Protein AF-A0A7Y5PWN8-F1 (afdb_monomer)

Solvent-accessible surface area (backbone atoms only — not comparable to full-atom values): 59403 Å² total; per-residue (Å²): 132,91,86,90,86,85,88,84,90,82,83,82,88,88,88,80,98,75,91,81,95,77,84,89,84,81,83,87,85,75,90,82,86,80,90,69,78,67,83,88,73,84,55,68,85,59,77,52,67,62,92,89,53,78,60,68,95,56,39,49,77,49,75,62,81,90,82,93,72,79,84,72,52,64,88,54,44,82,74,46,59,88,74,65,88,82,88,86,86,84,80,92,80,89,75,73,100,79,68,70,78,43,37,41,34,44,33,41,72,86,72,50,74,51,29,30,23,53,79,47,75,46,79,50,98,92,32,51,28,36,29,20,65,30,47,81,45,44,81,32,60,54,26,33,47,48,87,56,82,79,78,59,78,62,94,83,68,46,41,53,48,66,31,38,26,23,63,14,75,66,46,37,52,72,77,69,46,75,94,67,78,89,60,53,62,22,34,42,55,41,54,54,71,80,93,84,70,89,91,63,85,83,77,87,82,82,87,82,84,81,75,91,72,83,30,27,33,61,28,33,68,32,62,47,73,48,55,42,78,53,40,39,62,87,49,34,22,13,33,23,48,20,42,26,37,22,22,59,27,85,32,64,34,65,18,34,35,65,89,78,67,93,69,62,48,42,28,33,36,34,38,41,35,34,32,38,39,33,70,56,97,86,37,72,46,74,45,44,57,26,42,34,31,21,24,54,58,49,55,30,67,36,37,87,66,25,89,87,60,61,94,74,66,74,59,72,73,87,68,63,78,58,90,76,22,38,34,31,28,39,38,12,21,34,69,46,48,19,70,59,51,43,28,64,87,47,35,40,57,69,88,57,46,39,54,59,55,26,41,42,64,63,77,65,82,65,78,52,38,70,91,49,77,35,31,40,21,31,36,32,45,37,73,77,62,31,58,88,78,38,63,84,49,47,33,37,37,33,39,34,51,36,43,55,69,54,36,88,84,48,72,76,35,17,23,14,28,31,38,36,42,76,58,61,79,50,77,63,17,62,41,56,38,51,76,58,67,52,44,59,62,33,46,65,73,63,50,48,37,77,76,35,85,72,40,49,75,50,72,49,76,42,81,99,35,32,39,36,37,42,38,38,34,75,36,79,72,55,96,66,35,27,39,41,42,36,34,45,32,24,59,20,16,62,46,27,38,24,32,44,39,38,49,19,2,76,88,13,47,81,40,80,75,49,76,50,67,56,78,72,59,42,63,57,84,49,45,78,55,81,58,53,72,48,79,43,74,39,51,30,40,32,36,31,37,61,50,42,93,80,32,80,40,33,50,46,45,44,50,75,38,44,39,33,46,33,31,34,22,60,18,55,78,29,62,27,62,36,40,34,33,44,28,50,90,59,79,75,56,57,50,72,49,70,74,39,76,26,31,44,23,75,82,54,59,55,73,59,72,69,81,57,34,47,77,79,18,64,20,59,75,29,67,86,38,69,39,30,80,69,49,33,66,86,45,79,67,51,52,77,58,71,67,84,55,24,48,77,66,26,60,22,64,75,29,61,86,38,66,44,32,80,86,55,34,66,86,41,72,65,53,47,71,56,69,67,82,57,31,43,78,80,32,63,21,61,71,23,55,88,39,68,50,32,83,84,54,34,63,82,42,75,86,42,52,76,58,72,56,78,64,36,48,79,80,42,38,41,52,74,54,64,54,84,74,69,50,53,78,63,74,54,66,48,13,61,77,66,43,46,37,63,72,41,73,50,81,75,68,50,49,74,53,74,47,72,48,14,57,74,71,42,43,41,62,76,39,62,50,74,82,70,49,55,79,60,74,65,69,52,15,52,78,59,27,63,25,61,78,35,65,85,39,67,49,32,80,88,56,35,64,91,43,80,74,49,54,74,58,70,66,83,54,34,48,84,78,31,64,24,61,77,27,64,87,38,71,45,35,78,86,58,33,68,85,42,82,73,48,51,79,62,72,51,84,53,33,49,87,77,40,40,38,62,78,49,67,53,79,78,68,49,47,90,88,72,84,69,57,15,52,64,48,34,51,73,72,60,77,56,59,54,86,91,67,79,88,55,49,64,92,71,74,82,76,74,76,75,44,73,42,76,60,40,8,56,37,81,74,67,25,55,20,42,49,53,71,44,73,67,54,35,66,75,49,70,53,65,21,33,42,32,36,32,34,29,51,12,68,29,50,33,32,44,36,33,16,66,79,42,72,37,84,42,72,64,45,95,93,46,68,14,35,40,37,54,25,80,75,64,49,72,53,80,71,47,62,18,47,62,45,72,78,37,50,63,3,39,47,74,46,49,50,31,48,47,39,76,77,41,56,48,60,98,76,48,68,84,53,65,71,42,50,40,23,37,36,38,40,34,59,34,59,96,52,101,80,45,60,40,22,22,14,22,34,35,37,44,28,31,91

Sequence (1041 aa):
MNRRIVWSAAALGVFSPAVLAGAQVQEVKTERTLDTRGYTLSGELLLFPRVEQALPAGWTLGVVGTSADTSLLANLQGLADLYRDAKGLAGFVSQAMSTGPGQFVLTSPTGEQWGFADLSVALYDGKWTVLANSGELAGRPVFEIAQKDSAFFERGDDFSLTGELVLSSQLAAEVGLASQERLPVGALTLLGSAMFDPAHPVTLAAPAPSAAVIGPDVIVSTIGSTFSEYGAVGTIGGYAVTTVSCNVGDQDAIWIDCSSGANCNQHPVIGTQLYRFKSVNGATRFEQVGMSWLKHGFCAADAPSCTTINPNGISNPTYISNSSCDWLGKFATDTYSASLNGSQSNCGPRSEIQSWTGYFPYPYVLAGDSSTVIGKRLQVDRNDLDPALNSGAQYWGEVVYICTDEPEANRYNNYSVRETTVGSLSGGQYNLSFASSTIPLISAVQRWAQIDSGVTISHVDVPGDGRIYLARKVTNLGGGQFHYEYALFNMNSDRGAQQISIPLGNGSGATNVEFHDVPYHSGEPYVGTDWTSTVNPGANISWASQTYAQNVNANALRWSTTYNYRFRSTGAPAPGNITVTLFKPGTPTTITFTGVDVPGGSNCPDSDGDGVNDCLDGCPNDPNKIAPGQCGCGVLDTDSDGDGVANCVDGCPNDPLKTAPGLCGCGVSDVDSDGDGVANCLDGCPNDPLKTQPGVCGCGVADADFDGDGDLDCVDNCPTLYNPAQADADGDGIGNVCDNCPQDPNPNQLDQDQDYIGDACDNCPLSFNPPQADSDGDGVGDDCDGCPNDPNKAAPGVCGCGVADTDGDGDGTPDCNDGCPNDPLKTAPGACGCGVADTDTDGDGVADCTDNCDNLANPSQADCDQDGVGDVCELAAGTQWDVDNDLIPDQCQACPSILSYCTAGTTTSGCNATMSASGNPSLSAPSGFVLTASNVEGQKQGLLFYGVLGPKNTVWAPGSSSVLCVKSPTQRLPASNTGGTSGACDGTIAVDFQSYLATHPAALGQPFVAGTVVNVQAWFRDPPAPGTTSLSNGLQFTTCP

pLDDT: mean 76.92, std 20.77, range [21.69, 98.38]

Structure (mmCIF, N/CA/C/O backbone):
data_AF-A0A7Y5PWN8-F1
#
_entry.id   AF-A0A7Y5PWN8-F1
#
loop_
_atom_site.group_PDB
_atom_site.id
_atom_site.type_symbol
_atom_site.label_atom_id
_atom_site.label_alt_id
_atom_site.label_comp_id
_atom_site.label_asym_id
_atom_site.label_entity_id
_atom_site.label_seq_id
_atom_site.pdbx_PDB_ins_code
_atom_site.Cartn_x
_atom_site.Cartn_y
_atom_site.Cartn_z
_atom_site.occupancy
_atom_site.B_iso_or_equiv
_atom_site.auth_seq_id
_atom_site.auth_comp_id
_atom_site.auth_asym_id
_atom_site.auth_atom_id
_atom_site.pdbx_PDB_model_num
ATOM 1 N N . MET A 1 1 ? 22.187 34.137 -17.437 1.00 26.61 1 MET A N 1
ATOM 2 C CA . MET A 1 1 ? 23.071 34.823 -18.417 1.00 26.61 1 MET A CA 1
ATOM 3 C C . MET A 1 1 ? 23.993 33.779 -19.046 1.00 26.61 1 MET A C 1
ATOM 5 O O . MET A 1 1 ? 24.134 32.718 -18.459 1.00 26.61 1 MET A O 1
ATOM 9 N N . ASN A 1 2 ? 24.578 34.060 -20.216 1.00 29.38 2 ASN A N 1
ATOM 10 C CA . ASN A 1 2 ? 25.438 33.158 -21.016 1.00 29.38 2 ASN A CA 1
ATOM 11 C C . ASN A 1 2 ? 26.584 32.521 -20.178 1.00 29.38 2 ASN A C 1
ATOM 13 O O . ASN A 1 2 ? 27.027 33.143 -19.214 1.00 29.38 2 ASN A O 1
ATOM 17 N N . ARG A 1 3 ? 27.147 31.343 -20.514 1.00 25.06 3 ARG A N 1
ATOM 18 C CA . ARG A 1 3 ? 27.882 31.005 -21.765 1.00 25.06 3 ARG A CA 1
ATOM 19 C C . ARG A 1 3 ? 27.938 29.491 -22.088 1.00 25.06 3 ARG A C 1
ATOM 21 O O . ARG A 1 3 ? 27.733 28.668 -21.210 1.00 25.06 3 ARG A O 1
ATOM 28 N N . ARG A 1 4 ? 28.306 29.164 -23.342 1.00 25.97 4 ARG A N 1
ATOM 29 C CA . ARG A 1 4 ? 28.691 27.824 -23.856 1.00 25.97 4 ARG A CA 1
ATOM 30 C C . ARG A 1 4 ? 30.193 27.518 -23.649 1.00 25.97 4 ARG A C 1
ATOM 32 O O . ARG A 1 4 ? 30.983 28.425 -23.903 1.00 25.97 4 ARG A O 1
ATOM 39 N N . ILE A 1 5 ? 30.547 26.251 -23.371 1.00 22.42 5 ILE A N 1
ATOM 40 C CA . ILE A 1 5 ? 31.763 25.485 -23.791 1.00 22.42 5 ILE A CA 1
ATOM 41 C C . ILE A 1 5 ? 31.316 23.990 -23.874 1.00 22.42 5 ILE A C 1
ATOM 43 O O . ILE A 1 5 ? 30.552 23.615 -22.993 1.00 22.42 5 ILE A O 1
ATOM 47 N N . VAL A 1 6 ? 31.582 23.080 -24.838 1.00 23.27 6 VAL A N 1
ATOM 48 C CA . VAL A 1 6 ? 32.359 22.985 -26.113 1.00 23.27 6 VAL A CA 1
ATOM 49 C C . VAL A 1 6 ? 33.654 22.124 -26.052 1.00 23.27 6 VAL A C 1
ATOM 51 O O . VAL A 1 6 ? 34.715 22.684 -25.811 1.00 23.27 6 VAL A O 1
ATOM 54 N N . TRP A 1 7 ? 33.534 20.824 -26.424 1.00 23.02 7 TRP A N 1
ATOM 55 C CA . TRP A 1 7 ? 34.580 19.856 -26.891 1.00 23.02 7 TRP A CA 1
ATOM 56 C C . TRP A 1 7 ? 35.665 19.430 -25.858 1.00 23.02 7 TRP A C 1
ATOM 58 O O . TRP A 1 7 ? 35.918 20.166 -24.913 1.00 23.02 7 TRP A O 1
ATOM 68 N N . SER A 1 8 ? 36.351 18.271 -25.928 1.00 23.69 8 SER A N 1
ATOM 69 C CA . SER A 1 8 ? 36.223 17.003 -26.703 1.00 23.69 8 SER A CA 1
ATOM 70 C C . SER A 1 8 ? 37.092 15.896 -26.052 1.00 23.69 8 SER A C 1
ATOM 72 O O . SER A 1 8 ? 38.017 16.224 -25.312 1.00 23.69 8 SER A O 1
ATOM 74 N N . ALA A 1 9 ? 36.857 14.609 -26.348 1.00 26.06 9 ALA A N 1
ATOM 75 C CA . ALA A 1 9 ? 37.680 13.486 -25.860 1.00 26.06 9 ALA A CA 1
ATOM 76 C C . ALA A 1 9 ? 38.852 13.132 -26.806 1.00 26.06 9 ALA A C 1
ATOM 78 O O . ALA A 1 9 ? 38.723 13.292 -28.019 1.00 26.06 9 ALA A O 1
ATOM 79 N N . ALA A 1 10 ? 39.970 12.631 -26.260 1.00 27.08 10 ALA A N 1
ATOM 80 C CA . ALA A 1 10 ? 41.098 12.062 -27.013 1.00 27.08 10 ALA A CA 1
ATOM 81 C C . ALA A 1 10 ? 42.011 11.175 -26.129 1.00 27.08 10 ALA A C 1
ATOM 83 O O . ALA A 1 10 ? 42.157 11.455 -24.942 1.00 27.08 10 ALA A O 1
ATOM 84 N N . ALA A 1 11 ? 42.683 10.203 -26.768 1.00 25.94 11 ALA A N 1
ATOM 85 C CA . ALA A 1 11 ? 43.789 9.347 -26.289 1.00 25.94 11 ALA A CA 1
ATOM 86 C C . ALA A 1 11 ? 43.503 8.201 -25.273 1.00 25.94 11 ALA A C 1
ATOM 88 O O . ALA A 1 11 ? 43.376 8.439 -24.079 1.00 25.94 11 ALA A O 1
ATOM 89 N N . LEU A 1 12 ? 43.520 6.959 -25.803 1.00 25.17 12 LEU A N 1
ATOM 90 C CA . LEU A 1 12 ? 44.329 5.773 -25.399 1.00 25.17 12 LEU A CA 1
ATOM 91 C C . LEU A 1 12 ? 44.430 5.431 -23.888 1.00 25.17 12 LEU A C 1
ATOM 93 O O . LEU A 1 12 ? 44.897 6.242 -23.102 1.00 25.17 12 LEU A O 1
ATOM 97 N N . GLY A 1 13 ? 44.031 4.234 -23.428 1.00 26.17 13 GLY A N 1
ATOM 98 C CA . GLY A 1 13 ? 44.826 2.978 -23.486 1.00 26.17 13 GLY A CA 1
ATOM 99 C C . GLY A 1 13 ? 45.587 2.763 -22.152 1.00 26.17 13 GLY A C 1
ATOM 100 O O . GLY A 1 13 ? 46.013 3.742 -21.555 1.00 26.17 13 GLY A O 1
ATOM 101 N N . VAL A 1 14 ? 45.807 1.577 -21.561 1.00 27.17 14 VAL A N 1
ATOM 102 C CA . VAL A 1 14 ? 45.781 0.152 -21.981 1.00 27.17 14 VAL A CA 1
ATOM 103 C C . VAL A 1 14 ? 45.465 -0.733 -20.733 1.00 27.17 14 VAL A C 1
ATOM 105 O O . VAL A 1 14 ? 45.540 -0.223 -19.617 1.00 27.17 14 VAL A O 1
ATOM 108 N N . PHE A 1 15 ? 45.216 -2.044 -20.920 1.00 24.38 15 PHE A N 1
ATOM 109 C CA . PHE A 1 15 ? 45.241 -3.184 -19.956 1.00 24.38 15 PHE A CA 1
ATOM 110 C C . PHE A 1 15 ? 43.913 -3.872 -19.563 1.00 24.38 15 PHE A C 1
ATOM 112 O O . PHE A 1 15 ? 42.818 -3.373 -19.796 1.00 24.38 15 PHE A O 1
ATOM 119 N N . SER A 1 16 ? 44.064 -5.116 -19.083 1.00 26.81 16 SER A N 1
ATOM 120 C CA . SER A 1 16 ? 43.121 -6.244 -19.142 1.00 26.81 16 SER A CA 1
ATOM 121 C C . SER A 1 16 ? 42.317 -6.499 -17.845 1.00 26.81 16 SER A C 1
ATOM 123 O O . SER A 1 16 ? 42.694 -6.015 -16.775 1.00 26.81 16 SER A O 1
ATOM 125 N N . PRO A 1 17 ? 41.199 -7.259 -17.903 1.00 31.36 17 PRO A N 1
ATOM 126 C CA . PRO A 1 17 ? 40.243 -7.334 -16.795 1.00 31.36 17 PRO A CA 1
ATOM 127 C C . PRO A 1 17 ? 40.613 -8.354 -15.701 1.00 31.36 17 PRO A C 1
ATOM 129 O O . PRO A 1 17 ? 40.455 -9.558 -15.891 1.00 31.36 17 PRO A O 1
ATOM 132 N N . ALA A 1 18 ? 40.998 -7.875 -14.509 1.00 28.52 18 ALA A N 1
ATOM 133 C CA . ALA A 1 18 ? 40.950 -8.663 -13.268 1.00 28.52 18 ALA A CA 1
ATOM 134 C C . ALA A 1 18 ? 40.912 -7.801 -11.980 1.00 28.52 18 ALA A C 1
ATOM 136 O O . ALA A 1 18 ? 41.913 -7.217 -11.585 1.00 28.52 18 ALA A O 1
ATOM 137 N N . VAL A 1 19 ? 39.764 -7.824 -11.288 1.00 29.52 19 VAL A N 1
ATOM 138 C CA . VAL A 1 19 ? 39.576 -7.641 -9.825 1.00 29.52 19 VAL A CA 1
ATOM 139 C C . VAL A 1 19 ? 40.212 -6.414 -9.131 1.00 29.52 19 VAL A C 1
ATOM 141 O O . VAL A 1 19 ? 41.355 -6.465 -8.688 1.00 29.52 19 VAL A O 1
ATOM 144 N N . LEU A 1 20 ? 39.382 -5.392 -8.865 1.00 23.34 20 LEU A N 1
ATOM 145 C CA . LEU A 1 20 ? 39.266 -4.616 -7.601 1.00 23.34 20 LEU A CA 1
ATOM 146 C C . LEU A 1 20 ? 38.168 -3.545 -7.816 1.00 23.34 20 LEU A C 1
ATOM 148 O O . LEU A 1 20 ? 38.395 -2.549 -8.487 1.00 23.34 20 LEU A O 1
ATOM 152 N N . ALA A 1 21 ? 36.904 -3.741 -7.434 1.00 33.31 21 ALA A N 1
ATOM 153 C CA . ALA A 1 21 ? 36.396 -3.775 -6.057 1.00 33.31 21 ALA A CA 1
ATOM 154 C C . ALA A 1 21 ? 36.754 -2.518 -5.223 1.00 33.31 21 ALA A C 1
ATOM 156 O O . ALA A 1 21 ? 37.457 -2.613 -4.218 1.00 33.31 21 ALA A O 1
ATOM 157 N N . GLY A 1 22 ? 36.247 -1.338 -5.615 1.00 27.86 22 GLY A N 1
ATOM 158 C CA . GLY A 1 22 ? 36.342 -0.124 -4.790 1.00 27.86 22 GLY A CA 1
ATOM 159 C C . GLY A 1 22 ? 35.825 1.182 -5.419 1.00 27.86 22 GLY A C 1
ATOM 160 O O . GLY A 1 22 ? 36.529 1.801 -6.201 1.00 27.86 22 GLY A O 1
ATOM 161 N N . ALA A 1 23 ? 34.656 1.644 -4.955 1.00 24.09 23 ALA A N 1
ATOM 162 C CA . ALA A 1 23 ? 34.148 3.029 -5.007 1.00 24.09 23 ALA A CA 1
ATOM 163 C C . ALA A 1 23 ? 33.838 3.723 -6.368 1.00 24.09 23 ALA A C 1
ATOM 165 O O . ALA A 1 23 ? 34.687 4.356 -6.980 1.00 24.09 23 ALA A O 1
ATOM 166 N N . GLN A 1 24 ? 32.529 3.797 -6.660 1.00 29.55 24 GLN A N 1
ATOM 167 C CA . GLN A 1 24 ? 31.765 5.041 -6.920 1.00 29.55 24 GLN A CA 1
ATOM 168 C C . GLN A 1 24 ? 32.162 5.971 -8.096 1.00 29.55 24 GLN A C 1
ATOM 170 O O . GLN A 1 24 ? 33.093 6.767 -8.002 1.00 29.55 24 GLN A O 1
ATOM 175 N N . VAL A 1 25 ? 31.269 6.053 -9.092 1.00 23.30 25 VAL A N 1
ATOM 176 C CA . VAL A 1 25 ? 31.011 7.270 -9.895 1.00 23.30 25 VAL A CA 1
ATOM 177 C C . VAL A 1 25 ? 29.564 7.717 -9.631 1.00 23.30 25 VAL A C 1
ATOM 179 O O . VAL A 1 25 ? 28.720 6.894 -9.280 1.00 23.30 25 VAL A O 1
ATOM 182 N N . GLN A 1 26 ? 29.291 9.023 -9.700 1.00 24.47 26 GLN A N 1
ATOM 183 C CA . GLN A 1 26 ? 28.048 9.619 -9.196 1.00 24.47 26 GLN A CA 1
ATOM 184 C C . GLN A 1 26 ? 26.928 9.739 -10.241 1.00 24.47 26 GLN A C 1
ATOM 186 O O . GLN A 1 26 ? 27.152 10.186 -11.362 1.00 24.47 26 GLN A O 1
ATOM 191 N N . GLU A 1 27 ? 25.718 9.416 -9.777 1.00 26.80 27 GLU A N 1
ATOM 192 C CA . GLU A 1 27 ? 24.394 9.901 -10.199 1.00 26.80 27 GLU A CA 1
ATOM 193 C C . GLU A 1 27 ? 24.392 11.150 -11.111 1.00 26.80 27 GLU A C 1
ATOM 195 O O . GLU A 1 27 ? 24.832 12.236 -10.718 1.00 26.80 27 GLU A O 1
ATOM 200 N N . VAL A 1 28 ? 23.794 11.027 -12.304 1.00 22.86 28 VAL A N 1
ATOM 201 C CA . VAL A 1 28 ? 23.488 12.175 -13.173 1.00 22.86 28 VAL A CA 1
ATOM 202 C C . VAL A 1 28 ? 22.288 12.931 -12.603 1.00 22.86 28 VAL A C 1
ATOM 204 O O . VAL A 1 28 ? 21.134 12.578 -12.836 1.00 22.86 28 VAL A O 1
ATOM 207 N N . LYS A 1 29 ? 22.555 14.008 -11.863 1.00 25.75 29 LYS A N 1
ATOM 208 C CA . LYS A 1 29 ? 21.505 14.897 -11.357 1.00 25.75 29 LYS A CA 1
ATOM 209 C C . LYS A 1 29 ? 20.843 15.721 -12.459 1.00 25.75 29 LYS A C 1
ATOM 211 O O . LYS A 1 29 ? 21.486 16.568 -13.079 1.00 25.75 29 LYS A O 1
ATOM 216 N N . THR A 1 30 ? 19.524 15.598 -12.564 1.00 25.20 30 THR A N 1
ATOM 217 C CA . THR A 1 30 ? 18.629 16.595 -13.168 1.00 25.20 30 THR A CA 1
ATOM 218 C C . THR A 1 30 ? 17.713 17.181 -12.084 1.00 25.20 30 THR A C 1
ATOM 220 O O . THR A 1 30 ? 17.093 16.461 -11.302 1.00 25.20 30 THR A O 1
ATOM 223 N N . GLU A 1 31 ? 17.656 18.513 -11.962 1.00 24.44 31 GLU A N 1
ATOM 224 C CA . GLU A 1 31 ? 16.959 19.170 -10.844 1.00 24.44 31 GLU A CA 1
ATOM 225 C C . GLU A 1 31 ? 15.489 19.517 -11.155 1.00 24.44 31 GLU A C 1
ATOM 227 O O . GLU A 1 31 ? 15.186 20.571 -11.700 1.00 24.44 31 GLU A O 1
ATOM 232 N N . ARG A 1 32 ? 14.599 18.616 -10.712 1.00 29.08 32 ARG A N 1
ATOM 233 C CA . ARG A 1 32 ? 13.258 18.837 -10.117 1.00 29.08 32 ARG A CA 1
ATOM 234 C C . ARG A 1 32 ? 12.305 19.924 -10.658 1.00 29.08 32 ARG A C 1
ATOM 236 O O . ARG A 1 32 ? 12.506 21.107 -10.407 1.00 29.08 32 ARG A O 1
ATOM 243 N N . THR A 1 33 ? 11.089 19.461 -10.973 1.00 21.69 33 THR A N 1
ATOM 244 C CA . THR A 1 33 ? 9.804 19.959 -10.407 1.00 21.69 33 THR A CA 1
ATOM 245 C C . THR A 1 33 ? 8.701 18.903 -10.648 1.00 21.69 33 THR A C 1
ATOM 247 O O . THR A 1 33 ? 8.672 18.396 -11.759 1.00 21.69 33 THR A O 1
ATOM 250 N N . LEU A 1 34 ? 7.740 18.558 -9.767 1.00 24.53 34 LEU A N 1
ATOM 251 C CA . LEU A 1 34 ? 7.626 18.519 -8.287 1.00 24.53 34 LEU A CA 1
ATOM 252 C C . LEU A 1 34 ? 6.284 17.813 -7.921 1.00 24.53 34 LEU A C 1
ATOM 254 O O . LEU A 1 34 ? 5.279 18.202 -8.501 1.00 24.53 34 LEU A O 1
ATOM 258 N N . ASP A 1 35 ? 6.255 16.897 -6.930 1.00 24.39 35 ASP A N 1
ATOM 259 C CA . ASP A 1 35 ? 5.057 16.153 -6.423 1.00 24.39 35 ASP A CA 1
ATOM 260 C C . ASP A 1 35 ? 4.439 15.152 -7.447 1.00 24.39 35 ASP A C 1
ATOM 262 O O . ASP A 1 35 ? 4.464 15.408 -8.642 1.00 24.39 35 ASP A O 1
ATOM 266 N N . THR A 1 36 ? 3.912 13.965 -7.105 1.00 22.91 36 THR A N 1
ATOM 267 C CA . THR A 1 36 ? 3.444 13.400 -5.817 1.00 22.91 36 THR A CA 1
ATOM 268 C C . THR A 1 36 ? 4.005 11.989 -5.523 1.00 22.91 36 THR A C 1
ATOM 270 O O . THR A 1 36 ? 4.851 11.467 -6.247 1.00 22.91 36 THR A O 1
ATOM 273 N N . ARG A 1 37 ? 3.590 11.360 -4.408 1.00 29.45 37 ARG A N 1
ATOM 274 C CA . ARG A 1 37 ? 4.073 10.031 -3.971 1.00 29.45 37 ARG A CA 1
ATOM 275 C C . ARG A 1 37 ? 3.308 8.874 -4.627 1.00 29.45 37 ARG A C 1
ATOM 277 O O . ARG A 1 37 ? 2.393 8.316 -4.025 1.00 29.45 37 ARG A O 1
ATOM 284 N N . GLY A 1 38 ? 3.753 8.491 -5.819 1.00 27.05 38 GLY A N 1
ATOM 285 C CA . GLY A 1 38 ? 3.673 7.117 -6.329 1.00 27.05 38 GLY A CA 1
ATOM 286 C C . GLY A 1 38 ? 5.062 6.460 -6.336 1.00 27.05 38 GLY A C 1
ATOM 287 O O . GLY A 1 38 ? 6.068 7.141 -6.125 1.00 27.05 38 GLY A O 1
ATOM 288 N N . TYR A 1 39 ? 5.137 5.153 -6.594 1.00 29.83 39 TYR A N 1
ATOM 289 C CA . TYR A 1 39 ? 6.406 4.507 -6.948 1.00 29.83 39 TYR A CA 1
ATOM 290 C C . TYR A 1 39 ? 6.722 4.846 -8.410 1.00 29.83 39 TYR A C 1
ATOM 292 O O . TYR A 1 39 ? 6.124 4.272 -9.317 1.00 29.83 39 TYR A O 1
ATOM 300 N N . THR A 1 40 ? 7.622 5.803 -8.655 1.00 30.48 40 THR A N 1
ATOM 301 C CA . THR A 1 40 ? 8.054 6.133 -10.021 1.00 30.48 40 THR A CA 1
ATOM 302 C C . THR A 1 40 ? 8.927 5.008 -10.567 1.00 30.48 40 THR A C 1
ATOM 304 O O . THR A 1 40 ? 10.112 4.927 -10.252 1.00 30.48 40 THR A O 1
ATOM 307 N N . LEU A 1 41 ? 8.329 4.152 -11.388 1.00 32.50 41 LEU A N 1
ATOM 308 C CA . LEU A 1 41 ? 9.015 3.088 -12.107 1.00 32.50 41 LEU A CA 1
ATOM 309 C C . LEU A 1 41 ? 9.343 3.540 -13.526 1.00 32.50 41 LEU A C 1
ATOM 311 O O . LEU A 1 41 ? 8.455 3.883 -14.303 1.00 32.50 41 LEU A O 1
ATOM 315 N N . SER A 1 42 ? 10.634 3.552 -13.847 1.00 33.75 42 SER A N 1
ATOM 316 C CA . SER A 1 42 ? 11.137 3.793 -15.195 1.00 33.75 42 SER A CA 1
ATOM 317 C C . SER A 1 42 ? 11.064 2.498 -16.004 1.00 33.75 42 SER A C 1
ATOM 319 O O . SER A 1 42 ? 12.014 1.718 -16.001 1.00 33.75 42 SER A O 1
ATOM 321 N N . GLY A 1 43 ? 9.935 2.282 -16.675 1.00 36.34 43 GLY A N 1
ATOM 322 C CA . GLY A 1 43 ? 9.712 1.180 -17.610 1.00 36.34 43 GLY A CA 1
ATOM 323 C C . GLY A 1 43 ? 9.001 1.670 -18.871 1.00 36.34 43 GLY A C 1
ATOM 324 O O . GLY A 1 43 ? 8.346 2.715 -18.856 1.00 36.34 43 GLY A O 1
ATOM 325 N N . GLU A 1 44 ? 9.152 0.933 -19.968 1.00 38.12 44 GLU A N 1
ATOM 326 C CA . GLU A 1 44 ? 8.463 1.211 -21.230 1.00 38.12 44 GLU A CA 1
ATOM 327 C C . GLU A 1 44 ? 7.044 0.616 -21.216 1.00 38.12 44 GLU A C 1
ATOM 329 O O . GLU A 1 44 ? 6.798 -0.404 -20.576 1.00 38.12 44 GLU A O 1
ATOM 334 N N . LEU A 1 45 ? 6.094 1.274 -21.890 1.00 38.25 45 LEU A N 1
ATOM 335 C CA . LEU A 1 45 ? 4.694 0.850 -21.957 1.00 38.25 45 LEU A CA 1
ATOM 336 C C . LEU A 1 45 ? 4.335 0.507 -23.407 1.00 38.25 45 LEU A C 1
ATOM 338 O O . LEU A 1 45 ? 3.998 1.387 -24.199 1.00 38.25 45 LEU A O 1
ATOM 342 N N . LEU A 1 46 ? 4.414 -0.778 -23.742 1.00 41.72 46 LEU A N 1
ATOM 343 C CA . LEU A 1 46 ? 4.016 -1.307 -25.047 1.00 41.72 46 LEU A CA 1
ATOM 344 C C . LEU A 1 46 ? 2.520 -1.660 -25.043 1.00 41.72 46 LEU A C 1
ATOM 346 O O . LEU A 1 46 ? 1.989 -2.091 -24.021 1.00 41.72 46 LEU A O 1
ATOM 350 N N . LEU A 1 47 ? 1.842 -1.461 -26.179 1.00 40.38 47 LEU A N 1
ATOM 351 C CA . LEU A 1 47 ? 0.406 -1.704 -26.355 1.00 40.38 47 LEU A CA 1
ATOM 352 C C . LEU A 1 47 ? 0.159 -2.500 -27.645 1.00 40.38 47 LEU A C 1
ATOM 354 O O . LEU A 1 47 ? 0.294 -1.963 -28.744 1.00 40.38 47 LEU A O 1
ATOM 358 N N . PHE A 1 48 ? -0.232 -3.768 -27.504 1.00 41.03 48 PHE A N 1
ATOM 359 C CA . PHE A 1 48 ? -0.458 -4.697 -28.620 1.00 41.03 48 PHE A CA 1
ATOM 360 C C . PHE A 1 48 ? -1.952 -5.042 -28.773 1.00 41.03 48 PHE A C 1
ATOM 362 O O . PHE A 1 48 ? -2.448 -5.847 -27.985 1.00 41.03 48 PHE A O 1
ATOM 369 N N . PRO A 1 49 ? -2.702 -4.481 -29.740 1.00 41.69 49 PRO A N 1
ATOM 370 C CA . PRO A 1 49 ? -4.099 -4.864 -29.958 1.00 41.69 49 PRO A CA 1
ATOM 371 C C . PRO A 1 49 ? -4.200 -6.266 -30.589 1.00 41.69 49 PRO A C 1
ATOM 373 O O . PRO A 1 49 ? -3.638 -6.503 -31.658 1.00 41.69 49 PRO A O 1
ATOM 376 N N . ARG A 1 50 ? -4.949 -7.194 -29.968 1.00 34.56 50 ARG A N 1
ATOM 377 C CA . ARG A 1 50 ? -5.281 -8.493 -30.591 1.00 34.56 50 ARG A CA 1
ATOM 378 C C . ARG A 1 50 ? -6.192 -8.285 -31.809 1.00 34.56 50 ARG A C 1
ATOM 380 O O . ARG A 1 50 ? -7.103 -7.461 -31.772 1.00 34.56 50 ARG A O 1
ATOM 387 N N . VAL A 1 51 ? -5.981 -9.075 -32.864 1.00 40.72 51 VAL A N 1
ATOM 388 C CA . VAL A 1 51 ? -6.694 -8.938 -34.150 1.00 40.72 51 VAL A CA 1
ATOM 389 C C . VAL A 1 51 ? -8.185 -9.307 -34.048 1.00 40.72 51 VAL A C 1
ATOM 391 O O . VAL A 1 51 ? -9.012 -8.665 -34.693 1.00 40.72 51 VAL A O 1
ATOM 394 N N . GLU A 1 52 ? -8.553 -10.266 -33.188 1.00 41.88 52 GLU A N 1
ATOM 395 C CA . GLU A 1 52 ? -9.946 -10.700 -32.977 1.00 41.88 52 GLU A CA 1
ATOM 396 C C . GLU A 1 52 ? -10.474 -10.455 -31.549 1.00 41.88 52 GLU A C 1
ATOM 398 O O . GLU A 1 52 ? -10.832 -11.381 -30.820 1.00 41.88 52 GLU A O 1
ATOM 403 N N . GLN A 1 53 ? -10.615 -9.184 -31.158 1.00 40.97 53 GLN A N 1
ATOM 404 C CA . GLN A 1 53 ? -11.766 -8.778 -30.337 1.00 40.97 53 GLN A CA 1
ATOM 405 C C . GLN A 1 53 ? -12.060 -7.282 -30.472 1.00 40.97 53 GLN A C 1
ATOM 407 O O . GLN A 1 53 ? -11.272 -6.419 -30.098 1.00 40.97 53 GLN A O 1
ATOM 412 N N . ALA A 1 54 ? -13.218 -6.967 -31.050 1.00 51.91 54 ALA A N 1
ATOM 413 C CA . ALA A 1 54 ? -13.603 -5.594 -31.333 1.00 51.91 54 ALA A CA 1
ATOM 414 C C . ALA A 1 54 ? -14.237 -4.914 -30.112 1.00 51.91 54 ALA A C 1
ATOM 416 O O . ALA A 1 54 ? -15.093 -5.488 -29.434 1.00 51.91 54 ALA A O 1
ATOM 417 N N . LEU A 1 55 ? -13.930 -3.626 -29.932 1.00 51.59 55 LEU A N 1
ATOM 418 C CA . LEU A 1 55 ? -14.845 -2.714 -29.245 1.00 51.59 55 LEU A CA 1
ATOM 419 C C . LEU A 1 55 ? -16.241 -2.823 -29.906 1.00 51.59 55 LEU A C 1
ATOM 421 O O . LEU A 1 55 ? -16.309 -2.976 -31.132 1.00 51.59 55 LEU A O 1
ATOM 425 N N . PRO A 1 56 ? -17.358 -2.739 -29.155 1.00 56.31 56 PRO A N 1
ATOM 426 C CA . PRO A 1 56 ? -18.696 -2.932 -29.712 1.00 56.31 56 PRO A CA 1
ATOM 427 C C . PRO A 1 56 ? -18.959 -2.113 -30.987 1.00 56.31 56 PRO A C 1
ATOM 429 O O . PRO A 1 56 ? -18.519 -0.973 -31.117 1.00 56.31 56 PRO A O 1
ATOM 432 N N . ALA A 1 57 ? -19.657 -2.719 -31.951 1.00 57.31 57 ALA A N 1
ATOM 433 C CA . ALA A 1 57 ? -19.611 -2.318 -33.360 1.00 57.31 57 ALA A CA 1
ATOM 434 C C . ALA A 1 57 ? -19.758 -0.799 -33.614 1.00 57.31 57 ALA A C 1
ATOM 436 O O . ALA A 1 57 ? -20.827 -0.215 -33.423 1.00 57.31 57 ALA A O 1
ATOM 437 N N . GLY A 1 58 ? -18.676 -0.186 -34.110 1.00 58.78 58 GLY A N 1
ATOM 438 C CA . GLY A 1 58 ? -18.581 1.240 -34.446 1.00 58.78 58 GLY A CA 1
ATOM 439 C C . GLY A 1 58 ? -17.690 2.066 -33.511 1.00 58.78 58 GLY A C 1
ATOM 440 O O . GLY A 1 58 ? -17.404 3.214 -33.837 1.00 58.78 58 GLY A O 1
ATOM 441 N N . TRP A 1 59 ? -17.241 1.506 -32.385 1.00 65.12 59 TRP A N 1
ATOM 442 C CA . TRP A 1 59 ? -16.199 2.092 -31.537 1.00 65.12 59 TRP A CA 1
ATOM 443 C C . TRP A 1 59 ? -14.795 1.780 -32.086 1.00 65.12 59 TRP A C 1
ATOM 445 O O . TRP A 1 59 ? -14.559 0.677 -32.579 1.00 65.12 59 TRP A O 1
ATOM 455 N N . THR A 1 60 ? -13.851 2.721 -31.988 1.00 62.50 60 THR A N 1
ATOM 456 C CA . THR A 1 60 ? -12.443 2.530 -32.398 1.00 62.50 60 THR A CA 1
ATOM 457 C C . THR A 1 60 ? -11.464 3.221 -31.444 1.00 62.50 60 THR A C 1
ATOM 459 O O . THR A 1 60 ? -11.800 4.218 -30.812 1.00 62.50 60 THR A O 1
ATOM 462 N N . LEU A 1 61 ? -10.236 2.709 -31.352 1.00 59.22 61 LEU A N 1
ATOM 463 C CA . LEU A 1 61 ? -9.112 3.333 -30.645 1.00 59.22 61 LEU A CA 1
ATOM 464 C C . LEU A 1 61 ? -8.032 3.706 -31.674 1.00 59.22 61 LEU A C 1
ATOM 466 O O . LEU A 1 61 ? -7.803 2.949 -32.617 1.00 59.22 61 LEU A O 1
ATOM 470 N N . GLY A 1 62 ? -7.386 4.866 -31.532 1.00 58.53 62 GLY A N 1
ATOM 471 C CA . GLY A 1 62 ? -6.350 5.314 -32.470 1.00 58.53 62 GLY A CA 1
ATOM 472 C C . GLY A 1 62 ? -5.551 6.524 -31.985 1.00 58.53 62 GLY A C 1
ATOM 473 O O . GLY A 1 62 ? -5.721 6.971 -30.852 1.00 58.53 62 GLY A O 1
ATOM 474 N N . VAL A 1 63 ? -4.673 7.051 -32.849 1.00 52.66 63 VAL A N 1
ATOM 475 C CA . VAL A 1 63 ? -3.752 8.159 -32.530 1.00 52.66 63 VAL A CA 1
ATOM 476 C C . VAL A 1 63 ? -3.821 9.287 -33.563 1.00 52.66 63 VAL A C 1
ATOM 478 O O . VAL A 1 63 ? -4.002 9.039 -34.757 1.00 52.66 63 VAL A O 1
ATOM 481 N N . VAL A 1 64 ? -3.674 10.539 -33.110 1.00 45.34 64 VAL A N 1
ATOM 482 C CA . VAL A 1 64 ? -3.895 11.746 -33.929 1.00 45.34 64 VAL A CA 1
ATOM 483 C C . VAL A 1 64 ? -2.695 12.709 -33.903 1.00 45.34 64 VAL A C 1
ATOM 485 O O . VAL A 1 64 ? -2.419 13.336 -32.888 1.00 45.34 64 VAL A O 1
ATOM 488 N N . GLY A 1 65 ? -2.055 12.932 -35.063 1.00 44.09 65 GLY A N 1
ATOM 489 C CA . GLY A 1 65 ? -1.327 14.189 -35.343 1.00 44.09 65 GLY A CA 1
ATOM 490 C C . GLY A 1 65 ? 0.201 14.142 -35.535 1.00 44.09 65 GLY A C 1
ATOM 491 O O . GLY A 1 65 ? 0.958 14.535 -34.660 1.00 44.09 65 GLY A O 1
ATOM 492 N N . THR A 1 66 ? 0.637 13.783 -36.747 1.00 38.38 66 THR A N 1
ATOM 493 C CA . THR A 1 66 ? 1.835 14.285 -37.476 1.00 38.38 66 THR A CA 1
ATOM 494 C C . THR A 1 66 ? 2.935 15.082 -36.727 1.00 38.38 66 THR A C 1
ATOM 496 O O . THR A 1 66 ? 2.735 16.257 -36.417 1.00 38.38 66 THR A O 1
ATOM 499 N N . SER A 1 67 ? 4.185 14.594 -36.709 1.00 30.30 67 SER A N 1
ATOM 500 C CA . SER A 1 67 ? 5.270 15.109 -37.589 1.00 30.30 67 SER A CA 1
ATOM 501 C C . SER A 1 67 ? 6.662 14.531 -37.270 1.00 30.30 67 SER A C 1
ATOM 503 O O . SER A 1 67 ? 6.953 14.141 -36.150 1.00 30.30 67 SER A O 1
ATOM 505 N N . ALA A 1 68 ? 7.502 14.469 -38.303 1.00 32.94 68 ALA A N 1
ATOM 506 C CA . ALA A 1 68 ? 8.796 13.794 -38.360 1.00 32.94 68 ALA A CA 1
ATOM 507 C C . ALA A 1 68 ? 9.886 14.251 -37.363 1.00 32.94 68 ALA A C 1
ATOM 509 O O . ALA A 1 68 ? 10.299 15.409 -37.387 1.00 32.94 68 ALA A O 1
ATOM 510 N N . ASP A 1 69 ? 10.485 13.275 -36.674 1.00 29.91 69 ASP A N 1
ATOM 511 C CA . ASP A 1 69 ? 11.942 13.173 -36.494 1.00 29.91 69 ASP A CA 1
ATOM 512 C C . ASP A 1 69 ? 12.336 11.682 -36.458 1.00 29.91 69 ASP A C 1
ATOM 514 O O . ASP A 1 69 ? 11.968 10.950 -35.542 1.00 29.91 69 ASP A O 1
ATOM 518 N N . THR A 1 70 ? 13.025 11.199 -37.494 1.00 30.39 70 THR A N 1
ATOM 519 C CA . THR A 1 70 ? 13.360 9.770 -37.655 1.00 30.39 70 THR A CA 1
ATOM 520 C C . THR A 1 70 ? 14.662 9.366 -36.961 1.00 30.39 70 THR A C 1
ATOM 522 O O . THR A 1 70 ? 15.037 8.200 -37.012 1.00 30.39 70 THR A O 1
ATOM 525 N N . SER A 1 71 ? 15.366 10.304 -36.317 1.00 28.94 71 SER A N 1
ATOM 526 C CA . SER A 1 71 ? 16.695 10.055 -35.737 1.00 28.94 71 SER A CA 1
ATOM 527 C C . SER A 1 71 ? 16.678 9.401 -34.349 1.00 28.94 71 SER A C 1
ATOM 529 O O . SER A 1 71 ? 17.694 8.852 -33.928 1.00 28.94 71 SER A O 1
ATOM 531 N N . LEU A 1 72 ? 15.537 9.423 -33.649 1.00 28.70 72 LEU A N 1
ATOM 532 C CA . LEU A 1 72 ? 15.397 8.863 -32.296 1.00 28.70 72 LEU A CA 1
ATOM 533 C C . LEU A 1 72 ? 14.784 7.448 -32.266 1.00 28.70 72 LEU A C 1
ATOM 535 O O . LEU A 1 72 ? 14.864 6.777 -31.244 1.00 28.70 72 LEU A O 1
ATOM 539 N N . LEU A 1 73 ? 14.186 6.992 -33.373 1.00 29.44 73 LEU A N 1
ATOM 540 C CA . LEU A 1 73 ? 13.501 5.693 -33.466 1.00 29.44 73 LEU A CA 1
ATOM 541 C C . LEU A 1 73 ? 14.474 4.503 -33.535 1.00 29.44 73 LEU A C 1
ATOM 543 O O . LEU A 1 73 ? 14.269 3.505 -32.851 1.00 29.44 73 LEU A O 1
ATOM 547 N N . ALA A 1 74 ? 15.563 4.624 -34.304 1.00 26.47 74 ALA A N 1
ATOM 548 C CA . ALA A 1 74 ? 16.473 3.508 -34.589 1.00 26.47 74 ALA A CA 1
ATOM 549 C C . ALA A 1 74 ? 17.082 2.857 -33.328 1.00 26.47 74 ALA A C 1
ATOM 551 O O . ALA A 1 74 ? 17.137 1.636 -33.231 1.00 26.47 74 ALA A O 1
ATOM 552 N N . ASN A 1 75 ? 17.463 3.653 -32.323 1.00 28.03 75 ASN A N 1
ATOM 553 C CA . ASN A 1 75 ? 18.119 3.153 -31.104 1.00 28.03 75 ASN A CA 1
ATOM 554 C C . ASN A 1 75 ? 17.170 2.486 -30.084 1.00 28.03 75 ASN A C 1
ATOM 556 O O . ASN A 1 75 ? 17.636 2.036 -29.040 1.00 28.03 75 ASN A O 1
ATOM 560 N N . LEU A 1 76 ? 15.864 2.423 -30.365 1.00 28.19 76 LEU A N 1
ATOM 561 C CA . LEU A 1 76 ? 14.899 1.586 -29.635 1.00 28.19 76 LEU A CA 1
ATOM 562 C C . LEU A 1 76 ? 14.330 0.458 -30.512 1.00 28.19 76 LEU A C 1
ATOM 564 O O . LEU A 1 76 ? 13.676 -0.446 -29.999 1.00 28.19 76 LEU A O 1
ATOM 568 N N . GLN A 1 77 ? 14.611 0.471 -31.820 1.00 30.23 77 GLN A N 1
ATOM 569 C CA . GLN A 1 77 ? 14.143 -0.539 -32.764 1.00 30.23 77 GLN A CA 1
ATOM 570 C C . GLN A 1 77 ? 14.671 -1.930 -32.366 1.00 30.23 77 GLN A C 1
ATOM 572 O O . GLN A 1 77 ? 13.866 -2.800 -32.036 1.00 30.23 77 GLN A O 1
ATOM 577 N N . GLY A 1 78 ? 15.999 -2.075 -32.252 1.00 25.92 78 GLY A N 1
ATOM 578 C CA . GLY A 1 78 ? 16.695 -3.349 -32.008 1.00 25.92 78 GLY A CA 1
ATOM 579 C C . GLY A 1 78 ? 16.613 -3.937 -30.590 1.00 25.92 78 GLY A C 1
ATOM 580 O O . GLY A 1 78 ? 17.191 -4.988 -30.345 1.00 25.92 78 GLY A O 1
ATOM 581 N N . LEU A 1 79 ? 15.898 -3.301 -29.653 1.00 27.88 79 LEU A N 1
ATOM 582 C CA . LEU A 1 79 ? 15.459 -3.954 -28.403 1.00 27.88 79 LEU A CA 1
ATOM 583 C C . LEU A 1 79 ? 14.004 -4.444 -28.479 1.00 27.88 79 LEU A C 1
ATOM 585 O O . LEU A 1 79 ? 13.573 -5.218 -27.629 1.00 27.88 79 LEU A O 1
ATOM 589 N N . ALA A 1 80 ? 13.259 -4.024 -29.503 1.00 29.48 80 ALA A N 1
ATOM 590 C CA . ALA A 1 80 ? 11.866 -4.388 -29.727 1.00 29.48 80 ALA A CA 1
ATOM 591 C C . ALA A 1 80 ? 11.673 -5.429 -30.850 1.00 29.48 80 ALA A C 1
ATOM 593 O O . ALA A 1 80 ? 10.561 -5.924 -31.016 1.00 29.48 80 ALA A O 1
ATOM 594 N N . ASP A 1 81 ? 12.722 -5.793 -31.599 1.00 29.80 81 ASP A N 1
ATOM 595 C CA . ASP A 1 81 ? 12.679 -6.923 -32.546 1.00 29.80 81 ASP A CA 1
ATOM 596 C C . ASP A 1 81 ? 12.673 -8.290 -31.838 1.00 29.80 81 ASP A C 1
ATOM 598 O O . ASP A 1 81 ? 12.130 -9.248 -32.372 1.00 29.80 81 ASP A O 1
ATOM 602 N N . LEU A 1 82 ? 13.097 -8.360 -30.568 1.00 29.67 82 LEU A N 1
ATOM 603 C CA . LEU A 1 82 ? 12.924 -9.550 -29.718 1.00 29.67 82 LEU A CA 1
ATOM 604 C C . LEU A 1 82 ? 11.457 -9.821 -29.299 1.00 29.67 82 LEU A C 1
ATOM 606 O O . LEU A 1 82 ? 11.203 -10.719 -28.500 1.00 29.67 82 LEU A O 1
ATOM 610 N N . TYR A 1 83 ? 10.509 -8.999 -29.766 1.00 26.58 83 TYR A N 1
ATOM 611 C CA . TYR A 1 83 ? 9.081 -9.040 -29.418 1.00 26.58 83 TYR A CA 1
ATOM 612 C C . TYR A 1 83 ? 8.166 -8.690 -30.613 1.00 26.58 83 TYR A C 1
ATOM 614 O O . TYR A 1 83 ? 7.014 -8.285 -30.430 1.00 26.58 83 TYR A O 1
ATOM 622 N N . ARG A 1 84 ? 8.674 -8.820 -31.848 1.00 27.44 84 ARG A N 1
ATOM 623 C CA . ARG A 1 84 ? 7.927 -8.572 -33.090 1.00 27.44 84 ARG A CA 1
ATOM 624 C C . ARG A 1 84 ? 7.835 -9.831 -33.947 1.00 27.44 84 ARG A C 1
ATOM 626 O O . ARG A 1 84 ? 8.599 -9.980 -34.890 1.00 27.44 84 ARG A O 1
ATOM 633 N N . ASP A 1 85 ? 6.809 -10.641 -33.707 1.00 29.69 85 ASP A N 1
ATOM 634 C CA . ASP A 1 85 ? 6.252 -11.448 -34.794 1.00 29.69 85 ASP A CA 1
ATOM 635 C C . ASP A 1 85 ? 4.720 -11.517 -34.710 1.00 29.69 85 ASP A C 1
ATOM 637 O O . ASP A 1 85 ? 4.143 -12.218 -33.883 1.00 29.69 85 ASP A O 1
ATOM 641 N N . ALA A 1 86 ? 4.076 -10.644 -35.494 1.00 26.66 86 ALA A N 1
ATOM 642 C CA . ALA A 1 86 ? 2.637 -10.602 -35.759 1.00 26.66 86 ALA A CA 1
ATOM 643 C C . ALA A 1 86 ? 2.338 -9.539 -36.839 1.00 26.66 86 ALA A C 1
ATOM 645 O O . ALA A 1 86 ? 2.462 -8.331 -36.607 1.00 26.66 86 ALA A O 1
ATOM 646 N N . LYS A 1 87 ? 1.932 -9.958 -38.042 1.00 28.84 87 LYS A N 1
ATOM 647 C CA . LYS A 1 87 ? 1.627 -9.053 -39.172 1.00 28.84 87 LYS A CA 1
ATOM 648 C C . LYS A 1 87 ? 0.275 -8.336 -39.017 1.00 28.84 87 LYS A C 1
ATOM 650 O O . LYS A 1 87 ? -0.644 -8.860 -38.401 1.00 28.84 87 LYS A O 1
ATOM 655 N N . GLY A 1 88 ? 0.094 -7.179 -39.677 1.00 28.11 88 GLY A N 1
ATOM 656 C CA . GLY A 1 88 ? -1.271 -6.671 -39.947 1.00 28.11 88 GLY A CA 1
ATOM 657 C C . GLY A 1 88 ? -1.464 -5.177 -40.247 1.00 28.11 88 GLY A C 1
ATOM 658 O O . GLY A 1 88 ? -2.434 -4.822 -40.909 1.00 28.11 88 GLY A O 1
ATOM 659 N N . LEU A 1 89 ? -0.535 -4.305 -39.838 1.00 26.72 89 LEU A N 1
ATOM 660 C CA . LEU A 1 89 ? -0.498 -2.874 -40.204 1.00 26.72 89 LEU A CA 1
ATOM 661 C C . LEU A 1 89 ? -1.674 -1.995 -39.686 1.00 26.72 89 LEU A C 1
ATOM 663 O O . LEU A 1 89 ? -2.494 -1.486 -40.450 1.00 26.72 89 LEU A O 1
ATOM 667 N N . ALA A 1 90 ? -1.672 -1.692 -38.380 1.00 24.72 90 ALA A N 1
ATOM 668 C CA . ALA A 1 90 ? -2.511 -0.644 -37.780 1.00 24.72 90 ALA A CA 1
ATOM 669 C C . ALA A 1 90 ? -1.741 0.244 -36.773 1.00 24.72 90 ALA A C 1
ATOM 671 O O . ALA A 1 90 ? -1.953 0.166 -35.571 1.00 24.72 90 ALA A O 1
ATOM 672 N N . GLY A 1 91 ? -0.865 1.124 -37.279 1.00 27.62 91 GLY A N 1
ATOM 673 C CA . GLY A 1 91 ? -0.358 2.301 -36.549 1.00 27.62 91 GLY A CA 1
ATOM 674 C C . GLY A 1 91 ? 0.500 2.044 -35.300 1.00 27.62 91 GLY A C 1
ATOM 675 O O . GLY A 1 91 ? 0.030 2.217 -34.181 1.00 27.62 91 GLY A O 1
ATOM 676 N N . PHE A 1 92 ? 1.791 1.751 -35.488 1.00 27.81 92 PHE A N 1
ATOM 677 C CA . PHE A 1 92 ? 2.769 1.712 -34.391 1.00 27.81 92 PHE A CA 1
ATOM 678 C C . PHE A 1 92 ? 2.966 3.113 -33.780 1.00 27.81 92 PHE A C 1
ATOM 680 O O . PHE A 1 92 ? 3.231 4.068 -34.514 1.00 27.81 92 PHE A O 1
ATOM 687 N N . VAL A 1 93 ? 2.862 3.240 -32.452 1.00 31.22 93 VAL A N 1
ATOM 688 C CA . VAL A 1 93 ? 3.097 4.498 -31.717 1.00 31.22 93 VAL A CA 1
ATOM 689 C C . VAL A 1 93 ? 3.882 4.209 -30.439 1.00 31.22 93 VAL A C 1
ATOM 691 O O . VAL A 1 93 ? 3.326 4.138 -29.346 1.00 31.22 93 VAL A O 1
ATOM 694 N N . SER A 1 94 ? 5.198 4.051 -30.585 1.00 31.25 94 SER A N 1
ATOM 695 C CA . SER A 1 94 ? 6.135 4.159 -29.469 1.00 31.25 94 SER A CA 1
ATOM 696 C C . SER A 1 94 ? 6.537 5.624 -29.286 1.00 31.25 94 SER A C 1
ATOM 698 O O . SER A 1 94 ? 7.040 6.276 -30.202 1.00 31.25 94 SER A O 1
ATOM 700 N N . GLN A 1 95 ? 6.306 6.157 -28.089 1.00 30.59 95 GLN A N 1
ATOM 701 C CA . GLN A 1 95 ? 6.864 7.426 -27.633 1.00 30.59 95 GLN A CA 1
ATOM 702 C C . GLN A 1 95 ? 7.083 7.330 -26.122 1.00 30.59 95 GLN A C 1
ATOM 704 O O . GLN A 1 95 ? 6.178 6.959 -25.377 1.00 30.59 95 GLN A O 1
ATOM 709 N N . ALA A 1 96 ? 8.302 7.641 -25.673 1.00 29.73 96 ALA A N 1
ATOM 710 C CA . ALA A 1 96 ? 8.627 7.715 -24.251 1.00 29.73 96 ALA A CA 1
ATOM 711 C C . ALA A 1 96 ? 7.745 8.764 -23.542 1.00 29.73 96 ALA A C 1
ATOM 713 O O . ALA A 1 96 ? 7.221 9.660 -24.202 1.00 29.73 96 ALA A O 1
ATOM 714 N N . MET A 1 97 ? 7.625 8.675 -22.209 1.00 29.27 97 MET A N 1
ATOM 715 C CA . MET A 1 97 ? 6.766 9.502 -21.329 1.00 29.27 97 MET A CA 1
ATOM 716 C C . MET A 1 97 ? 7.080 11.021 -21.375 1.00 29.27 97 MET A C 1
ATOM 718 O O . MET A 1 97 ? 7.609 11.598 -20.423 1.00 29.27 97 MET A O 1
ATOM 722 N N . SER A 1 98 ? 6.843 11.667 -22.519 1.00 37.12 98 SER A N 1
ATOM 723 C CA . SER A 1 98 ? 7.291 13.027 -22.832 1.00 37.12 98 SER A CA 1
ATOM 724 C C . SER A 1 98 ? 6.608 13.602 -24.087 1.00 37.12 98 SER A C 1
ATOM 726 O O . SER A 1 98 ? 7.260 14.216 -24.935 1.00 37.12 98 SER A O 1
ATOM 728 N N . THR A 1 99 ? 5.293 13.427 -24.239 1.00 31.44 99 THR A N 1
ATOM 729 C CA . THR A 1 99 ? 4.547 14.010 -25.369 1.00 31.44 99 THR A CA 1
ATOM 730 C C . THR A 1 99 ? 3.254 14.705 -24.964 1.00 31.44 99 THR A C 1
ATOM 732 O O . THR A 1 99 ? 2.661 14.446 -23.925 1.00 31.44 99 THR A O 1
ATOM 735 N N . GLY A 1 100 ? 2.877 15.703 -25.770 1.00 38.91 100 GLY A N 1
ATOM 736 C CA . GLY A 1 100 ? 1.827 16.662 -25.434 1.00 38.91 100 GLY A CA 1
ATOM 737 C C . GLY A 1 100 ? 0.402 16.088 -25.441 1.00 38.91 100 GLY A C 1
ATOM 738 O O . GLY A 1 100 ? 0.162 14.993 -25.950 1.00 38.91 100 GLY A O 1
ATOM 739 N N . PRO A 1 101 ? -0.569 16.856 -24.915 1.00 34.38 101 PRO A N 1
ATOM 740 C CA . PRO A 1 101 ? -1.933 16.383 -24.703 1.00 34.38 101 PRO A CA 1
ATOM 741 C C . PRO A 1 101 ? -2.645 15.993 -26.006 1.00 34.38 101 PRO A C 1
ATOM 743 O O . PRO A 1 101 ? -2.663 16.767 -26.964 1.00 34.38 101 PRO A O 1
ATOM 746 N N . GLY A 1 102 ? -3.318 14.836 -25.981 1.00 45.78 102 GLY A N 1
ATOM 747 C CA . GLY A 1 102 ? -4.289 14.416 -27.001 1.00 45.78 102 GLY A CA 1
ATOM 748 C C . GLY A 1 102 ? -3.821 13.356 -28.003 1.00 45.78 102 GLY A C 1
ATOM 749 O O . GLY A 1 102 ? -4.391 13.289 -29.089 1.00 45.78 102 GLY A O 1
ATOM 750 N N . GLN A 1 103 ? -2.801 12.550 -27.686 1.00 55.62 103 GLN A N 1
ATOM 751 C CA . GLN A 1 103 ? -2.277 11.563 -28.637 1.00 55.62 103 GLN A CA 1
ATOM 752 C C . GLN A 1 103 ? -3.121 10.291 -28.771 1.00 55.62 103 GLN A C 1
ATOM 754 O O . GLN A 1 103 ? -3.456 9.956 -29.902 1.00 55.62 103 GLN A O 1
ATOM 759 N N . PHE A 1 104 ? -3.483 9.598 -27.685 1.00 53.69 104 PHE A N 1
ATOM 760 C CA . PHE A 1 104 ? -4.340 8.405 -27.760 1.00 53.69 104 PHE A CA 1
ATOM 761 C C . PHE A 1 104 ? -5.811 8.801 -27.630 1.00 53.69 104 PHE A C 1
ATOM 763 O O . PHE A 1 104 ? -6.166 9.606 -26.770 1.00 53.69 104 PHE A O 1
ATOM 770 N N . VAL A 1 105 ? -6.663 8.269 -28.510 1.00 62.00 105 VAL A N 1
ATOM 771 C CA . VAL A 1 105 ? -8.045 8.732 -28.678 1.00 62.00 105 VAL A CA 1
ATOM 772 C C . VAL A 1 105 ? -9.005 7.558 -28.861 1.00 62.00 105 VAL A C 1
ATOM 774 O O . VAL A 1 105 ? -8.958 6.851 -29.871 1.00 62.00 105 VAL A O 1
ATOM 777 N N . LEU A 1 106 ? -9.922 7.382 -27.906 1.00 65.38 106 LEU A N 1
ATOM 778 C CA . LEU A 1 106 ? -11.085 6.502 -28.063 1.00 65.38 106 LEU A CA 1
ATOM 779 C C . LEU A 1 106 ? -12.165 7.253 -28.857 1.00 65.38 106 LEU A C 1
ATOM 781 O O . LEU A 1 106 ? -12.430 8.416 -28.567 1.00 65.38 106 LEU A O 1
ATOM 785 N N . THR A 1 107 ? -12.784 6.612 -29.848 1.00 68.06 107 THR A N 1
ATOM 786 C CA . THR A 1 107 ? -13.790 7.204 -30.748 1.00 68.06 107 THR A CA 1
ATOM 787 C C . THR A 1 107 ? -15.083 6.382 -30.745 1.00 68.06 107 THR A C 1
ATOM 789 O O . THR A 1 107 ? -15.037 5.153 -30.819 1.00 68.06 107 THR A O 1
ATOM 792 N N . SER A 1 108 ? -16.240 7.047 -30.686 1.00 66.31 108 SER A N 1
ATOM 793 C CA . SER A 1 108 ? -17.565 6.410 -30.668 1.00 66.31 108 SER A CA 1
ATOM 794 C C . SER A 1 108 ? -18.176 6.191 -32.069 1.00 66.31 108 SER A C 1
ATOM 796 O O . SER A 1 108 ? -17.794 6.869 -33.028 1.00 66.31 108 SER A O 1
ATOM 798 N N . PRO A 1 109 ? -19.247 5.373 -32.188 1.00 64.75 109 PRO A N 1
ATOM 799 C CA . PRO A 1 109 ? -20.053 5.251 -33.407 1.00 64.75 109 PRO A CA 1
ATOM 800 C C . PRO A 1 109 ? -20.723 6.559 -33.863 1.00 64.75 109 PRO A C 1
ATOM 802 O O . PRO A 1 109 ? -21.219 6.634 -34.988 1.00 64.75 109 PRO A O 1
ATOM 805 N N . THR A 1 110 ? -20.784 7.584 -33.003 1.00 71.56 110 THR A N 1
ATOM 806 C CA . THR A 1 110 ? -21.291 8.927 -33.333 1.00 71.56 110 THR A CA 1
ATOM 807 C C . THR A 1 110 ? -20.185 9.909 -33.734 1.00 71.56 110 THR A C 1
ATOM 809 O O . THR A 1 110 ? -20.501 11.039 -34.106 1.00 71.56 110 THR A O 1
ATOM 812 N N . GLY A 1 111 ? -18.913 9.490 -33.713 1.00 61.75 111 GLY A N 1
ATOM 813 C CA . GLY A 1 111 ? -17.751 10.328 -34.031 1.00 61.75 111 GLY A CA 1
ATOM 814 C C . GLY A 1 111 ? -17.305 11.247 -32.889 1.00 61.75 111 GLY A C 1
ATOM 815 O O . GLY A 1 111 ? -16.585 12.212 -33.134 1.00 61.75 111 GLY A O 1
ATOM 816 N N . GLU A 1 112 ? -17.747 10.973 -31.662 1.00 70.19 112 GLU A N 1
ATOM 817 C CA . GLU A 1 112 ? -17.258 11.631 -30.446 1.00 70.19 112 GLU A CA 1
ATOM 818 C C . GLU A 1 112 ? -15.910 11.018 -30.045 1.00 70.19 112 GLU A C 1
ATOM 820 O O . GLU A 1 112 ? -15.687 9.831 -30.285 1.00 70.19 112 GLU A O 1
ATOM 825 N N . GLN A 1 113 ? -14.998 11.825 -29.502 1.00 67.00 113 GLN A N 1
ATOM 826 C CA . GLN A 1 113 ? -13.605 11.447 -29.262 1.00 67.00 113 GLN A CA 1
ATOM 827 C C . GLN A 1 113 ? -13.165 11.846 -27.853 1.00 67.00 113 GLN A C 1
ATOM 829 O O . GLN A 1 113 ? -13.442 12.967 -27.441 1.00 67.00 113 GLN A O 1
ATOM 834 N N . TRP A 1 114 ? -12.455 10.949 -27.159 1.00 63.00 114 TRP A N 1
ATOM 835 C CA . TRP A 1 114 ? -11.885 11.184 -25.826 1.00 63.00 114 TRP A CA 1
ATOM 836 C C . TRP A 1 114 ? -10.372 10.993 -25.852 1.00 63.00 114 TRP A C 1
ATOM 838 O O . TRP A 1 114 ? -9.888 9.876 -26.060 1.00 63.00 114 TRP A O 1
ATOM 848 N N . GLY A 1 115 ? -9.634 12.082 -25.648 1.00 57.91 115 GLY A N 1
ATOM 849 C CA . GLY A 1 115 ? -8.174 12.097 -25.677 1.00 57.91 115 GLY A CA 1
ATOM 850 C C . GLY A 1 115 ? -7.535 11.816 -24.315 1.00 57.91 115 GLY A C 1
ATOM 851 O O . GLY A 1 115 ? -7.872 12.457 -23.318 1.00 57.91 115 GLY A O 1
ATOM 852 N N . PHE A 1 116 ? -6.544 10.927 -24.279 1.00 58.53 116 PHE A N 1
ATOM 853 C CA . PHE A 1 116 ? -5.684 10.683 -23.120 1.00 58.53 116 PHE A CA 1
ATOM 854 C C . PHE A 1 116 ? -4.196 10.700 -23.505 1.00 58.53 116 PHE A C 1
ATOM 856 O O . PHE A 1 116 ? -3.801 10.333 -24.614 1.00 58.53 116 PHE A O 1
ATOM 863 N N . ALA A 1 117 ? -3.370 11.193 -22.586 1.00 50.53 11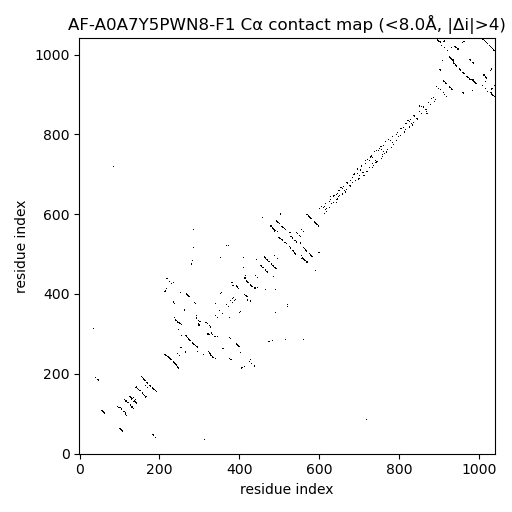7 ALA A N 1
ATOM 864 C CA . ALA A 1 117 ? -1.916 11.255 -22.697 1.00 50.53 117 ALA A CA 1
ATOM 865 C C . ALA A 1 117 ? -1.286 11.072 -21.303 1.00 50.53 117 ALA A C 1
ATOM 867 O O . ALA A 1 117 ? -1.997 11.104 -20.297 1.00 50.53 117 ALA A O 1
ATOM 868 N N . ASP A 1 118 ? 0.031 10.838 -21.265 1.00 51.44 118 ASP A N 1
ATOM 869 C CA . ASP A 1 118 ? 0.821 10.510 -20.068 1.00 51.44 118 ASP A CA 1
ATOM 870 C C . ASP A 1 118 ? 0.203 9.377 -19.225 1.00 51.44 118 ASP A C 1
ATOM 872 O O . ASP A 1 118 ? -0.634 9.629 -18.365 1.00 51.44 118 ASP A O 1
ATOM 876 N N . LEU A 1 119 ? 0.616 8.121 -19.402 1.00 53.47 119 LEU A N 1
ATOM 877 C CA . LEU A 1 119 ? 0.061 6.985 -18.644 1.00 53.47 119 LEU A CA 1
ATOM 878 C C . LEU A 1 119 ? 0.915 6.628 -17.412 1.00 53.47 119 LEU A C 1
ATOM 880 O O . LEU A 1 119 ? 2.137 6.750 -17.441 1.00 53.47 119 LEU A O 1
ATOM 884 N N . SER A 1 120 ? 0.283 6.198 -16.314 1.00 52.88 120 SER A N 1
ATOM 885 C CA . SER A 1 120 ? 0.954 5.630 -15.129 1.00 52.88 120 SER A CA 1
ATOM 886 C C . SER A 1 120 ? 0.290 4.323 -14.689 1.00 52.88 120 SER A C 1
ATOM 888 O O . SER A 1 120 ? -0.877 4.082 -14.989 1.00 52.88 120 SER A O 1
ATOM 890 N N . VAL A 1 121 ? 1.032 3.462 -13.986 1.00 48.94 121 VAL A N 1
ATOM 891 C CA . VAL A 1 121 ? 0.542 2.155 -13.515 1.00 48.94 121 VAL A CA 1
ATOM 892 C C . VAL A 1 121 ? 0.527 2.131 -11.991 1.00 48.94 121 VAL A C 1
ATOM 894 O O . VAL A 1 121 ? 1.520 2.465 -11.345 1.00 48.94 121 VAL A O 1
ATOM 897 N N . ALA A 1 122 ? -0.611 1.750 -11.414 1.00 48.88 122 ALA A N 1
ATOM 898 C CA . ALA A 1 122 ? -0.833 1.715 -9.973 1.00 48.88 122 ALA A CA 1
ATOM 899 C C . ALA A 1 122 ? -1.681 0.503 -9.567 1.00 48.88 122 ALA A C 1
ATOM 901 O O . ALA A 1 122 ? -2.411 -0.061 -10.382 1.00 48.88 122 ALA A O 1
ATOM 902 N N . LEU A 1 123 ? -1.618 0.122 -8.289 1.00 44.66 123 LEU A N 1
ATOM 903 C CA . LEU A 1 123 ? -2.545 -0.846 -7.710 1.00 44.66 123 LEU A CA 1
ATOM 904 C C . LEU A 1 123 ? -3.818 -0.106 -7.262 1.00 44.66 123 LEU A C 1
ATOM 906 O O . LEU A 1 123 ? -3.778 0.687 -6.322 1.00 44.66 123 LEU A O 1
ATOM 910 N N . TYR A 1 124 ? -4.933 -0.345 -7.951 1.00 44.41 124 TYR A N 1
ATOM 911 C CA . TYR A 1 124 ? -6.221 0.327 -7.768 1.00 44.41 124 TYR A CA 1
ATOM 912 C C . TYR A 1 124 ? -7.326 -0.730 -7.632 1.00 44.41 124 TYR A C 1
ATOM 914 O O . TYR A 1 124 ? -7.381 -1.670 -8.419 1.00 44.41 124 TYR A O 1
ATOM 922 N N . ASP A 1 125 ? -8.151 -0.628 -6.585 1.00 47.72 125 ASP A N 1
ATOM 923 C CA . ASP A 1 125 ? -9.137 -1.655 -6.182 1.00 47.72 125 ASP A CA 1
ATOM 924 C C . ASP A 1 125 ? -8.580 -3.103 -6.198 1.00 47.72 125 ASP A C 1
ATOM 926 O O . ASP A 1 125 ? -9.189 -4.048 -6.696 1.00 47.72 125 ASP A O 1
ATOM 930 N N . GLY A 1 126 ? -7.345 -3.267 -5.707 1.00 46.91 126 GLY A N 1
ATOM 931 C CA . GLY A 1 126 ? -6.640 -4.555 -5.647 1.00 46.91 126 GLY A CA 1
ATOM 932 C C . GLY A 1 126 ? -6.073 -5.076 -6.976 1.00 46.91 126 GLY A C 1
ATOM 933 O O . GLY A 1 126 ? -5.391 -6.098 -6.963 1.00 46.91 126 GLY A O 1
ATOM 934 N N . LYS A 1 127 ? -6.296 -4.386 -8.102 1.00 53.38 127 LYS A N 1
ATOM 935 C CA . LYS A 1 127 ? -5.794 -4.755 -9.437 1.00 53.38 127 LYS A CA 1
ATOM 936 C C . LYS A 1 127 ? -4.700 -3.803 -9.899 1.00 53.38 127 LYS A C 1
ATOM 938 O O . LYS A 1 127 ? -4.755 -2.602 -9.632 1.00 53.38 127 LYS A O 1
ATOM 943 N N . TRP A 1 128 ? -3.749 -4.300 -10.682 1.00 59.31 128 TRP A N 1
ATOM 944 C CA . TRP A 1 128 ? -2.874 -3.413 -11.445 1.00 59.31 128 TRP A CA 1
ATOM 945 C C . TRP A 1 128 ? -3.689 -2.722 -12.544 1.00 59.31 128 TRP A C 1
ATOM 947 O O . TRP A 1 128 ? -4.458 -3.361 -13.259 1.00 59.31 128 TRP A O 1
ATOM 957 N N . THR A 1 129 ? -3.581 -1.400 -12.617 1.00 62.06 129 THR A N 1
ATOM 958 C CA . THR A 1 129 ? -4.495 -0.534 -13.370 1.00 62.06 129 THR A CA 1
ATOM 959 C C . THR A 1 129 ? -3.706 0.611 -13.997 1.00 62.06 129 THR A C 1
ATOM 961 O O . THR A 1 129 ? -2.823 1.185 -13.352 1.00 62.06 129 THR A O 1
ATOM 964 N N . VAL A 1 130 ? -4.026 0.954 -15.246 1.00 65.00 130 VAL A N 1
ATOM 965 C CA . VAL A 1 130 ? -3.397 2.056 -15.982 1.00 65.00 130 VAL A CA 1
ATOM 966 C C . VAL A 1 130 ? -4.259 3.312 -15.858 1.00 65.00 130 VAL A C 1
ATOM 968 O O . VAL A 1 130 ? -5.413 3.356 -16.301 1.00 65.00 130 VAL A O 1
ATOM 971 N N . LEU A 1 131 ? -3.678 4.340 -15.250 1.00 57.66 131 LEU A N 1
ATOM 972 C CA . LEU A 1 131 ? -4.267 5.660 -15.078 1.00 57.66 131 LEU A CA 1
ATOM 973 C C . LEU A 1 131 ? -3.783 6.590 -16.196 1.00 57.66 131 LEU A C 1
ATOM 975 O O . LEU A 1 131 ? -2.595 6.594 -16.526 1.00 57.66 131 LEU A O 1
ATOM 979 N N . ALA A 1 132 ? -4.669 7.424 -16.739 1.00 57.16 132 ALA A N 1
ATOM 980 C CA . ALA A 1 132 ? -4.238 8.578 -17.527 1.00 57.16 132 ALA A CA 1
ATOM 981 C C . ALA A 1 132 ? -3.914 9.751 -16.598 1.00 57.16 132 ALA A C 1
ATOM 983 O O . ALA A 1 132 ? -4.694 10.074 -15.704 1.00 57.16 132 ALA A O 1
ATOM 984 N N . ASN A 1 133 ? -2.777 10.407 -16.812 1.00 49.09 133 ASN A N 1
ATOM 985 C CA . ASN A 1 133 ? -2.327 11.551 -16.021 1.00 49.09 133 ASN A CA 1
ATOM 986 C C . ASN A 1 133 ? -2.650 12.887 -16.717 1.00 49.09 133 ASN A C 1
ATOM 988 O O . ASN A 1 133 ? -2.756 13.908 -16.037 1.00 49.09 133 ASN A O 1
ATOM 992 N N . SER A 1 134 ? -2.852 12.899 -18.043 1.00 48.09 134 SER A N 1
ATOM 993 C CA . SER A 1 134 ? -3.271 14.087 -18.799 1.00 48.09 134 SER A CA 1
ATOM 994 C C . SER A 1 134 ? -4.306 13.775 -19.902 1.00 48.09 134 SER A C 1
ATOM 996 O O . SER A 1 134 ? -4.621 12.622 -20.203 1.00 48.09 134 SER A O 1
ATOM 998 N N . GLY A 1 135 ? -4.910 14.826 -20.469 1.00 55.47 135 GLY A N 1
ATOM 999 C CA . GLY A 1 135 ? -6.054 14.725 -21.387 1.00 55.47 135 GLY A CA 1
ATOM 1000 C C . GLY A 1 135 ? -7.417 14.818 -20.688 1.00 55.47 135 GLY A C 1
ATOM 1001 O O . GLY A 1 135 ? -7.523 15.278 -19.553 1.00 55.47 135 GLY A O 1
ATOM 1002 N N . GLU A 1 136 ? -8.476 14.402 -21.380 1.00 60.53 136 GLU A N 1
ATOM 1003 C CA . GLU A 1 136 ? -9.874 14.479 -20.920 1.00 60.53 136 GLU A CA 1
ATOM 1004 C C . GLU A 1 136 ? -10.224 13.388 -19.896 1.00 60.53 136 GLU A C 1
ATOM 1006 O O . GLU A 1 136 ? -11.194 13.519 -19.150 1.00 60.53 136 GLU A O 1
ATOM 1011 N N . LEU A 1 137 ? -9.405 12.333 -19.822 1.00 55.50 137 LEU A N 1
ATOM 1012 C CA . LEU A 1 137 ? -9.508 11.248 -18.842 1.00 55.50 137 LEU A CA 1
ATOM 1013 C C . LEU A 1 137 ? -8.442 11.343 -17.730 1.00 55.50 137 LEU A C 1
ATOM 1015 O O . LEU A 1 137 ? -8.157 10.353 -17.061 1.00 55.50 137 LEU A O 1
ATOM 1019 N N . ALA A 1 138 ? -7.843 12.518 -17.515 1.00 54.44 138 ALA A N 1
ATOM 1020 C CA . ALA A 1 138 ? -6.811 12.716 -16.495 1.00 54.44 138 ALA A CA 1
ATOM 1021 C C . ALA A 1 138 ? -7.298 12.368 -15.071 1.00 54.44 138 ALA A C 1
ATOM 1023 O O . ALA A 1 138 ? -8.387 12.759 -14.649 1.00 54.44 138 ALA A O 1
ATOM 1024 N N . GLY A 1 139 ? -6.466 11.645 -14.319 1.00 54.38 139 GLY A N 1
ATOM 1025 C CA . GLY A 1 139 ? -6.760 11.122 -12.984 1.00 54.38 139 GLY A CA 1
ATOM 1026 C C . GLY A 1 139 ? -7.645 9.870 -12.962 1.00 54.38 139 GLY A C 1
ATOM 1027 O O . GLY A 1 139 ? -8.056 9.457 -11.879 1.00 54.38 139 GLY A O 1
ATOM 1028 N N . ARG A 1 140 ? -7.970 9.273 -14.118 1.00 59.66 140 ARG A N 1
ATOM 1029 C CA . ARG A 1 140 ? -8.939 8.170 -14.224 1.00 59.66 140 ARG A CA 1
ATOM 1030 C C . ARG A 1 140 ? -8.296 6.829 -14.594 1.00 59.66 140 ARG A C 1
ATOM 1032 O O . ARG A 1 140 ? -7.362 6.824 -15.397 1.00 59.66 140 ARG A O 1
ATOM 1039 N N . PRO A 1 141 ? -8.840 5.692 -14.113 1.00 64.81 141 PRO A N 1
ATOM 1040 C CA . PRO A 1 141 ? -8.501 4.378 -14.646 1.00 64.81 141 PRO A CA 1
ATOM 1041 C C . PRO A 1 141 ? -9.061 4.242 -16.066 1.00 64.81 141 PRO A C 1
ATOM 1043 O O . PRO A 1 141 ? -10.276 4.169 -16.260 1.00 64.81 141 PRO A O 1
ATOM 1046 N N . VAL A 1 142 ? -8.180 4.219 -17.066 1.00 63.22 142 VAL A N 1
ATOM 1047 C CA . VAL A 1 142 ? -8.567 4.004 -18.472 1.00 63.22 142 VAL A CA 1
ATOM 1048 C C . VAL A 1 142 ? -8.606 2.508 -18.776 1.00 63.22 142 VAL A C 1
ATOM 1050 O O . VAL A 1 142 ? -9.534 2.033 -19.431 1.00 63.22 142 VAL A O 1
ATOM 1053 N N . PHE A 1 143 ? -7.658 1.753 -18.215 1.00 70.50 143 PHE A N 1
ATOM 1054 C CA . PHE A 1 143 ? -7.539 0.315 -18.421 1.00 70.50 143 PHE A CA 1
ATOM 1055 C C . PHE A 1 143 ? -7.262 -0.434 -17.113 1.00 70.50 143 PHE A C 1
ATOM 1057 O O . PHE A 1 143 ? -6.499 0.042 -16.274 1.00 70.50 143 PHE A O 1
ATOM 1064 N N . GLU A 1 144 ? -7.836 -1.623 -16.959 1.00 71.12 144 GLU A N 1
ATOM 1065 C CA . GLU A 1 144 ? -7.471 -2.5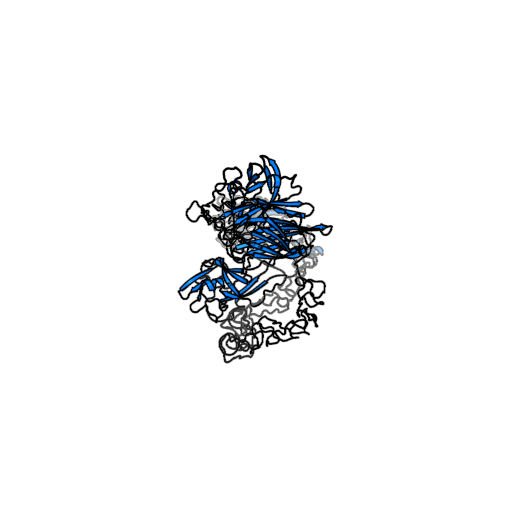93 -15.917 1.00 71.12 144 GLU A CA 1
ATOM 1066 C C . GLU A 1 144 ? -6.561 -3.670 -16.530 1.00 71.12 144 GLU A C 1
ATOM 1068 O O . GLU A 1 144 ? -6.725 -4.015 -17.701 1.00 71.12 144 GLU A O 1
ATOM 1073 N N . ILE A 1 145 ? -5.631 -4.232 -15.753 1.00 66.75 145 ILE A N 1
ATOM 1074 C CA . ILE A 1 145 ? -4.892 -5.432 -16.163 1.00 66.75 145 ILE A CA 1
ATOM 1075 C C . ILE A 1 145 ? -5.687 -6.658 -15.701 1.00 66.75 145 ILE A C 1
ATOM 1077 O O . ILE A 1 145 ? -5.864 -6.900 -14.502 1.00 66.75 145 ILE A O 1
ATOM 1081 N N . ALA A 1 146 ? -6.205 -7.421 -16.659 1.00 59.44 146 ALA A N 1
ATOM 1082 C CA . ALA A 1 146 ? -6.889 -8.678 -16.418 1.00 59.44 146 ALA A CA 1
ATOM 1083 C C . ALA A 1 146 ? -5.859 -9.762 -16.068 1.00 59.44 146 ALA A C 1
ATOM 1085 O O . ALA A 1 146 ? -4.965 -10.072 -16.851 1.00 59.44 146 ALA A O 1
ATOM 1086 N N . GLN A 1 147 ? -5.995 -10.343 -14.875 1.00 57.91 147 GLN A N 1
ATOM 1087 C CA . GLN A 1 147 ? -5.095 -11.394 -14.407 1.00 57.91 147 GLN A CA 1
ATOM 1088 C C . GLN A 1 147 ? -5.256 -12.684 -15.220 1.00 57.91 147 GLN A C 1
ATOM 1090 O O . GLN A 1 147 ? -6.251 -13.396 -15.064 1.00 57.91 147 GLN A O 1
ATOM 1095 N N . LYS A 1 148 ? -4.211 -13.020 -15.976 1.00 41.12 148 LYS A N 1
ATOM 1096 C CA . LYS A 1 148 ? -3.575 -14.337 -15.894 1.00 41.12 148 LYS A CA 1
ATOM 1097 C C . LYS A 1 148 ? -2.068 -14.148 -15.704 1.00 41.12 148 LYS A C 1
ATOM 1099 O O . LYS A 1 148 ? -1.540 -13.077 -15.994 1.00 41.12 148 LYS A O 1
ATOM 1104 N N . ASP A 1 149 ? -1.446 -15.183 -15.154 1.00 37.69 149 ASP A N 1
ATOM 1105 C CA . ASP A 1 149 ? -0.029 -15.293 -14.797 1.00 37.69 149 ASP A CA 1
ATOM 1106 C C . ASP A 1 149 ? 0.491 -14.367 -13.679 1.00 37.69 149 ASP A C 1
ATOM 1108 O O . ASP A 1 149 ? -0.184 -13.465 -13.175 1.00 37.69 149 ASP A O 1
ATOM 1112 N N . SER A 1 150 ? 1.658 -14.739 -13.145 1.00 39.34 150 SER A N 1
ATOM 1113 C CA . SER A 1 150 ? 2.044 -14.450 -11.758 1.00 39.34 150 SER A CA 1
ATOM 1114 C C . SER A 1 150 ? 3.067 -13.324 -11.618 1.00 39.34 150 SER A C 1
ATOM 1116 O O . SER A 1 150 ? 4.131 -13.355 -12.231 1.00 39.34 150 SER A O 1
ATOM 1118 N N . ALA A 1 151 ? 2.815 -12.395 -10.691 1.00 38.66 151 ALA A N 1
ATOM 1119 C CA . ALA A 1 151 ? 3.828 -11.454 -10.218 1.00 38.66 151 ALA A CA 1
ATOM 1120 C C . ALA A 1 151 ? 4.865 -12.184 -9.339 1.00 38.66 151 ALA A C 1
ATOM 1122 O O . ALA A 1 151 ? 4.638 -12.414 -8.148 1.00 38.66 151 ALA A O 1
ATOM 1123 N N . PHE A 1 152 ? 5.997 -12.568 -9.933 1.00 37.09 152 PHE A N 1
ATOM 1124 C CA . PHE A 1 152 ? 7.124 -13.166 -9.215 1.00 37.09 152 PHE A CA 1
ATOM 1125 C C . PHE A 1 152 ? 7.941 -12.106 -8.459 1.00 37.09 152 PHE A C 1
ATOM 1127 O O . PHE A 1 152 ? 8.208 -11.020 -8.967 1.00 37.09 152 PHE A O 1
ATOM 1134 N N . PHE A 1 153 ? 8.375 -12.457 -7.245 1.00 38.19 153 PHE A N 1
ATOM 1135 C CA . PHE A 1 153 ? 9.206 -11.617 -6.378 1.00 38.19 153 PHE A CA 1
ATOM 1136 C C . PHE A 1 153 ? 10.487 -12.366 -5.981 1.00 38.19 153 PHE A C 1
ATOM 1138 O O . PHE A 1 153 ? 10.542 -13.011 -4.929 1.00 38.19 153 PHE A O 1
ATOM 1145 N N . GLU A 1 154 ? 11.532 -12.275 -6.805 1.00 33.50 154 GLU A N 1
ATOM 1146 C CA . GLU A 1 154 ? 12.883 -12.678 -6.400 1.00 33.50 154 GLU A CA 1
ATOM 1147 C C . GLU A 1 154 ? 13.400 -11.706 -5.322 1.00 33.50 154 GLU A C 1
ATOM 1149 O O . GLU A 1 154 ? 13.224 -10.489 -5.399 1.00 33.50 154 GLU A O 1
ATOM 1154 N N . ARG A 1 155 ? 14.025 -12.224 -4.257 1.00 30.62 155 ARG A N 1
ATOM 1155 C CA . ARG A 1 155 ? 14.507 -11.387 -3.144 1.00 30.62 155 ARG A CA 1
ATOM 1156 C C . ARG A 1 155 ? 15.959 -10.963 -3.366 1.00 30.62 155 ARG A C 1
ATOM 1158 O O . ARG A 1 155 ? 16.839 -11.420 -2.634 1.00 30.62 155 ARG A O 1
ATOM 1165 N N . GLY A 1 156 ? 16.212 -10.078 -4.326 1.00 36.97 156 GLY A N 1
ATOM 1166 C CA . GLY A 1 156 ? 17.574 -9.573 -4.517 1.00 36.97 156 GLY A CA 1
ATOM 1167 C C . GLY A 1 156 ? 17.758 -8.431 -5.501 1.00 36.97 156 GLY A C 1
ATOM 1168 O O . GLY A 1 156 ? 18.423 -7.481 -5.118 1.00 36.97 156 GLY A O 1
ATOM 1169 N N . ASP A 1 157 ? 17.171 -8.512 -6.695 1.00 47.41 157 ASP A N 1
ATOM 1170 C CA . ASP A 1 157 ? 17.161 -7.464 -7.726 1.00 47.41 157 ASP A CA 1
ATOM 1171 C C . ASP A 1 157 ? 16.034 -7.761 -8.743 1.00 47.41 157 ASP A C 1
ATOM 1173 O O . ASP A 1 157 ? 15.663 -8.920 -8.910 1.00 47.41 157 ASP A O 1
ATOM 1177 N N . ASP A 1 158 ? 15.518 -6.701 -9.381 1.00 42.53 158 ASP A N 1
ATOM 1178 C CA . ASP A 1 158 ? 14.436 -6.646 -10.391 1.00 42.53 158 ASP A CA 1
ATOM 1179 C C . ASP A 1 158 ? 13.061 -7.297 -10.071 1.00 42.53 158 ASP A C 1
ATOM 1181 O O . ASP A 1 158 ? 12.907 -8.222 -9.276 1.00 42.53 158 ASP A O 1
ATOM 1185 N N . PHE A 1 159 ? 12.006 -6.780 -10.714 1.00 45.16 159 PHE A N 1
ATOM 1186 C CA . PHE A 1 159 ? 10.698 -7.435 -10.838 1.00 45.16 159 PHE A CA 1
ATOM 1187 C C . PHE A 1 159 ? 10.143 -7.290 -12.263 1.00 45.16 159 PHE A C 1
ATOM 1189 O O . PHE A 1 159 ? 10.558 -6.402 -13.012 1.00 45.16 159 PHE A O 1
ATOM 1196 N N . SER A 1 160 ? 9.169 -8.139 -12.609 1.00 45.03 160 SER A N 1
ATOM 1197 C CA . SER A 1 160 ? 8.396 -8.064 -13.854 1.00 45.03 160 SER A CA 1
ATOM 1198 C C . SER A 1 160 ? 6.889 -8.042 -13.576 1.00 45.03 160 SER A C 1
ATOM 1200 O O . SER A 1 160 ? 6.431 -8.618 -12.586 1.00 45.03 160 SER A O 1
ATOM 1202 N N . LEU A 1 161 ? 6.114 -7.382 -14.440 1.00 48.56 161 LEU A N 1
ATOM 1203 C CA . LEU A 1 161 ? 4.649 -7.433 -14.436 1.00 48.56 161 LEU A CA 1
ATOM 1204 C C . LEU A 1 161 ? 4.124 -7.552 -15.870 1.00 48.56 161 LEU A C 1
ATOM 1206 O O . LEU A 1 161 ? 4.325 -6.646 -16.677 1.00 48.56 161 LEU A O 1
ATOM 1210 N N . THR A 1 162 ? 3.416 -8.642 -16.154 1.00 49.69 162 THR A N 1
ATOM 1211 C CA . THR A 1 162 ? 2.758 -8.938 -17.434 1.00 49.69 162 THR A CA 1
ATOM 1212 C C . THR A 1 162 ? 1.241 -9.068 -17.263 1.00 49.69 162 THR A C 1
ATOM 1214 O O . THR A 1 162 ? 0.758 -9.328 -16.160 1.00 49.69 162 THR A O 1
ATOM 1217 N N . GLY A 1 163 ? 0.471 -8.881 -18.340 1.00 53.25 163 GLY A N 1
ATOM 1218 C CA . GLY A 1 163 ? -0.959 -9.220 -18.365 1.00 53.25 163 GLY A CA 1
ATOM 1219 C C . GLY A 1 163 ? -1.750 -8.595 -19.517 1.00 53.25 163 GLY A C 1
ATOM 1220 O O . GLY A 1 163 ? -1.275 -7.684 -20.201 1.00 53.25 163 GLY A O 1
ATOM 1221 N N . GLU A 1 164 ? -2.981 -9.071 -19.725 1.00 57.78 164 GLU A N 1
ATOM 1222 C CA . GLU A 1 164 ? -3.891 -8.498 -20.723 1.00 57.78 164 GLU A CA 1
ATOM 1223 C C . GLU A 1 164 ? -4.509 -7.187 -20.237 1.00 57.78 164 GLU A C 1
ATOM 1225 O O . GLU A 1 164 ? -4.919 -7.046 -19.087 1.00 57.78 164 GLU A O 1
ATOM 1230 N N . LEU A 1 165 ? -4.612 -6.222 -21.140 1.00 62.75 165 LEU A N 1
ATOM 1231 C CA . LEU A 1 165 ? -5.145 -4.896 -20.885 1.00 62.75 165 LEU A CA 1
ATOM 1232 C C . LEU A 1 165 ? -6.604 -4.839 -21.350 1.00 62.75 165 LEU A C 1
ATOM 1234 O O . LEU A 1 165 ? -6.877 -4.999 -22.538 1.00 62.75 165 LEU A O 1
ATOM 1238 N N . VAL A 1 166 ? -7.543 -4.584 -20.438 1.00 68.19 166 VAL A N 1
ATOM 1239 C CA . VAL A 1 166 ? -8.978 -4.417 -20.740 1.00 68.19 166 VAL A CA 1
ATOM 1240 C C . VAL A 1 166 ? -9.409 -2.975 -20.467 1.00 68.19 166 VAL A C 1
ATOM 1242 O O . VAL A 1 166 ? -8.841 -2.310 -19.601 1.00 68.19 166 VAL A O 1
ATOM 1245 N N . LEU A 1 167 ? -10.431 -2.470 -21.169 1.00 68.56 167 LEU A N 1
ATOM 1246 C CA . LEU A 1 167 ? -11.063 -1.196 -20.789 1.00 68.56 167 LEU A CA 1
ATOM 1247 C C . LEU A 1 167 ? -11.549 -1.274 -19.337 1.00 68.56 167 LEU A C 1
ATOM 1249 O O . LEU A 1 167 ? -12.152 -2.275 -18.945 1.00 68.56 167 LEU A O 1
ATOM 1253 N N . SER A 1 168 ? -11.303 -0.225 -18.545 1.00 70.38 168 SER A N 1
ATOM 1254 C CA . SER A 1 168 ? -11.728 -0.241 -17.144 1.00 70.38 168 SER A CA 1
ATOM 1255 C C . SER A 1 168 ? -13.247 -0.375 -17.045 1.00 70.38 168 SER A C 1
ATOM 1257 O O . SER A 1 168 ? -14.006 0.226 -17.812 1.00 70.38 168 SER A O 1
ATOM 1259 N N . SER A 1 169 ? -13.703 -1.161 -16.075 1.00 67.75 169 SER A N 1
ATOM 1260 C CA . SER A 1 169 ? -15.123 -1.424 -15.823 1.00 67.75 169 SER A CA 1
ATOM 1261 C C . SER A 1 169 ? -15.926 -0.138 -15.584 1.00 67.75 169 SER A C 1
ATOM 1263 O O . SER A 1 169 ? -17.092 -0.053 -15.971 1.00 67.75 169 SER A O 1
ATOM 1265 N N . GLN A 1 170 ? -15.278 0.889 -15.025 1.00 65.75 170 GLN A N 1
ATOM 1266 C CA . GLN A 1 170 ? -15.829 2.230 -14.860 1.00 65.75 170 GLN A CA 1
ATOM 1267 C C . GLN A 1 170 ? -15.949 2.987 -16.194 1.00 65.75 170 GLN A C 1
ATOM 1269 O O . GLN A 1 170 ? -17.022 3.506 -16.504 1.00 65.75 170 GLN A O 1
ATOM 1274 N N . LEU A 1 171 ? -14.879 3.047 -16.999 1.00 68.50 171 LEU A N 1
ATOM 1275 C CA . LEU A 1 171 ? -14.895 3.776 -18.271 1.00 68.50 171 LEU A CA 1
ATOM 1276 C C . LEU A 1 171 ? -15.858 3.123 -19.271 1.00 68.50 171 LEU A C 1
ATOM 1278 O O . LEU A 1 171 ? -16.647 3.825 -19.898 1.00 68.50 171 LEU A O 1
ATOM 1282 N N . ALA A 1 172 ? -15.857 1.789 -19.360 1.00 68.12 172 ALA A N 1
ATOM 1283 C CA . ALA A 1 172 ? -16.765 1.022 -20.211 1.00 68.12 172 ALA A CA 1
ATOM 1284 C C . ALA A 1 172 ? -18.247 1.299 -19.892 1.00 68.12 172 ALA A C 1
ATOM 1286 O O . ALA A 1 172 ? -19.049 1.479 -20.809 1.00 68.12 172 ALA A O 1
ATOM 1287 N N . ALA A 1 173 ? -18.605 1.393 -18.606 1.00 67.12 173 ALA A N 1
ATOM 1288 C CA . ALA A 1 173 ? -19.966 1.715 -18.181 1.00 67.12 173 ALA A CA 1
ATOM 1289 C C . ALA A 1 173 ? -20.376 3.159 -18.534 1.00 67.12 173 ALA A C 1
ATOM 1291 O O . ALA A 1 173 ? -21.514 3.390 -18.944 1.00 67.12 173 ALA A O 1
ATOM 1292 N N . GLU A 1 174 ? -19.462 4.127 -18.412 1.00 66.31 174 GLU A N 1
ATOM 1293 C CA . GLU A 1 174 ? -19.727 5.532 -18.752 1.00 66.31 174 GLU A CA 1
ATOM 1294 C C . GLU A 1 174 ? -19.838 5.779 -20.260 1.00 66.31 174 GLU A C 1
ATOM 1296 O O . GLU A 1 174 ? -20.725 6.518 -20.688 1.00 66.31 174 GLU A O 1
ATOM 1301 N N . VAL A 1 175 ? -19.008 5.121 -21.077 1.00 60.56 175 VAL A N 1
ATOM 1302 C CA . VAL A 1 175 ? -19.109 5.187 -22.547 1.00 60.56 175 VAL A CA 1
ATOM 1303 C C . VAL A 1 175 ? -20.234 4.305 -23.122 1.00 60.56 175 VAL A C 1
ATOM 1305 O O . VAL A 1 175 ? -20.390 4.189 -24.337 1.00 60.56 175 VAL A O 1
ATOM 1308 N N . GLY A 1 176 ? -21.074 3.715 -22.264 1.00 59.12 176 GLY A N 1
ATOM 1309 C CA . GLY A 1 176 ? -22.294 3.007 -22.661 1.00 59.12 176 GLY A CA 1
ATOM 1310 C C . GLY A 1 176 ? -22.066 1.616 -23.259 1.00 59.12 176 GLY A C 1
ATOM 1311 O O . GLY A 1 176 ? -22.951 1.096 -23.944 1.00 59.12 176 GLY A O 1
ATOM 1312 N N . LEU A 1 177 ? -20.903 1.008 -23.013 1.00 58.94 177 LEU A N 1
ATOM 1313 C CA . LEU A 1 177 ? -20.632 -0.383 -23.365 1.00 58.94 177 LEU A CA 1
ATOM 1314 C C . LEU A 1 177 ? -21.257 -1.307 -22.309 1.00 58.94 177 LEU A C 1
ATOM 1316 O O . LEU A 1 177 ? -21.310 -0.984 -21.121 1.00 58.94 177 LEU A O 1
ATOM 1320 N N . ALA A 1 178 ? -21.752 -2.472 -22.728 1.00 56.06 178 ALA A N 1
ATOM 1321 C CA . ALA A 1 178 ? -22.296 -3.449 -21.790 1.00 56.06 178 ALA A CA 1
ATOM 1322 C C . ALA A 1 178 ? -21.161 -4.093 -20.976 1.00 56.06 178 ALA A C 1
ATOM 1324 O O . ALA A 1 178 ? -20.187 -4.567 -21.548 1.00 56.06 178 ALA A O 1
ATOM 1325 N N . SER A 1 179 ? -21.312 -4.176 -19.651 1.00 49.56 179 SER A N 1
ATOM 1326 C CA . SER A 1 179 ? -20.349 -4.799 -18.724 1.00 49.56 179 SER A CA 1
ATOM 1327 C C . SER A 1 179 ? -20.389 -6.340 -18.739 1.00 49.56 179 SER A C 1
ATOM 1329 O O . SER A 1 179 ? -20.294 -7.004 -17.705 1.00 49.56 179 SER A O 1
ATOM 1331 N N . GLN A 1 180 ? -20.597 -6.925 -19.917 1.00 45.16 180 GLN A N 1
ATOM 1332 C CA . GLN A 1 180 ? -20.663 -8.364 -20.149 1.00 45.16 180 GLN A CA 1
ATOM 1333 C C . GLN A 1 180 ? -19.481 -8.749 -21.041 1.00 45.16 180 GLN A C 1
ATOM 1335 O O . GLN A 1 180 ? -19.362 -8.220 -22.139 1.00 45.16 180 GLN A O 1
ATOM 1340 N N . GLU A 1 181 ? -18.658 -9.673 -20.536 1.00 44.72 181 GLU A N 1
ATOM 1341 C CA . GLU A 1 181 ? -17.404 -10.169 -21.130 1.00 44.72 181 GLU A CA 1
ATOM 1342 C C . GLU A 1 181 ? -16.239 -9.147 -21.116 1.00 44.72 181 GLU A C 1
ATOM 1344 O O . GLU A 1 181 ? -16.391 -7.953 -21.371 1.00 44.72 181 GLU A O 1
ATOM 1349 N N . ARG A 1 182 ? -15.050 -9.615 -20.701 1.00 53.97 182 ARG A N 1
ATOM 1350 C CA . ARG A 1 182 ? -13.850 -8.786 -20.480 1.00 53.97 182 ARG A CA 1
ATOM 1351 C C . ARG A 1 182 ? -13.054 -8.647 -21.781 1.00 53.97 182 ARG A C 1
ATOM 1353 O O . ARG A 1 182 ? -12.031 -9.300 -21.933 1.00 53.97 182 ARG A O 1
ATOM 1360 N N . LEU A 1 183 ? -13.536 -7.821 -22.705 1.00 51.78 183 LEU A N 1
ATOM 1361 C CA . LEU A 1 183 ? -12.899 -7.606 -24.012 1.00 51.78 183 LEU A CA 1
ATOM 1362 C C . LEU A 1 183 ? -11.460 -7.050 -23.861 1.00 51.78 183 LEU A C 1
ATOM 1364 O O . LEU A 1 183 ? -11.308 -5.927 -23.359 1.00 51.78 183 LEU A O 1
ATOM 1368 N N . PRO A 1 184 ? -10.410 -7.778 -24.299 1.00 53.31 184 PRO A N 1
ATOM 1369 C CA . PRO A 1 184 ? -9.043 -7.268 -24.322 1.00 53.31 184 PRO A CA 1
ATOM 1370 C C . PRO A 1 184 ? -8.897 -6.156 -25.362 1.00 53.31 184 PRO A C 1
ATOM 1372 O O . PRO A 1 184 ? -9.347 -6.281 -26.498 1.00 53.31 184 PRO A O 1
ATOM 1375 N N . VAL A 1 185 ? -8.234 -5.070 -24.973 1.00 51.91 185 VAL A N 1
ATOM 1376 C CA . VAL A 1 185 ? -7.818 -3.972 -25.863 1.00 51.91 185 VAL A CA 1
ATOM 1377 C C . VAL A 1 185 ? -6.301 -3.933 -26.070 1.00 51.91 185 VAL A C 1
ATOM 1379 O O . VAL A 1 185 ? -5.828 -3.240 -26.968 1.00 51.91 185 VAL A O 1
ATOM 1382 N N . GLY A 1 186 ? -5.543 -4.714 -25.294 1.00 54.50 186 GLY A N 1
ATOM 1383 C CA . GLY A 1 186 ? -4.172 -5.084 -25.625 1.00 54.50 186 GLY A CA 1
ATOM 1384 C C . GLY A 1 186 ? -3.500 -5.960 -24.567 1.00 54.50 186 GLY A C 1
ATOM 1385 O O . GLY A 1 186 ? -4.175 -6.697 -23.854 1.00 54.50 186 GLY A O 1
ATOM 1386 N N . ALA A 1 187 ? -2.180 -5.848 -24.438 1.00 51.09 187 ALA A N 1
ATOM 1387 C CA . ALA A 1 187 ? -1.367 -6.465 -23.386 1.00 51.09 187 ALA A CA 1
ATOM 1388 C C . ALA A 1 187 ? -0.248 -5.506 -22.940 1.00 51.09 187 ALA A C 1
ATOM 1390 O O . ALA A 1 187 ? 0.065 -4.564 -23.671 1.00 51.09 187 ALA A O 1
ATOM 1391 N N . LEU A 1 188 ? 0.334 -5.746 -21.759 1.00 50.75 188 LEU A N 1
ATOM 1392 C CA . LEU A 1 188 ? 1.411 -4.947 -21.162 1.00 50.75 188 LEU A CA 1
ATOM 1393 C C . LEU A 1 188 ? 2.500 -5.838 -20.534 1.00 50.75 188 LEU A C 1
ATOM 1395 O O . LEU A 1 188 ? 2.181 -6.858 -19.927 1.00 50.75 188 LEU A O 1
ATOM 1399 N N . THR A 1 189 ? 3.753 -5.375 -20.605 1.00 43.69 189 THR A N 1
ATOM 1400 C CA . THR A 1 189 ? 4.930 -5.900 -19.889 1.00 43.69 189 THR A CA 1
ATOM 1401 C C . THR A 1 189 ? 5.694 -4.736 -19.242 1.00 43.69 189 THR A C 1
ATOM 1403 O O . THR A 1 189 ? 5.863 -3.696 -19.873 1.00 43.69 189 THR A O 1
ATOM 1406 N N . LEU A 1 190 ? 6.175 -4.903 -18.007 1.00 45.97 190 LEU A N 1
ATOM 1407 C CA . LEU A 1 190 ? 7.006 -3.946 -17.255 1.00 45.97 190 LEU A CA 1
ATOM 1408 C C . LEU A 1 190 ? 8.199 -4.657 -16.604 1.00 45.97 190 LEU A C 1
ATOM 1410 O O . LEU A 1 190 ? 8.063 -5.807 -16.198 1.00 45.97 190 LEU A O 1
ATOM 1414 N N . LEU A 1 191 ? 9.326 -3.953 -16.440 1.00 41.38 191 LEU A N 1
ATOM 1415 C CA . LEU A 1 191 ? 10.562 -4.435 -15.798 1.00 41.38 191 LEU A CA 1
ATOM 1416 C C . LEU A 1 191 ? 11.187 -3.330 -14.918 1.00 41.38 191 LEU A C 1
ATOM 1418 O O . LEU A 1 191 ? 11.130 -2.159 -15.300 1.00 41.38 191 LEU A O 1
ATOM 1422 N N . GLY A 1 192 ? 11.822 -3.673 -13.787 1.00 40.53 192 GLY A N 1
ATOM 1423 C CA . GLY A 1 192 ? 12.707 -2.738 -13.063 1.00 40.53 192 GLY A CA 1
ATOM 1424 C C . GLY A 1 192 ? 13.088 -3.095 -11.615 1.00 40.53 192 GLY A C 1
ATOM 1425 O O . GLY A 1 192 ? 12.420 -3.884 -10.948 1.00 40.53 192 GLY A O 1
ATOM 1426 N N . SER A 1 193 ? 14.147 -2.452 -11.106 1.00 34.81 193 SER A N 1
ATOM 1427 C CA . SER A 1 193 ? 14.768 -2.691 -9.788 1.00 34.81 193 SER A CA 1
ATOM 1428 C C . SER A 1 193 ? 14.312 -1.707 -8.702 1.00 34.81 193 SER A C 1
ATOM 1430 O O . SER A 1 193 ? 13.958 -0.558 -8.974 1.00 34.81 193 SER A O 1
ATOM 1432 N N . ALA A 1 194 ? 14.335 -2.145 -7.434 1.00 34.56 194 ALA A N 1
ATOM 1433 C CA . ALA A 1 194 ? 13.777 -1.392 -6.305 1.00 34.56 194 ALA A CA 1
ATOM 1434 C C . ALA A 1 194 ? 14.711 -1.318 -5.080 1.00 34.56 194 ALA A C 1
ATOM 1436 O O . ALA A 1 194 ? 15.060 -2.329 -4.472 1.00 34.56 194 ALA A O 1
ATOM 1437 N N . MET A 1 195 ? 15.043 -0.097 -4.640 1.00 29.34 195 MET A N 1
ATOM 1438 C CA . MET A 1 195 ? 15.754 0.134 -3.374 1.00 29.34 195 MET A CA 1
ATOM 1439 C C . MET A 1 195 ? 14.814 0.010 -2.162 1.00 29.34 195 MET A C 1
ATOM 1441 O O . MET A 1 195 ? 13.799 0.702 -2.093 1.00 29.34 195 MET A O 1
ATOM 1445 N N . PHE A 1 196 ? 15.206 -0.774 -1.152 1.00 29.16 196 PHE A N 1
ATOM 1446 C CA . PHE A 1 196 ? 14.514 -0.872 0.141 1.00 29.16 196 PHE A CA 1
ATOM 1447 C C . PHE A 1 196 ? 15.353 -0.301 1.299 1.00 29.16 196 PHE A C 1
ATOM 1449 O O . PHE A 1 196 ? 16.505 -0.687 1.490 1.00 29.16 196 PHE A O 1
ATOM 1456 N N . ASP A 1 197 ? 14.746 0.562 2.123 1.00 31.17 197 ASP A N 1
ATOM 1457 C CA . ASP A 1 197 ? 15.286 1.027 3.412 1.00 31.17 197 ASP A CA 1
ATOM 1458 C C . ASP A 1 197 ? 14.615 0.268 4.582 1.00 31.17 197 ASP A C 1
ATOM 1460 O O . ASP A 1 197 ? 13.413 0.441 4.805 1.00 31.17 197 ASP A O 1
ATOM 1464 N N . PRO A 1 198 ? 15.352 -0.541 5.372 1.00 27.06 198 PRO A N 1
ATOM 1465 C CA . PRO A 1 198 ? 14.794 -1.272 6.512 1.00 27.06 198 PRO A CA 1
ATOM 1466 C C . PRO A 1 198 ? 14.338 -0.412 7.706 1.00 27.06 198 PRO A C 1
ATOM 1468 O O . PRO A 1 198 ? 13.793 -0.966 8.662 1.00 27.06 198 PRO A O 1
ATOM 1471 N N . ALA A 1 199 ? 14.574 0.906 7.718 1.00 24.59 199 ALA A N 1
ATOM 1472 C CA . ALA A 1 199 ? 14.267 1.761 8.871 1.00 24.59 199 ALA A CA 1
ATOM 1473 C C . ALA A 1 199 ? 12.763 2.042 9.092 1.00 24.59 199 ALA A C 1
ATOM 1475 O O . ALA A 1 199 ? 12.391 2.544 10.156 1.00 24.59 199 ALA A O 1
ATOM 1476 N N . HIS A 1 200 ? 11.898 1.714 8.126 1.00 33.12 200 HIS A N 1
ATOM 1477 C CA . HIS A 1 200 ? 10.470 2.050 8.141 1.00 33.12 200 HIS A CA 1
ATOM 1478 C C . HIS A 1 200 ? 9.588 0.797 7.943 1.00 33.12 200 HIS A C 1
ATOM 1480 O O . HIS A 1 200 ? 9.419 0.342 6.812 1.00 33.12 200 HIS A O 1
ATOM 1486 N N . PRO A 1 201 ? 8.997 0.216 9.008 1.00 26.53 201 PRO A N 1
ATOM 1487 C CA . PRO A 1 201 ? 8.165 -0.978 8.878 1.00 26.53 201 PRO A CA 1
ATOM 1488 C C . PRO A 1 201 ? 6.794 -0.647 8.272 1.00 26.53 201 PRO A C 1
ATOM 1490 O O . PRO A 1 201 ? 5.955 -0.013 8.914 1.00 26.53 201 PRO A O 1
ATOM 1493 N N . VAL A 1 202 ? 6.536 -1.131 7.055 1.00 28.14 202 VAL A N 1
ATOM 1494 C CA . VAL A 1 202 ? 5.193 -1.113 6.455 1.00 28.14 202 VAL A CA 1
ATOM 1495 C C . VAL A 1 202 ? 4.313 -2.139 7.168 1.00 28.14 202 VAL A C 1
ATOM 1497 O O . VAL A 1 202 ? 4.438 -3.344 6.960 1.00 28.14 202 VAL A O 1
ATOM 1500 N N . THR A 1 203 ? 3.396 -1.667 8.010 1.00 25.31 203 THR A N 1
ATOM 1501 C CA . THR A 1 203 ? 2.334 -2.502 8.581 1.00 25.31 203 THR A CA 1
ATOM 1502 C C . THR A 1 203 ? 1.165 -2.596 7.606 1.00 25.31 203 THR A C 1
ATOM 1504 O O . THR A 1 203 ? 0.274 -1.747 7.627 1.00 25.31 203 THR A O 1
ATOM 1507 N N . LEU A 1 204 ? 1.149 -3.641 6.773 1.00 28.64 204 LEU A N 1
ATOM 1508 C CA . LEU A 1 204 ? -0.064 -4.051 6.062 1.00 28.64 204 LEU A CA 1
ATOM 1509 C C . LEU A 1 204 ? -1.100 -4.514 7.094 1.00 28.64 204 LEU A C 1
ATOM 1511 O O . LEU A 1 204 ? -0.952 -5.567 7.714 1.00 28.64 204 LEU A O 1
ATOM 1515 N N . ALA A 1 205 ? -2.123 -3.691 7.314 1.00 28.72 205 ALA A N 1
ATOM 1516 C CA . ALA A 1 205 ? -3.231 -4.011 8.200 1.00 28.72 205 ALA A CA 1
ATOM 1517 C C . ALA A 1 205 ? -4.318 -4.776 7.436 1.00 28.72 205 ALA A C 1
ATOM 1519 O O . ALA A 1 205 ? -4.703 -4.383 6.337 1.00 28.72 205 ALA A O 1
ATOM 1520 N N . ALA A 1 206 ? -4.857 -5.822 8.056 1.00 23.88 206 ALA A N 1
ATOM 1521 C CA . ALA A 1 206 ? -6.058 -6.501 7.592 1.00 23.88 206 ALA A CA 1
ATOM 1522 C C . ALA A 1 206 ? -6.986 -6.800 8.786 1.00 23.88 206 ALA A C 1
ATOM 1524 O O . ALA A 1 206 ? -6.474 -7.159 9.851 1.00 23.88 206 ALA A O 1
ATOM 1525 N N . PRO A 1 207 ? -8.323 -6.741 8.634 1.00 39.47 207 PRO A N 1
ATOM 1526 C CA . PRO A 1 207 ? -9.109 -6.124 7.559 1.00 39.47 207 PRO A CA 1
ATOM 1527 C C . PRO A 1 207 ? -9.949 -4.921 8.046 1.00 39.47 207 PRO A C 1
ATOM 1529 O O . PRO A 1 207 ? -10.208 -4.760 9.238 1.00 39.47 207 PRO A O 1
ATOM 1532 N N . ALA A 1 208 ? -10.472 -4.137 7.102 1.00 28.17 208 ALA A N 1
ATOM 1533 C CA . ALA A 1 208 ? -11.669 -3.312 7.292 1.00 28.17 208 ALA A CA 1
ATOM 1534 C C . ALA A 1 208 ? -12.685 -3.676 6.184 1.00 28.17 208 ALA A C 1
ATOM 1536 O O . ALA A 1 208 ? -12.259 -3.942 5.059 1.00 28.17 208 ALA A O 1
ATOM 1537 N N . PRO A 1 209 ? -13.993 -3.792 6.482 1.00 30.39 209 PRO A N 1
ATOM 1538 C CA . PRO A 1 209 ? -14.955 -4.392 5.559 1.00 30.39 209 PRO A CA 1
ATOM 1539 C C . PRO A 1 209 ? -15.527 -3.402 4.533 1.00 30.39 209 PRO A C 1
ATOM 1541 O O . PRO A 1 209 ? -15.641 -2.215 4.814 1.00 30.39 209 PRO A O 1
ATOM 1544 N N . SER A 1 210 ? -15.985 -3.960 3.403 1.00 31.34 210 SER A N 1
ATOM 1545 C CA . SER A 1 210 ? -16.886 -3.367 2.395 1.00 31.34 210 SER A CA 1
ATOM 1546 C C . SER A 1 210 ? -16.513 -1.987 1.832 1.00 31.34 210 SER A C 1
ATOM 1548 O O . SER A 1 210 ? -16.794 -0.985 2.474 1.00 31.34 210 SER A O 1
ATOM 1550 N N . ALA A 1 211 ? -16.022 -1.981 0.583 1.00 35.88 211 ALA A N 1
ATOM 1551 C CA . ALA A 1 211 ? -15.993 -0.866 -0.379 1.00 35.88 211 ALA A CA 1
ATOM 1552 C C . ALA A 1 211 ? -15.610 0.523 0.173 1.00 35.88 211 ALA A C 1
ATOM 1554 O O . ALA A 1 211 ? -16.409 1.179 0.835 1.00 35.88 211 ALA A O 1
ATOM 1555 N N . ALA A 1 212 ? -14.427 1.027 -0.200 1.00 39.56 212 ALA A N 1
ATOM 1556 C CA . ALA A 1 212 ? -14.047 2.415 0.071 1.00 39.56 212 ALA A CA 1
ATOM 1557 C C . ALA A 1 212 ? -15.114 3.373 -0.495 1.00 39.56 212 ALA A C 1
ATOM 1559 O O . ALA A 1 212 ? -15.336 3.421 -1.707 1.00 39.56 212 ALA A O 1
ATOM 1560 N N . VAL A 1 213 ? -15.824 4.087 0.385 1.00 50.44 213 VAL A N 1
ATOM 1561 C CA . VAL A 1 213 ? -16.996 4.866 -0.024 1.00 50.44 213 VAL A CA 1
ATOM 1562 C C . VAL A 1 213 ? -16.564 6.247 -0.501 1.00 50.44 213 VAL A C 1
ATOM 1564 O O . VAL A 1 213 ? -16.377 7.166 0.292 1.00 50.44 213 VAL A O 1
ATOM 1567 N N . ILE A 1 214 ? -16.440 6.345 -1.825 1.00 58.97 214 ILE A N 1
ATOM 1568 C CA . ILE A 1 214 ? -16.237 7.570 -2.606 1.00 58.97 214 ILE A CA 1
ATOM 1569 C C . ILE A 1 214 ? -17.168 8.686 -2.098 1.00 58.97 214 ILE A C 1
ATOM 1571 O O . ILE A 1 214 ? -18.390 8.509 -2.034 1.00 58.97 214 ILE A O 1
ATOM 1575 N N . GLY A 1 215 ? -16.590 9.836 -1.759 1.00 65.19 215 GLY A N 1
ATOM 1576 C CA . GLY A 1 215 ? -17.263 10.993 -1.181 1.00 65.19 215 GLY A CA 1
ATOM 1577 C C . GLY A 1 215 ? -16.377 11.813 -0.226 1.00 65.19 215 GLY A C 1
ATOM 1578 O O . GLY A 1 215 ? -15.178 11.556 -0.078 1.00 65.19 215 GLY A O 1
ATOM 1579 N N . PRO A 1 216 ? -16.964 12.829 0.430 1.00 70.88 216 PRO A N 1
ATOM 1580 C CA . PRO A 1 216 ? -16.336 13.539 1.544 1.00 70.88 216 PRO A CA 1
ATOM 1581 C C . PRO A 1 216 ? -16.046 12.613 2.738 1.00 70.88 216 PRO A C 1
ATOM 1583 O O . PRO A 1 216 ? -16.665 11.559 2.875 1.00 70.88 216 PRO A O 1
ATOM 1586 N N . ASP A 1 217 ? -15.125 13.023 3.613 1.00 85.50 217 ASP A N 1
ATOM 1587 C CA . ASP A 1 217 ? -14.852 12.351 4.895 1.00 85.50 217 ASP A CA 1
ATOM 1588 C C . ASP A 1 217 ? -14.406 13.398 5.936 1.00 85.50 217 ASP A C 1
ATOM 1590 O O . ASP A 1 217 ? -13.232 13.784 5.980 1.00 85.50 217 ASP A O 1
ATOM 1594 N N . VAL A 1 218 ? -15.348 13.965 6.707 1.00 87.88 218 VAL A N 1
ATOM 1595 C CA . VAL A 1 218 ? -15.096 15.167 7.533 1.00 87.88 218 VAL A CA 1
ATOM 1596 C C . VAL A 1 218 ? -14.801 14.818 8.993 1.00 87.88 218 VAL A C 1
ATOM 1598 O O . VAL A 1 218 ? -15.665 14.832 9.877 1.00 87.88 218 VAL A O 1
ATOM 1601 N N . ILE A 1 219 ? -13.523 14.592 9.272 1.00 89.00 219 ILE A N 1
ATOM 1602 C CA . ILE A 1 219 ? -13.027 14.172 10.584 1.00 89.00 219 ILE A CA 1
ATOM 1603 C C . ILE A 1 219 ? -12.637 15.364 11.470 1.00 89.00 219 ILE A C 1
ATOM 1605 O O . ILE A 1 219 ? -12.206 16.418 10.994 1.00 89.00 219 ILE A O 1
ATOM 1609 N N . VAL A 1 220 ? -12.687 15.194 12.796 1.00 90.19 220 VAL A N 1
ATOM 1610 C CA . VAL A 1 220 ? -12.116 16.174 13.740 1.00 90.19 220 VAL A CA 1
ATOM 1611 C C . VAL A 1 220 ? -10.623 15.895 13.917 1.00 90.19 220 VAL A C 1
ATOM 1613 O O . VAL A 1 220 ? -10.210 15.130 14.792 1.00 90.19 220 VAL A O 1
ATOM 1616 N N . SER A 1 221 ? -9.797 16.524 13.084 1.00 87.75 221 SER A N 1
ATOM 1617 C CA . SER A 1 221 ? -8.338 16.358 13.094 1.00 87.75 221 SER A CA 1
ATOM 1618 C C . SER A 1 221 ? -7.680 16.894 14.366 1.00 87.75 221 SER A C 1
ATOM 1620 O O . SER A 1 221 ? -6.697 16.323 14.844 1.00 87.75 221 SER A O 1
ATOM 1622 N N . THR A 1 222 ? -8.187 17.986 14.949 1.00 90.06 222 THR A N 1
ATOM 1623 C CA . THR A 1 222 ? -7.642 18.526 16.203 1.00 90.06 222 THR A CA 1
ATOM 1624 C C . THR A 1 222 ? -8.671 19.263 17.054 1.00 90.06 222 THR A C 1
ATOM 1626 O O . THR A 1 222 ? -9.247 20.272 16.658 1.00 90.06 222 THR A O 1
ATOM 1629 N N . ILE A 1 223 ? -8.808 18.821 18.304 1.00 93.12 223 ILE A N 1
ATOM 1630 C CA . ILE A 1 223 ? -9.383 19.622 19.388 1.00 93.12 223 ILE A CA 1
ATOM 1631 C C . ILE A 1 223 ? -8.266 20.535 19.908 1.00 93.12 223 ILE A C 1
ATOM 1633 O O . ILE A 1 223 ? -7.156 20.064 20.155 1.00 93.12 223 ILE A O 1
ATOM 1637 N N . GLY A 1 224 ? -8.518 21.835 20.058 1.00 86.69 224 GLY A N 1
ATOM 1638 C CA . GLY A 1 224 ? -7.513 22.837 20.436 1.00 86.69 224 GLY A CA 1
ATOM 1639 C C . GLY A 1 224 ? -6.844 22.603 21.798 1.00 86.69 224 GLY A C 1
ATOM 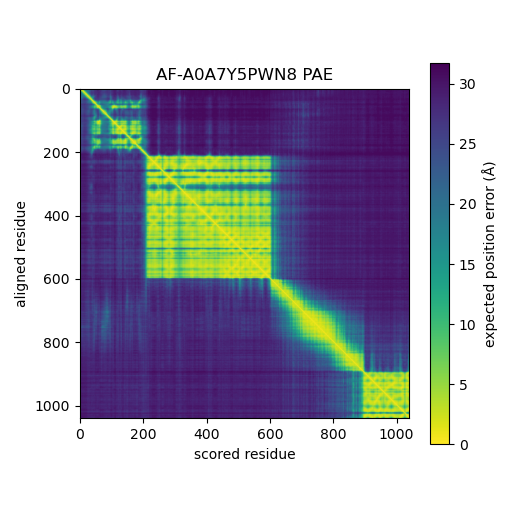1640 O O . GLY A 1 224 ? -7.263 21.760 22.580 1.00 86.69 224 GLY A O 1
ATOM 1641 N N . SER A 1 225 ? -5.776 23.346 22.098 1.00 82.94 225 SER A N 1
ATOM 1642 C CA . SER A 1 225 ? -4.982 23.166 23.330 1.00 82.94 225 SER A CA 1
ATOM 1643 C C . SER A 1 225 ? -5.579 23.814 24.587 1.00 82.94 225 SER A C 1
ATOM 1645 O O . SER A 1 225 ? -5.160 23.485 25.697 1.00 82.94 225 SER A O 1
ATOM 1647 N N . THR A 1 226 ? -6.559 24.709 24.444 1.00 79.44 226 THR A N 1
ATOM 1648 C CA . THR A 1 226 ? -7.187 25.440 25.554 1.00 79.44 226 THR A CA 1
ATOM 1649 C C . THR A 1 226 ? -8.708 25.484 25.430 1.00 79.44 226 THR A C 1
ATOM 1651 O O . THR A 1 226 ? -9.268 25.481 24.331 1.00 79.44 226 THR A O 1
ATOM 1654 N N . PHE A 1 227 ? -9.375 25.573 26.581 1.00 89.75 227 PHE A N 1
ATOM 1655 C CA . PHE A 1 227 ? -10.781 25.954 26.669 1.00 89.75 227 PHE A CA 1
ATOM 1656 C C . PHE A 1 227 ? -10.895 27.487 26.727 1.00 89.75 227 PHE A C 1
ATOM 1658 O O . PHE A 1 227 ? -10.071 28.158 27.348 1.00 89.75 227 PHE A O 1
ATOM 1665 N N . SER A 1 228 ? -11.936 28.049 26.111 1.00 92.94 228 SER A N 1
ATOM 1666 C CA . SER A 1 228 ? -12.437 29.381 26.465 1.00 92.94 228 SER A CA 1
ATOM 1667 C C . SER A 1 228 ? -13.459 29.258 27.583 1.00 92.94 228 SER A C 1
ATOM 1669 O O . SER A 1 228 ? -14.397 28.467 27.502 1.00 92.94 228 SER A O 1
ATOM 1671 N N . GLU A 1 229 ? -13.260 30.058 28.622 1.00 92.69 229 GLU A N 1
ATOM 1672 C CA . GLU A 1 229 ? -14.016 30.027 29.867 1.00 92.69 229 GLU A CA 1
ATOM 1673 C C . GLU A 1 229 ? -14.917 31.259 29.979 1.00 92.69 229 GLU A C 1
ATOM 1675 O O . GLU A 1 229 ? -14.440 32.392 29.921 1.00 92.69 229 GLU A O 1
ATOM 1680 N N . TYR A 1 230 ? -16.222 31.040 30.147 1.00 92.81 230 TYR A N 1
ATOM 1681 C CA . TYR A 1 230 ? -17.241 32.099 30.133 1.00 92.81 230 TYR A CA 1
ATOM 1682 C C . TYR A 1 230 ? -17.822 32.415 31.523 1.00 92.81 230 TYR A C 1
ATOM 1684 O O . TYR A 1 230 ? -18.715 33.255 31.649 1.00 92.81 230 TYR A O 1
ATOM 1692 N N . GLY A 1 231 ? -17.284 31.784 32.571 1.00 92.44 231 GLY A N 1
ATOM 1693 C CA . GLY A 1 231 ? -17.754 31.913 33.949 1.00 92.44 231 GLY A CA 1
ATOM 1694 C C . GLY A 1 231 ? -18.980 31.047 34.248 1.00 92.44 231 GLY A C 1
ATOM 1695 O O . GLY A 1 231 ? -19.533 30.395 33.366 1.00 92.44 231 GLY A O 1
ATOM 1696 N N . ALA A 1 232 ? -19.395 31.036 35.516 1.00 93.69 232 ALA A N 1
ATOM 1697 C CA . ALA A 1 232 ? -20.452 30.154 36.005 1.00 93.69 232 ALA A CA 1
ATOM 1698 C C . ALA A 1 232 ? -21.799 30.858 36.230 1.00 93.69 232 ALA A C 1
ATOM 1700 O O . ALA A 1 232 ? -21.853 32.037 36.588 1.00 93.69 232 ALA A O 1
ATOM 1701 N N . VAL A 1 233 ? -22.889 30.088 36.157 1.00 93.06 233 VAL A N 1
ATOM 1702 C CA . VAL A 1 233 ? -24.186 30.443 36.753 1.00 93.06 233 VAL A CA 1
ATOM 1703 C C . VAL A 1 233 ? -24.572 29.360 37.762 1.00 93.06 233 VAL A C 1
ATOM 1705 O O . VAL A 1 233 ? -24.836 28.213 37.412 1.00 93.06 233 VAL A O 1
ATOM 1708 N N . GLY A 1 234 ? -24.573 29.724 39.048 1.00 91.50 234 GLY A N 1
ATOM 1709 C CA . GLY A 1 234 ? -24.790 28.785 40.153 1.00 91.50 234 GLY A CA 1
ATOM 1710 C C . GLY A 1 234 ? -23.615 27.814 40.331 1.00 91.50 234 GLY A C 1
ATOM 1711 O O . GLY A 1 234 ? -22.537 28.197 40.799 1.00 91.50 234 GLY A O 1
ATOM 1712 N N . THR A 1 235 ? -23.841 26.546 39.999 1.00 92.56 235 THR A N 1
ATOM 1713 C CA . THR A 1 235 ? -22.818 25.489 39.949 1.00 92.56 235 THR A CA 1
ATOM 1714 C C . THR A 1 235 ? -22.343 25.183 38.530 1.00 92.56 235 THR A C 1
ATOM 1716 O O . THR A 1 235 ? -21.275 24.599 38.390 1.00 92.56 235 THR A O 1
ATOM 1719 N N . ILE A 1 236 ? -23.072 25.600 37.490 1.00 94.31 236 ILE A N 1
ATOM 1720 C CA . ILE A 1 236 ? -22.770 25.249 36.097 1.00 94.31 236 ILE A CA 1
ATOM 1721 C C . ILE A 1 236 ? -21.732 26.212 35.514 1.00 94.31 236 ILE A C 1
ATOM 1723 O O . ILE A 1 236 ? -21.970 27.422 35.470 1.00 94.31 236 ILE A O 1
ATOM 1727 N N . GLY A 1 237 ? -20.596 25.680 35.060 1.00 94.75 237 GLY A N 1
ATOM 1728 C CA . GLY A 1 237 ? -19.581 26.405 34.290 1.00 94.75 237 GLY A CA 1
ATOM 1729 C C . GLY A 1 237 ? -19.888 26.409 32.791 1.00 94.75 237 GLY A C 1
ATOM 1730 O O . GLY A 1 237 ? -20.513 25.478 32.283 1.00 94.75 237 GLY A O 1
ATOM 1731 N N . GLY A 1 238 ? -19.459 27.460 32.087 1.00 94.88 238 GLY A N 1
ATOM 1732 C CA . GLY A 1 238 ? -19.628 27.612 30.640 1.00 94.88 238 GLY A CA 1
ATOM 1733 C C . GLY A 1 238 ? -18.298 27.573 29.892 1.00 94.88 238 GLY A C 1
ATOM 1734 O O . GLY A 1 238 ? -17.413 28.400 30.136 1.00 94.88 238 GLY A O 1
ATOM 1735 N N . TYR A 1 239 ? -18.183 26.650 28.939 1.00 95.44 239 TYR A N 1
ATOM 1736 C CA . TYR A 1 239 ? -16.943 26.354 28.224 1.00 95.44 239 TYR A CA 1
ATOM 1737 C C . TYR A 1 239 ? -17.132 26.317 26.699 1.00 95.44 239 TYR A C 1
ATOM 1739 O O . TYR A 1 239 ? -18.227 26.079 26.191 1.00 95.44 239 TYR A O 1
ATOM 1747 N N . ALA A 1 240 ? -16.050 26.514 25.949 1.00 95.38 240 ALA A N 1
ATOM 1748 C CA . ALA A 1 240 ? -15.968 26.177 24.527 1.00 95.38 240 ALA A CA 1
ATOM 1749 C C . ALA A 1 240 ? -14.529 25.793 24.156 1.00 95.38 240 ALA A C 1
ATOM 1751 O O . ALA A 1 240 ? -13.588 26.190 24.843 1.00 95.38 240 ALA A O 1
ATOM 1752 N N . VAL A 1 241 ? -14.346 25.052 23.065 1.00 94.94 241 VAL A N 1
ATOM 1753 C CA . VAL A 1 241 ? -13.033 24.586 22.585 1.00 94.94 241 VAL A CA 1
ATOM 1754 C C . VAL A 1 241 ? -12.822 25.000 21.134 1.00 94.94 241 VAL A C 1
ATOM 1756 O O . VAL A 1 241 ? -13.785 25.111 20.376 1.00 94.94 241 VAL A O 1
ATOM 1759 N N . THR A 1 242 ? -11.573 25.248 20.742 1.00 93.31 242 THR A N 1
ATOM 1760 C CA . THR A 1 242 ? -11.215 25.408 19.324 1.00 93.31 242 THR A CA 1
ATOM 1761 C C . THR A 1 242 ? -11.327 24.046 18.649 1.00 93.31 242 THR A C 1
ATOM 1763 O O . THR A 1 242 ? -10.912 23.046 19.236 1.00 93.31 242 THR A O 1
ATOM 1766 N N . THR A 1 243 ? -11.859 24.002 17.433 1.00 93.75 243 THR A N 1
ATOM 1767 C CA . THR A 1 243 ? -11.959 22.783 16.626 1.00 93.75 243 THR A CA 1
ATOM 1768 C C . THR A 1 243 ? -11.278 22.994 15.287 1.00 93.75 243 THR A C 1
ATOM 1770 O O . THR A 1 243 ? -11.429 24.044 14.664 1.00 93.75 243 THR A O 1
ATOM 1773 N N . VAL A 1 244 ? -10.529 21.984 14.864 1.00 91.75 244 VAL A N 1
ATOM 1774 C CA . VAL A 1 244 ? -9.997 21.829 13.516 1.00 91.75 244 VAL A CA 1
ATOM 1775 C C . VAL A 1 244 ? -10.659 20.584 12.943 1.00 91.75 244 VAL A C 1
ATOM 1777 O O . VAL A 1 244 ? -10.562 19.498 13.523 1.00 91.75 244 VAL A O 1
ATOM 1780 N N . SER A 1 245 ? -11.364 20.774 11.839 1.00 91.25 245 SER A N 1
ATOM 1781 C CA . SER A 1 245 ? -11.856 19.698 10.984 1.00 91.25 245 SER A CA 1
ATOM 1782 C C . SER A 1 245 ? -10.867 19.431 9.860 1.00 91.25 245 SER A C 1
ATOM 1784 O O . SER A 1 245 ? -9.939 20.207 9.635 1.00 91.25 245 SER A O 1
ATOM 1786 N N . CYS A 1 246 ? -11.038 18.318 9.171 1.00 88.50 246 CYS A N 1
ATOM 1787 C CA . CYS A 1 246 ? -10.229 17.936 8.032 1.00 88.50 246 CYS A CA 1
ATOM 1788 C C . CYS A 1 246 ? -11.080 17.073 7.112 1.00 88.50 246 CYS A C 1
ATOM 1790 O O . CYS A 1 246 ? -11.707 16.132 7.591 1.00 88.50 246 CYS A O 1
ATOM 1792 N N . ASN A 1 247 ? -11.100 17.392 5.821 1.00 87.88 247 ASN A N 1
ATOM 1793 C CA . ASN A 1 247 ? -11.702 16.525 4.820 1.00 87.88 247 ASN A CA 1
ATOM 1794 C C . ASN A 1 247 ? -10.635 15.540 4.311 1.00 87.88 247 ASN A C 1
ATOM 1796 O O . ASN A 1 247 ? -9.722 15.950 3.595 1.00 87.88 247 ASN A O 1
ATOM 1800 N N . VAL A 1 248 ? -10.724 14.267 4.699 1.00 81.19 248 VAL A N 1
ATOM 1801 C CA . VAL A 1 248 ? -9.815 13.183 4.257 1.00 81.19 248 VAL A CA 1
ATOM 1802 C C . VAL A 1 248 ? -10.420 12.317 3.142 1.00 81.19 248 VAL A C 1
ATOM 1804 O O . VAL A 1 248 ? -9.896 11.241 2.840 1.00 81.19 248 VAL A O 1
ATOM 1807 N N . GLY A 1 249 ? -11.527 12.776 2.553 1.00 79.12 249 GLY A N 1
ATOM 1808 C CA . GLY A 1 249 ? -12.242 12.111 1.468 1.00 79.12 249 GLY A CA 1
ATOM 1809 C C . GLY A 1 249 ? -11.690 12.462 0.087 1.00 79.12 249 GLY A C 1
ATOM 1810 O O . GLY A 1 249 ? -10.745 13.243 -0.058 1.00 79.12 249 GLY A O 1
ATOM 1811 N N . ASP A 1 250 ? -12.303 11.890 -0.947 1.00 77.31 250 ASP A N 1
ATOM 1812 C CA . ASP A 1 250 ? -11.933 12.103 -2.353 1.00 77.31 250 ASP A CA 1
ATOM 1813 C C . ASP A 1 250 ? -12.826 13.131 -3.080 1.00 77.31 250 ASP A C 1
ATOM 1815 O O . ASP A 1 250 ? -12.587 13.440 -4.252 1.00 77.31 250 ASP A O 1
ATOM 1819 N N . GLN A 1 251 ? -13.788 13.734 -2.368 1.00 82.94 251 GLN A N 1
ATOM 1820 C CA . GLN A 1 251 ? -14.640 14.842 -2.822 1.00 82.94 251 GLN A CA 1
ATOM 1821 C C . GLN A 1 251 ? -14.629 16.019 -1.836 1.00 82.94 251 GLN A C 1
ATOM 1823 O O . GLN A 1 251 ? -14.355 15.854 -0.649 1.00 82.94 251 GLN A O 1
ATOM 1828 N N . ASP A 1 252 ? -14.918 17.222 -2.331 1.00 86.56 252 ASP A N 1
ATOM 1829 C CA . ASP A 1 252 ? -14.983 18.444 -1.523 1.00 86.56 252 ASP A CA 1
ATOM 1830 C C . ASP A 1 252 ? -16.291 18.476 -0.699 1.00 86.56 252 ASP A C 1
ATOM 1832 O O . ASP A 1 252 ? -17.370 18.226 -1.235 1.00 86.56 252 ASP A O 1
ATOM 1836 N N . ALA A 1 253 ? -16.206 18.764 0.605 1.00 88.31 253 ALA A N 1
ATOM 1837 C CA . ALA A 1 253 ? -17.336 18.681 1.540 1.00 88.31 253 ALA A CA 1
ATOM 1838 C C . ALA A 1 253 ? -18.186 19.962 1.539 1.00 88.31 253 ALA A C 1
ATOM 1840 O O . ALA A 1 253 ? -17.642 21.065 1.491 1.00 88.31 253 ALA A O 1
ATOM 1841 N N . ILE A 1 254 ? -19.510 19.858 1.653 1.00 88.19 254 ILE A N 1
ATOM 1842 C CA . ILE A 1 254 ? -20.432 20.995 1.506 1.00 88.19 254 ILE A CA 1
ATOM 1843 C C . ILE A 1 254 ? -20.463 21.874 2.778 1.00 88.19 254 ILE A C 1
ATOM 1845 O O . ILE A 1 254 ? -20.651 21.393 3.897 1.00 88.19 254 ILE A O 1
ATOM 1849 N N . TRP A 1 255 ? -20.284 23.193 2.618 1.00 89.12 255 TRP A N 1
ATOM 1850 C CA . TRP A 1 255 ? -19.994 24.132 3.719 1.00 89.12 255 TRP A CA 1
ATOM 1851 C C . TRP A 1 255 ? -20.633 25.530 3.536 1.00 89.12 255 TRP A C 1
ATOM 1853 O O . TRP A 1 255 ? -20.093 26.524 4.024 1.00 89.12 255 TRP A O 1
ATOM 1863 N N . ILE A 1 256 ? -21.765 25.602 2.821 1.00 83.88 256 ILE A N 1
ATOM 1864 C CA . ILE A 1 256 ? -22.343 26.812 2.193 1.00 83.88 256 ILE A CA 1
ATOM 1865 C C . ILE A 1 256 ? -22.454 28.017 3.145 1.00 83.88 256 ILE A C 1
ATOM 1867 O O . ILE A 1 256 ? -23.026 27.914 4.236 1.00 83.88 256 ILE A O 1
ATOM 1871 N N . ASP A 1 257 ? -21.985 29.191 2.694 1.00 74.31 257 ASP A N 1
ATOM 1872 C CA . ASP A 1 257 ? -22.147 30.450 3.424 1.00 74.31 257 ASP A CA 1
ATOM 1873 C C . ASP A 1 257 ? -23.550 31.040 3.230 1.00 74.31 257 ASP A C 1
ATOM 1875 O O . ASP A 1 257 ? -24.010 31.377 2.133 1.00 74.31 257 ASP A O 1
ATOM 1879 N N . CYS A 1 258 ? -24.214 31.262 4.358 1.00 68.94 258 CYS A N 1
ATOM 1880 C CA . CYS A 1 258 ? -25.513 31.905 4.450 1.00 68.94 258 CYS A CA 1
ATOM 1881 C C . CYS A 1 258 ? -25.549 33.399 4.110 1.00 68.94 258 CYS A C 1
ATOM 1883 O O . CYS A 1 258 ? -26.639 33.979 4.088 1.00 68.94 258 CYS A O 1
ATOM 1885 N N . SER A 1 259 ? -24.412 34.033 3.821 1.00 61.81 259 SER A N 1
ATOM 1886 C CA . SER A 1 259 ? -24.374 35.392 3.271 1.00 61.81 259 SER A CA 1
ATOM 1887 C C . SER A 1 259 ? -24.928 35.490 1.838 1.00 61.81 259 SER A C 1
ATOM 1889 O O . SER A 1 259 ? -25.409 36.558 1.449 1.00 61.81 259 SER A O 1
ATOM 1891 N N . SER A 1 260 ? -24.908 34.387 1.076 1.00 52.97 260 SER A N 1
ATOM 1892 C CA . SER A 1 260 ? -25.299 34.318 -0.344 1.00 52.97 260 SER A CA 1
ATOM 1893 C C . SER A 1 260 ? -26.821 34.271 -0.567 1.00 52.97 260 SER A C 1
ATOM 1895 O O . SER A 1 260 ? -27.365 35.026 -1.376 1.00 52.97 260 SER A O 1
ATOM 1897 N N . GLY A 1 261 ? -27.516 33.433 0.210 1.00 54.41 261 GLY A N 1
ATOM 1898 C CA . GLY A 1 261 ? -28.973 33.335 0.283 1.00 54.41 261 GLY A CA 1
ATOM 1899 C C . GLY A 1 261 ? -29.590 32.102 -0.396 1.00 54.41 261 GLY A C 1
ATOM 1900 O O . GLY A 1 261 ? -29.382 31.840 -1.573 1.00 54.41 261 GLY A O 1
ATOM 1901 N N . ALA A 1 262 ? -30.475 31.430 0.352 1.00 52.16 262 ALA A N 1
ATOM 1902 C CA . ALA A 1 262 ? -31.409 30.391 -0.108 1.00 52.16 262 ALA A CA 1
ATOM 1903 C C . ALA A 1 262 ? -30.845 28.998 -0.484 1.00 52.16 262 ALA A C 1
ATOM 1905 O O . ALA A 1 262 ? -31.301 28.417 -1.462 1.00 52.16 262 ALA A O 1
ATOM 1906 N N . ASN A 1 263 ? -29.964 28.424 0.353 1.00 60.06 263 ASN A N 1
ATOM 1907 C CA . ASN A 1 263 ? -29.985 26.991 0.739 1.00 60.06 263 ASN A CA 1
ATOM 1908 C C . ASN A 1 263 ? -29.056 26.726 1.948 1.00 60.06 263 ASN A C 1
ATOM 1910 O O . ASN A 1 263 ? -27.983 26.143 1.857 1.00 60.06 263 ASN A O 1
ATOM 1914 N N . CYS A 1 264 ? -29.467 27.222 3.115 1.00 73.88 264 CYS A N 1
ATOM 1915 C CA . CYS A 1 264 ? -28.605 27.373 4.294 1.00 73.88 264 CYS A CA 1
ATOM 1916 C C . CYS A 1 264 ? -28.506 26.166 5.242 1.00 73.88 264 CYS A C 1
ATOM 1918 O O . CYS A 1 264 ? -27.887 26.258 6.299 1.00 73.88 264 CYS A O 1
ATOM 1920 N N . ASN A 1 265 ? -29.143 25.047 4.915 1.00 81.50 265 ASN A N 1
ATOM 1921 C CA . ASN A 1 265 ? -29.076 23.813 5.698 1.00 81.50 265 ASN A CA 1
ATOM 1922 C C . ASN A 1 265 ? -28.064 22.804 5.136 1.00 81.50 265 ASN A C 1
ATOM 1924 O O . ASN A 1 265 ? -28.208 21.604 5.346 1.00 81.50 265 ASN A O 1
ATOM 1928 N N . GLN A 1 266 ? -27.075 23.301 4.394 1.00 83.50 266 GLN A N 1
ATOM 1929 C CA . GLN A 1 266 ? -26.041 22.534 3.706 1.00 83.50 266 GLN A CA 1
ATOM 1930 C C . GLN A 1 266 ? -24.663 23.023 4.174 1.00 83.50 266 GLN A C 1
ATOM 1932 O O . GLN A 1 266 ? -23.898 23.629 3.432 1.00 83.50 266 GLN A O 1
ATOM 1937 N N . HIS A 1 267 ? -24.404 22.843 5.466 1.00 87.94 267 HIS A N 1
ATOM 1938 C CA . HIS A 1 267 ? -23.127 23.112 6.122 1.00 87.94 267 HIS A CA 1
ATOM 1939 C C . HIS A 1 267 ? -23.026 22.170 7.341 1.00 87.94 267 HIS A C 1
ATOM 1941 O O . HIS A 1 267 ? -24.067 21.753 7.864 1.00 87.94 267 HIS A O 1
ATOM 1947 N N . PRO A 1 268 ? -21.839 21.883 7.897 1.00 92.12 268 PRO A N 1
ATOM 1948 C CA . PRO A 1 268 ? -21.731 21.005 9.061 1.00 92.12 268 PRO A CA 1
ATOM 1949 C C . PRO A 1 268 ? -22.223 21.648 10.363 1.00 92.12 268 PRO A C 1
ATOM 1951 O O . PRO A 1 268 ? -22.197 22.874 10.530 1.00 92.12 268 PRO A O 1
ATOM 1954 N N . VAL A 1 269 ? -22.619 20.815 11.326 1.00 92.69 269 VAL A N 1
ATOM 1955 C CA . VAL A 1 269 ? -22.914 21.221 12.710 1.00 92.69 269 VAL A CA 1
ATOM 1956 C C . VAL A 1 269 ? -21.993 20.507 13.698 1.00 92.69 269 VAL A C 1
ATOM 1958 O O . VAL A 1 269 ? -21.704 19.321 13.557 1.00 92.69 269 VAL A O 1
ATOM 1961 N N . ILE A 1 270 ? -21.508 21.247 14.699 1.00 95.00 270 ILE A N 1
ATOM 1962 C CA . ILE A 1 270 ? -20.384 20.828 15.548 1.00 95.00 270 ILE A CA 1
ATOM 1963 C C . ILE A 1 270 ? -20.838 20.713 17.000 1.00 95.00 270 ILE A C 1
ATOM 1965 O O . ILE A 1 270 ? -21.203 21.713 17.625 1.00 95.00 270 ILE A O 1
ATOM 1969 N N . GLY A 1 271 ? -20.790 19.500 17.547 1.00 94.25 271 GLY A N 1
ATOM 1970 C CA . GLY A 1 271 ? -21.107 19.213 18.944 1.00 94.25 271 GLY A CA 1
ATOM 1971 C C . GLY A 1 271 ? -19.858 19.028 19.794 1.00 94.25 271 GLY A C 1
ATOM 1972 O O . GLY A 1 271 ? -18.876 18.453 19.339 1.00 94.25 271 GLY A O 1
ATOM 1973 N N . THR A 1 272 ? -19.914 19.487 21.046 1.00 94.94 272 THR A N 1
ATOM 1974 C CA . THR A 1 272 ? -18.863 19.253 2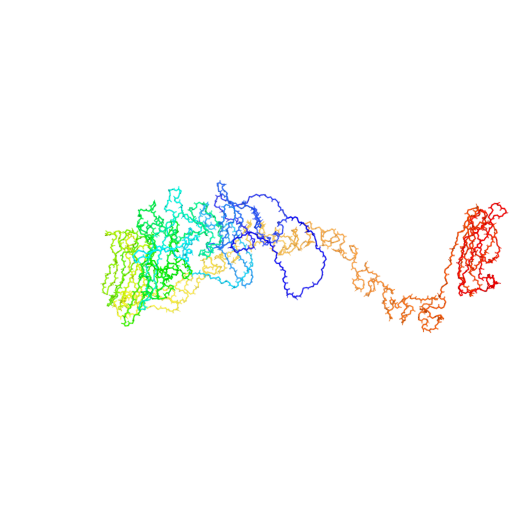2.048 1.00 94.94 272 THR A CA 1
ATOM 1975 C C . THR A 1 272 ? -19.460 18.642 23.316 1.00 94.94 272 THR A C 1
ATOM 1977 O O . THR A 1 272 ? -20.624 18.900 23.651 1.00 94.94 272 THR A O 1
ATOM 1980 N N . GLN A 1 273 ? -18.688 17.796 23.994 1.00 95.00 273 GLN A N 1
ATOM 1981 C CA . GLN A 1 273 ? -19.097 17.024 25.167 1.00 95.00 273 GLN A CA 1
ATOM 1982 C C . GLN A 1 273 ? -17.916 16.884 26.133 1.00 95.00 273 GLN A C 1
ATOM 1984 O O . GLN A 1 273 ? -16.754 17.005 25.741 1.00 95.00 273 GLN A O 1
ATOM 1989 N N . LEU A 1 274 ? -18.206 16.600 27.403 1.00 96.50 274 LEU A N 1
ATOM 1990 C CA . LEU A 1 274 ? -17.192 16.256 28.394 1.00 96.50 274 LEU A CA 1
ATOM 1991 C C . LEU A 1 274 ? -17.596 14.989 29.145 1.00 96.50 274 LEU A C 1
ATOM 1993 O O . LEU A 1 274 ? -18.708 14.889 29.665 1.00 96.50 274 LEU A O 1
ATOM 1997 N N . TYR A 1 275 ? -16.664 14.047 29.235 1.00 96.94 275 TYR A N 1
ATOM 1998 C CA . TYR A 1 275 ? -16.824 12.791 29.958 1.00 96.94 275 TYR A CA 1
ATOM 1999 C C . TYR A 1 275 ? -15.862 12.718 31.137 1.00 96.94 275 TYR A C 1
ATOM 2001 O O . TYR A 1 275 ? -14.756 13.262 31.094 1.00 96.94 275 TYR A O 1
ATOM 2009 N N . ARG A 1 276 ? -16.274 11.997 32.177 1.00 95.44 276 ARG A N 1
ATOM 2010 C CA . ARG A 1 276 ? -15.474 11.657 33.352 1.00 95.44 276 ARG A CA 1
ATOM 2011 C C . ARG A 1 276 ? -15.289 10.147 33.425 1.00 95.44 276 ARG A C 1
ATOM 2013 O O . ARG A 1 276 ? -16.268 9.405 33.425 1.00 95.44 276 ARG A O 1
ATOM 2020 N N . PHE A 1 277 ? -14.047 9.709 33.589 1.00 92.19 277 PHE A N 1
ATOM 2021 C CA . PHE A 1 277 ? -13.683 8.338 33.935 1.00 92.19 277 PHE A CA 1
ATOM 2022 C C . PHE A 1 277 ? -13.089 8.314 35.349 1.00 92.19 277 PHE A C 1
ATOM 2024 O O . PHE A 1 277 ? -12.135 9.037 35.632 1.00 92.19 277 PHE A O 1
ATOM 2031 N N . LYS A 1 278 ? -13.644 7.506 36.259 1.00 90.19 278 LYS A N 1
ATOM 2032 C CA . LYS A 1 278 ? -13.132 7.347 37.634 1.00 90.19 278 LYS A CA 1
ATOM 2033 C C . LYS A 1 278 ? -13.334 5.934 38.176 1.00 90.19 278 LYS A C 1
ATOM 2035 O O . LYS A 1 278 ? -14.244 5.225 37.756 1.00 90.19 278 LYS A O 1
ATOM 2040 N N . SER A 1 279 ? -12.530 5.548 39.163 1.00 83.88 279 SER A N 1
ATOM 2041 C CA . SER A 1 279 ? -12.714 4.301 39.917 1.00 83.88 279 SER A CA 1
ATOM 2042 C C . SER A 1 279 ? -13.496 4.556 41.205 1.00 83.88 279 SER A C 1
ATOM 2044 O O . SER A 1 279 ? -13.109 5.393 42.018 1.00 83.88 279 SER A O 1
ATOM 2046 N N . VAL A 1 280 ? -14.579 3.811 41.424 1.00 80.69 280 VAL A N 1
ATOM 2047 C CA . VAL A 1 280 ? -15.445 3.888 42.608 1.00 80.69 280 VAL A CA 1
ATOM 2048 C C . VAL A 1 280 ? -15.579 2.492 43.216 1.00 80.69 280 VAL A C 1
ATOM 2050 O O . VAL A 1 280 ? -16.174 1.595 42.626 1.00 80.69 280 VAL A O 1
ATOM 2053 N N . ASN A 1 281 ? -15.031 2.296 44.420 1.00 73.81 281 ASN A N 1
ATOM 2054 C CA . ASN A 1 281 ? -15.067 1.016 45.149 1.00 73.81 281 ASN A CA 1
ATOM 2055 C C . ASN A 1 281 ? -14.537 -0.198 44.346 1.00 73.81 281 ASN A C 1
ATOM 2057 O O . ASN A 1 281 ? -15.022 -1.313 44.515 1.00 73.81 281 ASN A O 1
ATOM 2061 N N . GLY A 1 282 ? -13.552 0.021 43.469 1.00 68.88 282 GLY A N 1
ATOM 2062 C CA . GLY A 1 282 ? -12.939 -1.014 42.624 1.00 68.88 282 GLY A CA 1
ATOM 2063 C C . GLY A 1 282 ? -13.611 -1.230 41.262 1.00 68.88 282 GLY A C 1
ATOM 2064 O O . GLY A 1 282 ? -12.969 -1.768 40.366 1.00 68.88 282 GLY A O 1
ATOM 2065 N N . ALA A 1 283 ? -14.848 -0.761 41.072 1.00 73.12 283 ALA A N 1
ATOM 2066 C CA . ALA A 1 283 ? -15.483 -0.686 39.758 1.00 73.12 283 ALA A CA 1
ATOM 2067 C C . ALA A 1 283 ? -15.102 0.631 39.063 1.00 73.12 283 ALA A C 1
ATOM 2069 O O . ALA A 1 283 ? -15.015 1.679 39.704 1.00 73.12 283 ALA A O 1
ATOM 2070 N N . THR A 1 284 ? -14.880 0.596 37.756 1.00 82.19 284 THR A N 1
ATOM 2071 C CA . THR A 1 284 ? -14.673 1.795 36.934 1.00 82.19 284 THR A CA 1
ATOM 2072 C C . THR A 1 284 ? -16.001 2.332 36.417 1.00 82.19 284 THR A C 1
ATOM 2074 O O . THR A 1 284 ? -16.950 1.586 36.187 1.00 82.19 284 THR A O 1
ATOM 2077 N N . ARG A 1 285 ? -16.063 3.655 36.278 1.00 87.88 285 ARG A N 1
ATOM 2078 C CA . ARG A 1 285 ? -17.273 4.440 36.041 1.00 87.88 285 ARG A CA 1
ATOM 2079 C C . ARG A 1 285 ? -16.969 5.505 34.993 1.00 87.88 285 ARG A C 1
ATOM 2081 O O . ARG A 1 285 ? -16.089 6.338 35.210 1.00 87.88 285 ARG A O 1
ATOM 2088 N N . PHE A 1 286 ? -17.689 5.454 33.878 1.00 92.88 286 PHE A N 1
ATOM 2089 C CA . PHE A 1 286 ? -17.554 6.344 32.724 1.00 92.88 286 PHE A CA 1
ATOM 2090 C C . PHE A 1 286 ? -18.885 7.071 32.500 1.00 92.88 286 PHE A C 1
ATOM 2092 O O . PHE A 1 286 ? -19.896 6.416 32.268 1.00 92.88 286 PHE A O 1
ATOM 2099 N N . GLU A 1 287 ? -18.898 8.398 32.623 1.00 95.50 287 GLU A N 1
ATOM 2100 C CA . GLU A 1 287 ? -20.118 9.218 32.704 1.00 95.50 287 GLU A CA 1
ATOM 2101 C C . GLU A 1 287 ? -19.988 10.481 31.835 1.00 95.50 287 GLU A C 1
ATOM 2103 O O . GLU A 1 287 ? -18.955 11.152 31.877 1.00 95.50 287 GLU A O 1
ATOM 2108 N N . GLN A 1 288 ? -21.030 10.840 31.075 1.00 97.50 288 GLN A N 1
ATOM 2109 C CA . GLN A 1 288 ? -21.090 12.108 30.335 1.00 97.50 288 GLN A CA 1
ATOM 2110 C C . GLN A 1 288 ? -21.523 13.238 31.277 1.00 97.50 288 GLN A C 1
ATOM 2112 O O . GLN A 1 288 ? -22.684 13.317 31.663 1.00 97.50 288 GLN A O 1
ATOM 2117 N N . VAL A 1 289 ? -20.591 14.114 31.654 1.00 96.44 289 VAL A N 1
ATOM 2118 C CA . VAL A 1 289 ? -20.808 15.182 32.653 1.00 96.44 289 VAL A CA 1
ATOM 2119 C C . VAL A 1 289 ? -21.151 16.541 32.034 1.00 96.44 289 VAL A C 1
ATOM 2121 O O . VAL A 1 289 ? -21.408 17.503 32.754 1.00 96.44 289 VAL A O 1
ATOM 2124 N N . GLY A 1 290 ? -21.161 16.641 30.703 1.00 95.50 290 GLY A N 1
ATOM 2125 C CA . GLY A 1 290 ? -21.587 17.848 30.006 1.00 95.50 290 GLY A CA 1
ATOM 2126 C C . GLY A 1 290 ? -21.689 17.702 28.493 1.00 95.50 290 GLY A C 1
ATOM 2127 O O . GLY A 1 290 ? -21.088 16.813 27.885 1.00 95.50 290 GLY A O 1
ATOM 2128 N N . MET A 1 291 ? -22.437 18.618 27.883 1.00 94.88 291 MET A N 1
ATOM 2129 C CA . MET A 1 291 ? -22.545 18.798 26.434 1.00 94.88 291 MET A CA 1
ATOM 2130 C C . MET A 1 291 ? -22.741 20.279 26.086 1.00 94.88 291 MET A C 1
ATOM 2132 O O . MET A 1 291 ? -22.911 21.115 26.973 1.00 94.88 291 MET A O 1
ATOM 2136 N N . SER A 1 292 ? -22.662 20.617 24.801 1.00 94.56 292 SER A N 1
ATOM 2137 C CA . SER A 1 292 ? -23.007 21.932 24.250 1.00 94.56 292 SER A CA 1
ATOM 2138 C C . SER A 1 292 ? -24.222 21.868 23.322 1.00 94.56 292 SER A C 1
ATOM 2140 O O . SER A 1 292 ? -24.557 20.799 22.807 1.00 94.56 292 SER A O 1
ATOM 2142 N N . TRP A 1 293 ? -24.809 23.031 23.013 1.00 93.88 293 TRP A N 1
ATOM 2143 C CA . TRP A 1 293 ? -25.522 23.208 21.740 1.00 93.88 293 TRP A CA 1
ATOM 2144 C C . TRP A 1 293 ? -24.526 23.147 20.569 1.00 93.88 293 TRP A C 1
ATOM 2146 O O . TRP A 1 293 ? -23.309 23.097 20.772 1.00 93.88 293 TRP A O 1
ATOM 2156 N N . LEU A 1 294 ? -25.030 23.132 19.340 1.00 93.81 294 LEU A N 1
ATOM 2157 C CA . LEU A 1 294 ? -24.223 22.846 18.159 1.00 93.81 294 LEU A CA 1
ATOM 2158 C C . LEU A 1 294 ? -23.822 24.117 17.436 1.00 93.81 294 LEU A C 1
ATOM 2160 O O . LEU A 1 294 ? -24.688 24.890 17.034 1.00 93.81 294 LEU A O 1
ATOM 2164 N N . LYS A 1 295 ? -22.527 24.322 17.210 1.00 92.50 295 LYS A N 1
ATOM 2165 C CA . LYS A 1 295 ? -22.057 25.419 16.363 1.00 92.50 295 LYS A CA 1
ATOM 2166 C C . LYS A 1 295 ? -22.373 25.093 14.902 1.00 92.50 295 LYS A C 1
ATOM 2168 O O . LYS A 1 295 ? -21.903 24.089 14.380 1.00 92.50 295 LYS A O 1
ATOM 2173 N N . HIS A 1 296 ? -23.128 25.966 14.243 1.00 90.75 296 HIS A N 1
ATOM 2174 C CA . HIS A 1 296 ? -23.350 25.928 12.798 1.00 90.75 296 HIS A CA 1
ATOM 2175 C C . HIS A 1 296 ? -22.093 26.409 12.052 1.00 90.75 296 HIS A C 1
ATOM 2177 O O . HIS A 1 296 ? -21.476 27.401 12.463 1.00 90.75 296 HIS A O 1
ATOM 2183 N N . GLY A 1 297 ? -21.716 25.732 10.965 1.00 88.69 297 GLY A N 1
ATOM 2184 C CA . GLY A 1 297 ? -20.794 26.247 9.946 1.00 88.69 297 GLY A CA 1
ATOM 2185 C C . GLY A 1 297 ? -21.252 27.588 9.351 1.00 88.69 297 GLY A C 1
ATOM 2186 O O . GLY A 1 297 ? -22.363 28.048 9.613 1.00 88.69 297 GLY A O 1
ATOM 2187 N N . PHE A 1 298 ? -20.360 28.267 8.627 1.00 82.12 298 PHE A N 1
ATOM 2188 C CA . PHE A 1 298 ? -20.689 29.524 7.926 1.00 82.12 298 PHE A CA 1
ATOM 2189 C C . PHE A 1 298 ? -19.701 29.899 6.814 1.00 82.12 298 PHE A C 1
ATOM 2191 O O . PHE A 1 298 ? -20.064 30.605 5.893 1.00 82.12 298 PHE A O 1
ATOM 2198 N N . CYS A 1 299 ? -18.444 29.486 6.927 1.00 85.06 299 CYS A N 1
ATOM 2199 C CA . CYS A 1 299 ? -17.432 29.585 5.881 1.00 85.06 299 CYS A CA 1
ATOM 2200 C C . CYS A 1 299 ? -16.359 28.554 6.214 1.00 85.06 299 CYS A C 1
ATOM 2202 O O . CYS A 1 299 ? -15.980 28.450 7.388 1.00 85.06 299 CYS A O 1
ATOM 2204 N N . ALA A 1 300 ? -15.888 27.794 5.230 1.00 88.25 300 ALA A N 1
ATOM 2205 C CA . ALA A 1 300 ? -14.685 26.992 5.391 1.00 88.25 300 ALA A CA 1
ATOM 2206 C C . ALA A 1 300 ? -13.455 27.913 5.373 1.00 88.25 300 ALA A C 1
ATOM 2208 O O . ALA A 1 300 ? -13.244 28.653 4.415 1.00 88.25 300 ALA A O 1
ATOM 2209 N N . ALA A 1 301 ? -12.621 27.862 6.415 1.00 85.44 301 ALA A N 1
ATOM 2210 C CA . ALA A 1 301 ? -11.318 28.533 6.407 1.00 85.44 301 ALA A CA 1
ATOM 2211 C C . ALA A 1 301 ? -10.317 27.901 5.415 1.00 85.44 301 ALA A C 1
ATOM 2213 O O . ALA A 1 301 ? -9.293 28.520 5.129 1.00 85.44 301 ALA A O 1
ATOM 2214 N N . ASP A 1 302 ? -10.623 26.688 4.938 1.00 83.88 302 ASP A N 1
ATOM 2215 C CA . ASP A 1 302 ? -10.004 25.996 3.804 1.00 83.88 302 ASP A CA 1
ATOM 2216 C C . ASP A 1 302 ? -8.465 26.059 3.785 1.00 83.88 302 ASP A C 1
ATOM 2218 O O . ASP A 1 302 ? -7.840 26.562 2.860 1.00 83.88 302 ASP A O 1
ATOM 2222 N N . ALA A 1 303 ? -7.821 25.592 4.858 1.00 83.62 303 ALA A N 1
ATOM 2223 C CA . ALA A 1 303 ? -6.366 25.641 4.999 1.00 83.62 303 ALA A CA 1
ATOM 2224 C C . ALA A 1 303 ? -5.708 24.282 4.673 1.00 83.62 303 ALA A C 1
ATOM 2226 O O . ALA A 1 303 ? -6.110 23.270 5.258 1.00 83.62 303 ALA A O 1
ATOM 2227 N N . PRO A 1 304 ? -4.663 24.219 3.822 1.00 74.00 304 PRO A N 1
ATOM 2228 C CA . PRO A 1 304 ? -4.024 22.965 3.411 1.00 74.00 304 PRO A CA 1
ATOM 2229 C C . PRO A 1 304 ? -3.153 22.368 4.530 1.00 74.00 304 PRO A C 1
ATOM 2231 O O . PRO A 1 304 ? -1.938 22.569 4.570 1.00 74.00 304 PRO A O 1
ATOM 2234 N N . SER A 1 305 ? -3.767 21.643 5.472 1.00 70.69 305 SER A N 1
ATOM 2235 C CA . SER A 1 305 ? -3.043 21.014 6.590 1.00 70.69 305 SER A CA 1
ATOM 2236 C C . SER A 1 305 ? -3.595 19.671 7.093 1.00 70.69 305 SER A C 1
ATOM 2238 O O . SER A 1 305 ? -3.274 19.270 8.209 1.00 70.69 305 SER A O 1
ATOM 2240 N N . CYS A 1 306 ? -4.361 18.925 6.287 1.00 71.56 306 CYS A N 1
ATOM 2241 C CA . CYS A 1 306 ? -4.752 17.543 6.626 1.00 71.56 306 CYS A CA 1
ATOM 2242 C C . CYS A 1 306 ? -3.598 16.525 6.609 1.00 71.56 306 CYS A C 1
ATOM 2244 O O . CYS A 1 306 ? -3.767 15.394 7.051 1.00 71.56 306 CYS A O 1
ATOM 2246 N N . THR A 1 307 ? -2.423 16.893 6.094 1.00 55.50 307 THR A N 1
ATOM 2247 C CA . THR A 1 307 ? -1.346 15.973 5.676 1.00 55.50 307 THR A CA 1
ATOM 2248 C C . THR A 1 307 ? -0.754 15.065 6.766 1.00 55.50 307 THR A C 1
ATOM 2250 O O . THR A 1 307 ? 0.005 14.153 6.439 1.00 55.50 307 THR A O 1
ATOM 2253 N N . THR A 1 308 ? -1.087 15.277 8.042 1.00 54.03 308 THR A N 1
ATOM 2254 C CA . THR A 1 308 ? -0.684 14.427 9.178 1.00 54.03 308 THR A CA 1
ATOM 2255 C C . THR A 1 308 ? -1.714 13.369 9.580 1.00 54.03 308 THR A C 1
ATOM 2257 O O . THR A 1 308 ? -1.367 12.474 10.350 1.00 54.03 308 THR A O 1
ATOM 2260 N N . ILE A 1 309 ? -2.957 13.439 9.090 1.00 54.12 309 ILE A N 1
ATOM 2261 C CA . ILE A 1 309 ? -4.018 12.465 9.377 1.00 54.12 309 ILE A CA 1
ATOM 2262 C C . ILE A 1 309 ? -4.649 12.055 8.047 1.00 54.12 309 ILE A C 1
ATOM 2264 O O . ILE A 1 309 ? -5.462 12.774 7.482 1.00 54.12 309 ILE A O 1
ATOM 2268 N N . ASN A 1 310 ? -4.241 10.891 7.547 1.00 54.16 310 ASN A N 1
ATOM 2269 C CA . ASN A 1 310 ? -4.679 10.342 6.269 1.00 54.16 310 ASN A CA 1
ATOM 2270 C C . ASN A 1 310 ? -5.081 8.866 6.455 1.00 54.16 310 ASN A C 1
ATOM 2272 O O . ASN A 1 310 ? -4.289 7.979 6.130 1.00 54.16 310 ASN A O 1
ATOM 2276 N N . PRO A 1 311 ? -6.260 8.585 7.046 1.00 46.47 311 PRO A N 1
ATOM 2277 C CA . PRO A 1 311 ? -6.708 7.213 7.301 1.00 46.47 311 PRO A CA 1
ATOM 2278 C C . PRO A 1 311 ? -6.941 6.428 6.003 1.00 46.47 311 PRO A C 1
ATOM 2280 O O . PRO A 1 311 ? -6.776 5.213 5.992 1.00 46.47 311 PRO A O 1
ATOM 2283 N N . ASN A 1 312 ? -7.251 7.137 4.915 1.00 45.62 312 ASN A N 1
ATOM 2284 C CA . ASN A 1 312 ? -7.615 6.579 3.615 1.00 45.62 312 ASN A CA 1
ATOM 2285 C C . ASN A 1 312 ? -6.401 6.411 2.672 1.00 45.62 312 ASN A C 1
ATOM 2287 O O . ASN A 1 312 ? -6.555 5.996 1.529 1.00 45.62 312 ASN A O 1
ATOM 2291 N N . GLY A 1 313 ? -5.182 6.741 3.124 1.00 47.69 313 GLY A N 1
ATOM 2292 C CA . GLY A 1 313 ? -3.925 6.524 2.389 1.00 47.69 313 GLY A CA 1
ATOM 2293 C C . GLY A 1 313 ? -3.676 7.417 1.160 1.00 47.69 313 GLY A C 1
ATOM 2294 O O . GLY A 1 313 ? -2.608 7.325 0.557 1.00 47.69 313 GLY A O 1
ATOM 2295 N N . ILE A 1 314 ? -4.608 8.308 0.807 1.00 49.16 314 ILE A N 1
ATOM 2296 C CA . ILE A 1 314 ? -4.627 9.082 -0.448 1.00 49.16 314 ILE A CA 1
ATOM 2297 C C . ILE A 1 314 ? -3.379 9.979 -0.582 1.00 49.16 314 ILE A C 1
ATOM 2299 O O . ILE A 1 314 ? -3.088 10.811 0.283 1.00 49.16 314 ILE A O 1
ATOM 2303 N N . SER A 1 315 ? -2.616 9.833 -1.666 1.00 46.03 315 SER A N 1
ATOM 2304 C CA . SER A 1 315 ? -1.296 10.457 -1.829 1.00 46.03 315 SER A CA 1
ATOM 2305 C C . SER A 1 315 ? -1.339 11.901 -2.357 1.00 46.03 315 SER A C 1
ATOM 2307 O O . SER A 1 315 ? -1.071 12.169 -3.523 1.00 46.03 315 SER A O 1
ATOM 2309 N N . ASN A 1 316 ? -1.543 12.856 -1.440 1.00 48.34 316 ASN A N 1
ATOM 2310 C CA . ASN A 1 316 ? -1.318 14.300 -1.649 1.00 48.34 316 ASN A CA 1
ATOM 2311 C C . ASN A 1 316 ? -2.065 14.898 -2.869 1.00 48.34 316 ASN A C 1
ATOM 2313 O O . ASN A 1 316 ? -1.418 15.371 -3.806 1.00 48.34 316 ASN A O 1
ATOM 2317 N N . PRO A 1 317 ? -3.413 14.884 -2.888 1.00 52.75 317 PRO A N 1
ATOM 2318 C CA . PRO A 1 317 ? -4.169 15.494 -3.977 1.00 52.75 317 PRO A CA 1
ATOM 2319 C C . PRO A 1 317 ? -3.925 17.006 -4.030 1.00 52.75 317 PRO A C 1
ATOM 2321 O O . PRO A 1 317 ? -3.679 17.653 -3.010 1.00 52.75 317 PRO A O 1
ATOM 2324 N N . THR A 1 318 ? -4.021 17.585 -5.227 1.00 53.59 318 THR A N 1
ATOM 2325 C CA . THR A 1 318 ? -3.848 19.026 -5.430 1.00 53.59 318 THR A CA 1
ATOM 2326 C C . THR A 1 318 ? -4.924 19.798 -4.668 1.00 53.59 318 THR A C 1
ATOM 2328 O O . THR A 1 318 ? -6.074 19.857 -5.096 1.00 53.59 318 THR A O 1
ATOM 2331 N N . TYR A 1 319 ? -4.547 20.409 -3.545 1.00 63.72 319 TYR A N 1
ATOM 2332 C CA . TYR A 1 319 ? -5.408 21.333 -2.813 1.00 63.72 319 TYR A CA 1
ATOM 2333 C C . TYR A 1 319 ? -5.774 22.525 -3.715 1.00 63.72 319 TYR A C 1
ATOM 2335 O O . TYR A 1 319 ? -4.901 23.261 -4.187 1.00 63.72 319 TYR A O 1
ATOM 2343 N N . ILE A 1 320 ? -7.074 22.706 -3.951 1.00 66.25 320 ILE A N 1
ATOM 2344 C CA . ILE A 1 320 ? -7.642 23.836 -4.688 1.00 66.25 320 ILE A CA 1
ATOM 2345 C C . ILE A 1 320 ? -8.250 24.776 -3.652 1.00 66.25 320 ILE A C 1
ATOM 2347 O O . ILE A 1 320 ? -9.202 24.404 -2.979 1.00 66.25 320 ILE A O 1
ATOM 2351 N N . SER A 1 321 ? -7.716 25.992 -3.533 1.00 69.94 321 SER A N 1
ATOM 2352 C CA . SER A 1 321 ? -8.170 26.949 -2.520 1.00 69.94 321 SER A CA 1
ATOM 2353 C C . SER A 1 321 ? -9.573 27.483 -2.804 1.00 69.94 321 SER A C 1
ATOM 2355 O O . SER A 1 321 ? -9.787 28.167 -3.816 1.00 69.94 321 SER A O 1
ATOM 2357 N N . ASN A 1 322 ? -10.498 27.270 -1.876 1.00 74.12 322 ASN A N 1
ATOM 2358 C CA . ASN A 1 322 ? -11.847 27.790 -1.950 1.00 74.12 322 ASN A CA 1
ATOM 2359 C C . ASN A 1 322 ? -11.892 29.300 -1.661 1.00 74.12 322 ASN A C 1
ATOM 2361 O O . ASN A 1 322 ? -11.837 29.753 -0.519 1.00 74.12 322 ASN A O 1
ATOM 2365 N N . SER A 1 323 ? -12.076 30.103 -2.709 1.00 72.31 323 SER A N 1
ATOM 2366 C CA . SER A 1 323 ? -12.304 31.552 -2.575 1.00 72.31 323 SER A CA 1
ATOM 2367 C C . SER A 1 323 ? -13.774 31.948 -2.351 1.00 72.31 323 SER A C 1
ATOM 2369 O O . SER A 1 323 ? -14.052 33.139 -2.210 1.00 72.31 323 SER A O 1
ATOM 2371 N N . SER A 1 324 ? -14.707 30.986 -2.301 1.00 77.00 324 SER A N 1
ATOM 2372 C CA . SER A 1 324 ? -16.150 31.210 -2.125 1.00 77.00 324 SER A CA 1
ATOM 2373 C C . SER A 1 324 ? -16.711 30.816 -0.753 1.00 77.00 324 SER A C 1
ATOM 2375 O O . SER A 1 324 ? -17.902 30.995 -0.549 1.00 77.00 324 SER A O 1
ATOM 2377 N N . CYS A 1 325 ? -15.904 30.309 0.190 1.00 81.12 325 CYS A N 1
ATOM 2378 C CA . CYS A 1 325 ? -16.328 29.788 1.510 1.00 81.12 325 CYS A CA 1
ATOM 2379 C C . CYS A 1 325 ? -17.243 28.539 1.509 1.00 81.12 325 CYS A C 1
ATOM 2381 O O . CYS A 1 325 ? -17.319 27.876 2.544 1.00 81.12 325 CYS A O 1
ATOM 2383 N N . ASP A 1 326 ? -17.921 28.212 0.401 1.00 86.19 326 ASP A N 1
ATOM 2384 C CA . ASP A 1 326 ? -19.083 27.301 0.366 1.00 86.19 326 ASP A CA 1
ATOM 2385 C C . ASP A 1 326 ? -18.796 25.787 0.480 1.00 86.19 326 ASP A C 1
ATOM 2387 O O . ASP A 1 326 ? -19.720 24.972 0.436 1.00 86.19 326 ASP A O 1
ATOM 2391 N N . TRP A 1 327 ? -17.531 25.388 0.586 1.00 87.19 327 TRP A N 1
ATOM 2392 C CA . TRP A 1 327 ? -17.080 23.992 0.626 1.00 87.19 327 TRP A CA 1
ATOM 2393 C C . TRP A 1 327 ? -15.718 23.875 1.324 1.00 87.19 327 TRP A C 1
ATOM 2395 O O . TRP A 1 327 ? -14.929 24.819 1.289 1.00 87.19 327 TRP A O 1
ATOM 2405 N N . LEU A 1 328 ? -15.435 22.732 1.950 1.00 88.69 328 LEU A N 1
ATOM 2406 C CA . LEU A 1 328 ? -14.116 22.396 2.486 1.00 88.69 328 LEU A CA 1
ATOM 2407 C C . LEU A 1 328 ? -13.401 21.449 1.519 1.00 88.69 328 LEU A C 1
ATOM 2409 O O . LEU A 1 328 ? -13.830 20.307 1.319 1.00 88.69 328 LEU A O 1
ATOM 2413 N N . GLY A 1 329 ? -12.308 21.929 0.931 1.00 85.44 329 GLY A N 1
ATOM 2414 C CA . GLY A 1 329 ? -11.566 21.209 -0.090 1.00 85.44 329 GLY A CA 1
ATOM 2415 C C . GLY A 1 329 ? -10.994 19.881 0.397 1.00 85.44 329 GLY A C 1
ATOM 2416 O O . GLY A 1 329 ? -10.707 19.693 1.582 1.00 85.44 329 GLY A O 1
ATOM 2417 N N . LYS A 1 330 ? -10.785 18.950 -0.531 1.00 83.69 330 LYS A N 1
ATOM 2418 C CA . LYS A 1 330 ? -10.045 17.703 -0.282 1.00 83.69 330 LYS A CA 1
ATOM 2419 C C . LYS A 1 330 ? -8.698 18.007 0.372 1.00 83.69 330 LYS A C 1
ATOM 2421 O O . LYS A 1 330 ? -7.896 18.777 -0.157 1.00 83.69 330 LYS A O 1
ATOM 2426 N N . PHE A 1 331 ? -8.448 17.395 1.527 1.00 80.44 331 PHE A N 1
ATOM 2427 C CA . PHE A 1 331 ? -7.253 17.580 2.356 1.00 80.44 331 PHE A CA 1
ATOM 2428 C C . PHE A 1 331 ? -7.027 19.023 2.864 1.00 80.44 331 PHE A C 1
ATOM 2430 O O . PHE A 1 331 ? -5.950 19.362 3.377 1.00 80.44 331 PHE A O 1
ATOM 2437 N N . ALA A 1 332 ? -8.074 19.851 2.823 1.00 85.00 332 ALA A N 1
ATOM 2438 C CA . ALA A 1 332 ? -8.151 21.118 3.529 1.00 85.00 332 ALA A CA 1
ATOM 2439 C C . ALA A 1 332 ? -8.761 20.953 4.932 1.00 85.00 332 ALA A C 1
ATOM 2441 O O . ALA A 1 332 ? -9.474 19.998 5.249 1.00 85.00 332 ALA A O 1
ATOM 2442 N N . THR A 1 333 ? -8.471 21.928 5.790 1.00 88.81 333 THR A N 1
ATOM 2443 C CA . THR A 1 333 ? -8.937 22.005 7.175 1.00 88.81 333 THR A CA 1
ATOM 2444 C C . THR A 1 333 ? -9.695 23.304 7.419 1.00 88.81 333 THR A C 1
ATOM 2446 O O . THR A 1 333 ? -9.207 24.384 7.085 1.00 88.81 333 THR A O 1
ATOM 2449 N N . ASP A 1 334 ? -10.868 23.223 8.044 1.00 91.44 334 ASP A N 1
ATOM 2450 C CA . ASP A 1 334 ? -11.543 24.392 8.610 1.00 91.44 334 ASP A CA 1
ATOM 2451 C C . ASP A 1 334 ? -11.283 24.469 10.121 1.00 91.44 334 ASP A C 1
ATOM 2453 O O . ASP A 1 334 ? -11.331 23.456 10.827 1.00 91.44 334 ASP A O 1
ATOM 2457 N N . THR A 1 335 ? -10.998 25.678 10.614 1.00 92.00 335 THR A N 1
ATOM 2458 C CA . THR A 1 335 ? -10.634 25.946 12.010 1.00 92.00 335 THR A CA 1
ATOM 2459 C C . THR A 1 335 ? -11.549 27.000 12.622 1.00 92.00 335 THR A C 1
ATOM 2461 O O . THR A 1 335 ? -11.391 28.199 12.377 1.00 92.00 335 THR A O 1
ATOM 2464 N N . TYR A 1 336 ? -12.430 26.582 13.531 1.00 92.31 336 TYR A N 1
ATOM 2465 C CA . TYR A 1 336 ? -13.197 27.507 14.360 1.00 92.31 336 TYR A CA 1
ATOM 2466 C C . TYR A 1 336 ? -12.584 27.643 15.748 1.00 92.31 336 TYR A C 1
ATOM 2468 O O . TYR A 1 336 ? -12.393 26.679 16.491 1.00 92.31 336 TYR A O 1
ATOM 2476 N N . SER A 1 337 ? -12.293 28.887 16.125 1.00 93.06 337 SER A N 1
ATOM 2477 C CA . SER A 1 337 ? -11.824 29.224 17.464 1.00 93.06 337 SER A CA 1
ATOM 2478 C C . SER A 1 337 ? -12.866 28.875 18.528 1.00 93.06 337 SER A C 1
ATOM 2480 O O . SER A 1 337 ? -14.075 28.954 18.302 1.00 93.06 337 SER A O 1
ATOM 2482 N N . ALA A 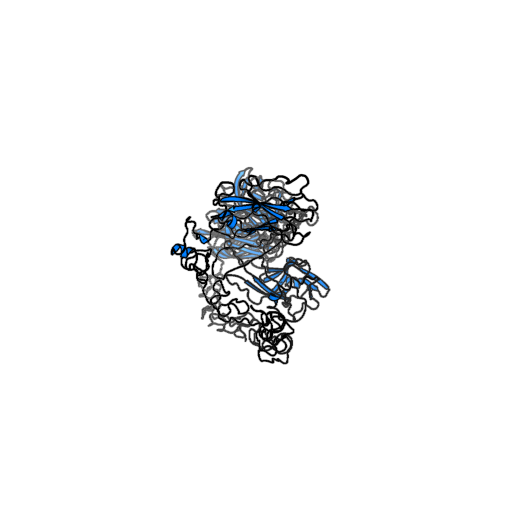1 338 ? -12.400 28.626 19.751 1.00 93.19 338 ALA A N 1
ATOM 2483 C CA . ALA A 1 338 ? -13.258 28.499 20.926 1.00 93.19 338 ALA A CA 1
ATOM 2484 C C . ALA A 1 338 ? -14.231 29.688 21.095 1.00 93.19 338 ALA A C 1
ATOM 2486 O O . ALA A 1 338 ? -15.347 29.502 21.570 1.00 93.19 338 ALA A O 1
ATOM 2487 N N . SER A 1 339 ? -13.857 30.895 20.648 1.00 91.88 339 SER A N 1
ATOM 2488 C CA . SER A 1 339 ? -14.742 32.067 20.651 1.00 91.88 339 SER A CA 1
ATOM 2489 C C . SER A 1 339 ? -15.886 31.997 19.630 1.00 91.88 339 SER A C 1
ATOM 2491 O O . SER A 1 339 ? -16.972 32.496 19.922 1.00 91.88 339 SER A O 1
ATOM 2493 N N . LEU A 1 340 ? -15.676 31.365 18.469 1.00 91.62 340 LEU A N 1
ATOM 2494 C CA . LEU A 1 340 ? -16.715 31.114 17.464 1.00 91.62 340 LEU A CA 1
ATOM 2495 C C . LEU A 1 340 ? -17.604 29.934 17.868 1.00 91.62 340 LEU A C 1
ATOM 2497 O O . LEU A 1 340 ? -18.826 30.042 17.787 1.00 91.62 340 LEU A O 1
ATOM 2501 N N . ASN A 1 341 ? -17.008 28.843 18.356 1.00 93.19 341 ASN A N 1
ATOM 2502 C CA . ASN A 1 341 ? -17.730 27.668 18.859 1.00 93.19 341 ASN A CA 1
ATOM 2503 C C . ASN A 1 341 ? -18.544 27.986 20.126 1.00 93.19 341 ASN A C 1
ATOM 2505 O O . ASN A 1 341 ? -19.604 27.415 20.354 1.00 93.19 341 ASN A O 1
ATOM 2509 N N . GLY A 1 342 ? -18.088 28.954 20.924 1.00 91.81 342 GLY A N 1
ATOM 2510 C CA . GLY A 1 342 ? -18.820 29.521 22.052 1.00 91.81 342 GLY A CA 1
ATOM 2511 C C . GLY A 1 342 ? -19.739 30.699 21.700 1.00 91.81 342 GLY A C 1
ATOM 2512 O O . GLY A 1 342 ? -20.116 31.437 22.614 1.00 91.81 342 GLY A O 1
ATOM 2513 N N . SER A 1 343 ? -20.082 30.944 20.429 1.00 92.00 343 SER A N 1
ATOM 2514 C CA . SER A 1 343 ? -20.914 32.091 20.028 1.00 92.00 343 SER A CA 1
ATOM 2515 C C . SER A 1 343 ? -22.414 31.769 20.022 1.00 92.00 343 SER A C 1
ATOM 2517 O O . SER A 1 343 ? -22.921 31.080 19.141 1.00 92.00 343 SER A O 1
ATOM 2519 N N . GLN A 1 344 ? -23.161 32.337 20.974 1.00 91.44 344 GLN A N 1
ATOM 2520 C CA . GLN A 1 344 ? -24.594 32.070 21.192 1.00 91.44 344 GLN A CA 1
ATOM 2521 C C . GLN A 1 344 ? -25.521 32.404 20.007 1.00 91.44 344 GLN A C 1
ATOM 2523 O O . GLN A 1 344 ? -26.613 31.838 19.917 1.00 91.44 344 GLN A O 1
ATOM 2528 N N . SER A 1 345 ? -25.114 33.297 19.101 1.00 87.12 345 SER A N 1
ATOM 2529 C CA . SER A 1 345 ? -25.850 33.571 17.859 1.00 87.12 345 SER A CA 1
ATOM 2530 C C . SER A 1 345 ? -25.718 32.438 16.839 1.00 87.12 345 SER A C 1
ATOM 2532 O O . SER A 1 345 ? -26.655 32.170 16.091 1.00 87.12 345 SER A O 1
ATOM 2534 N N . ASN A 1 346 ? -24.576 31.747 16.840 1.00 84.25 346 ASN A N 1
ATOM 2535 C CA . ASN A 1 346 ? -24.192 30.771 15.820 1.00 84.25 346 ASN A CA 1
ATOM 2536 C C . ASN A 1 346 ? -24.355 29.323 16.319 1.00 84.25 346 ASN A C 1
ATOM 2538 O O . ASN A 1 346 ? -23.970 28.393 15.613 1.00 84.25 346 ASN A O 1
ATOM 2542 N N . CYS A 1 347 ? -24.909 29.129 17.522 1.00 90.12 347 CYS A N 1
ATOM 2543 C CA . CYS A 1 347 ? -25.222 27.809 18.060 1.00 90.12 347 CYS A CA 1
ATOM 2544 C C . CYS A 1 347 ? -26.725 27.503 17.964 1.00 90.12 347 CYS A C 1
ATOM 2546 O O . CYS A 1 347 ? -27.545 28.266 18.485 1.00 90.12 347 CYS A O 1
ATOM 2548 N N . GLY A 1 348 ? -27.068 26.383 17.333 1.00 90.31 348 GLY A N 1
ATOM 2549 C CA . GLY A 1 348 ? -28.420 25.838 17.198 1.00 90.31 348 GLY A CA 1
ATOM 2550 C C . GLY A 1 348 ? -28.647 24.601 18.083 1.00 90.31 348 GLY A C 1
ATOM 2551 O O . GLY A 1 348 ? -27.698 24.093 18.692 1.00 90.31 348 GLY A O 1
ATOM 2552 N N . PRO A 1 349 ? -29.901 24.147 18.214 1.00 92.50 349 PRO A N 1
ATOM 2553 C CA . PRO A 1 349 ? -30.286 23.055 19.108 1.00 92.50 349 PRO A CA 1
ATOM 2554 C C . PRO A 1 349 ? -29.815 21.689 18.594 1.00 92.50 349 PRO A C 1
ATOM 2556 O O . PRO A 1 349 ? -29.764 21.451 17.388 1.00 92.50 349 PRO A O 1
ATOM 2559 N N . ARG A 1 350 ? -29.582 20.736 19.502 1.00 92.75 350 ARG A N 1
ATOM 2560 C CA . ARG A 1 350 ? -29.433 19.315 19.139 1.00 92.75 350 ARG A CA 1
ATOM 2561 C C . ARG A 1 350 ? -30.753 18.705 18.674 1.00 92.75 350 ARG A C 1
ATOM 2563 O O . ARG A 1 350 ? -30.736 17.772 17.873 1.00 92.75 350 ARG A O 1
ATOM 2570 N N . SER A 1 351 ? -31.890 19.228 19.143 1.00 91.81 351 SER A N 1
ATOM 2571 C CA . SER A 1 351 ? -33.212 18.657 18.865 1.00 91.81 351 SER A CA 1
ATOM 2572 C C . SER A 1 351 ? -33.733 18.797 17.434 1.00 91.81 351 SER A C 1
ATOM 2574 O O . SER A 1 351 ? -34.738 18.162 17.115 1.00 91.81 351 SER A O 1
ATOM 2576 N N . GLU A 1 352 ? -33.121 19.645 16.603 1.00 91.88 352 GLU A N 1
ATOM 2577 C CA . GLU A 1 352 ? -33.567 19.900 15.220 1.00 91.88 352 GLU A CA 1
ATOM 2578 C C . GLU A 1 352 ? -32.664 19.264 14.153 1.00 91.88 352 GLU A C 1
ATOM 2580 O O . GLU A 1 352 ? -33.000 19.322 12.971 1.00 91.88 352 GLU A O 1
ATOM 2585 N N . ILE A 1 353 ? -31.556 18.632 14.556 1.00 91.31 353 ILE A N 1
ATOM 2586 C CA . ILE A 1 353 ? -30.683 17.890 13.642 1.00 91.31 353 ILE A CA 1
ATOM 2587 C C . ILE A 1 353 ? -31.157 16.441 13.551 1.00 91.31 353 ILE A C 1
ATOM 2589 O O . ILE A 1 353 ? -31.269 15.752 14.569 1.00 91.31 353 ILE A O 1
ATOM 2593 N N . GLN A 1 354 ? -31.361 15.964 12.328 1.00 90.81 354 GLN A N 1
ATOM 2594 C CA . GLN A 1 354 ? -31.395 14.544 12.010 1.00 90.81 354 GLN A CA 1
ATOM 2595 C C . GLN A 1 354 ? -29.929 14.080 11.935 1.00 90.81 354 GLN A C 1
ATOM 2597 O O . GLN A 1 354 ? -29.202 14.409 10.999 1.00 90.81 354 GLN A O 1
ATOM 2602 N N . SER A 1 355 ? -29.462 13.386 12.972 1.00 88.44 355 SER A N 1
ATOM 2603 C CA . SER A 1 355 ? -28.040 13.073 13.189 1.00 88.44 355 SER A CA 1
ATOM 2604 C C . SER A 1 355 ? -27.428 12.068 12.224 1.00 88.44 355 SER A C 1
ATOM 2606 O O . SER A 1 355 ? -26.209 11.935 12.179 1.00 88.44 355 SER A O 1
ATOM 2608 N N . TRP A 1 356 ? -28.264 11.350 11.482 1.00 89.19 356 TRP A N 1
ATOM 2609 C CA . TRP A 1 356 ? -27.844 10.373 10.493 1.00 89.19 356 TRP A CA 1
ATOM 2610 C C . TRP A 1 356 ? -27.629 11.020 9.132 1.00 89.19 356 TRP A C 1
ATOM 2612 O O . TRP A 1 356 ? -26.607 10.784 8.508 1.00 89.19 356 TRP A O 1
ATOM 2622 N N . THR A 1 357 ? -28.557 11.861 8.672 1.00 88.12 357 THR A N 1
ATOM 2623 C CA . THR A 1 357 ? -28.466 12.534 7.363 1.00 88.12 357 THR A CA 1
ATOM 2624 C C . THR A 1 357 ? -27.852 13.932 7.431 1.00 88.12 357 THR A C 1
ATOM 2626 O O . THR A 1 357 ? -27.827 14.634 6.424 1.00 88.12 357 THR A O 1
ATOM 2629 N N . GLY A 1 358 ? -27.459 14.385 8.624 1.00 88.38 358 GLY A N 1
ATOM 2630 C CA . GLY A 1 358 ? -26.991 15.744 8.899 1.00 88.38 358 GLY A CA 1
ATOM 2631 C C . GLY A 1 358 ? -28.007 16.856 8.636 1.00 88.38 358 GLY A C 1
ATOM 2632 O O . GLY A 1 358 ? -27.674 18.027 8.781 1.00 88.38 358 GLY A O 1
ATOM 2633 N N . TYR A 1 359 ? -29.245 16.522 8.264 1.00 90.06 359 TYR A N 1
ATOM 2634 C CA . TYR A 1 359 ? -30.261 17.495 7.879 1.00 90.06 359 TYR A CA 1
ATOM 2635 C C . TYR A 1 359 ? -30.788 18.283 9.083 1.00 90.06 359 TYR A C 1
ATOM 2637 O O . TYR A 1 359 ? -31.140 17.709 10.114 1.00 90.06 359 TYR A O 1
ATOM 2645 N N . PHE A 1 360 ? -30.964 19.591 8.907 1.00 89.62 360 PHE A N 1
ATOM 2646 C CA . PHE A 1 360 ? -31.652 20.473 9.850 1.00 89.62 360 PHE A CA 1
ATOM 2647 C C . PHE A 1 360 ? -32.510 21.519 9.114 1.00 89.62 360 PHE A C 1
ATOM 2649 O O . PHE A 1 360 ? -32.288 21.785 7.929 1.00 89.62 360 PHE A O 1
ATOM 2656 N N . PRO A 1 361 ? -33.509 22.132 9.773 1.00 88.12 361 PRO A N 1
ATOM 2657 C CA . PRO A 1 361 ? -34.176 23.318 9.249 1.00 88.12 361 PRO A CA 1
ATOM 2658 C C . PRO A 1 361 ? -33.248 24.539 9.344 1.00 88.12 361 PRO A C 1
ATOM 2660 O O . PRO A 1 361 ? -32.597 24.751 10.367 1.00 88.12 361 PRO A O 1
ATOM 2663 N N . TYR A 1 362 ? -33.229 25.389 8.311 1.00 81.62 362 TYR A N 1
ATOM 2664 C CA . TYR A 1 362 ? -32.606 26.712 8.398 1.00 81.62 362 TYR A CA 1
ATOM 2665 C C . TYR A 1 362 ? -33.598 27.842 8.054 1.00 81.62 362 TYR A C 1
ATOM 2667 O O . TYR A 1 362 ? -34.271 27.757 7.023 1.00 81.62 362 TYR A O 1
ATOM 2675 N N . PRO A 1 363 ? -33.649 28.935 8.844 1.00 81.56 363 PRO A N 1
ATOM 2676 C CA . PRO A 1 363 ? -32.994 29.085 10.147 1.00 81.56 363 PRO A CA 1
ATOM 2677 C C . PRO A 1 363 ? -33.561 28.081 11.160 1.00 81.56 363 PRO A C 1
ATOM 2679 O O . PRO A 1 363 ? -34.729 27.701 11.062 1.00 81.56 363 PRO A O 1
ATOM 2682 N N . TYR A 1 364 ? -32.734 27.661 12.122 1.00 83.69 364 TYR A N 1
ATOM 2683 C CA . TYR A 1 364 ? -33.191 26.807 13.221 1.00 83.69 364 TYR A CA 1
ATOM 2684 C C . TYR A 1 364 ? -34.317 27.514 13.997 1.00 83.69 364 TYR A C 1
ATOM 2686 O O . TYR A 1 364 ? -34.300 28.737 14.175 1.00 83.69 364 TYR A O 1
ATOM 2694 N N . VAL A 1 365 ? -35.331 26.763 14.421 1.00 85.00 365 VAL A N 1
ATOM 2695 C CA . VAL A 1 365 ? -36.597 27.322 14.925 1.00 85.00 365 VAL A CA 1
ATOM 2696 C C . VAL A 1 365 ? -36.503 27.632 16.420 1.00 85.00 365 VAL A C 1
ATOM 2698 O O . VAL A 1 365 ? -36.992 28.667 16.886 1.00 85.00 365 VAL A O 1
ATOM 2701 N N . LEU A 1 366 ? -35.847 26.764 17.188 1.00 85.50 366 LEU A N 1
ATOM 2702 C CA . LEU A 1 366 ? -35.661 26.912 18.624 1.00 85.50 366 LEU A CA 1
ATOM 2703 C C . LEU A 1 366 ? -34.504 27.874 18.931 1.00 85.50 366 LEU A C 1
ATOM 2705 O O . LEU A 1 366 ? -33.330 27.509 18.928 1.00 85.50 366 LEU A O 1
ATOM 2709 N N . ALA A 1 367 ? -34.845 29.122 19.261 1.00 75.88 367 ALA A N 1
ATOM 2710 C CA . ALA A 1 367 ? -33.860 30.167 19.556 1.00 75.88 367 ALA A CA 1
ATOM 2711 C C . ALA A 1 367 ? -32.938 29.846 20.757 1.00 75.88 367 ALA A C 1
ATOM 2713 O O . ALA A 1 367 ? -31.810 30.347 20.808 1.00 75.88 367 ALA A O 1
ATOM 2714 N N . GLY A 1 368 ? -33.406 29.008 21.692 1.00 76.31 368 GLY A N 1
ATOM 2715 C CA . GLY A 1 368 ? -32.709 28.611 22.921 1.00 76.31 368 GLY A CA 1
ATOM 2716 C C . GLY A 1 368 ? -32.692 29.682 24.014 1.00 76.31 368 GLY A C 1
ATOM 2717 O O . GLY A 1 368 ? -33.132 30.815 23.818 1.00 76.31 368 GLY A O 1
ATOM 2718 N N . ASP A 1 369 ? -32.150 29.327 25.179 1.00 73.94 369 ASP A N 1
ATOM 2719 C CA . ASP A 1 369 ? -31.845 30.282 26.244 1.00 73.94 369 ASP A CA 1
ATOM 2720 C C . ASP A 1 369 ? -30.454 30.903 26.043 1.00 73.94 369 ASP A C 1
ATOM 2722 O O . ASP A 1 369 ? -29.417 30.258 26.218 1.00 73.94 369 ASP A O 1
ATOM 2726 N N . SER A 1 370 ? -30.446 32.192 25.702 1.00 81.44 370 SER A N 1
ATOM 2727 C CA . SER A 1 370 ? -29.259 33.053 25.649 1.00 81.44 370 SER A CA 1
ATOM 2728 C C . SER A 1 370 ? -29.253 34.136 26.739 1.00 81.44 370 SER A C 1
ATOM 2730 O O . SER A 1 370 ? -28.445 35.060 26.681 1.00 81.44 370 SER A O 1
ATOM 2732 N N . SER A 1 371 ? -30.123 34.037 27.755 1.00 82.31 371 SER A N 1
ATOM 2733 C CA . SER A 1 371 ? -30.209 35.018 28.851 1.00 82.31 371 SER A CA 1
ATOM 2734 C C . SER A 1 371 ? -29.017 34.977 29.817 1.00 82.31 371 SER A C 1
ATOM 2736 O O . SER A 1 371 ? -28.793 35.925 30.573 1.00 82.31 371 SER A O 1
ATOM 2738 N N . THR A 1 372 ? -28.234 33.895 29.786 1.00 88.75 372 THR A N 1
ATOM 2739 C CA . THR A 1 372 ? -27.086 33.655 30.667 1.00 88.75 372 THR A CA 1
ATOM 2740 C C . THR A 1 372 ? -25.760 33.633 29.905 1.00 88.75 372 THR A C 1
ATOM 2742 O O . THR A 1 372 ? -25.692 33.252 28.736 1.00 88.75 372 THR A O 1
ATOM 2745 N N . VAL A 1 373 ? -24.658 33.948 30.596 1.00 89.12 373 VAL A N 1
ATOM 2746 C CA . VAL A 1 373 ? -23.292 33.848 30.038 1.00 89.12 373 VAL A CA 1
ATOM 2747 C C . VAL A 1 373 ? -22.841 32.406 29.755 1.00 89.12 373 VAL A C 1
ATOM 2749 O O . VAL A 1 373 ? -21.823 32.208 29.099 1.00 89.12 373 VAL A O 1
ATOM 2752 N N . ILE A 1 374 ? -23.613 31.398 30.170 1.00 93.00 374 ILE A N 1
ATOM 2753 C CA . ILE A 1 374 ? -23.341 29.978 29.900 1.00 93.00 374 ILE A CA 1
ATOM 2754 C C . ILE A 1 374 ? -24.271 29.358 28.848 1.00 93.00 374 ILE A C 1
ATOM 2756 O O . ILE A 1 374 ? -24.009 28.244 28.399 1.00 93.00 374 ILE A O 1
ATOM 2760 N N . GLY A 1 375 ? -25.357 30.031 28.447 1.00 92.88 375 GLY A N 1
ATOM 2761 C CA . GLY A 1 375 ? -26.338 29.481 27.504 1.00 92.88 375 GLY A CA 1
ATOM 2762 C C . GLY A 1 375 ? -25.693 29.016 26.193 1.00 92.88 375 GLY A C 1
ATOM 2763 O O . GLY A 1 375 ? -24.787 29.680 25.691 1.00 92.88 375 GLY A O 1
ATOM 2764 N N . LYS A 1 376 ? -26.143 27.879 25.655 1.00 93.06 376 LYS A N 1
ATOM 2765 C CA . LYS A 1 376 ? -25.670 27.194 24.433 1.00 93.06 376 LYS A CA 1
ATOM 2766 C C . LYS A 1 376 ? -24.217 26.678 24.440 1.00 93.06 376 LYS A C 1
ATOM 2768 O O . LYS A 1 376 ? -23.841 25.897 23.571 1.00 93.06 376 LYS A O 1
ATOM 2773 N N . ARG A 1 377 ? -23.391 27.081 25.402 1.00 94.75 377 ARG A N 1
ATOM 2774 C CA . ARG A 1 377 ? -21.990 26.643 25.536 1.00 94.75 377 ARG A CA 1
ATOM 2775 C C . ARG A 1 377 ? -21.913 25.217 26.092 1.00 94.75 377 ARG A C 1
ATOM 2777 O O . ARG A 1 377 ? -22.942 24.660 26.472 1.00 94.75 377 ARG A O 1
ATOM 2784 N N . LEU A 1 378 ? -20.717 24.625 26.136 1.00 95.44 378 LEU A N 1
ATOM 2785 C CA . LEU A 1 378 ? -20.492 23.376 26.869 1.00 95.44 378 LEU A CA 1
ATOM 2786 C C . LEU A 1 378 ? -20.760 23.644 28.353 1.00 95.44 378 LEU A C 1
ATOM 2788 O O . LEU A 1 378 ? -20.051 24.444 28.968 1.00 95.44 378 LEU A O 1
ATOM 2792 N N . GLN A 1 379 ? -21.808 23.027 28.896 1.00 95.00 379 GLN A N 1
ATOM 2793 C CA . GLN A 1 379 ? -22.217 23.176 30.291 1.00 95.00 379 GLN A CA 1
ATOM 2794 C C . GLN A 1 379 ? -21.806 21.949 31.100 1.00 95.00 379 GLN A C 1
ATOM 2796 O O . GLN A 1 379 ? -22.044 20.819 30.682 1.00 95.00 379 GLN A O 1
ATOM 2801 N N . VAL A 1 380 ? -21.178 22.191 32.254 1.00 95.69 380 VAL A N 1
ATOM 2802 C CA . VAL A 1 380 ? -20.687 21.159 33.183 1.00 95.69 380 VAL A CA 1
ATOM 2803 C C . VAL A 1 380 ? -20.932 21.641 34.612 1.00 95.69 380 VAL A C 1
ATOM 2805 O O . VAL A 1 380 ? -20.639 22.801 34.919 1.00 95.69 380 VAL A O 1
ATOM 2808 N N . ASP A 1 381 ? -21.440 20.787 35.501 1.00 94.94 381 ASP A N 1
ATOM 2809 C CA . ASP A 1 381 ? -21.557 21.142 36.918 1.00 94.94 381 ASP A CA 1
ATOM 2810 C C . ASP A 1 381 ? -20.187 21.095 37.618 1.00 94.94 381 ASP A C 1
ATOM 2812 O O . ASP A 1 381 ? -19.399 20.160 37.467 1.00 94.94 381 ASP A O 1
ATOM 2816 N N . ARG A 1 382 ? -19.893 22.118 38.426 1.00 94.25 382 ARG A N 1
ATOM 2817 C CA . ARG A 1 382 ? -18.660 22.223 39.217 1.00 94.25 382 ARG A CA 1
ATOM 2818 C C . ARG A 1 382 ? -18.410 20.989 40.090 1.00 94.25 382 ARG A C 1
ATOM 2820 O O . ARG A 1 382 ? -17.256 20.604 40.255 1.00 94.25 382 ARG A O 1
ATOM 2827 N N . ASN A 1 383 ? -19.453 20.376 40.649 1.00 94.44 383 ASN A N 1
ATOM 2828 C CA . ASN A 1 383 ? -19.329 19.198 41.510 1.00 94.44 383 ASN A CA 1
ATOM 2829 C C . ASN A 1 383 ? -18.880 17.953 40.726 1.00 94.44 383 ASN A C 1
ATOM 2831 O O . ASN A 1 383 ? -18.263 17.058 41.305 1.00 94.44 383 ASN A O 1
ATOM 2835 N N . ASP A 1 384 ? -19.132 17.900 39.414 1.00 94.75 384 ASP A N 1
ATOM 2836 C CA . ASP A 1 384 ? -18.670 16.798 38.574 1.00 94.75 384 ASP A CA 1
ATOM 2837 C C . ASP A 1 384 ? -17.185 16.891 38.210 1.00 94.75 384 ASP A C 1
ATOM 2839 O O . ASP A 1 384 ? -16.570 15.857 37.939 1.00 94.75 384 ASP A O 1
ATOM 2843 N N . LEU A 1 385 ? -16.619 18.101 38.267 1.00 95.19 385 LEU A N 1
ATOM 2844 C CA . LEU A 1 385 ? -15.198 18.392 38.060 1.00 95.19 385 LEU A CA 1
ATOM 2845 C C . LEU A 1 385 ? -14.378 18.380 39.361 1.00 95.19 385 LEU A C 1
ATOM 2847 O O . LEU A 1 385 ? -13.172 18.143 39.307 1.00 95.19 385 LEU A O 1
ATOM 2851 N N . ASP A 1 386 ? -15.001 18.641 40.519 1.00 94.56 386 ASP A N 1
ATOM 2852 C CA . ASP A 1 386 ? -14.305 18.864 41.796 1.00 94.56 386 ASP A CA 1
ATOM 2853 C C . ASP A 1 386 ? -13.349 17.706 42.153 1.00 94.56 386 ASP A C 1
ATOM 2855 O O . ASP A 1 386 ? -13.823 16.598 42.437 1.00 94.56 386 ASP A O 1
ATOM 2859 N N . PRO A 1 387 ? -12.018 17.932 42.202 1.00 92.81 387 PRO A N 1
ATOM 2860 C CA . PRO A 1 387 ? -11.043 16.898 42.548 1.00 92.81 387 PRO A CA 1
ATOM 2861 C C . PRO A 1 387 ? -11.208 16.311 43.960 1.00 92.81 387 PRO A C 1
ATOM 2863 O O . PRO A 1 387 ? -10.715 15.214 44.217 1.00 92.81 387 PRO A O 1
ATOM 2866 N N . ALA A 1 388 ? -11.901 16.996 44.878 1.00 91.69 388 ALA A N 1
ATOM 2867 C CA . ALA A 1 388 ? -12.217 16.461 46.204 1.00 91.69 388 ALA A CA 1
ATOM 2868 C C . ALA A 1 388 ? -13.362 15.430 46.168 1.00 91.69 388 ALA A C 1
ATOM 2870 O O . ALA A 1 388 ? -13.349 14.472 46.942 1.00 91.69 388 ALA A O 1
ATOM 2871 N N . LEU A 1 389 ? -14.325 15.597 45.254 1.00 91.88 389 LEU A N 1
ATOM 2872 C CA . LEU A 1 389 ? -15.433 14.657 45.022 1.00 91.88 389 LEU A CA 1
ATOM 2873 C C . LEU A 1 389 ? -15.070 13.567 43.995 1.00 91.88 389 LEU A C 1
ATOM 2875 O O . LEU A 1 389 ? -15.652 12.482 43.992 1.00 91.88 389 LEU A O 1
ATOM 2879 N N . ASN A 1 390 ? -14.090 13.851 43.134 1.00 92.56 390 ASN A N 1
ATOM 2880 C CA . ASN A 1 390 ? -13.693 13.046 41.979 1.00 92.56 390 ASN A CA 1
ATOM 2881 C C . ASN A 1 390 ? -12.187 12.731 42.003 1.00 92.56 390 ASN A C 1
ATOM 2883 O O . ASN A 1 390 ? -11.496 12.824 40.989 1.00 92.56 390 ASN A O 1
ATOM 2887 N N . SER A 1 391 ? -11.664 12.378 43.179 1.00 89.50 391 SER A N 1
ATOM 2888 C CA . SER A 1 391 ? -10.245 12.053 43.359 1.00 89.50 391 SER A CA 1
ATOM 2889 C C . SER A 1 391 ? -9.810 10.907 42.436 1.00 89.50 391 SER A C 1
ATOM 2891 O O . SER A 1 391 ? -10.443 9.852 42.402 1.00 89.50 391 SER A O 1
ATOM 2893 N N . GLY A 1 392 ? -8.737 11.127 41.673 1.00 88.38 392 GLY A N 1
ATOM 2894 C CA . GLY A 1 392 ? -8.229 10.172 40.683 1.00 88.38 392 GLY A CA 1
ATOM 2895 C C . GLY A 1 392 ? -9.047 10.069 39.387 1.00 88.38 392 GLY A C 1
ATOM 2896 O O . GLY A 1 392 ? -8.807 9.146 38.613 1.00 88.38 392 GLY A O 1
ATOM 2897 N N . ALA A 1 393 ? -10.001 10.972 39.139 1.00 92.69 393 ALA A N 1
ATOM 2898 C CA . ALA A 1 393 ? -10.735 11.012 37.877 1.00 92.69 393 ALA A CA 1
ATOM 2899 C C . ALA A 1 393 ? -9.887 11.564 36.716 1.00 92.69 393 ALA A C 1
ATOM 2901 O O . ALA A 1 393 ? -9.181 12.562 36.865 1.00 92.69 393 ALA A O 1
ATOM 2902 N N . GLN A 1 394 ? -10.027 10.942 35.547 1.00 92.69 394 GLN A N 1
ATOM 2903 C CA . GLN A 1 394 ? -9.625 11.487 34.251 1.00 92.69 394 GLN A CA 1
ATOM 2904 C C . GLN A 1 394 ? -10.841 12.122 33.571 1.00 92.69 394 GLN A C 1
ATOM 2906 O O . GLN A 1 394 ? -11.973 11.670 33.766 1.00 92.69 394 GLN A O 1
ATOM 2911 N N . TYR A 1 395 ? -10.609 13.121 32.723 1.00 94.88 395 TYR A N 1
ATOM 2912 C CA . TYR A 1 395 ? -11.659 13.752 31.929 1.00 94.88 395 TYR A CA 1
ATOM 2913 C C . TYR A 1 395 ? -11.283 13.725 30.452 1.00 94.88 395 TYR A C 1
ATOM 2915 O O . TYR A 1 395 ? -10.109 13.812 30.100 1.00 94.88 395 TYR A O 1
ATOM 2923 N N . TRP A 1 396 ? -12.281 13.593 29.586 1.00 95.19 396 TRP A N 1
ATOM 2924 C CA . TRP A 1 396 ? -12.094 13.487 28.142 1.00 95.19 396 TRP A CA 1
ATOM 2925 C C . TRP A 1 396 ? -13.086 14.412 27.450 1.00 95.19 396 TRP A C 1
ATOM 2927 O O . TRP A 1 396 ? -14.299 14.223 27.560 1.00 95.19 396 TRP A O 1
ATOM 2937 N N . GLY A 1 397 ? -12.566 15.438 26.776 1.00 95.19 397 GLY A N 1
ATOM 2938 C CA . GLY A 1 397 ? -13.356 16.272 25.879 1.00 95.19 397 GLY A CA 1
ATOM 2939 C C . GLY A 1 397 ? -13.579 15.522 24.573 1.00 95.19 397 GLY A C 1
ATOM 2940 O O . GLY A 1 397 ? -12.613 15.041 23.982 1.00 95.19 397 GLY A O 1
ATOM 2941 N N . GLU A 1 398 ? -14.829 15.420 24.143 1.00 96.12 398 GLU A N 1
ATOM 2942 C CA . GLU A 1 398 ? -15.232 14.861 22.851 1.00 96.12 398 GLU A CA 1
ATOM 2943 C C . GLU A 1 398 ? -15.720 15.999 21.950 1.00 96.12 398 GLU A C 1
ATOM 2945 O O . GLU A 1 398 ? -16.242 17.016 22.427 1.00 96.12 398 GLU A O 1
ATOM 2950 N N . VAL A 1 399 ? -15.504 15.838 20.647 1.00 96.12 399 VAL A N 1
ATOM 2951 C CA . VAL A 1 399 ? -16.046 16.705 19.603 1.00 96.12 399 VAL A CA 1
ATOM 2952 C C . VAL A 1 399 ? -16.518 15.832 18.445 1.00 96.12 399 VAL A C 1
ATOM 2954 O O . VAL A 1 399 ? -15.855 14.858 18.091 1.00 96.12 399 VAL A O 1
ATOM 2957 N N . VAL A 1 400 ? -17.647 16.214 17.850 1.00 94.81 400 VAL A N 1
ATOM 2958 C CA . VAL A 1 400 ? -18.225 15.594 16.653 1.00 94.81 400 VAL A CA 1
ATOM 2959 C C . VAL A 1 400 ? -18.587 16.663 15.625 1.00 94.81 400 VAL A C 1
ATOM 2961 O O . VAL A 1 400 ? -19.133 17.707 15.992 1.00 94.81 400 VAL A O 1
ATOM 2964 N N . TYR A 1 401 ? -18.304 16.401 14.350 1.00 93.44 401 TYR A N 1
ATOM 2965 C CA . TYR A 1 401 ? -18.912 17.107 13.217 1.00 93.44 401 TYR A CA 1
ATOM 2966 C C . TYR A 1 401 ? -20.001 16.211 12.617 1.00 93.44 401 TYR A C 1
ATOM 2968 O O . TYR A 1 401 ? -19.842 14.996 12.568 1.00 93.44 401 TYR A O 1
ATOM 2976 N N . ILE A 1 402 ? -21.110 16.801 12.178 1.00 91.56 402 ILE A N 1
ATOM 2977 C CA . ILE A 1 402 ? -22.149 16.116 11.403 1.00 91.56 402 ILE A CA 1
ATOM 2978 C C . ILE A 1 402 ? -22.346 16.910 10.109 1.00 91.56 402 ILE A C 1
ATOM 2980 O O . ILE A 1 402 ? -22.659 18.102 10.176 1.00 91.56 402 ILE A O 1
ATOM 2984 N N . CYS A 1 403 ? -22.176 16.254 8.961 1.00 88.38 403 CYS A N 1
ATOM 2985 C CA . CYS A 1 403 ? -22.288 16.839 7.620 1.00 88.38 403 CYS A CA 1
ATOM 2986 C C . CYS A 1 403 ? -23.470 16.214 6.857 1.00 88.38 403 CYS A C 1
ATOM 2988 O O . CYS A 1 403 ? -23.889 15.095 7.152 1.00 88.38 403 CYS A O 1
ATOM 2990 N N . THR A 1 404 ? -24.026 16.934 5.882 1.00 86.69 404 THR A N 1
ATOM 2991 C CA . THR A 1 404 ? -25.223 16.516 5.116 1.00 86.69 404 THR A CA 1
ATOM 2992 C C . THR A 1 404 ? -24.948 15.511 3.995 1.00 86.69 404 THR A C 1
ATOM 2994 O O . THR A 1 404 ? -25.836 14.796 3.535 1.00 86.69 404 THR A O 1
ATOM 2997 N N . ASP A 1 405 ? -23.707 15.516 3.543 1.00 86.12 405 ASP A N 1
ATOM 2998 C CA . ASP A 1 405 ? -23.141 14.920 2.335 1.00 86.12 405 ASP A CA 1
ATOM 2999 C C . ASP A 1 405 ? -22.161 13.781 2.661 1.00 86.12 405 ASP A C 1
ATOM 3001 O O . ASP A 1 405 ? -21.731 13.057 1.769 1.00 86.12 405 ASP A O 1
ATOM 3005 N N . GLU A 1 406 ? -21.891 13.576 3.953 1.00 86.38 406 GLU A N 1
ATOM 3006 C CA . GLU A 1 406 ? -21.117 12.462 4.500 1.00 86.38 406 GLU A CA 1
ATOM 3007 C C . GLU A 1 406 ? -21.700 11.114 4.029 1.00 86.38 406 GLU A C 1
ATOM 3009 O O . GLU A 1 406 ? -22.893 10.871 4.262 1.00 86.38 406 GLU A O 1
ATOM 3014 N N . PRO A 1 407 ? -20.924 10.215 3.400 1.00 82.94 407 PRO A N 1
ATOM 3015 C CA . PRO A 1 407 ? -21.407 8.898 2.990 1.00 82.94 407 PRO A CA 1
ATOM 3016 C C . PRO A 1 407 ? -21.733 7.969 4.172 1.00 82.94 407 PRO A C 1
ATOM 3018 O O . PRO A 1 407 ? -21.200 8.114 5.270 1.00 82.94 407 PRO A O 1
ATOM 3021 N N . GLU A 1 408 ? -22.602 6.973 3.956 1.00 81.44 408 GLU A N 1
ATOM 3022 C CA . GLU A 1 408 ? -23.150 6.122 5.032 1.00 81.44 408 GLU A CA 1
ATOM 3023 C C . GLU A 1 408 ? -22.083 5.404 5.883 1.00 81.44 408 GLU A C 1
ATOM 3025 O O . GLU A 1 408 ? -22.241 5.306 7.101 1.00 81.44 408 GLU A O 1
ATOM 3030 N N . ALA A 1 409 ? -20.982 4.951 5.276 1.00 76.19 409 ALA A N 1
ATOM 3031 C CA . ALA A 1 409 ? -19.891 4.290 5.996 1.00 76.19 409 ALA A CA 1
ATOM 3032 C C . ALA A 1 409 ? -19.017 5.259 6.816 1.00 76.19 409 ALA A C 1
ATOM 3034 O O . ALA A 1 409 ? -18.492 4.871 7.862 1.00 76.19 409 ALA A O 1
ATOM 3035 N N . ASN A 1 410 ? -18.884 6.513 6.373 1.00 79.00 410 ASN A N 1
ATOM 3036 C CA . ASN A 1 410 ? -17.940 7.482 6.938 1.00 79.00 410 ASN A CA 1
ATOM 3037 C C . ASN A 1 410 ? -18.494 8.103 8.235 1.00 79.00 410 ASN A C 1
ATOM 3039 O O . ASN A 1 410 ? -17.746 8.279 9.193 1.00 79.00 410 ASN A O 1
ATOM 3043 N N . ARG A 1 411 ? -19.827 8.271 8.332 1.00 83.00 411 ARG A N 1
ATOM 3044 C CA . ARG A 1 411 ? -20.622 8.861 9.450 1.00 83.00 411 ARG A CA 1
ATOM 3045 C C . ARG A 1 411 ? -20.357 8.352 10.879 1.00 83.00 411 ARG A C 1
ATOM 3047 O O . ARG A 1 411 ? -20.992 8.821 11.830 1.00 83.00 411 ARG A O 1
ATOM 3054 N N . TYR A 1 412 ? -19.494 7.357 11.051 1.00 83.00 412 TYR A N 1
ATOM 3055 C CA . TYR A 1 412 ? -19.073 6.814 12.343 1.00 83.00 412 TYR A CA 1
ATOM 3056 C C . TYR A 1 412 ? -17.705 7.339 12.810 1.00 83.00 412 TYR A C 1
ATOM 3058 O O . TYR A 1 412 ? -17.355 7.146 13.976 1.00 83.00 412 TYR A O 1
ATOM 3066 N N . ASN A 1 413 ? -16.925 7.976 11.930 1.00 79.81 413 ASN A N 1
ATOM 3067 C CA . ASN A 1 413 ? -15.542 8.381 12.189 1.00 79.81 413 ASN A CA 1
ATOM 3068 C C . ASN A 1 413 ? -15.397 9.862 12.608 1.00 79.81 413 ASN A C 1
ATOM 3070 O O . ASN A 1 413 ? -14.361 10.239 13.153 1.00 79.81 413 ASN A O 1
ATOM 3074 N N . ASN A 1 414 ? -16.441 10.689 12.444 1.00 88.12 414 ASN A N 1
ATOM 3075 C CA . ASN A 1 414 ? -16.408 12.142 12.681 1.00 88.12 414 ASN A CA 1
ATOM 3076 C C . ASN A 1 414 ? -16.215 12.547 14.164 1.00 88.12 414 ASN A C 1
ATOM 3078 O O . ASN A 1 414 ? -16.271 13.731 14.506 1.00 88.12 414 ASN A O 1
ATOM 3082 N N . TYR A 1 415 ? -16.034 11.568 15.054 1.00 93.25 415 TYR A N 1
ATOM 3083 C CA . TYR A 1 415 ? -15.803 11.716 16.488 1.00 93.25 415 TYR A CA 1
ATOM 3084 C C . TYR A 1 415 ? -14.309 11.715 16.817 1.00 93.25 415 TYR A C 1
ATOM 3086 O O . TYR A 1 415 ? -13.569 10.837 16.376 1.00 93.25 415 TYR A O 1
ATOM 3094 N N . SER A 1 416 ? -13.885 12.634 17.682 1.00 94.31 416 SER A N 1
ATOM 3095 C CA . SER A 1 416 ? -12.528 12.653 18.237 1.00 94.31 416 SER A CA 1
ATOM 3096 C C . SER A 1 416 ? -12.540 13.031 19.714 1.00 94.31 416 SER A C 1
ATOM 3098 O O . SER A 1 416 ? -13.422 13.761 20.173 1.00 94.31 416 SER A O 1
ATOM 3100 N N . VAL A 1 417 ? -11.518 12.596 20.457 1.00 95.00 417 VAL A N 1
ATOM 3101 C CA . VAL A 1 417 ? -11.362 12.905 21.890 1.00 95.00 417 VAL A CA 1
ATOM 3102 C C . VAL A 1 417 ? -9.998 13.487 22.236 1.00 95.00 417 VAL A C 1
ATOM 3104 O O . VAL A 1 417 ? -9.002 13.253 21.553 1.00 95.00 417 VAL A O 1
ATOM 3107 N N . ARG A 1 418 ? -9.926 14.230 23.342 1.00 94.75 418 ARG A N 1
ATOM 3108 C CA . ARG A 1 418 ? -8.673 14.753 23.899 1.00 94.75 418 ARG A CA 1
ATOM 3109 C C . ARG A 1 418 ? -8.727 14.770 25.429 1.00 94.75 418 ARG A C 1
ATOM 3111 O O . ARG A 1 418 ? -9.726 15.191 26.010 1.00 94.75 418 ARG A O 1
ATOM 3118 N N . GLU A 1 419 ? -7.659 14.321 26.088 1.00 94.62 419 GLU A N 1
ATOM 3119 C CA . GLU A 1 419 ? -7.606 14.236 27.554 1.00 94.62 419 GLU A CA 1
ATOM 3120 C C . GLU A 1 419 ? -7.602 15.634 28.180 1.00 94.62 419 GLU A C 1
ATOM 3122 O O . GLU A 1 419 ? -6.815 16.501 27.793 1.00 94.62 419 GLU A O 1
ATOM 3127 N N . THR A 1 420 ? -8.474 15.857 29.157 1.00 92.88 420 THR A N 1
ATOM 3128 C CA . THR A 1 420 ? -8.679 17.124 29.858 1.00 92.88 420 THR A CA 1
ATOM 3129 C C . THR A 1 420 ? -8.234 17.009 31.314 1.00 92.88 420 THR A C 1
ATOM 3131 O O . THR A 1 420 ? -8.591 16.075 32.028 1.00 92.88 420 THR A O 1
ATOM 3134 N N . THR A 1 421 ? -7.493 18.010 31.781 1.00 91.62 421 THR A N 1
ATOM 3135 C CA . THR A 1 421 ? -7.162 18.209 33.195 1.00 91.62 421 THR A CA 1
ATOM 3136 C C . THR A 1 421 ? -8.059 19.272 33.813 1.00 91.62 421 THR A C 1
ATOM 3138 O O . THR A 1 421 ? -8.433 20.252 33.160 1.00 91.62 421 THR A O 1
ATOM 3141 N N . VAL A 1 422 ? -8.365 19.086 35.097 1.00 93.31 422 VAL A N 1
ATOM 3142 C CA . VAL A 1 422 ? -9.055 20.071 35.933 1.00 93.31 422 VAL A CA 1
ATOM 3143 C C . VAL A 1 422 ? -8.010 20.846 36.732 1.00 93.31 422 VAL A C 1
ATOM 3145 O O . VAL A 1 422 ? -7.263 20.269 37.522 1.00 93.31 422 VAL A O 1
ATOM 3148 N N . GLY A 1 423 ? -7.944 22.154 36.495 1.00 91.81 423 GLY A N 1
ATOM 3149 C CA . GLY A 1 423 ? -7.049 23.087 37.172 1.00 91.81 423 GLY A CA 1
ATOM 3150 C C . GLY A 1 423 ? -7.663 23.696 38.437 1.00 91.81 423 GLY A C 1
ATOM 3151 O O . GLY A 1 423 ? -8.468 23.087 39.139 1.00 91.81 423 GLY A O 1
ATOM 3152 N N . SER A 1 424 ? -7.279 24.936 38.742 1.00 92.00 424 SER A N 1
ATOM 3153 C CA . SER A 1 424 ? -7.790 25.674 39.905 1.00 92.00 424 SER A CA 1
ATOM 3154 C C . SER A 1 424 ? -9.240 26.136 39.726 1.00 92.00 424 SER A C 1
ATOM 3156 O O . SER A 1 424 ? -9.662 26.501 38.629 1.00 92.00 424 SER A O 1
ATOM 3158 N N . LEU A 1 425 ? -9.982 26.220 40.834 1.00 92.75 425 LEU A N 1
ATOM 3159 C CA . LEU A 1 425 ? -11.293 26.869 40.876 1.00 92.75 425 LEU A CA 1
ATOM 3160 C C . LEU A 1 425 ? -11.143 28.399 40.768 1.00 92.75 425 LEU A C 1
ATOM 3162 O O . LEU A 1 425 ? -10.467 29.013 41.593 1.00 92.75 425 LEU A O 1
ATOM 3166 N N . SER A 1 426 ? -11.791 29.023 39.782 1.00 87.88 426 SER A N 1
ATOM 3167 C CA . SER A 1 426 ? -11.754 30.470 39.529 1.00 87.88 426 SER A CA 1
ATOM 3168 C C . SER A 1 426 ? -13.075 30.970 38.932 1.00 87.88 426 SER A C 1
ATOM 3170 O O . SER A 1 426 ? -13.741 30.267 38.181 1.00 87.88 426 SER A O 1
ATOM 3172 N N . GLY A 1 427 ? -13.516 32.181 39.288 1.00 82.12 427 GLY A N 1
ATOM 3173 C CA . GLY A 1 427 ? -14.744 32.775 38.724 1.00 82.12 427 GLY A CA 1
ATOM 3174 C C . GLY A 1 427 ? -16.047 31.981 38.949 1.00 82.12 427 GLY A C 1
ATOM 3175 O O . GLY A 1 427 ? -17.056 32.277 38.316 1.00 82.12 427 GLY A O 1
ATOM 3176 N N . GLY A 1 428 ? -16.038 30.979 39.837 1.00 87.56 428 GLY A N 1
ATOM 3177 C CA . GLY A 1 428 ? -17.167 30.083 40.115 1.00 87.56 428 GLY A CA 1
ATOM 3178 C C . GLY A 1 428 ? -17.121 28.722 39.404 1.00 87.56 428 GLY A C 1
ATOM 3179 O O . GLY A 1 428 ? -17.924 27.858 39.756 1.00 87.56 428 GLY A O 1
ATOM 3180 N N . GLN A 1 429 ? -16.180 28.498 38.483 1.00 93.12 429 GLN A N 1
ATOM 3181 C CA . GLN A 1 429 ? -15.981 27.237 37.754 1.00 93.12 429 GLN A CA 1
ATOM 3182 C C . GLN A 1 429 ? -14.529 26.745 37.864 1.00 93.12 429 GLN A C 1
ATOM 3184 O O . GLN A 1 429 ? -13.672 27.459 38.381 1.00 93.12 429 GLN A O 1
ATOM 3189 N N . TYR A 1 430 ? -14.232 25.526 37.415 1.00 94.50 430 TYR A N 1
ATOM 3190 C CA . TYR A 1 430 ? -12.843 25.065 37.327 1.00 94.50 430 TYR A CA 1
ATOM 3191 C C . TYR A 1 430 ? -12.216 25.469 35.999 1.00 94.50 430 TYR A C 1
ATOM 3193 O O . TYR A 1 430 ? -12.870 25.380 34.959 1.00 94.50 430 TYR A O 1
ATOM 3201 N N . ASN A 1 431 ? -10.937 25.838 36.039 1.00 91.81 431 ASN A N 1
ATOM 3202 C CA . ASN A 1 431 ? -10.126 25.928 34.835 1.00 91.81 431 ASN A CA 1
ATOM 3203 C C . ASN A 1 431 ? -9.985 24.546 34.176 1.00 91.81 431 ASN A C 1
ATOM 3205 O O . ASN A 1 431 ? -9.777 23.554 34.875 1.00 91.81 431 ASN A O 1
ATOM 3209 N N . LEU A 1 432 ? -10.063 24.494 32.844 1.00 91.50 432 LEU A N 1
ATOM 3210 C CA . LEU A 1 432 ? -9.841 23.281 32.054 1.00 91.50 432 LEU A CA 1
ATOM 3211 C C . LEU A 1 432 ? -8.715 23.495 31.032 1.00 91.50 432 LEU A C 1
ATOM 3213 O O . LEU A 1 432 ? -8.625 24.539 30.383 1.00 91.50 432 LEU A O 1
ATOM 3217 N N . SER A 1 433 ? -7.863 22.485 30.860 1.00 88.88 433 SER A N 1
ATOM 3218 C CA . SER A 1 433 ? -6.796 22.473 29.847 1.00 88.88 433 SER A CA 1
ATOM 3219 C C . SER A 1 433 ? -6.511 21.052 29.366 1.00 88.88 433 SER A C 1
ATOM 3221 O O . SER A 1 433 ? -6.762 20.096 30.099 1.00 88.88 433 SER A O 1
ATOM 3223 N N . PHE A 1 434 ? -6.001 20.886 28.146 1.00 87.81 434 PHE A N 1
ATOM 3224 C CA . PHE A 1 434 ? -5.779 19.558 27.568 1.00 87.81 434 PHE A CA 1
ATOM 3225 C C . PHE A 1 434 ? -4.378 18.998 27.872 1.00 87.81 434 PHE A C 1
ATOM 3227 O O . PHE A 1 434 ? -3.383 19.701 27.714 1.00 87.81 434 PHE A O 1
ATOM 3234 N N . ALA A 1 435 ? -4.307 17.726 28.281 1.00 79.19 435 ALA A N 1
ATOM 3235 C CA . ALA A 1 435 ? -3.073 17.021 28.658 1.00 79.19 435 ALA A CA 1
ATOM 3236 C C . ALA A 1 435 ? -2.353 16.353 27.476 1.00 79.19 435 ALA A C 1
ATOM 3238 O O . ALA A 1 435 ? -1.126 16.381 27.398 1.00 79.19 435 ALA A O 1
ATOM 3239 N N . SER A 1 436 ? -3.117 15.729 26.578 1.00 85.12 436 SER A N 1
ATOM 3240 C CA . SER A 1 436 ? -2.618 14.859 25.504 1.00 85.12 436 SER A CA 1
ATOM 3241 C C . SER A 1 436 ? -2.690 15.532 24.128 1.00 85.12 436 SER A C 1
ATOM 3243 O O . SER A 1 436 ? -3.138 16.675 24.006 1.00 85.12 436 SER A O 1
ATOM 3245 N N . SER A 1 437 ? -2.302 14.828 23.062 1.00 88.94 437 SER A N 1
ATOM 3246 C CA . SER A 1 437 ? -2.774 15.113 21.698 1.00 88.94 437 SER A CA 1
ATOM 3247 C C . SER A 1 437 ? -4.256 14.741 21.539 1.00 88.94 437 SER A C 1
ATOM 3249 O O . SER A 1 437 ? -4.805 13.991 22.352 1.00 88.94 437 SER A O 1
ATOM 3251 N N . THR A 1 438 ? -4.900 15.248 20.486 1.00 91.19 438 THR A N 1
ATOM 3252 C CA . THR A 1 438 ? -6.178 14.697 20.002 1.00 91.19 438 THR A CA 1
ATOM 3253 C C . THR A 1 438 ? -5.969 13.240 19.584 1.00 91.19 438 THR A C 1
ATOM 3255 O O . THR A 1 438 ? -4.935 12.916 18.999 1.00 91.19 438 THR A O 1
ATOM 3258 N N . ILE A 1 439 ? -6.940 12.378 19.872 1.00 91.12 439 ILE A N 1
ATOM 3259 C CA . ILE A 1 439 ? -7.057 11.032 19.313 1.00 91.12 439 ILE A CA 1
ATOM 3260 C C . ILE A 1 439 ? -8.235 11.091 18.329 1.00 91.12 439 ILE A C 1
ATOM 3262 O O . ILE A 1 439 ? -9.366 11.295 18.785 1.00 91.12 439 ILE A O 1
ATOM 3266 N N . PRO A 1 440 ? -7.990 11.016 17.010 1.00 88.56 440 PRO A N 1
ATOM 3267 C CA . PRO A 1 440 ? -9.046 11.100 16.013 1.00 88.56 440 PRO A CA 1
ATOM 3268 C C . PRO A 1 440 ? -9.777 9.763 15.825 1.00 88.56 440 PRO A C 1
ATOM 3270 O O . PRO A 1 440 ? -9.266 8.713 16.216 1.00 88.56 440 PRO A O 1
ATOM 3273 N N . LEU A 1 441 ? -10.943 9.817 15.175 1.00 88.44 441 LEU A N 1
ATOM 3274 C CA . LEU A 1 441 ? -11.737 8.662 14.721 1.00 88.44 441 LEU A CA 1
ATOM 3275 C C . LEU A 1 441 ? -12.215 7.738 15.854 1.00 88.44 441 LEU A C 1
ATOM 3277 O O . LEU A 1 441 ? -12.335 6.522 15.690 1.00 88.44 441 LEU A O 1
ATOM 3281 N N . ILE A 1 442 ? -12.460 8.307 17.035 1.00 90.31 442 ILE A N 1
ATOM 3282 C CA . ILE A 1 442 ? -12.865 7.566 18.227 1.00 90.31 442 ILE A CA 1
ATOM 3283 C C . ILE A 1 442 ? -13.753 8.414 19.145 1.00 90.31 442 ILE A C 1
ATOM 3285 O O . ILE A 1 442 ? -13.432 9.552 19.486 1.00 90.31 442 ILE A O 1
ATOM 3289 N N . SER A 1 443 ? -14.864 7.827 19.591 1.00 93.38 443 SER A N 1
ATOM 3290 C CA . SER A 1 443 ? -15.729 8.385 20.640 1.00 93.38 443 SER A CA 1
ATOM 3291 C C . SER A 1 443 ? -15.191 8.101 22.047 1.00 93.38 443 SER A C 1
ATOM 3293 O O . SER A 1 443 ? -14.411 7.169 22.276 1.00 93.38 443 SER A O 1
ATOM 3295 N N . ALA A 1 444 ? -15.651 8.857 23.040 1.00 94.06 444 ALA A N 1
ATOM 3296 C CA . ALA A 1 444 ? -15.242 8.695 24.432 1.00 94.06 444 ALA A CA 1
ATOM 3297 C C . ALA A 1 444 ? -15.604 7.311 25.005 1.00 94.06 444 ALA A C 1
ATOM 3299 O O . ALA A 1 444 ? -14.848 6.766 25.812 1.00 94.06 444 ALA A O 1
ATOM 3300 N N . VAL A 1 445 ? -16.702 6.698 24.544 1.00 94.12 445 VAL A N 1
ATOM 3301 C CA . VAL A 1 445 ? -17.086 5.337 24.957 1.00 94.12 445 VAL A CA 1
ATOM 3302 C C . VAL A 1 445 ? -16.154 4.268 24.372 1.00 94.12 445 VAL A C 1
ATOM 3304 O O . VAL A 1 445 ? -15.788 3.330 25.076 1.00 94.12 445 VAL A O 1
ATOM 3307 N N . GLN A 1 446 ? -15.678 4.432 23.132 1.00 93.81 446 GLN A N 1
ATOM 3308 C CA . GLN A 1 446 ? -14.635 3.567 22.561 1.00 93.81 446 GLN A CA 1
ATOM 3309 C C . GLN A 1 446 ? -13.291 3.783 23.276 1.00 93.81 446 GLN A C 1
ATOM 3311 O O . GLN A 1 446 ? -12.571 2.825 23.565 1.00 93.81 446 GLN A O 1
ATOM 3316 N N . ARG A 1 447 ? -12.976 5.033 23.642 1.00 92.62 447 ARG A N 1
ATOM 3317 C CA . ARG A 1 447 ? -11.779 5.374 24.421 1.00 92.62 447 ARG A CA 1
ATOM 3318 C C . ARG A 1 447 ? -11.789 4.755 25.826 1.00 92.62 447 ARG A C 1
ATOM 3320 O O . ARG A 1 447 ? -10.721 4.385 26.308 1.00 92.62 447 ARG A O 1
ATOM 3327 N N . TRP A 1 448 ? -12.953 4.566 26.458 1.00 91.69 448 TRP A N 1
ATOM 3328 C CA . TRP A 1 448 ? -13.069 3.881 27.756 1.00 91.69 448 TRP A CA 1
ATOM 3329 C C . TRP A 1 448 ? -12.470 2.463 27.717 1.00 91.69 448 TRP A C 1
ATOM 3331 O O . TRP A 1 448 ? -11.668 2.127 28.588 1.00 91.69 448 TRP A O 1
ATOM 3341 N N . ALA A 1 449 ? -12.749 1.674 26.673 1.00 91.25 449 ALA A N 1
ATOM 3342 C CA . ALA A 1 449 ? -12.189 0.324 26.527 1.00 91.25 449 ALA A CA 1
ATOM 3343 C C . ALA A 1 449 ? -10.683 0.292 26.206 1.00 91.25 449 ALA A C 1
ATOM 3345 O O . ALA A 1 449 ? -10.008 -0.687 26.513 1.00 91.25 449 ALA A O 1
ATOM 3346 N N . GLN A 1 450 ? -10.119 1.374 25.655 1.00 91.69 450 GLN A N 1
ATOM 3347 C CA . GLN A 1 450 ? -8.662 1.514 25.509 1.00 91.69 450 GLN A CA 1
ATOM 3348 C C . GLN A 1 450 ? -7.952 1.876 26.825 1.00 91.69 450 GLN A C 1
ATOM 3350 O O . GLN A 1 450 ? -6.750 1.655 26.952 1.00 91.69 450 GLN A O 1
ATOM 3355 N N . ILE A 1 451 ? -8.668 2.475 27.781 1.00 87.31 451 ILE A N 1
ATOM 3356 C CA . ILE A 1 451 ? -8.147 2.838 29.110 1.00 87.31 451 ILE A CA 1
ATOM 3357 C C . ILE A 1 451 ? -8.294 1.663 30.090 1.00 87.31 451 ILE A C 1
ATOM 3359 O O . ILE A 1 451 ? -7.485 1.509 31.004 1.00 87.31 451 ILE A O 1
ATOM 3363 N N . ASP A 1 452 ? -9.318 0.830 29.903 1.00 89.31 452 ASP A N 1
ATOM 3364 C CA . ASP A 1 452 ? -9.701 -0.239 30.817 1.00 89.31 452 ASP A CA 1
ATOM 3365 C C . ASP A 1 452 ? -10.049 -1.523 30.052 1.00 89.31 452 ASP A C 1
ATOM 3367 O O . ASP A 1 452 ? -11.165 -1.697 29.567 1.00 89.31 452 ASP A O 1
ATOM 3371 N N . SER A 1 453 ? -9.099 -2.459 30.003 1.00 88.50 453 SER A N 1
ATOM 3372 C CA . SER A 1 453 ? -9.237 -3.751 29.315 1.00 88.50 453 SER A CA 1
ATOM 3373 C C . SER A 1 453 ? -10.276 -4.702 29.928 1.00 88.50 453 SER A C 1
ATOM 3375 O O . SER A 1 453 ? -10.530 -5.767 29.372 1.00 88.50 453 SER A O 1
ATOM 3377 N N . GLY A 1 454 ? -10.894 -4.340 31.060 1.00 88.19 454 GLY A N 1
ATOM 3378 C CA . GLY A 1 454 ? -12.069 -5.034 31.594 1.00 88.19 454 GLY A CA 1
ATOM 3379 C C . GLY A 1 454 ? -13.397 -4.576 30.975 1.00 88.19 454 GLY A C 1
ATOM 3380 O O . GLY A 1 454 ? -14.443 -5.106 31.346 1.00 88.19 454 GLY A O 1
ATOM 3381 N N . VAL A 1 455 ? -13.380 -3.573 30.093 1.00 91.56 455 VAL A N 1
ATOM 3382 C CA . VAL A 1 455 ? -14.558 -3.076 29.371 1.00 91.56 455 VAL A CA 1
ATOM 3383 C C . VAL A 1 455 ? -14.649 -3.770 28.020 1.00 91.56 455 VAL A C 1
ATOM 3385 O O . VAL A 1 455 ? -13.691 -3.805 27.254 1.00 91.56 455 VAL A O 1
ATOM 3388 N N . THR A 1 456 ? -15.833 -4.278 27.698 1.00 93.38 456 THR A N 1
ATOM 3389 C CA . THR A 1 456 ? -16.164 -4.794 26.364 1.00 93.38 456 THR A CA 1
ATOM 3390 C C . THR A 1 456 ? -17.212 -3.902 25.715 1.00 93.38 456 THR A C 1
ATOM 3392 O O . THR A 1 456 ? -18.008 -3.260 26.404 1.00 93.38 456 THR A O 1
ATOM 3395 N N . ILE A 1 457 ? -17.197 -3.831 24.384 1.00 93.81 457 ILE A N 1
ATOM 3396 C CA . ILE A 1 457 ? -18.102 -2.987 23.602 1.00 93.81 457 ILE A CA 1
ATOM 3397 C C . ILE A 1 457 ? -18.797 -3.842 22.549 1.00 93.81 457 ILE A C 1
ATOM 3399 O O . ILE A 1 457 ? -18.149 -4.544 21.777 1.00 93.81 457 ILE A O 1
ATOM 3403 N N . SER A 1 458 ? -20.117 -3.725 22.496 1.00 95.38 458 SER A N 1
ATOM 3404 C CA . SER A 1 458 ? -20.963 -4.229 21.417 1.00 95.38 458 SER A CA 1
ATOM 3405 C C . SER A 1 458 ? -21.653 -3.044 20.738 1.00 95.38 458 SER A C 1
ATOM 3407 O O . SER A 1 458 ? -21.841 -1.995 21.356 1.00 95.38 458 SER A O 1
ATOM 3409 N N . HIS A 1 459 ? -22.050 -3.183 19.478 1.00 94.62 459 HIS A N 1
ATOM 3410 C CA . HIS A 1 459 ? -22.855 -2.182 18.776 1.00 94.62 459 HIS A CA 1
ATOM 3411 C C . HIS A 1 459 ? -23.973 -2.862 17.988 1.00 94.62 459 HIS A C 1
ATOM 3413 O O . HIS A 1 459 ? -23.883 -4.051 17.689 1.00 94.62 459 HIS A O 1
ATOM 3419 N N . VAL A 1 460 ? -25.021 -2.105 17.672 1.00 94.62 460 VAL A N 1
ATOM 3420 C CA . VAL A 1 460 ? -26.024 -2.491 16.678 1.00 94.62 460 VAL A CA 1
ATOM 3421 C C . VAL A 1 460 ? -26.258 -1.302 15.760 1.00 94.62 460 VAL A C 1
ATOM 3423 O O . VAL A 1 460 ? -26.474 -0.181 16.233 1.00 94.62 460 VAL A O 1
ATOM 3426 N N . ASP A 1 461 ? -26.244 -1.572 14.460 1.00 93.25 461 ASP A N 1
ATOM 3427 C CA . ASP A 1 461 ? -26.672 -0.627 13.438 1.00 93.25 461 ASP A CA 1
ATOM 3428 C C . ASP A 1 461 ? -28.176 -0.736 13.238 1.00 93.25 461 ASP A C 1
ATOM 3430 O O . ASP A 1 461 ? -28.723 -1.806 12.960 1.00 93.25 461 ASP A O 1
ATOM 3434 N N . VAL A 1 462 ? -28.861 0.387 13.429 1.00 91.31 462 VAL A N 1
ATOM 3435 C CA . VAL A 1 462 ? -30.289 0.517 13.191 1.00 91.31 462 VAL A CA 1
ATOM 3436 C C . VAL A 1 462 ? -30.472 0.867 11.706 1.00 91.31 462 VAL A C 1
ATOM 3438 O O . VAL A 1 462 ? -30.048 1.953 11.299 1.00 91.31 462 VAL A O 1
ATOM 3441 N N . PRO A 1 463 ? -31.082 -0.008 10.876 1.00 86.50 463 PRO A N 1
ATOM 3442 C CA . PRO A 1 463 ? -31.080 0.170 9.423 1.00 86.50 463 PRO A CA 1
ATOM 3443 C C . PRO A 1 463 ? -31.675 1.511 8.982 1.00 86.50 463 PRO A C 1
ATOM 3445 O O . PRO A 1 463 ? -32.804 1.844 9.359 1.00 86.50 463 PRO A O 1
ATOM 3448 N N . GLY A 1 464 ? -30.904 2.268 8.191 1.00 83.19 464 GLY A N 1
ATOM 3449 C CA . GLY A 1 464 ? -31.278 3.590 7.677 1.00 83.19 464 GLY A CA 1
ATOM 3450 C C . GLY A 1 464 ? -31.459 4.682 8.741 1.00 83.19 464 GLY A C 1
ATOM 3451 O O . GLY A 1 464 ? -32.099 5.693 8.455 1.00 83.19 464 GLY A O 1
ATOM 3452 N N . ASP A 1 465 ? -30.957 4.472 9.962 1.00 88.75 465 ASP A N 1
ATOM 3453 C CA . ASP A 1 465 ? -31.184 5.352 11.116 1.00 88.75 465 ASP A CA 1
ATOM 3454 C C . ASP A 1 465 ? -29.914 5.648 11.928 1.00 88.75 465 ASP A C 1
ATOM 3456 O O . ASP A 1 465 ? -29.790 6.769 12.401 1.00 88.75 465 ASP A O 1
ATOM 3460 N N . GLY A 1 466 ? -28.979 4.701 12.079 1.00 91.88 466 GLY A N 1
ATOM 3461 C CA . GLY A 1 466 ? -27.661 4.934 12.698 1.00 91.88 466 GLY A CA 1
ATOM 3462 C C . GLY A 1 466 ? -27.272 3.939 13.800 1.00 91.88 466 GLY A C 1
ATOM 3463 O O . GLY A 1 466 ? -27.998 2.991 14.097 1.00 91.88 466 GLY A O 1
ATOM 3464 N N . ARG A 1 467 ? -26.107 4.147 14.423 1.00 94.06 467 ARG A N 1
ATOM 3465 C CA . ARG A 1 467 ? -25.451 3.210 15.353 1.00 94.06 467 ARG A CA 1
ATOM 3466 C C . ARG A 1 467 ? -25.699 3.536 16.825 1.00 94.06 467 ARG A C 1
ATOM 3468 O O . ARG A 1 467 ? -25.607 4.691 17.256 1.00 94.06 467 ARG A O 1
ATOM 3475 N N . ILE A 1 468 ? -25.919 2.490 17.625 1.00 96.44 468 ILE A N 1
ATOM 3476 C CA . ILE A 1 468 ? -25.946 2.554 19.094 1.00 96.44 468 ILE A CA 1
ATOM 3477 C C . ILE A 1 468 ? -24.919 1.567 19.667 1.00 96.44 468 ILE A C 1
ATOM 3479 O O . ILE A 1 468 ? -24.917 0.383 19.327 1.00 96.44 468 ILE A O 1
ATOM 3483 N N . TYR A 1 469 ? -24.057 2.055 20.560 1.00 97.19 469 TYR A N 1
ATOM 3484 C CA . TYR A 1 469 ? -23.045 1.279 21.276 1.00 97.19 469 TYR A CA 1
ATOM 3485 C C . TYR A 1 469 ? -23.514 0.926 22.691 1.00 97.19 469 TYR A C 1
ATOM 3487 O O . TYR A 1 469 ? -24.035 1.777 23.413 1.00 97.19 469 TYR A O 1
ATOM 3495 N N . LEU A 1 470 ? -23.244 -0.306 23.118 1.00 97.44 470 LEU A N 1
ATOM 3496 C CA . LEU A 1 470 ? -23.331 -0.760 24.503 1.00 97.44 470 LEU A CA 1
ATOM 3497 C C . LEU A 1 470 ? -21.924 -1.125 24.985 1.00 97.44 470 LEU A C 1
ATOM 3499 O O . LEU A 1 470 ? -21.391 -2.177 24.628 1.00 97.44 470 LEU A O 1
ATOM 3503 N N . ALA A 1 471 ? -21.331 -0.268 25.813 1.00 95.56 471 ALA A N 1
ATOM 3504 C CA . ALA A 1 471 ? -20.128 -0.604 26.567 1.00 95.56 471 ALA A CA 1
ATOM 3505 C C . ALA A 1 471 ? -20.514 -1.178 27.934 1.00 95.56 471 ALA A C 1
ATOM 3507 O O . ALA A 1 471 ? -21.460 -0.711 28.573 1.00 95.56 471 ALA A O 1
ATOM 3508 N N . ARG A 1 472 ? -19.793 -2.206 28.386 1.00 93.25 472 ARG A N 1
ATOM 3509 C CA . ARG A 1 472 ? -20.112 -2.948 29.610 1.00 93.25 472 ARG A CA 1
ATOM 3510 C C . ARG A 1 472 ? -18.857 -3.389 30.356 1.00 93.25 472 ARG A C 1
ATOM 3512 O O . ARG A 1 472 ? -17.867 -3.779 29.738 1.00 93.25 472 ARG A O 1
ATOM 3519 N N . LYS A 1 473 ? -18.934 -3.423 31.686 1.00 91.94 473 LYS A N 1
ATOM 3520 C CA . LYS A 1 473 ? -17.938 -4.065 32.553 1.00 91.94 473 LYS A CA 1
ATOM 3521 C C . LYS A 1 473 ? -18.601 -4.715 33.761 1.00 91.94 473 LYS A C 1
ATOM 3523 O O . LYS A 1 473 ? -19.502 -4.144 34.374 1.00 91.94 473 LYS A O 1
ATOM 3528 N N . VAL A 1 474 ? -18.101 -5.890 34.138 1.00 92.38 474 VAL A N 1
ATOM 3529 C CA . VAL A 1 474 ? -18.506 -6.601 35.356 1.00 92.38 474 VAL A CA 1
ATOM 3530 C C . VAL A 1 474 ? -17.324 -6.648 36.319 1.00 92.38 474 VAL A C 1
ATOM 3532 O O . VAL A 1 474 ? -16.215 -7.017 35.944 1.00 92.38 474 VAL A O 1
ATOM 3535 N N . THR A 1 475 ? -17.545 -6.248 37.570 1.00 91.75 475 THR A N 1
ATOM 3536 C CA . THR A 1 475 ? -16.523 -6.231 38.625 1.00 91.75 475 THR A CA 1
ATOM 3537 C C . THR A 1 475 ? -16.937 -7.167 39.755 1.00 91.75 475 THR A C 1
ATOM 3539 O O . THR A 1 475 ? -17.949 -6.945 40.419 1.00 91.75 475 THR A O 1
ATOM 3542 N N . ASN A 1 476 ? -16.152 -8.219 39.991 1.00 91.00 476 ASN A N 1
ATOM 3543 C CA . ASN A 1 476 ? -16.350 -9.133 41.116 1.00 91.00 476 ASN A CA 1
ATOM 3544 C C . ASN A 1 476 ? -15.976 -8.423 42.432 1.00 91.00 476 ASN A C 1
ATOM 3546 O O . ASN A 1 476 ? -14.835 -7.998 42.604 1.00 91.00 476 ASN A O 1
ATOM 3550 N N . LEU A 1 477 ? -16.932 -8.295 43.355 1.00 89.12 477 LEU A N 1
ATOM 3551 C CA . LEU A 1 477 ? -16.751 -7.643 44.660 1.00 89.12 477 LEU A CA 1
ATOM 3552 C C . LEU A 1 477 ? -16.328 -8.628 45.769 1.00 89.12 477 LEU A C 1
ATOM 3554 O O . LEU A 1 477 ? -16.166 -8.231 46.924 1.00 89.12 477 LEU A O 1
ATOM 3558 N N . GLY A 1 478 ? -16.179 -9.913 45.437 1.00 83.94 478 GLY A N 1
ATOM 3559 C CA . GLY A 1 478 ? -16.047 -11.002 46.398 1.00 83.94 478 GLY A CA 1
ATOM 3560 C C . GLY A 1 478 ? -17.394 -11.431 46.994 1.00 83.94 478 GLY A C 1
ATOM 3561 O O . GLY A 1 478 ? -18.438 -10.826 46.757 1.00 83.94 478 GLY A O 1
ATOM 3562 N N . GLY A 1 479 ? -17.387 -12.528 47.758 1.00 83.25 479 GLY A N 1
ATOM 3563 C CA . GLY A 1 479 ? -18.573 -13.010 48.483 1.00 83.25 479 GLY A CA 1
ATOM 3564 C C . GLY A 1 479 ? -19.777 -13.401 47.611 1.00 83.25 479 GLY A C 1
ATOM 3565 O O . GLY A 1 479 ? -20.893 -13.432 48.121 1.00 83.25 479 GLY A O 1
ATOM 3566 N N . GLY A 1 480 ? -19.573 -13.666 46.315 1.00 85.44 480 GLY A N 1
ATOM 3567 C CA . GLY A 1 480 ? -20.656 -13.950 45.364 1.00 85.44 480 GLY A CA 1
ATOM 3568 C C . GLY A 1 480 ? -21.456 -12.714 44.936 1.00 85.44 480 GLY A C 1
ATOM 3569 O O . GLY A 1 480 ? -22.611 -12.852 44.549 1.00 85.44 480 GLY A O 1
ATOM 3570 N N . GLN A 1 481 ? -20.881 -11.511 45.039 1.00 89.31 481 GLN A N 1
ATOM 3571 C CA . GLN A 1 481 ? -21.489 -10.261 44.575 1.00 89.31 481 GLN A CA 1
ATOM 3572 C C . GLN A 1 481 ? -20.720 -9.691 43.382 1.00 89.31 481 GLN A C 1
ATOM 3574 O O . GLN A 1 481 ? -19.496 -9.564 43.415 1.00 89.31 481 GLN A O 1
ATOM 3579 N N . PHE A 1 482 ? -21.455 -9.284 42.352 1.00 91.94 482 PHE A N 1
ATOM 3580 C CA . PHE A 1 482 ? -20.919 -8.716 41.119 1.00 91.94 482 PHE A CA 1
ATOM 3581 C C . PHE A 1 482 ? -21.553 -7.348 40.874 1.00 91.94 482 PHE A C 1
ATOM 3583 O O . PHE A 1 482 ? -22.774 -7.205 40.944 1.00 91.94 482 PHE A O 1
ATOM 3590 N N . HIS A 1 483 ? -20.730 -6.337 40.603 1.00 92.94 483 HIS A N 1
ATOM 3591 C CA . HIS A 1 483 ? -21.174 -5.018 40.156 1.00 92.94 483 HIS A CA 1
ATOM 3592 C C . HIS A 1 483 ? -21.168 -4.973 38.631 1.00 92.94 483 HIS A C 1
ATOM 3594 O O . HIS A 1 483 ? -20.128 -5.214 38.020 1.00 92.94 483 HIS A O 1
ATOM 3600 N N . TYR A 1 484 ? -22.307 -4.641 38.037 1.00 94.00 484 TYR A N 1
ATOM 3601 C CA . TYR A 1 484 ? -22.477 -4.468 36.600 1.00 94.00 484 TYR A CA 1
ATOM 3602 C C . TYR A 1 484 ? -22.552 -2.974 36.285 1.00 94.00 484 TYR A C 1
ATOM 3604 O O . TYR A 1 484 ? -23.395 -2.274 36.847 1.00 94.00 484 TYR A O 1
ATOM 3612 N N . GLU A 1 485 ? -21.688 -2.502 35.389 1.00 93.81 485 GLU A N 1
ATOM 3613 C CA . GLU A 1 485 ? -21.682 -1.138 34.856 1.00 93.81 485 GLU A CA 1
ATOM 3614 C C . GLU A 1 485 ? -21.941 -1.209 33.342 1.00 93.81 485 GLU A C 1
ATOM 3616 O O . GLU A 1 485 ? -21.171 -1.834 32.609 1.00 93.81 485 GLU A O 1
ATOM 3621 N N . TYR A 1 486 ? -23.013 -0.571 32.870 1.00 96.00 486 TYR A N 1
ATOM 3622 C CA . TYR A 1 486 ? -23.351 -0.447 31.451 1.00 96.00 486 TYR A CA 1
ATOM 3623 C C . TYR A 1 486 ? -23.419 1.031 31.048 1.00 96.00 486 TYR A C 1
ATOM 3625 O O . TYR A 1 486 ? -23.924 1.870 31.799 1.00 96.00 486 TYR A O 1
ATOM 3633 N N . ALA A 1 487 ? -22.958 1.341 29.839 1.00 96.31 487 ALA A N 1
ATOM 3634 C CA . ALA A 1 487 ? -23.098 2.638 29.189 1.00 96.31 487 ALA A CA 1
ATOM 3635 C C . ALA A 1 487 ? -23.695 2.426 27.791 1.00 96.31 487 ALA A C 1
ATOM 3637 O O . ALA A 1 487 ? -23.082 1.769 26.948 1.00 96.31 487 ALA A O 1
ATOM 3638 N N . LEU A 1 488 ? -24.895 2.960 27.555 1.00 97.69 488 LEU A N 1
ATOM 3639 C CA . LEU A 1 488 ? -25.541 2.954 26.243 1.00 97.69 488 LEU A CA 1
ATOM 3640 C C . LEU A 1 488 ? -25.312 4.327 25.604 1.00 97.69 488 LEU A C 1
ATOM 3642 O O . LEU A 1 488 ? -25.865 5.324 26.070 1.00 97.69 488 LEU A O 1
ATOM 3646 N N . PHE A 1 489 ? -24.478 4.367 24.570 1.00 97.62 489 PHE A N 1
ATOM 3647 C CA . PHE A 1 489 ? -24.156 5.565 23.798 1.00 97.62 489 PHE A CA 1
ATOM 3648 C C . PHE A 1 489 ? -24.876 5.504 22.456 1.00 97.62 489 PHE A C 1
ATOM 3650 O O . PHE A 1 489 ? -24.615 4.620 21.637 1.00 97.62 489 PHE A O 1
ATOM 3657 N N . ASN A 1 490 ? -25.783 6.445 22.219 1.00 96.75 490 ASN A N 1
ATOM 3658 C CA . ASN A 1 490 ? -26.353 6.636 20.895 1.00 96.75 490 ASN A CA 1
ATOM 3659 C C . ASN A 1 490 ? -25.401 7.542 20.107 1.00 96.75 490 ASN A C 1
ATOM 3661 O O . ASN A 1 490 ? -25.258 8.713 20.448 1.00 96.75 490 ASN A O 1
ATOM 3665 N N . MET A 1 491 ? -24.754 7.012 19.067 1.00 94.69 491 MET A N 1
ATOM 3666 C CA . MET A 1 491 ? -23.809 7.785 18.263 1.00 94.69 491 MET A CA 1
ATOM 3667 C C . MET A 1 491 ? -24.558 8.736 17.323 1.00 94.69 491 MET A C 1
ATOM 3669 O O . MET A 1 491 ? -24.379 9.952 17.405 1.00 94.69 491 MET A O 1
ATOM 3673 N N . ASN A 1 492 ? -25.409 8.188 16.452 1.00 93.56 492 ASN A N 1
ATOM 3674 C CA . ASN A 1 492 ? -26.107 8.943 15.409 1.00 93.56 492 ASN A CA 1
ATOM 3675 C C . ASN A 1 492 ? -27.530 8.430 15.077 1.00 93.56 492 ASN A C 1
ATOM 3677 O O . ASN A 1 492 ? -28.143 8.991 14.170 1.00 93.56 492 ASN A O 1
ATOM 3681 N N . SER A 1 493 ? -28.098 7.472 15.833 1.00 94.25 493 SER A N 1
ATOM 3682 C CA . SER A 1 493 ? -29.503 7.040 15.671 1.00 94.25 493 SER A CA 1
ATOM 3683 C C . SER A 1 493 ? -30.475 8.176 15.988 1.00 94.25 493 SER A C 1
ATOM 3685 O O . SER A 1 493 ? -30.596 8.626 17.135 1.00 94.25 493 SER A O 1
ATOM 3687 N N . ASP A 1 494 ? -31.219 8.609 14.971 1.00 91.38 494 ASP A N 1
ATOM 3688 C CA . ASP A 1 494 ? -32.253 9.631 15.101 1.00 91.38 494 ASP A CA 1
ATOM 3689 C C . ASP A 1 494 ? -33.459 9.116 15.903 1.00 91.38 494 ASP A C 1
ATOM 3691 O O . ASP A 1 494 ? -34.085 9.881 16.655 1.00 91.38 494 ASP A O 1
ATOM 3695 N N . ARG A 1 495 ? -33.780 7.818 15.798 1.00 93.56 495 ARG A N 1
ATOM 3696 C CA . ARG A 1 495 ? -34.856 7.203 16.590 1.00 93.56 495 ARG A CA 1
ATOM 3697 C C . ARG A 1 495 ? -34.541 7.119 18.075 1.00 93.56 495 ARG A C 1
ATOM 3699 O O . ARG A 1 495 ? -35.466 7.327 18.866 1.00 93.56 495 ARG A O 1
ATOM 3706 N N . GLY A 1 496 ? -33.284 6.861 18.442 1.00 95.06 496 GLY A N 1
ATOM 3707 C CA . GLY A 1 496 ? -32.809 6.786 19.827 1.00 95.06 496 GLY A CA 1
ATOM 3708 C C . GLY A 1 496 ? -33.470 5.691 20.671 1.00 95.06 496 GLY A C 1
ATOM 3709 O O . GLY A 1 496 ? -34.305 4.930 20.185 1.00 95.06 496 GLY A O 1
ATOM 3710 N N . ALA A 1 497 ? -33.119 5.606 21.958 1.00 97.56 497 ALA A N 1
ATOM 3711 C CA . ALA A 1 497 ? -33.632 4.572 22.871 1.00 97.56 497 ALA A CA 1
ATOM 3712 C C . ALA A 1 497 ? -34.631 5.111 23.911 1.00 97.56 497 ALA A C 1
ATOM 3714 O O . ALA A 1 497 ? -34.458 6.203 24.450 1.00 97.56 497 ALA A O 1
ATOM 3715 N N . GLN A 1 498 ? -35.654 4.310 24.226 1.00 96.75 498 GLN A N 1
ATOM 3716 C CA . GLN A 1 498 ? -36.699 4.590 25.224 1.00 96.75 498 GLN A CA 1
ATOM 3717 C C . GLN A 1 498 ? -36.602 3.701 26.468 1.00 96.75 498 GLN A C 1
ATOM 3719 O O . GLN A 1 498 ? -36.964 4.144 27.561 1.00 96.75 498 GLN A O 1
ATOM 3724 N N . GLN A 1 499 ? -36.143 2.460 26.298 1.00 98.12 499 GLN A N 1
ATOM 3725 C CA . GLN A 1 499 ? -35.999 1.468 27.360 1.00 98.12 499 GLN A CA 1
ATOM 3726 C C . GLN A 1 499 ? -34.791 0.571 27.084 1.00 98.12 499 GLN A C 1
ATOM 3728 O O . GLN A 1 499 ? -34.543 0.211 25.937 1.00 98.12 499 GLN A O 1
ATOM 3733 N N . ILE A 1 500 ? -34.101 0.152 28.145 1.00 98.31 500 ILE A N 1
ATOM 3734 C CA . ILE A 1 500 ? -33.156 -0.973 28.148 1.00 98.31 500 ILE A CA 1
ATOM 3735 C C . ILE A 1 500 ? -33.680 -2.045 29.108 1.00 98.31 500 ILE A C 1
ATOM 3737 O O . ILE A 1 500 ? -34.203 -1.713 30.174 1.00 98.31 500 ILE A O 1
ATOM 3741 N N . SER A 1 501 ? -33.560 -3.320 28.740 1.00 96.75 501 SER A N 1
ATOM 3742 C CA . SER A 1 501 ? -33.956 -4.463 29.566 1.00 96.75 501 SER A CA 1
ATOM 3743 C C . SER A 1 501 ? -32.881 -5.549 29.543 1.00 96.75 501 SER A C 1
ATOM 3745 O O . SER A 1 501 ? -32.459 -6.015 28.481 1.00 96.75 501 SER A O 1
ATOM 3747 N N . ILE A 1 502 ? -32.435 -5.925 30.740 1.00 95.69 502 ILE A N 1
ATOM 3748 C CA . ILE A 1 502 ? -31.310 -6.818 31.018 1.00 95.69 502 ILE A CA 1
ATOM 3749 C C . ILE A 1 502 ? -31.863 -8.023 31.794 1.00 95.69 502 ILE A C 1
ATOM 3751 O O . ILE A 1 502 ? -32.452 -7.818 32.859 1.00 95.69 502 ILE A O 1
ATOM 3755 N N . PRO A 1 503 ? -31.735 -9.265 31.299 1.00 92.06 503 PRO A N 1
ATOM 3756 C CA . PRO A 1 503 ? -32.271 -10.440 31.982 1.00 92.06 503 PRO A CA 1
ATOM 3757 C C . PRO A 1 503 ? -31.578 -10.691 33.329 1.00 92.06 503 PRO A C 1
ATOM 3759 O O . PRO A 1 503 ? -30.433 -10.295 33.542 1.00 92.06 503 PRO A O 1
ATOM 3762 N N . LEU A 1 504 ? -32.289 -11.356 34.241 1.00 87.50 504 LEU A N 1
ATOM 3763 C CA . LEU A 1 504 ? -31.778 -11.822 35.531 1.00 87.50 504 LEU A CA 1
ATOM 3764 C C . LEU A 1 504 ? -32.072 -13.320 35.656 1.00 87.50 504 LEU A C 1
ATOM 3766 O O . LEU A 1 504 ? -33.241 -13.702 35.728 1.00 87.50 504 LEU A O 1
ATOM 3770 N N . GLY A 1 505 ? -31.031 -14.148 35.703 1.00 72.88 505 GLY A N 1
ATOM 3771 C CA . GLY A 1 505 ? -31.146 -15.596 35.864 1.00 72.88 505 GLY A CA 1
ATOM 3772 C C . GLY A 1 505 ? -31.727 -16.008 37.219 1.00 72.88 505 GLY A C 1
ATOM 3773 O O . GLY A 1 505 ? -31.812 -15.212 38.160 1.00 72.88 505 GLY A O 1
ATOM 3774 N N . ASN A 1 506 ? -32.139 -17.267 37.336 1.00 61.06 506 ASN A N 1
ATOM 3775 C CA . ASN A 1 506 ? -32.904 -17.768 38.476 1.00 61.06 506 ASN A CA 1
ATOM 3776 C C . ASN A 1 506 ? -32.203 -17.495 39.825 1.00 61.06 506 ASN A C 1
ATOM 3778 O O . ASN A 1 506 ? -30.998 -17.685 39.978 1.00 61.06 506 ASN A O 1
ATOM 3782 N N . GLY A 1 507 ? -32.953 -16.988 40.807 1.00 63.12 507 GLY A N 1
ATOM 3783 C CA . GLY A 1 507 ? -32.417 -16.552 42.105 1.00 63.12 507 GLY A CA 1
ATOM 3784 C C . GLY A 1 507 ? -31.555 -15.275 42.087 1.00 63.12 507 GLY A C 1
ATOM 3785 O O . GLY A 1 507 ? -31.186 -14.789 43.158 1.00 63.12 507 GLY A O 1
ATOM 3786 N N . SER A 1 508 ? -31.258 -14.688 40.923 1.00 71.62 508 SER A N 1
ATOM 3787 C CA . SER A 1 508 ? -30.472 -13.453 40.815 1.00 71.62 508 SER A CA 1
ATOM 3788 C C . SER A 1 508 ? -31.344 -12.219 41.055 1.00 71.62 508 SER A C 1
ATOM 3790 O O . SER A 1 508 ? -32.269 -11.911 40.299 1.00 71.62 508 SER A O 1
ATOM 3792 N N . GLY A 1 509 ? -31.046 -11.491 42.132 1.00 82.38 509 GLY A N 1
ATOM 3793 C CA . GLY A 1 509 ? -31.634 -10.179 42.411 1.00 82.38 509 GLY A CA 1
ATOM 3794 C C . GLY A 1 509 ? -30.788 -9.037 41.844 1.00 82.38 509 GLY A C 1
ATOM 3795 O O . GLY A 1 509 ? -29.604 -9.218 41.569 1.00 82.38 509 GLY A O 1
ATOM 3796 N N . ALA A 1 510 ? -31.372 -7.843 41.732 1.00 91.00 510 ALA A N 1
ATOM 3797 C CA . ALA A 1 510 ? -30.639 -6.602 41.483 1.00 91.00 510 ALA A CA 1
ATOM 3798 C C . ALA A 1 510 ? -30.800 -5.646 42.677 1.00 91.00 510 ALA A C 1
ATOM 3800 O O . ALA A 1 510 ? -31.898 -5.467 43.203 1.00 91.00 510 ALA A O 1
ATOM 3801 N N . THR A 1 511 ? -29.695 -5.049 43.122 1.00 93.25 511 THR A N 1
ATOM 3802 C CA . THR A 1 511 ? -29.617 -4.133 44.275 1.00 93.25 511 THR A CA 1
ATOM 3803 C C . THR A 1 511 ? -28.672 -2.971 43.965 1.00 93.25 511 THR A C 1
ATOM 3805 O O . THR A 1 511 ? -27.913 -3.052 43.005 1.00 93.25 511 THR A O 1
ATOM 3808 N N . ASN A 1 512 ? -28.700 -1.886 44.754 1.00 92.38 512 ASN A N 1
ATOM 3809 C CA . ASN A 1 512 ? -27.910 -0.670 44.483 1.00 92.38 512 ASN A CA 1
ATOM 3810 C C . ASN A 1 512 ? -28.084 -0.190 43.023 1.00 92.38 512 ASN A C 1
ATOM 3812 O O . ASN A 1 512 ? -27.116 -0.002 42.289 1.00 92.38 512 ASN A O 1
ATOM 3816 N N . VAL A 1 513 ? -29.344 -0.099 42.592 1.00 94.94 513 VAL A N 1
ATOM 3817 C CA . VAL A 1 513 ? -29.727 0.284 41.232 1.00 94.94 513 VAL A CA 1
ATOM 3818 C C . VAL A 1 513 ? -29.551 1.792 41.082 1.00 94.94 513 VAL A C 1
ATOM 3820 O O . VAL A 1 513 ? -30.250 2.561 41.738 1.00 94.94 513 VAL A O 1
ATOM 3823 N N . GLU A 1 514 ? -28.621 2.206 40.226 1.00 93.88 514 GLU A N 1
ATOM 3824 C CA . GLU A 1 514 ? -28.359 3.607 39.888 1.00 93.88 514 GLU A CA 1
ATOM 3825 C C . GLU A 1 514 ? -28.592 3.832 38.383 1.00 93.88 514 GLU A C 1
ATOM 3827 O O . GLU A 1 514 ? -28.368 2.944 37.555 1.00 93.88 514 GLU A O 1
ATOM 3832 N N . PHE A 1 515 ? -29.020 5.045 38.040 1.00 95.94 515 PHE A N 1
ATOM 3833 C CA . PHE A 1 515 ? -29.102 5.589 36.682 1.00 95.94 515 PHE A CA 1
ATOM 3834 C C . PHE A 1 515 ? -28.251 6.868 36.621 1.00 95.94 515 PHE A C 1
ATOM 3836 O O . PHE A 1 515 ? -27.931 7.432 37.672 1.00 95.94 515 PHE A O 1
ATOM 3843 N N . HIS A 1 516 ? -27.846 7.299 35.428 1.00 95.06 516 HIS A N 1
ATOM 3844 C CA . HIS A 1 516 ? -27.240 8.614 35.199 1.00 95.06 516 HIS A CA 1
ATOM 3845 C C . HIS A 1 516 ? -27.336 8.997 33.718 1.00 95.06 516 HIS A C 1
ATOM 3847 O O . HIS A 1 516 ? -26.900 8.241 32.848 1.00 95.06 516 HIS A O 1
ATOM 3853 N N . ASP A 1 517 ? -27.828 10.200 33.452 1.00 94.50 517 ASP A N 1
ATOM 3854 C CA . ASP A 1 517 ? -27.903 10.865 32.156 1.00 94.50 517 ASP A CA 1
ATOM 3855 C C . ASP A 1 517 ? -27.239 12.252 32.190 1.00 94.50 517 ASP A C 1
ATOM 3857 O O . ASP A 1 517 ? -27.015 12.832 33.251 1.00 94.50 517 ASP A O 1
ATOM 3861 N N . VAL A 1 518 ? -26.917 12.796 31.011 1.00 91.62 518 VAL A N 1
ATOM 3862 C CA . VAL A 1 518 ? -26.505 14.201 30.879 1.00 91.62 518 VAL A CA 1
ATOM 3863 C C . VAL A 1 518 ? -27.758 15.096 30.824 1.00 91.62 518 VAL A C 1
ATOM 3865 O O . VAL A 1 518 ? -28.638 14.856 29.992 1.00 91.62 518 VAL A O 1
ATOM 3868 N N . PRO A 1 519 ? -27.886 16.134 31.672 1.00 84.06 519 PRO A N 1
ATOM 3869 C CA . PRO A 1 519 ? -29.089 16.961 31.705 1.00 84.06 519 PRO A CA 1
ATOM 3870 C C . PRO A 1 519 ? -29.197 17.862 30.467 1.00 84.06 519 PRO A C 1
ATOM 3872 O O . PRO A 1 519 ? -28.283 18.625 30.146 1.00 84.06 519 PRO A O 1
ATOM 3875 N N . TYR A 1 520 ? -30.350 17.834 29.793 1.00 84.12 520 TYR A N 1
ATOM 3876 C CA . TYR A 1 520 ? -30.658 18.768 28.705 1.00 84.12 520 TYR A CA 1
ATOM 3877 C C . TYR A 1 520 ? -30.715 20.215 29.220 1.00 84.12 520 TYR A C 1
ATOM 3879 O O . TYR A 1 520 ? -31.396 20.518 30.200 1.00 84.12 520 TYR A O 1
ATOM 3887 N N . HIS A 1 521 ? -29.995 21.121 28.553 1.00 82.44 521 HIS A N 1
ATOM 3888 C CA . HIS A 1 521 ? -29.765 22.490 29.021 1.00 82.44 521 HIS A CA 1
ATOM 3889 C C . HIS A 1 521 ? -29.991 23.539 27.923 1.00 82.44 521 HIS A C 1
ATOM 3891 O O . HIS A 1 521 ? -30.212 23.229 26.754 1.00 82.44 521 HIS A O 1
ATOM 3897 N N . SER A 1 522 ? -29.929 24.821 28.309 1.00 87.25 522 SER A N 1
ATOM 3898 C CA . SER A 1 522 ? -30.011 25.970 27.384 1.00 87.25 522 SER A CA 1
ATOM 3899 C C . SER A 1 522 ? -31.278 26.033 26.519 1.00 87.25 522 SER A C 1
ATOM 3901 O O . SER A 1 522 ? -31.275 26.656 25.461 1.00 87.25 522 SER A O 1
ATOM 3903 N N . GLY A 1 523 ? -32.377 25.441 26.989 1.00 85.75 523 GLY A N 1
ATOM 3904 C CA . GLY A 1 523 ? -33.684 25.532 26.338 1.00 85.75 523 GLY A CA 1
ATOM 3905 C C . GLY A 1 523 ? -33.964 24.473 25.273 1.00 85.75 523 GLY A C 1
ATOM 3906 O O . GLY A 1 523 ? -34.891 24.680 24.498 1.00 85.75 523 GLY A O 1
ATOM 3907 N N . GLU A 1 524 ? -33.212 23.363 25.233 1.00 90.62 524 GLU A N 1
ATOM 3908 C CA . GLU A 1 524 ? -33.647 22.137 24.536 1.00 90.62 524 GLU A CA 1
ATOM 3909 C C . GLU A 1 524 ? -35.088 21.761 24.952 1.00 90.62 524 GLU A C 1
ATOM 3911 O O . GLU A 1 524 ? -35.468 21.965 26.109 1.00 90.62 524 GLU A O 1
ATOM 3916 N N . PRO A 1 525 ? -35.909 21.183 24.058 1.00 91.06 525 PRO A N 1
ATOM 3917 C CA . PRO A 1 525 ? -37.330 20.956 24.318 1.00 91.06 525 PRO A CA 1
ATOM 3918 C C . PRO A 1 525 ? -37.595 19.716 25.190 1.00 91.06 525 PRO A C 1
ATOM 3920 O O . PRO A 1 525 ? -38.750 19.425 25.511 1.00 91.06 525 PRO A O 1
ATOM 3923 N N . TYR A 1 526 ? -36.547 18.958 25.524 1.00 91.38 526 TYR A N 1
ATOM 3924 C CA . TYR A 1 526 ? -36.613 17.649 26.164 1.00 91.38 526 TYR A CA 1
ATOM 3925 C C . TYR A 1 526 ? -36.775 17.726 27.685 1.00 91.38 526 TYR A C 1
ATOM 3927 O O . TYR A 1 526 ? -36.146 18.525 28.376 1.00 91.38 526 TYR A O 1
ATOM 3935 N N . VAL A 1 527 ? -37.608 16.836 28.218 1.00 89.31 527 VAL A N 1
ATOM 3936 C CA . VAL A 1 527 ? -37.866 16.697 29.651 1.00 89.31 527 VAL A CA 1
ATOM 3937 C C . VAL A 1 527 ? -36.752 15.861 30.280 1.00 89.31 527 VAL A C 1
ATOM 3939 O O . VAL A 1 527 ? -36.781 14.638 30.179 1.00 89.31 527 VAL A O 1
ATOM 3942 N N . GLY A 1 528 ? -35.795 16.508 30.950 1.00 85.94 528 GLY A N 1
ATOM 3943 C CA . GLY A 1 528 ? -34.788 15.841 31.787 1.00 85.94 528 GLY A CA 1
ATOM 3944 C C . GLY A 1 528 ? -35.416 15.264 33.059 1.00 85.94 528 GLY A C 1
ATOM 3945 O O . GLY A 1 528 ? -35.442 15.911 34.102 1.00 85.94 528 GLY A O 1
ATOM 3946 N N . THR A 1 529 ? -36.008 14.077 32.955 1.00 91.12 529 THR A N 1
ATOM 3947 C CA . THR A 1 529 ? -36.516 13.289 34.087 1.00 91.12 529 THR A CA 1
ATOM 3948 C C . THR A 1 529 ? -35.988 11.872 33.956 1.00 91.12 529 THR A C 1
ATOM 3950 O O . THR A 1 529 ? -36.240 11.212 32.945 1.00 91.12 529 THR A O 1
ATOM 3953 N N . ASP A 1 530 ? -35.253 11.436 34.973 1.00 93.75 530 ASP A N 1
ATOM 3954 C CA . ASP A 1 530 ? -34.549 10.161 35.077 1.00 93.75 530 ASP A CA 1
ATOM 3955 C C . ASP A 1 530 ? -35.400 8.960 34.636 1.00 93.75 530 ASP A C 1
ATOM 3957 O O . ASP A 1 530 ? -36.621 8.912 34.834 1.00 93.75 530 ASP A O 1
ATOM 3961 N N . TRP A 1 531 ? -34.751 7.936 34.077 1.00 96.12 531 TRP A N 1
ATOM 3962 C CA . TRP A 1 531 ? -35.454 6.721 33.674 1.00 96.12 531 TRP A CA 1
ATOM 3963 C C . TRP A 1 531 ? -35.928 5.943 34.900 1.00 96.12 531 TRP A C 1
ATOM 3965 O O . TRP A 1 531 ? -35.153 5.613 35.800 1.00 96.12 531 TRP A O 1
ATOM 3975 N N . THR A 1 532 ? -37.210 5.579 34.907 1.00 95.56 532 THR A N 1
ATOM 3976 C CA . THR A 1 532 ? -37.774 4.753 35.976 1.00 95.56 532 THR A CA 1
ATOM 3977 C C . THR A 1 532 ? -37.201 3.347 35.865 1.00 95.56 532 THR A C 1
ATOM 3979 O O . THR A 1 532 ? -37.431 2.662 34.868 1.00 95.56 532 THR A O 1
ATOM 3982 N N . SER A 1 533 ? -36.466 2.910 36.888 1.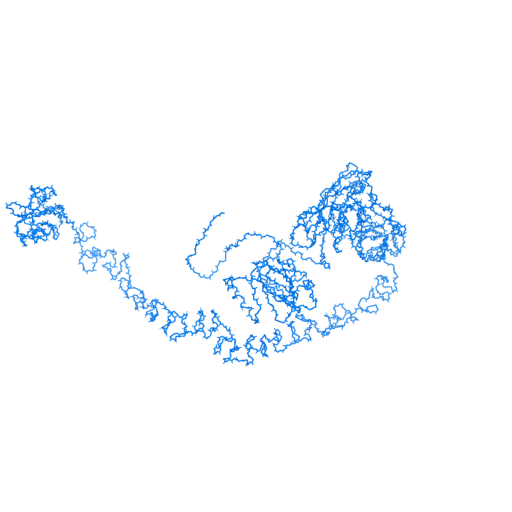00 95.94 533 SER A N 1
ATOM 3983 C CA . SER A 1 533 ? -36.007 1.526 36.992 1.00 95.94 533 SER A CA 1
ATOM 3984 C C . SER A 1 533 ? -37.122 0.600 37.491 1.00 95.94 533 SER A C 1
ATOM 3986 O O . SER A 1 533 ? -37.990 0.983 38.275 1.00 95.94 533 SER A O 1
ATOM 3988 N N . THR A 1 534 ? -37.123 -0.641 37.017 1.00 95.62 534 THR A N 1
ATOM 3989 C CA . THR A 1 534 ? -38.029 -1.714 37.442 1.00 95.62 534 THR A CA 1
ATOM 3990 C C . THR A 1 534 ? -37.240 -3.010 37.539 1.00 95.62 534 THR A C 1
ATOM 3992 O O . THR A 1 534 ? -36.638 -3.449 36.560 1.00 95.62 534 THR A O 1
ATOM 3995 N N . VAL A 1 535 ? -37.248 -3.624 38.724 1.00 92.94 535 VAL A N 1
ATOM 3996 C CA . VAL A 1 535 ? -36.600 -4.913 38.993 1.00 92.94 535 VAL A CA 1
ATOM 3997 C C . VAL A 1 535 ? -37.670 -5.992 39.105 1.00 92.94 535 VAL A C 1
ATOM 3999 O O . VAL A 1 535 ? -38.518 -5.929 39.992 1.00 92.94 535 VAL A O 1
ATOM 4002 N N . ASN A 1 536 ? -37.580 -7.005 38.249 1.00 87.94 536 ASN A N 1
ATOM 4003 C CA . ASN A 1 536 ? -38.354 -8.239 38.299 1.00 87.94 536 ASN A CA 1
ATOM 4004 C C . ASN A 1 536 ? -37.379 -9.381 38.667 1.00 87.94 536 ASN A C 1
ATOM 4006 O O . ASN A 1 536 ? -36.707 -9.910 37.777 1.00 87.94 536 ASN A O 1
ATOM 4010 N N . PRO A 1 537 ? -37.215 -9.725 39.964 1.00 78.19 537 PRO A N 1
ATOM 4011 C CA . PRO A 1 537 ? -36.187 -10.668 40.416 1.00 78.19 537 PRO A CA 1
ATOM 4012 C C . PRO A 1 537 ? -36.308 -12.034 39.736 1.00 78.19 537 PRO A C 1
ATOM 4014 O O . PRO A 1 537 ? -37.406 -12.580 39.654 1.00 78.19 537 PRO A O 1
ATOM 4017 N N . GLY A 1 538 ? -35.187 -12.579 39.254 1.00 69.69 538 GLY A N 1
ATOM 4018 C CA . GLY A 1 538 ? -35.186 -13.821 38.474 1.00 69.69 538 GLY A CA 1
ATOM 4019 C C . GLY A 1 538 ? -35.912 -13.735 37.124 1.00 69.69 538 GLY A C 1
ATOM 4020 O O . GLY A 1 538 ? -36.321 -14.771 36.609 1.00 69.69 538 GLY A O 1
ATOM 4021 N N . ALA A 1 539 ? -36.112 -12.533 36.567 1.00 83.25 539 ALA A N 1
ATOM 4022 C CA . ALA A 1 539 ? -36.601 -12.335 35.202 1.00 83.25 539 ALA A CA 1
ATOM 4023 C C . ALA A 1 539 ? -35.808 -11.249 34.452 1.00 83.25 539 ALA A C 1
ATOM 4025 O O . ALA A 1 539 ? -35.128 -11.555 33.476 1.00 83.25 539 ALA A O 1
ATOM 4026 N N . ASN A 1 540 ? -35.876 -9.985 34.889 1.00 91.00 540 ASN A N 1
ATOM 4027 C CA . ASN A 1 540 ? -35.106 -8.879 34.306 1.00 91.00 540 ASN A CA 1
ATOM 4028 C C . ASN A 1 540 ? -35.000 -7.656 35.235 1.00 91.00 540 ASN A C 1
ATOM 4030 O O . ASN A 1 540 ? -35.758 -7.493 36.190 1.00 91.00 540 ASN A O 1
ATOM 4034 N N . ILE A 1 541 ? -34.066 -6.766 34.918 1.00 95.31 541 ILE A N 1
ATOM 4035 C CA . ILE A 1 541 ? -34.064 -5.367 35.340 1.00 95.31 541 ILE A CA 1
ATOM 4036 C C . ILE A 1 541 ? -34.168 -4.492 34.091 1.00 95.31 541 ILE A C 1
ATOM 4038 O O . ILE A 1 541 ? -33.502 -4.742 33.088 1.00 95.31 541 ILE A O 1
ATOM 4042 N N . SER A 1 542 ? -35.010 -3.465 34.139 1.00 96.50 542 SER A N 1
ATOM 4043 C CA . SER A 1 542 ? -35.156 -2.505 33.045 1.00 96.50 542 SER A CA 1
ATOM 4044 C C . SER A 1 542 ? -35.206 -1.074 33.554 1.00 96.50 542 SER A C 1
ATOM 4046 O O . SER A 1 542 ? -35.604 -0.826 34.691 1.00 96.50 542 SER A O 1
ATOM 4048 N N . TRP A 1 543 ? -34.822 -0.137 32.696 1.00 98.38 543 TRP A N 1
ATOM 4049 C CA . TRP A 1 543 ? -35.013 1.297 32.886 1.00 98.38 543 TRP A CA 1
ATOM 4050 C C . TRP A 1 543 ? -35.785 1.821 31.684 1.00 98.38 543 TRP A C 1
ATOM 4052 O O . TRP A 1 543 ? -35.492 1.409 30.560 1.00 98.38 543 TRP A O 1
ATOM 4062 N N . ALA A 1 544 ? -36.740 2.723 31.902 1.00 97.38 544 ALA A N 1
ATOM 4063 C CA . ALA A 1 544 ? -37.526 3.312 30.823 1.00 97.38 544 ALA A CA 1
ATOM 4064 C C . ALA A 1 544 ? -37.858 4.794 31.050 1.00 97.38 544 ALA A C 1
ATOM 4066 O O . ALA A 1 544 ? -38.152 5.227 32.168 1.00 97.38 544 ALA A O 1
ATOM 4067 N N . SER A 1 545 ? -37.887 5.546 29.951 1.00 96.25 545 SER A N 1
ATOM 4068 C CA . SER A 1 545 ? -38.531 6.860 29.842 1.00 96.25 545 SER A CA 1
ATOM 4069 C C . SER A 1 545 ? -39.990 6.721 29.371 1.00 96.25 545 SER A C 1
ATOM 4071 O O . SER A 1 545 ? -40.475 5.619 29.100 1.00 96.25 545 SER A O 1
ATOM 4073 N N . GLN A 1 546 ? -40.726 7.832 29.267 1.00 96.00 546 GLN A N 1
ATOM 4074 C CA . GLN A 1 546 ? -42.047 7.832 28.622 1.00 96.00 546 GLN A CA 1
ATOM 4075 C C . GLN A 1 546 ? -41.924 7.447 27.137 1.00 96.00 546 GLN A C 1
ATOM 4077 O O . GLN A 1 546 ? -40.956 7.801 26.470 1.00 96.00 546 GLN A O 1
ATOM 4082 N N . THR A 1 547 ? -42.925 6.752 26.597 1.00 95.69 547 THR A N 1
ATOM 4083 C CA . THR A 1 547 ? -42.967 6.410 25.164 1.00 95.69 547 THR A CA 1
ATOM 4084 C C . THR A 1 547 ? -43.238 7.642 24.294 1.00 95.69 547 THR A C 1
ATOM 4086 O O . THR A 1 547 ? -43.895 8.587 24.734 1.00 95.69 547 THR A O 1
ATOM 4089 N N . TYR A 1 548 ? -42.810 7.617 23.027 1.00 95.56 548 TYR A N 1
ATOM 4090 C CA . TYR A 1 548 ? -43.025 8.718 22.073 1.00 95.56 548 TYR A CA 1
ATOM 4091 C C . TYR A 1 548 ? -44.507 9.110 21.930 1.00 95.56 548 TYR A C 1
ATOM 4093 O O . TYR A 1 548 ? -44.836 10.290 21.844 1.00 95.56 548 TYR A O 1
ATOM 4101 N N . ALA A 1 549 ? -45.415 8.129 21.993 1.00 95.56 549 ALA A N 1
ATOM 4102 C CA . ALA A 1 549 ? -46.863 8.348 21.954 1.00 95.56 549 ALA A CA 1
ATOM 4103 C C . ALA A 1 549 ? -47.440 9.003 23.229 1.00 95.56 549 ALA A C 1
ATOM 4105 O O . ALA A 1 549 ? -48.530 9.568 23.183 1.00 95.56 549 ALA A O 1
ATOM 4106 N N . GLN A 1 550 ? -46.732 8.932 24.362 1.00 96.06 550 GLN A N 1
ATOM 4107 C CA . GLN A 1 550 ? -47.084 9.646 25.595 1.00 96.06 550 GLN A CA 1
ATOM 4108 C C . GLN A 1 550 ? -46.464 11.048 25.627 1.00 96.06 550 GLN A C 1
ATOM 4110 O O . GLN A 1 550 ? -47.105 11.988 26.092 1.00 96.06 550 GLN A O 1
ATOM 4115 N N . ASN A 1 551 ? -45.218 11.183 25.162 1.00 95.62 551 ASN A N 1
ATOM 4116 C CA . ASN A 1 551 ? -44.474 12.438 25.143 1.00 95.62 551 ASN A CA 1
ATOM 4117 C C . ASN A 1 551 ? -43.315 12.370 24.129 1.00 95.62 551 ASN A C 1
ATOM 4119 O O . ASN A 1 551 ? -42.306 11.714 24.377 1.00 95.62 551 ASN A O 1
ATOM 4123 N N . VAL A 1 552 ? -43.410 13.104 23.016 1.00 94.75 552 VAL A N 1
ATOM 4124 C CA . VAL A 1 552 ? -42.338 13.196 21.997 1.00 94.75 552 VAL A CA 1
ATOM 4125 C C . VAL A 1 552 ? -41.050 13.851 22.531 1.00 94.75 552 VAL A C 1
ATOM 4127 O O . VAL A 1 552 ? -39.943 13.575 22.052 1.00 94.75 552 VAL A O 1
ATOM 4130 N N . ASN A 1 553 ? -41.189 14.653 23.590 1.00 94.12 553 ASN A N 1
ATOM 4131 C CA . ASN A 1 553 ? -40.113 15.329 24.308 1.00 94.12 553 ASN A CA 1
ATOM 4132 C C . ASN A 1 553 ? -39.675 14.565 25.570 1.00 94.12 553 ASN A C 1
ATOM 4134 O O . ASN A 1 553 ? -39.041 15.148 26.446 1.00 94.12 553 ASN A O 1
ATOM 4138 N N . ALA A 1 554 ? -40.002 13.275 25.698 1.00 94.75 554 ALA A N 1
ATOM 4139 C CA . ALA A 1 554 ? -39.487 12.446 26.784 1.00 94.75 554 ALA A CA 1
ATOM 4140 C C . ALA A 1 554 ? -37.949 12.390 26.791 1.00 94.75 554 ALA A C 1
ATOM 4142 O O . ALA A 1 554 ? -37.296 12.643 25.768 1.00 94.75 554 ALA A O 1
ATOM 4143 N N . ASN A 1 555 ? -37.400 11.979 27.938 1.00 94.81 555 ASN A N 1
ATOM 4144 C CA . ASN A 1 555 ? -35.973 11.781 28.197 1.00 94.81 555 ASN A CA 1
ATOM 4145 C C . ASN A 1 555 ? -35.359 10.595 27.419 1.00 94.81 555 ASN A C 1
ATOM 4147 O O . ASN A 1 555 ? -34.651 9.778 27.986 1.00 94.81 555 ASN A O 1
ATOM 4151 N N . ALA A 1 556 ? -35.695 10.409 26.146 1.00 95.56 556 ALA A N 1
ATOM 4152 C CA . ALA A 1 556 ? -35.119 9.353 25.325 1.00 95.56 556 ALA A CA 1
ATOM 4153 C C . ALA A 1 556 ? -33.637 9.625 25.034 1.00 95.56 556 ALA A C 1
ATOM 4155 O O . ALA A 1 556 ? -33.253 10.783 24.865 1.00 95.56 556 ALA A O 1
ATOM 4156 N N . LEU A 1 557 ? -32.838 8.563 24.906 1.00 96.44 557 LEU A N 1
ATOM 4157 C CA . LEU A 1 557 ? -31.409 8.628 24.586 1.00 96.44 557 LEU A CA 1
ATOM 4158 C C . LEU A 1 557 ? -31.223 9.179 23.164 1.00 96.44 557 LEU A C 1
ATOM 4160 O O . LEU A 1 557 ? -31.360 8.445 22.178 1.00 96.44 557 LEU A O 1
ATOM 4164 N N . ARG A 1 558 ? -30.961 10.485 23.061 1.00 94.38 558 ARG A N 1
ATOM 4165 C CA . ARG A 1 558 ? -30.721 11.188 21.793 1.00 94.38 558 ARG A CA 1
ATOM 4166 C C . ARG A 1 558 ? -29.298 10.941 21.292 1.00 94.38 558 ARG A C 1
ATOM 4168 O O . ARG A 1 558 ? -28.455 10.428 22.016 1.00 94.38 558 ARG A O 1
ATOM 4175 N N . TRP A 1 559 ? -29.052 11.294 20.040 1.00 94.06 559 TRP A N 1
ATOM 4176 C CA . TRP A 1 559 ? -27.743 11.154 19.417 1.00 94.06 559 TRP A CA 1
ATOM 4177 C C . TRP A 1 559 ? -26.664 11.958 20.154 1.00 94.06 559 TRP A C 1
ATOM 4179 O O . TRP A 1 559 ? -26.926 13.029 20.712 1.00 94.06 559 TRP A O 1
ATOM 4189 N N . SER A 1 560 ? -25.437 11.438 20.144 1.00 93.94 560 SER A N 1
ATOM 4190 C CA . SER A 1 560 ? -24.287 11.988 20.859 1.00 93.94 560 SER A CA 1
ATOM 4191 C C . SER A 1 560 ? -24.525 12.178 22.374 1.00 93.94 560 SER A C 1
ATOM 4193 O O . SER A 1 560 ? -23.963 13.081 23.005 1.00 93.94 560 SER A O 1
ATOM 4195 N N . THR A 1 561 ? -25.353 11.313 22.979 1.00 95.25 561 THR A N 1
ATOM 4196 C CA . THR A 1 561 ? -25.473 11.198 24.441 1.00 95.25 561 THR A CA 1
ATOM 4197 C C . THR A 1 561 ? -25.279 9.765 24.941 1.00 95.25 561 THR A C 1
ATOM 4199 O O . THR A 1 561 ? -25.506 8.788 24.223 1.00 95.25 561 THR A O 1
ATOM 4202 N N . THR A 1 562 ? -24.806 9.648 26.185 1.00 97.00 562 THR A N 1
ATOM 4203 C CA . THR A 1 562 ? -24.569 8.387 26.902 1.00 97.00 562 THR A CA 1
ATOM 4204 C C . THR A 1 562 ? -25.415 8.338 28.167 1.00 97.00 562 THR A C 1
ATOM 4206 O O . THR A 1 562 ? -25.295 9.221 29.016 1.00 97.00 562 THR A O 1
ATOM 4209 N N . TYR A 1 563 ? -26.209 7.278 28.334 1.00 97.44 563 TYR A N 1
ATOM 4210 C CA . TYR A 1 563 ? -26.884 6.968 29.601 1.00 97.44 563 TYR A CA 1
ATOM 4211 C C . TYR A 1 563 ? -26.244 5.745 30.263 1.00 97.44 563 TYR A C 1
ATOM 4213 O O . TYR A 1 563 ? -25.922 4.752 29.601 1.00 97.44 563 TYR A O 1
ATOM 4221 N N . ASN A 1 564 ? -26.084 5.810 31.582 1.00 96.81 564 ASN A N 1
ATOM 4222 C CA . ASN A 1 564 ? -25.454 4.774 32.390 1.00 96.81 564 ASN A CA 1
ATOM 4223 C C . ASN A 1 564 ? -26.475 4.017 33.244 1.00 96.81 564 ASN A C 1
ATOM 4225 O O . ASN A 1 564 ? -27.325 4.613 33.908 1.00 96.81 564 ASN A O 1
ATOM 4229 N N . TYR A 1 565 ? -26.319 2.695 33.292 1.00 96.31 565 TYR A N 1
ATOM 4230 C CA . TYR A 1 565 ? -27.170 1.776 34.045 1.00 96.31 565 TYR A CA 1
ATOM 4231 C C . TYR A 1 565 ? -26.280 0.844 34.855 1.00 96.31 565 TYR A C 1
ATOM 4233 O O . TYR A 1 565 ? -25.381 0.209 34.302 1.00 96.31 565 TYR A O 1
ATOM 4241 N N . ARG A 1 566 ? -26.499 0.757 36.167 1.00 94.06 566 ARG A N 1
ATOM 4242 C CA . ARG A 1 566 ? -25.629 -0.045 37.038 1.00 94.06 566 ARG A CA 1
ATOM 4243 C C . ARG A 1 566 ? -26.327 -0.556 38.277 1.00 94.06 566 ARG A C 1
ATOM 4245 O O . ARG A 1 566 ? -27.249 0.071 38.797 1.00 94.06 566 ARG A O 1
ATOM 4252 N N . PHE A 1 567 ? -25.885 -1.723 38.723 1.00 94.62 567 PHE A N 1
ATOM 4253 C CA . PHE A 1 567 ? -26.463 -2.444 39.848 1.00 94.62 567 PHE A CA 1
ATOM 4254 C C . PHE A 1 567 ? -25.525 -3.556 40.323 1.00 94.62 567 PHE A C 1
ATOM 4256 O O . PHE A 1 567 ? -24.570 -3.936 39.647 1.00 94.62 567 PHE A O 1
ATOM 4263 N N . ARG A 1 568 ? -25.828 -4.111 41.494 1.00 93.00 568 ARG A N 1
ATOM 4264 C CA . ARG A 1 568 ? -25.176 -5.298 42.049 1.00 93.00 568 ARG A CA 1
ATOM 4265 C C . ARG A 1 568 ? -26.103 -6.498 42.004 1.00 93.00 568 ARG A C 1
ATOM 4267 O O . ARG A 1 568 ? -27.282 -6.372 42.349 1.00 93.00 568 ARG A O 1
ATOM 4274 N N . SER A 1 569 ? -25.560 -7.652 41.636 1.00 92.56 569 SER A N 1
ATOM 4275 C CA . SER A 1 569 ? -26.282 -8.920 41.598 1.00 92.56 569 SER A CA 1
ATOM 4276 C C . SER A 1 569 ? -25.484 -10.064 42.219 1.00 92.56 569 SER A C 1
ATOM 4278 O O . SER A 1 569 ? -24.253 -10.056 42.234 1.00 92.56 569 SER A O 1
ATOM 4280 N N . THR A 1 570 ? -26.216 -11.069 42.700 1.00 89.06 570 THR A N 1
ATOM 4281 C CA . THR A 1 570 ? -25.698 -12.399 43.044 1.00 89.06 570 THR A CA 1
ATOM 4282 C C . THR A 1 570 ? -25.459 -13.280 41.817 1.00 89.06 570 THR A C 1
ATOM 4284 O O . THR A 1 570 ? -24.739 -14.270 41.918 1.00 89.06 570 THR A O 1
ATOM 4287 N N . GLY A 1 571 ? -26.043 -12.936 40.665 1.00 87.06 571 GLY A N 1
ATOM 4288 C CA . GLY A 1 571 ? -25.789 -13.628 39.408 1.00 87.06 571 GLY A CA 1
ATOM 4289 C C . GLY A 1 571 ? -24.370 -13.350 38.918 1.00 87.06 571 GLY A C 1
ATOM 4290 O O . GLY A 1 571 ? -24.012 -12.194 38.673 1.00 87.06 571 GLY A O 1
ATOM 4291 N N . ALA A 1 572 ? -23.572 -14.407 38.769 1.00 87.75 572 ALA A N 1
ATOM 4292 C CA . ALA A 1 572 ? -22.278 -14.345 38.096 1.00 87.75 572 ALA A CA 1
ATOM 4293 C C . ALA A 1 572 ? -22.458 -13.985 36.607 1.00 87.75 572 ALA A C 1
ATOM 4295 O O . ALA A 1 572 ? -23.510 -14.302 36.044 1.00 87.75 572 ALA A O 1
ATOM 4296 N N . PRO A 1 573 ? -21.475 -13.326 35.969 1.00 90.19 573 PRO A N 1
ATOM 4297 C CA . PRO A 1 573 ? -21.560 -12.993 34.553 1.00 90.19 573 PRO A CA 1
ATOM 4298 C C . PRO A 1 573 ? -21.597 -14.265 33.704 1.00 90.19 573 PRO A C 1
ATOM 4300 O O . PRO A 1 573 ? -20.696 -15.097 33.788 1.00 90.19 573 PRO A O 1
ATOM 4303 N N . ALA A 1 574 ? -22.633 -14.391 32.880 1.00 87.50 574 ALA A N 1
ATOM 4304 C CA . ALA A 1 574 ? -22.764 -15.425 31.858 1.00 87.50 574 ALA A CA 1
ATOM 4305 C C . ALA A 1 574 ? -23.321 -14.798 30.566 1.00 87.50 574 ALA A C 1
ATOM 4307 O O . ALA A 1 574 ? -24.018 -13.783 30.657 1.00 87.50 574 ALA A O 1
ATOM 4308 N N . PRO A 1 575 ? -23.045 -15.357 29.373 1.00 88.00 575 PRO A N 1
ATOM 4309 C CA . PRO A 1 575 ? -23.570 -14.819 28.122 1.00 88.00 575 PRO A CA 1
ATOM 4310 C C . PRO A 1 575 ? -25.102 -14.766 28.100 1.00 88.00 575 PRO A C 1
ATOM 4312 O O . PRO A 1 575 ? -25.785 -15.674 28.574 1.00 88.00 575 PRO A O 1
ATOM 4315 N N . GLY A 1 576 ? -25.645 -13.705 27.513 1.00 85.50 576 GLY A N 1
ATOM 4316 C CA . GLY A 1 576 ? -27.073 -13.544 27.282 1.00 85.50 576 GLY A CA 1
ATOM 4317 C C . GLY A 1 576 ? -27.375 -12.347 26.388 1.00 85.50 576 GLY A C 1
ATOM 4318 O O . GLY A 1 576 ? -26.485 -11.783 25.749 1.00 85.50 576 GLY A O 1
ATOM 4319 N N . ASN A 1 577 ? -28.653 -11.972 26.332 1.00 91.88 577 ASN A N 1
ATOM 4320 C CA . ASN A 1 577 ? -29.160 -10.984 25.384 1.00 91.88 577 ASN A CA 1
ATOM 4321 C C . ASN A 1 577 ? -29.769 -9.780 26.117 1.00 91.88 577 ASN A C 1
ATOM 4323 O O . ASN A 1 577 ? -30.714 -9.938 26.891 1.00 91.88 577 ASN A O 1
ATOM 4327 N N . ILE A 1 578 ? -29.261 -8.577 25.845 1.00 95.44 578 ILE A N 1
ATOM 4328 C CA . ILE A 1 578 ? -29.819 -7.307 26.336 1.00 95.44 578 ILE A CA 1
ATOM 4329 C C . ILE A 1 578 ? -30.661 -6.683 25.226 1.00 95.44 578 ILE A C 1
ATOM 4331 O O . ILE A 1 578 ? -30.212 -6.577 24.087 1.00 95.44 578 ILE A O 1
ATOM 4335 N N . THR A 1 579 ? -31.876 -6.249 25.556 1.00 97.06 579 THR A N 1
ATOM 4336 C CA . THR A 1 579 ? -32.812 -5.649 24.591 1.00 97.06 579 THR A CA 1
ATOM 4337 C C . THR A 1 579 ? -32.974 -4.155 24.843 1.00 97.06 579 THR A C 1
ATOM 4339 O O . THR A 1 579 ? -33.018 -3.708 25.990 1.00 97.06 579 THR A O 1
ATOM 4342 N N . VAL A 1 580 ? -33.063 -3.372 23.767 1.00 98.25 580 VAL A N 1
ATOM 4343 C CA . VAL A 1 580 ? -33.274 -1.921 23.808 1.00 98.25 580 VAL A CA 1
ATOM 4344 C C . VAL A 1 580 ? -34.437 -1.554 22.893 1.00 98.25 580 VAL A C 1
ATOM 4346 O O . VAL A 1 580 ? -34.393 -1.797 21.688 1.00 98.25 580 VAL A O 1
ATOM 4349 N N . THR A 1 581 ? -35.484 -0.960 23.461 1.00 98.06 581 THR A N 1
ATOM 4350 C CA . THR A 1 581 ? -36.648 -0.457 22.718 1.00 98.06 581 THR A CA 1
ATOM 4351 C C . THR A 1 581 ? -36.323 0.923 22.159 1.00 98.06 581 THR A C 1
ATOM 4353 O O . THR A 1 581 ? -35.910 1.812 22.911 1.00 98.06 581 THR A O 1
ATOM 4356 N N . LEU A 1 582 ? -36.516 1.117 20.853 1.00 97.69 582 LEU A N 1
ATOM 4357 C CA . LEU A 1 582 ? -36.285 2.404 20.197 1.00 97.69 582 LEU A CA 1
ATOM 4358 C C . LEU A 1 582 ? -37.420 3.392 20.508 1.00 97.69 582 LEU A C 1
ATOM 4360 O O . LEU A 1 582 ? -38.562 2.994 20.738 1.00 97.69 582 LEU A O 1
ATOM 4364 N N . PHE A 1 583 ? -37.108 4.688 20.551 1.00 96.94 583 PHE A N 1
ATOM 4365 C CA . PHE A 1 583 ? -38.050 5.714 21.001 1.00 96.94 583 PHE A CA 1
ATOM 4366 C C . PHE A 1 583 ? -38.988 6.204 19.898 1.00 96.94 583 PHE A C 1
ATOM 4368 O O . PHE A 1 583 ? -40.206 6.082 20.049 1.00 96.94 583 PHE A O 1
ATOM 4375 N N . LYS A 1 584 ? -38.463 6.758 18.797 1.00 94.94 584 LYS A N 1
ATOM 4376 C CA . LYS A 1 584 ? -39.317 7.124 17.654 1.00 94.94 584 LYS A CA 1
ATOM 4377 C C . LYS A 1 584 ? -39.827 5.850 16.949 1.00 94.94 584 LYS A C 1
ATOM 4379 O O . LYS A 1 584 ? -39.074 4.880 16.831 1.00 94.94 584 LYS A O 1
ATOM 4384 N N . PRO A 1 585 ? -41.078 5.838 16.452 1.00 93.62 585 PRO A N 1
ATOM 4385 C CA . PRO A 1 585 ? -41.649 4.672 15.779 1.00 93.62 585 PRO A CA 1
ATOM 4386 C C . PRO A 1 585 ? -40.899 4.321 14.485 1.00 93.62 585 PRO A C 1
ATOM 4388 O O . PRO A 1 585 ? -40.498 5.201 13.728 1.00 93.62 585 PRO A O 1
ATOM 4391 N N . GLY A 1 586 ? -40.757 3.023 14.213 1.00 92.06 586 GLY A N 1
ATOM 4392 C CA . GLY A 1 586 ? -40.134 2.480 13.005 1.00 92.06 586 GLY A CA 1
ATOM 4393 C C . GLY A 1 586 ? -39.918 0.967 13.116 1.00 92.06 586 GLY A C 1
ATOM 4394 O O . GLY A 1 586 ? -40.289 0.360 14.121 1.00 92.06 586 GLY A O 1
ATOM 4395 N N . THR A 1 587 ? -39.290 0.372 12.101 1.00 90.38 587 THR A N 1
ATOM 4396 C CA . THR A 1 587 ? -38.896 -1.049 12.082 1.00 90.38 587 THR A CA 1
ATOM 4397 C C . THR A 1 587 ? -37.362 -1.155 12.077 1.00 90.38 587 THR A C 1
ATOM 4399 O O . THR A 1 587 ? -36.726 -0.371 11.374 1.00 90.38 587 THR A O 1
ATOM 4402 N N . PRO A 1 588 ? -36.738 -2.061 12.855 1.00 94.56 588 PRO A N 1
ATOM 4403 C CA . PRO A 1 588 ? -37.332 -2.793 13.977 1.00 94.56 588 PRO A CA 1
ATOM 4404 C C . PRO A 1 588 ? -37.762 -1.830 15.100 1.00 94.56 588 PRO A C 1
ATOM 4406 O O . PRO A 1 588 ? -37.314 -0.686 15.137 1.00 94.56 588 PRO A O 1
ATOM 4409 N N . THR A 1 589 ? -38.623 -2.276 16.017 1.00 95.12 589 THR A N 1
ATOM 4410 C CA . THR A 1 589 ? -39.009 -1.503 17.221 1.00 95.12 589 THR A CA 1
ATOM 4411 C C . THR A 1 589 ? -38.012 -1.655 18.372 1.00 95.12 589 THR A C 1
ATOM 4413 O O . THR A 1 589 ? -38.017 -0.871 19.319 1.00 95.12 589 THR A O 1
ATOM 4416 N N . THR A 1 590 ? -37.183 -2.695 18.309 1.00 95.94 590 THR A N 1
ATOM 4417 C CA . THR A 1 590 ? -36.298 -3.151 19.380 1.00 95.94 590 THR A CA 1
ATOM 4418 C C . THR A 1 590 ? -35.020 -3.682 18.744 1.00 95.94 590 THR A C 1
ATOM 4420 O O . THR A 1 590 ? -35.090 -4.394 17.743 1.00 95.94 590 THR A O 1
ATOM 4423 N N . ILE A 1 591 ? -33.871 -3.349 19.324 1.00 96.75 591 ILE A N 1
ATOM 4424 C CA . ILE A 1 591 ? -32.564 -3.918 18.981 1.00 96.75 591 ILE A CA 1
ATOM 4425 C C . ILE A 1 591 ? -32.067 -4.813 20.119 1.00 96.75 591 ILE A C 1
ATOM 4427 O O . ILE A 1 591 ? -32.458 -4.631 21.276 1.00 96.75 591 ILE A O 1
ATOM 4431 N N . THR A 1 592 ? -31.202 -5.772 19.794 1.00 96.06 592 THR A N 1
ATOM 4432 C CA . THR A 1 592 ? -30.696 -6.767 20.748 1.00 96.06 592 THR A CA 1
ATOM 4433 C C . THR A 1 592 ? -29.179 -6.842 20.669 1.00 96.06 592 THR A C 1
ATOM 4435 O O . THR A 1 592 ? -28.630 -7.096 19.602 1.00 96.06 592 THR A O 1
ATOM 4438 N N . PHE A 1 593 ? -28.514 -6.678 21.808 1.00 95.19 593 PHE A N 1
ATOM 4439 C CA . PHE A 1 593 ? -27.096 -6.975 21.981 1.00 95.19 593 PHE A CA 1
ATOM 4440 C C . PHE A 1 593 ? -26.979 -8.423 22.464 1.00 95.19 593 PHE A C 1
ATOM 4442 O O . PHE A 1 593 ? -27.504 -8.753 23.530 1.00 95.19 593 PHE A O 1
ATOM 4449 N N . THR A 1 594 ? -26.348 -9.287 21.673 1.00 91.88 594 THR A N 1
ATOM 4450 C CA . THR A 1 594 ? -26.233 -10.732 21.927 1.00 91.88 594 THR A CA 1
ATOM 4451 C C . THR A 1 594 ? -24.864 -11.106 22.497 1.00 91.88 594 THR A C 1
ATOM 4453 O O . THR A 1 594 ? -23.877 -10.409 22.267 1.00 91.88 594 THR A O 1
ATOM 4456 N N . GLY A 1 595 ? -24.791 -12.200 23.263 1.00 85.81 595 GLY A N 1
ATOM 4457 C CA . GLY A 1 595 ? -23.526 -12.689 23.836 1.00 85.81 595 GLY A CA 1
ATOM 4458 C C . GLY A 1 595 ? -22.888 -11.745 24.867 1.00 85.81 595 GLY A C 1
ATOM 4459 O O . GLY A 1 595 ? -21.680 -11.784 25.096 1.00 85.81 595 GLY A O 1
ATOM 4460 N N . VAL A 1 596 ? -23.683 -10.871 25.487 1.00 89.56 596 VAL A N 1
ATOM 4461 C CA . VAL A 1 596 ? -23.227 -9.917 26.506 1.00 89.56 596 VAL A CA 1
ATOM 4462 C C . VAL A 1 596 ? -23.391 -10.505 27.905 1.00 89.56 596 VAL A C 1
ATOM 4464 O O . VAL A 1 596 ? -24.369 -11.200 28.165 1.00 89.56 596 VAL A O 1
ATOM 4467 N N . ASP A 1 597 ? -22.455 -10.227 28.816 1.00 89.94 597 ASP A N 1
ATOM 4468 C CA . ASP A 1 597 ? -22.533 -10.743 30.186 1.00 89.94 597 ASP A CA 1
ATOM 4469 C C . ASP A 1 597 ? -23.769 -10.176 30.894 1.00 89.94 597 ASP A C 1
ATOM 4471 O O . ASP A 1 597 ? -23.909 -8.958 31.079 1.00 89.94 597 ASP A O 1
ATOM 4475 N N . VAL A 1 598 ? -24.639 -11.080 31.329 1.00 91.50 598 VAL A N 1
ATOM 4476 C CA . VAL A 1 598 ? -25.834 -10.806 32.126 1.00 91.50 598 VAL A CA 1
ATOM 4477 C C . VAL A 1 598 ? -25.779 -11.602 33.436 1.00 91.50 598 VAL A C 1
ATOM 4479 O O . VAL A 1 598 ? -25.138 -12.657 33.488 1.00 91.50 598 VAL A O 1
ATOM 4482 N N . PRO A 1 599 ? -26.438 -11.142 34.514 1.00 91.25 599 PRO A N 1
ATOM 4483 C CA . PRO A 1 599 ? -26.410 -11.842 35.794 1.00 91.25 599 PRO A CA 1
ATOM 4484 C C . PRO A 1 599 ? -27.122 -13.198 35.745 1.00 91.25 599 PRO A C 1
ATOM 4486 O O . PRO A 1 599 ? -28.347 -13.259 35.676 1.00 91.25 599 PRO A O 1
ATOM 4489 N N . GLY A 1 600 ? -26.354 -14.283 35.856 1.00 78.50 600 GLY A N 1
ATOM 4490 C CA . GLY A 1 600 ? -26.859 -15.646 36.044 1.00 78.50 600 GLY A CA 1
ATOM 4491 C C . GLY A 1 600 ? -27.363 -16.362 34.785 1.00 78.50 600 GLY A C 1
ATOM 4492 O O . GLY A 1 600 ? -27.896 -17.458 34.918 1.00 78.50 600 GLY A O 1
ATOM 4493 N N . GLY A 1 601 ? -27.198 -15.775 33.595 1.00 67.50 601 GLY A N 1
ATOM 4494 C CA . GLY A 1 601 ? -27.670 -16.352 32.328 1.00 67.50 601 GLY A CA 1
ATOM 4495 C C . GLY A 1 601 ? -29.194 -16.294 32.136 1.00 67.50 601 GLY A C 1
ATOM 4496 O O . GLY A 1 601 ? -29.932 -15.752 32.961 1.00 67.50 601 GLY A O 1
ATOM 4497 N N . SER A 1 602 ? -29.676 -16.820 31.010 1.00 55.22 602 SER A N 1
ATOM 4498 C CA . SER A 1 602 ? -31.109 -16.935 30.702 1.00 55.22 602 SER A CA 1
ATOM 4499 C C . SER A 1 602 ? -31.778 -18.102 31.441 1.00 55.22 602 SER A C 1
ATOM 4501 O O . SER A 1 602 ? -31.170 -19.143 31.669 1.00 55.22 602 SER A O 1
ATOM 4503 N N . ASN A 1 603 ? -33.056 -17.938 31.802 1.00 55.44 603 ASN A N 1
ATOM 4504 C CA . ASN A 1 603 ? -33.835 -18.982 32.472 1.00 55.44 603 ASN A CA 1
ATOM 4505 C C . ASN A 1 603 ? -34.321 -20.057 31.495 1.00 55.44 603 ASN A C 1
ATOM 4507 O O . ASN A 1 603 ? -35.138 -19.774 30.618 1.00 55.44 603 ASN A O 1
ATOM 4511 N N . CYS A 1 604 ? -33.926 -21.295 31.761 1.00 58.75 604 CYS A N 1
ATOM 4512 C CA . CYS A 1 604 ? -34.432 -22.518 31.148 1.00 58.75 604 CYS A CA 1
ATOM 4513 C C . CYS A 1 604 ? -34.465 -23.647 32.202 1.00 58.75 604 CYS A C 1
ATOM 4515 O O . CYS A 1 604 ? -33.811 -23.514 33.243 1.00 58.75 604 CYS A O 1
ATOM 4517 N N . PRO A 1 605 ? -35.243 -24.724 31.984 1.00 61.47 605 PRO A N 1
ATOM 4518 C CA . PRO A 1 605 ? -35.047 -25.999 32.676 1.00 61.47 605 PRO A CA 1
ATOM 4519 C C . PRO A 1 605 ? -33.698 -26.636 32.307 1.00 61.47 605 PRO A C 1
ATOM 4521 O O . PRO A 1 605 ? -32.988 -26.114 31.458 1.00 61.47 605 PRO A O 1
ATOM 4524 N N . ASP A 1 606 ? -33.385 -27.758 32.944 1.00 64.12 606 ASP A N 1
ATOM 4525 C CA . ASP A 1 606 ? -32.451 -28.786 32.471 1.00 64.12 606 ASP A CA 1
ATOM 4526 C C . ASP A 1 606 ? -33.329 -30.042 32.322 1.00 64.12 606 ASP A C 1
ATOM 4528 O O . ASP A 1 606 ? -33.899 -30.522 33.313 1.00 64.12 606 ASP A O 1
ATOM 4532 N N . SER A 1 607 ? -33.605 -30.435 31.076 1.00 77.88 607 SER A N 1
ATOM 4533 C CA . SER A 1 607 ? -34.681 -31.375 30.730 1.00 77.88 607 SER A CA 1
ATOM 4534 C C . SER A 1 607 ? -34.250 -32.845 30.665 1.00 77.88 607 SER A C 1
ATOM 4536 O O . SER A 1 607 ? -35.118 -33.720 30.769 1.00 77.88 607 SER A O 1
ATOM 4538 N N . ASP A 1 608 ? -32.951 -33.141 30.565 1.00 71.50 608 ASP A N 1
ATOM 4539 C CA . ASP A 1 608 ? -32.410 -34.510 30.592 1.00 71.50 608 ASP A CA 1
ATOM 4540 C C . ASP A 1 608 ? -31.438 -34.796 31.756 1.00 71.50 608 ASP A C 1
ATOM 4542 O O . ASP A 1 608 ? -31.314 -35.959 32.163 1.00 71.50 608 ASP A O 1
ATOM 4546 N N . GLY A 1 609 ? -30.881 -33.762 32.393 1.00 76.19 609 GLY A N 1
ATOM 4547 C CA . GLY A 1 609 ? -30.119 -33.843 33.636 1.00 76.19 609 GLY A CA 1
ATOM 4548 C C . GLY A 1 609 ? -28.600 -33.909 33.479 1.00 76.19 609 GLY A C 1
ATOM 4549 O O . GLY A 1 609 ? -27.943 -34.378 34.417 1.00 76.19 609 GLY A O 1
ATOM 4550 N N . ASP A 1 610 ? -28.031 -33.496 32.342 1.00 72.94 610 ASP A N 1
ATOM 4551 C CA . ASP A 1 610 ? -26.575 -33.512 32.123 1.00 72.94 610 ASP A CA 1
ATOM 4552 C C . ASP A 1 610 ? -25.809 -32.396 32.866 1.00 72.94 610 ASP A C 1
ATOM 4554 O O . ASP A 1 610 ? -24.619 -32.546 33.173 1.00 72.94 610 ASP A O 1
ATOM 4558 N N . GLY A 1 611 ? -26.517 -31.334 33.269 1.00 67.62 611 GLY A N 1
ATOM 4559 C CA . GLY A 1 611 ? -25.983 -30.191 34.007 1.00 67.62 611 GLY A CA 1
ATOM 4560 C C . GLY A 1 611 ? -25.900 -28.883 33.215 1.00 67.62 611 GLY A C 1
ATOM 4561 O O . GLY A 1 611 ? -25.457 -27.878 33.786 1.00 67.62 611 GLY A O 1
ATOM 4562 N N . VAL A 1 612 ? -26.328 -28.855 31.949 1.00 65.81 612 VAL A N 1
ATOM 4563 C CA . VAL A 1 612 ? -26.523 -27.626 31.167 1.00 65.81 612 VAL A CA 1
ATOM 4564 C C . VAL A 1 612 ? -28.017 -27.401 30.888 1.00 65.81 612 VAL A C 1
ATOM 4566 O O . VAL A 1 612 ? -28.744 -28.290 30.477 1.00 65.81 612 VAL A O 1
ATOM 4569 N N . ASN A 1 613 ? -28.499 -26.179 31.134 1.00 64.81 613 ASN A N 1
ATOM 4570 C CA . ASN A 1 613 ? -29.920 -25.837 30.991 1.00 64.81 613 ASN A CA 1
ATOM 4571 C C . ASN A 1 613 ? -30.322 -25.644 29.505 1.00 64.81 613 ASN A C 1
ATOM 4573 O O . ASN A 1 613 ? -29.568 -24.994 28.781 1.00 64.81 613 ASN A O 1
ATOM 4577 N N . ASP A 1 614 ? -31.546 -26.028 29.107 1.00 67.12 614 ASP A N 1
ATOM 4578 C CA . ASP A 1 614 ? -32.167 -26.106 27.754 1.00 67.12 614 ASP A CA 1
ATOM 4579 C C . ASP A 1 614 ? -32.043 -24.885 26.795 1.00 67.12 614 ASP A C 1
ATOM 4581 O O . ASP A 1 614 ? -32.601 -24.878 25.696 1.00 67.12 614 ASP A O 1
ATOM 4585 N N . CYS A 1 615 ? -31.442 -23.782 27.236 1.00 64.38 615 CYS A N 1
ATOM 4586 C CA . CYS A 1 615 ? -31.238 -22.540 26.478 1.00 64.38 615 CYS A CA 1
ATOM 4587 C C . CYS A 1 615 ? -29.778 -22.057 26.465 1.00 64.38 615 CYS A C 1
ATOM 4589 O O . CYS A 1 615 ? -29.479 -21.000 25.907 1.00 64.38 615 CYS A O 1
ATOM 4591 N N . LEU A 1 616 ? -28.892 -22.821 27.102 1.00 59.66 616 LEU A N 1
ATOM 4592 C CA . LEU A 1 616 ? -27.435 -22.778 26.979 1.00 59.66 616 LEU A CA 1
ATOM 4593 C C . LEU A 1 616 ? -26.918 -24.102 26.396 1.00 59.66 616 LEU A C 1
ATOM 4595 O O . LEU A 1 616 ? -25.907 -24.103 25.700 1.00 59.66 616 LEU A O 1
ATOM 4599 N N . ASP A 1 617 ? -27.637 -25.193 26.653 1.00 63.81 617 ASP A N 1
ATOM 4600 C CA . ASP A 1 617 ? -27.557 -26.445 25.920 1.00 63.81 617 ASP A CA 1
ATOM 4601 C C . ASP A 1 617 ? -28.284 -26.316 24.569 1.00 63.81 617 ASP A C 1
ATOM 4603 O O . ASP A 1 617 ? -29.363 -25.725 24.464 1.00 63.81 617 ASP A O 1
ATOM 4607 N N . GLY A 1 618 ? -27.660 -26.850 23.520 1.00 71.25 618 GLY A N 1
ATOM 4608 C CA . GLY A 1 618 ? -28.233 -26.912 22.179 1.00 71.25 618 GLY A CA 1
ATOM 4609 C C . GLY A 1 618 ? -28.942 -28.233 21.844 1.00 71.25 618 GLY A C 1
ATOM 4610 O O . GLY A 1 618 ? -29.461 -28.351 20.732 1.00 71.25 618 GLY A O 1
ATOM 4611 N N . CYS A 1 619 ? -28.982 -29.201 22.763 1.00 81.19 619 CYS A N 1
ATOM 4612 C CA . CYS A 1 619 ? -29.638 -30.501 22.617 1.00 81.19 619 CYS A CA 1
ATOM 4613 C C . CYS A 1 619 ? -30.451 -30.935 23.860 1.00 81.19 619 CYS A C 1
ATOM 4615 O O . CYS A 1 619 ? -30.131 -31.976 24.429 1.00 81.19 619 CYS A O 1
ATOM 4617 N N . PRO A 1 620 ? -31.582 -30.264 24.198 1.00 77.31 620 PRO A N 1
ATOM 4618 C CA . PRO A 1 620 ? -32.265 -30.374 25.512 1.00 77.31 620 PRO A CA 1
ATOM 4619 C C . PRO A 1 620 ? -32.957 -31.701 25.868 1.00 77.31 620 PRO A C 1
ATOM 4621 O O . PRO A 1 620 ? -33.956 -31.709 26.589 1.00 77.31 620 PRO A O 1
ATOM 4624 N N . ASN A 1 621 ? -32.560 -32.803 25.232 1.00 82.19 621 ASN A N 1
ATOM 4625 C CA . ASN A 1 621 ? -33.090 -34.154 25.400 1.00 82.19 621 ASN A CA 1
ATOM 4626 C C . ASN A 1 621 ? -32.014 -35.254 25.144 1.00 82.19 621 ASN A C 1
ATOM 4628 O O . ASN A 1 621 ? -32.392 -36.416 24.961 1.00 82.19 621 ASN A O 1
ATOM 4632 N N . ASP A 1 622 ? -30.717 -34.926 25.059 1.00 81.88 622 ASP A N 1
ATOM 4633 C CA . ASP A 1 622 ? -29.606 -35.885 24.908 1.00 81.88 622 ASP A CA 1
ATOM 4634 C C . ASP A 1 622 ? -28.546 -35.697 26.017 1.00 81.88 622 ASP A C 1
ATOM 4636 O O . ASP A 1 622 ? -27.584 -34.950 25.823 1.00 81.88 622 ASP A O 1
ATOM 4640 N N . PRO A 1 623 ? -28.634 -36.452 27.136 1.00 84.12 623 PRO A N 1
ATOM 4641 C CA . PRO A 1 623 ? -27.812 -36.254 28.337 1.00 84.12 623 PRO A CA 1
ATOM 4642 C C . PRO A 1 623 ? -26.346 -36.716 28.199 1.00 84.12 623 PRO A C 1
ATOM 4644 O O . PRO A 1 623 ? -25.698 -37.124 29.166 1.00 84.12 623 PRO A O 1
ATOM 4647 N N . ASN A 1 624 ? -25.834 -36.735 26.971 1.00 80.94 624 ASN A N 1
ATOM 4648 C CA . ASN A 1 624 ? -24.452 -37.031 26.616 1.00 80.94 624 ASN A CA 1
ATOM 4649 C C . ASN A 1 624 ? -23.820 -35.882 25.808 1.00 80.94 624 ASN A C 1
ATOM 4651 O O . ASN A 1 624 ? -22.652 -36.001 25.424 1.00 80.94 624 ASN A O 1
ATOM 4655 N N . LYS A 1 625 ? -24.588 -34.835 25.460 1.00 76.81 625 LYS A N 1
ATOM 4656 C CA . LYS A 1 625 ? -24.242 -33.940 24.355 1.00 76.81 625 LYS A CA 1
ATOM 4657 C C . LYS A 1 625 ? -24.865 -32.539 24.493 1.00 76.81 625 LYS A C 1
ATOM 4659 O O . LYS A 1 625 ? -25.855 -32.246 23.843 1.00 76.81 625 LYS A O 1
ATOM 4664 N N . ILE A 1 626 ? -24.189 -31.631 25.204 1.00 77.25 626 ILE A N 1
ATOM 4665 C CA . ILE A 1 626 ? -24.581 -30.216 25.448 1.00 77.25 626 ILE A CA 1
ATOM 4666 C C . ILE A 1 626 ? -24.751 -29.304 24.198 1.00 77.25 626 ILE A C 1
ATOM 4668 O O . ILE A 1 626 ? -24.837 -28.076 24.307 1.00 77.25 626 ILE A O 1
ATOM 4672 N N . ALA A 1 627 ? -24.669 -29.855 22.985 1.00 78.19 627 ALA A N 1
ATOM 4673 C CA . ALA A 1 627 ? -24.759 -29.135 21.717 1.00 78.19 627 ALA A CA 1
ATOM 4674 C C . ALA A 1 627 ? -25.032 -30.107 20.550 1.00 78.19 627 ALA A C 1
ATOM 4676 O O . ALA A 1 627 ? -24.605 -31.259 20.610 1.00 78.19 627 ALA A O 1
ATOM 4677 N N . PRO A 1 628 ? -25.622 -29.655 19.422 1.00 75.19 628 PRO A N 1
ATOM 4678 C CA . PRO A 1 628 ? -25.853 -30.495 18.242 1.00 75.19 628 PRO A CA 1
ATOM 4679 C C . PRO A 1 628 ? -24.596 -31.149 17.681 1.00 75.19 628 PRO A C 1
ATOM 4681 O O . PRO A 1 628 ? -24.694 -32.195 17.042 1.00 75.19 628 PRO A O 1
ATOM 4684 N N . GLY A 1 629 ? -23.429 -30.537 17.897 1.00 76.38 629 GLY A N 1
ATOM 4685 C CA . GLY A 1 629 ? -22.212 -30.903 17.188 1.00 76.38 629 GLY A CA 1
ATOM 4686 C C . GLY A 1 629 ? -22.448 -30.831 15.682 1.00 76.38 629 GLY A C 1
ATOM 4687 O O . GLY A 1 629 ? -23.078 -29.893 15.190 1.00 76.38 629 GLY A O 1
ATOM 4688 N N . GLN A 1 630 ? -21.986 -31.848 14.968 1.00 80.56 630 GLN A N 1
ATOM 4689 C CA . GLN A 1 630 ? -22.182 -31.991 13.528 1.00 80.56 630 GLN A CA 1
ATOM 4690 C C . GLN A 1 630 ? -23.327 -32.957 13.204 1.00 80.56 630 GLN A C 1
ATOM 4692 O O . GLN A 1 630 ? -24.100 -32.698 12.287 1.00 80.56 630 GLN A O 1
ATOM 4697 N N . CYS A 1 631 ? -23.515 -34.017 13.996 1.00 79.38 631 CYS A N 1
ATOM 4698 C CA . CYS A 1 631 ? -24.553 -35.023 13.747 1.00 79.38 631 CYS A CA 1
ATOM 4699 C C . CYS A 1 631 ? -25.964 -34.653 14.221 1.00 79.38 631 CYS A C 1
ATOM 4701 O O . CYS A 1 631 ? -26.909 -35.409 13.984 1.00 79.38 631 CYS A O 1
ATOM 4703 N N . GLY A 1 632 ? -26.120 -33.538 14.933 1.00 80.94 632 GLY A N 1
ATOM 4704 C CA . GLY A 1 632 ? -27.320 -33.263 15.715 1.00 80.94 632 GLY A CA 1
ATOM 4705 C C . GLY A 1 632 ? -27.377 -34.065 17.021 1.00 80.94 632 GLY A C 1
ATOM 4706 O O . GLY A 1 632 ? -26.453 -34.794 17.388 1.00 80.94 632 GLY A O 1
ATOM 4707 N N . CYS A 1 633 ? -28.482 -33.901 17.744 1.00 80.75 633 CYS A N 1
ATOM 4708 C CA . CYS A 1 633 ? -28.725 -34.534 19.041 1.00 80.75 633 CYS A CA 1
ATOM 4709 C C . CYS A 1 633 ? -29.055 -36.029 18.899 1.00 80.75 633 CYS A C 1
ATOM 4711 O O . CYS A 1 633 ? -29.734 -36.433 17.954 1.00 80.75 633 CYS A O 1
ATOM 4713 N N . GLY A 1 634 ? -28.632 -36.849 19.862 1.00 78.88 634 GLY A N 1
ATOM 4714 C CA . GLY A 1 634 ? -28.867 -38.296 19.884 1.00 78.88 634 GLY A CA 1
ATOM 4715 C C . GLY A 1 634 ? -27.910 -39.110 19.007 1.00 78.88 634 GLY A C 1
ATOM 4716 O O . GLY A 1 634 ? -28.086 -40.323 18.874 1.00 78.88 634 GLY A O 1
ATOM 4717 N N . VAL A 1 635 ? -26.907 -38.466 18.399 1.00 81.19 635 VAL A N 1
ATOM 4718 C CA . VAL A 1 635 ? -25.892 -39.096 17.544 1.00 81.19 635 VAL A CA 1
ATOM 4719 C C . VAL A 1 635 ? -24.509 -38.579 17.942 1.00 81.19 635 VAL A C 1
ATOM 4721 O O . VAL A 1 635 ? -24.279 -37.371 17.999 1.00 81.19 635 VAL A O 1
ATOM 4724 N N . LEU A 1 636 ? -23.581 -39.497 18.219 1.00 76.50 636 LEU A N 1
ATOM 4725 C CA . LEU A 1 636 ? -22.189 -39.169 18.534 1.00 76.50 636 LEU A CA 1
ATOM 4726 C C . LEU A 1 636 ? -21.492 -38.561 17.314 1.00 76.50 636 LEU A C 1
ATOM 4728 O O . LEU A 1 636 ? -21.530 -39.164 16.241 1.00 76.50 636 LEU A O 1
ATOM 4732 N N . ASP A 1 637 ? -20.782 -37.446 17.510 1.00 78.38 637 ASP A N 1
ATOM 4733 C CA . ASP A 1 637 ? -19.862 -36.876 16.517 1.00 78.38 637 ASP A CA 1
ATOM 4734 C C . ASP A 1 637 ? -18.614 -37.765 16.407 1.00 78.38 637 ASP A C 1
ATOM 4736 O O . ASP A 1 637 ? -17.544 -37.470 16.935 1.00 78.38 637 ASP A O 1
ATOM 4740 N N . THR A 1 638 ? -18.791 -38.933 15.790 1.00 85.00 638 THR A N 1
ATOM 4741 C CA . THR A 1 638 ? -17.692 -39.842 15.473 1.00 85.00 638 THR A CA 1
ATOM 4742 C C . THR A 1 638 ? -17.092 -39.384 14.158 1.00 85.00 638 THR A C 1
ATOM 4744 O O . THR A 1 638 ? -17.709 -39.561 13.112 1.00 85.00 638 THR A O 1
ATOM 4747 N N . ASP A 1 639 ? -15.916 -38.785 14.251 1.00 83.75 639 ASP A N 1
ATOM 4748 C CA . ASP A 1 639 ? -14.954 -38.576 13.172 1.00 83.75 639 ASP A CA 1
ATOM 4749 C C . ASP A 1 639 ? -14.048 -39.827 13.117 1.00 83.75 639 ASP A C 1
ATOM 4751 O O . ASP A 1 639 ? -13.620 -40.331 14.164 1.00 83.75 639 ASP A O 1
ATOM 4755 N N . SER A 1 640 ? -13.854 -40.406 11.927 1.00 87.81 640 SER A N 1
ATOM 4756 C CA . SER A 1 640 ? -13.168 -41.699 11.739 1.00 87.81 640 SER A CA 1
ATOM 4757 C C . SER A 1 640 ? -11.814 -41.621 11.041 1.00 87.81 640 SER A C 1
ATOM 4759 O O . SER A 1 640 ? -11.089 -42.621 11.054 1.00 87.81 640 SER A O 1
ATOM 4761 N N . ASP A 1 641 ? -11.452 -40.471 10.481 1.00 80.00 641 ASP A N 1
ATOM 4762 C CA . ASP A 1 641 ? -10.166 -40.248 9.813 1.00 80.00 641 ASP A CA 1
ATOM 4763 C C . ASP A 1 641 ? -9.381 -39.061 10.403 1.00 80.00 641 ASP A C 1
ATOM 4765 O O . ASP A 1 641 ? -8.147 -39.110 10.419 1.00 80.00 641 ASP A O 1
ATOM 4769 N N . GLY A 1 642 ? -10.066 -38.100 11.029 1.00 86.12 642 GLY A N 1
ATOM 4770 C CA . GLY A 1 642 ? -9.502 -37.051 11.871 1.00 86.12 642 GLY A CA 1
ATOM 4771 C C . GLY A 1 642 ? -9.525 -35.642 11.276 1.00 86.12 642 GLY A C 1
ATOM 4772 O O . GLY A 1 642 ? -8.777 -34.799 11.782 1.00 86.12 642 GLY A O 1
ATOM 4773 N N . ASP A 1 643 ? -10.302 -35.374 10.220 1.00 82.25 643 ASP A N 1
ATOM 4774 C CA . ASP A 1 643 ? -10.341 -34.050 9.570 1.00 82.25 643 ASP A CA 1
ATOM 4775 C C . ASP A 1 643 ? -11.122 -32.974 10.352 1.00 82.25 643 ASP A C 1
ATOM 4777 O O . ASP A 1 643 ? -10.934 -31.772 10.132 1.00 82.25 643 ASP A O 1
ATOM 4781 N N . GLY A 1 644 ? -11.928 -33.391 11.335 1.00 83.31 644 GLY A N 1
ATOM 4782 C CA . GLY A 1 644 ? -12.776 -32.515 12.135 1.00 83.31 644 GLY A CA 1
ATOM 4783 C C . GLY A 1 644 ? -14.234 -32.429 11.679 1.00 83.31 644 GLY A C 1
ATOM 4784 O O . GLY A 1 644 ? -14.965 -31.599 12.232 1.00 83.31 644 GLY A O 1
ATOM 4785 N N . VAL A 1 645 ? -14.689 -33.256 10.730 1.00 84.88 645 VAL A N 1
ATOM 4786 C CA . VAL A 1 645 ? -16.106 -33.433 10.379 1.00 84.88 645 VAL A CA 1
ATOM 4787 C C . VAL A 1 645 ? -16.576 -34.865 10.626 1.00 84.88 645 VAL A C 1
ATOM 4789 O O . VAL A 1 645 ? -16.115 -35.833 10.038 1.00 84.88 645 VAL A O 1
ATOM 4792 N N . ALA A 1 646 ? -17.562 -35.013 11.509 1.00 83.56 646 ALA A N 1
ATOM 4793 C CA . ALA A 1 646 ? -18.106 -36.318 11.856 1.00 83.56 646 ALA A CA 1
ATOM 4794 C C . ALA A 1 646 ? -18.837 -37.006 10.682 1.00 83.56 646 ALA A C 1
ATOM 4796 O O . ALA A 1 646 ? -19.633 -36.382 9.968 1.00 83.56 646 ALA A O 1
ATOM 4797 N N . ASN A 1 647 ? -18.676 -38.336 10.597 1.00 83.88 647 ASN A N 1
ATOM 4798 C CA . ASN A 1 647 ? -19.159 -39.269 9.557 1.00 83.88 647 ASN A CA 1
ATOM 4799 C C . ASN A 1 647 ? -20.640 -39.144 9.122 1.00 83.88 647 ASN A C 1
ATOM 4801 O O . ASN A 1 647 ? -21.096 -39.815 8.198 1.00 83.88 647 ASN A O 1
ATOM 4805 N N . CYS A 1 648 ? -21.438 -38.428 9.903 1.00 80.62 648 CYS A N 1
ATOM 4806 C CA . CYS A 1 648 ? -22.880 -38.252 9.781 1.00 80.62 648 CYS A CA 1
ATOM 4807 C C . CYS A 1 648 ? -23.287 -37.108 8.838 1.00 80.62 648 CYS A C 1
ATOM 4809 O O . CYS A 1 648 ? -24.415 -37.109 8.344 1.00 80.62 648 CYS A O 1
ATOM 4811 N N . VAL A 1 649 ? -22.393 -36.137 8.629 1.00 81.25 649 VAL A N 1
ATOM 4812 C CA . VAL A 1 649 ? -22.572 -34.995 7.715 1.00 81.25 649 VAL A CA 1
ATOM 4813 C C . VAL A 1 649 ? -21.389 -34.807 6.771 1.00 81.25 649 VAL A C 1
ATOM 4815 O O . VAL A 1 649 ? -21.536 -34.111 5.770 1.00 81.25 649 VAL A O 1
ATOM 4818 N N . ASP A 1 650 ? -20.259 -35.452 7.056 1.00 83.81 650 ASP A N 1
ATOM 4819 C CA . ASP A 1 650 ? -19.194 -35.639 6.085 1.00 83.81 650 ASP A CA 1
ATOM 4820 C C . ASP A 1 650 ? -19.669 -36.497 4.891 1.00 83.81 650 ASP A C 1
ATOM 4822 O O . ASP A 1 650 ? -20.310 -37.543 5.046 1.00 83.81 650 ASP A O 1
ATOM 4826 N N . GLY A 1 651 ? -19.362 -36.030 3.681 1.00 81.81 651 GLY A N 1
ATOM 4827 C CA . GLY A 1 651 ? -19.602 -36.749 2.435 1.00 81.81 651 GLY A CA 1
ATOM 4828 C C . GLY A 1 651 ? -18.526 -37.782 2.072 1.00 81.81 651 GLY A C 1
ATOM 4829 O O . GLY A 1 651 ? -18.767 -38.570 1.153 1.00 81.81 651 GLY A O 1
ATOM 4830 N N . CYS A 1 652 ? -17.388 -37.813 2.773 1.00 85.62 652 CYS A N 1
ATOM 4831 C CA . CYS A 1 652 ? -16.274 -38.740 2.563 1.00 85.62 652 CYS A CA 1
ATOM 4832 C C . CYS A 1 652 ? -15.679 -39.361 3.862 1.00 85.62 652 CYS A C 1
ATOM 4834 O O . CYS A 1 652 ? -14.469 -39.257 4.026 1.00 85.62 652 CYS A O 1
ATOM 4836 N N . PRO A 1 653 ? -16.432 -40.136 4.693 1.00 84.44 653 PRO A N 1
ATOM 4837 C CA . PRO A 1 653 ? -16.064 -40.543 6.082 1.00 84.44 653 PRO A CA 1
ATOM 4838 C C . PRO A 1 653 ? -14.831 -41.435 6.337 1.00 84.44 653 PRO A C 1
ATOM 4840 O O . PRO A 1 653 ? -14.839 -42.228 7.286 1.00 84.44 653 PRO A O 1
ATOM 4843 N N . ASN A 1 654 ? -13.860 -41.448 5.423 1.00 85.75 654 ASN A N 1
ATOM 4844 C CA . ASN A 1 654 ? -12.571 -42.137 5.507 1.00 85.75 654 ASN A CA 1
ATOM 4845 C C . ASN A 1 654 ? -11.452 -41.382 4.723 1.00 85.75 654 ASN A C 1
ATOM 4847 O O . ASN A 1 654 ? -10.458 -42.018 4.356 1.00 85.75 654 ASN A O 1
ATOM 4851 N N . ASP A 1 655 ? -11.618 -40.096 4.380 1.00 82.19 655 ASP A N 1
ATOM 4852 C CA . ASP A 1 655 ? -10.664 -39.276 3.607 1.00 82.19 655 ASP A CA 1
ATOM 4853 C C . ASP A 1 655 ? -10.312 -37.977 4.362 1.00 82.19 655 ASP A C 1
ATOM 4855 O O . ASP A 1 655 ? -10.991 -36.967 4.180 1.00 82.19 655 ASP A O 1
ATOM 4859 N N . PRO A 1 656 ? -9.219 -37.949 5.155 1.00 86.44 656 PRO A N 1
ATOM 4860 C CA . PRO A 1 656 ? -8.929 -36.877 6.115 1.00 86.44 656 PRO A CA 1
ATOM 4861 C C . PRO A 1 656 ? -8.468 -35.542 5.491 1.00 86.44 656 PRO A C 1
ATOM 4863 O O . PRO A 1 656 ? -7.766 -34.747 6.119 1.00 86.44 656 PRO A O 1
ATOM 4866 N N . LEU A 1 657 ? -8.782 -35.330 4.213 1.00 82.25 657 LEU A N 1
ATOM 4867 C CA . LEU A 1 657 ? -8.502 -34.135 3.422 1.00 82.25 657 LEU A CA 1
ATOM 4868 C C . LEU A 1 657 ? -9.763 -33.594 2.719 1.00 82.25 657 LEU A C 1
ATOM 4870 O O . LEU A 1 657 ? -9.663 -32.581 2.020 1.00 82.25 657 LEU A O 1
ATOM 4874 N N . LYS A 1 658 ? -10.927 -34.247 2.868 1.00 78.75 658 LYS A N 1
ATOM 4875 C CA . LYS A 1 658 ? -12.182 -33.863 2.214 1.00 78.75 658 LYS A CA 1
ATOM 4876 C C . LYS A 1 658 ? -13.410 -34.158 3.070 1.00 78.75 658 LYS A C 1
ATOM 4878 O O . LYS A 1 658 ? -13.780 -35.306 3.252 1.00 78.75 658 LYS A O 1
ATOM 4883 N N . THR A 1 659 ? -14.174 -33.107 3.345 1.00 82.12 659 THR A N 1
ATOM 4884 C CA . THR A 1 659 ? -15.492 -33.170 4.004 1.00 82.12 659 THR A CA 1
ATOM 4885 C C . THR A 1 659 ? -16.665 -33.435 3.038 1.00 82.12 659 THR A C 1
ATOM 4887 O O . THR A 1 659 ? -17.839 -33.461 3.423 1.00 82.12 659 THR A O 1
ATOM 4890 N N . ALA A 1 660 ? -16.377 -33.549 1.735 1.00 81.00 660 ALA A N 1
ATOM 4891 C CA . ALA A 1 660 ? -17.341 -33.789 0.662 1.00 81.00 660 ALA A CA 1
ATOM 4892 C C . ALA A 1 660 ? -16.632 -34.329 -0.601 1.00 81.00 660 ALA A C 1
ATOM 4894 O O . ALA A 1 660 ? -15.471 -33.992 -0.821 1.00 81.00 660 ALA A O 1
ATOM 4895 N N . PRO A 1 661 ? -17.307 -35.085 -1.495 1.00 76.50 661 PRO A N 1
ATOM 4896 C CA . PRO A 1 661 ? -16.652 -35.717 -2.650 1.00 76.50 661 PRO A CA 1
ATOM 4897 C C . PRO A 1 661 ? -15.984 -34.769 -3.654 1.00 76.50 661 PRO A C 1
ATOM 4899 O O . PRO A 1 661 ? -15.085 -35.199 -4.374 1.00 76.50 661 PRO A O 1
ATOM 4902 N N . GLY A 1 662 ? -16.415 -33.508 -3.730 1.00 76.62 662 GLY A N 1
ATOM 4903 C CA . GLY A 1 662 ? -15.897 -32.550 -4.708 1.00 76.62 662 GLY A CA 1
ATOM 4904 C C . GLY A 1 662 ? -16.169 -32.962 -6.159 1.00 76.62 662 GLY A C 1
ATOM 4905 O O . GLY A 1 662 ? -17.222 -33.529 -6.461 1.00 76.62 662 GLY A O 1
ATOM 4906 N N . LEU A 1 663 ? -15.222 -32.667 -7.052 1.00 79.81 663 LEU A N 1
ATOM 4907 C CA . LEU A 1 663 ? -15.276 -33.021 -8.476 1.00 79.81 663 LEU A CA 1
ATOM 4908 C C . LEU A 1 663 ? -14.631 -34.390 -8.740 1.00 79.81 663 LEU A C 1
ATOM 4910 O O . LEU A 1 663 ? -15.144 -35.175 -9.536 1.00 79.81 663 LEU A O 1
ATOM 4914 N N . CYS A 1 664 ? -13.539 -34.695 -8.036 1.00 79.50 664 CYS A N 1
ATOM 4915 C CA . CYS A 1 664 ? -12.739 -35.907 -8.218 1.00 79.50 664 CYS A CA 1
ATOM 4916 C C . CYS A 1 664 ? -13.241 -37.132 -7.436 1.00 79.50 664 CYS A C 1
ATOM 4918 O O . CYS A 1 664 ? -12.771 -38.248 -7.663 1.00 79.50 664 CYS A O 1
ATOM 4920 N N . GLY A 1 665 ? -14.178 -36.944 -6.503 1.00 83.06 665 GLY A N 1
ATOM 4921 C CA . GLY A 1 665 ? -14.578 -37.961 -5.531 1.00 83.06 665 GLY A CA 1
ATOM 4922 C C . GLY A 1 665 ? -13.673 -38.000 -4.291 1.00 83.06 665 GLY A C 1
ATOM 4923 O O . GLY A 1 665 ? -12.653 -37.316 -4.207 1.00 83.06 665 GLY A O 1
ATOM 4924 N N . CYS A 1 666 ? -14.058 -38.809 -3.305 1.00 81.88 666 CYS A N 1
ATOM 4925 C CA . CYS A 1 666 ? -13.267 -39.031 -2.091 1.00 81.88 666 CYS A CA 1
ATOM 4926 C C . CYS A 1 666 ? -11.942 -39.751 -2.408 1.00 81.88 666 CYS A C 1
ATOM 4928 O O . CYS A 1 666 ? -11.920 -40.693 -3.204 1.00 81.88 666 CYS A O 1
ATOM 4930 N N . GLY A 1 667 ? -10.857 -39.354 -1.748 1.00 78.88 667 GLY A N 1
ATOM 4931 C CA . GLY A 1 667 ? -9.517 -39.938 -1.856 1.00 78.88 667 GLY A CA 1
ATOM 4932 C C . GLY A 1 667 ? -8.672 -39.416 -3.024 1.00 78.88 667 GLY A C 1
ATOM 4933 O O . GLY A 1 667 ? -7.576 -39.926 -3.253 1.00 78.88 667 GLY A O 1
ATOM 4934 N N . VAL A 1 668 ? -9.164 -38.425 -3.778 1.00 79.38 668 VAL A N 1
ATOM 4935 C CA . VAL A 1 668 ? -8.480 -37.825 -4.938 1.00 79.38 668 VAL A CA 1
ATOM 4936 C C . VAL A 1 668 ? -8.617 -36.308 -4.857 1.00 79.38 668 VAL A C 1
ATOM 4938 O O . VAL A 1 668 ? -9.731 -35.799 -4.854 1.00 79.38 668 VAL A O 1
ATOM 4941 N N . SER A 1 669 ? -7.508 -35.575 -4.769 1.00 76.94 669 SER A N 1
ATOM 4942 C CA . SER A 1 669 ? -7.522 -34.119 -4.556 1.00 76.94 669 SER A CA 1
ATOM 4943 C C . SER A 1 669 ? -8.269 -33.358 -5.663 1.00 76.94 669 SER A C 1
ATOM 4945 O O . SER A 1 669 ? -8.015 -33.610 -6.835 1.00 76.94 669 SER A O 1
ATOM 4947 N N . ASP A 1 670 ? -9.128 -32.397 -5.290 1.00 78.81 670 ASP A N 1
ATOM 4948 C CA . ASP A 1 670 ? -9.746 -31.431 -6.224 1.00 78.81 670 ASP A CA 1
ATOM 4949 C C . ASP A 1 670 ? -8.818 -30.241 -6.538 1.00 78.81 670 ASP A C 1
ATOM 4951 O O . ASP A 1 670 ? -9.297 -29.157 -6.864 1.00 78.81 670 ASP A O 1
ATOM 4955 N N . VAL A 1 671 ? -7.498 -30.399 -6.387 1.00 84.56 671 VAL A N 1
ATOM 4956 C CA . VAL A 1 671 ? -6.553 -29.382 -6.859 1.00 84.56 671 VAL A CA 1
ATOM 4957 C C . VAL A 1 671 ? -6.718 -29.240 -8.369 1.00 84.56 671 VAL A C 1
ATOM 4959 O O . VAL A 1 671 ? -6.574 -30.203 -9.120 1.00 84.56 671 VAL A O 1
ATOM 4962 N N . ASP A 1 672 ? -7.047 -28.018 -8.750 1.00 83.06 672 ASP A N 1
ATOM 4963 C CA . ASP A 1 672 ? -6.822 -27.392 -10.041 1.00 83.06 672 ASP A CA 1
ATOM 4964 C C . ASP A 1 672 ? -5.439 -26.720 -9.931 1.00 83.06 672 ASP A C 1
ATOM 4966 O O . ASP A 1 672 ? -5.217 -25.896 -9.034 1.00 83.06 672 ASP A O 1
ATOM 4970 N N . SER A 1 673 ? -4.465 -27.198 -10.709 1.00 86.75 673 SER A N 1
ATOM 4971 C CA . SER A 1 673 ? -3.045 -26.857 -10.537 1.00 86.75 673 SER A CA 1
ATOM 4972 C C . SER A 1 673 ? -2.611 -25.581 -11.252 1.00 86.75 673 SER A C 1
ATOM 4974 O O . SER A 1 673 ? -1.547 -25.055 -10.917 1.00 86.75 673 SER A O 1
ATOM 4976 N N . ASP A 1 674 ? -3.411 -25.083 -12.191 1.00 78.56 674 ASP A N 1
ATOM 4977 C CA . ASP A 1 674 ? -3.110 -23.908 -13.014 1.00 78.56 674 ASP A CA 1
ATOM 4978 C C . ASP A 1 674 ? -4.215 -22.831 -12.974 1.00 78.56 674 ASP A C 1
ATOM 4980 O O . ASP A 1 674 ? -3.930 -21.651 -13.196 1.00 78.56 674 ASP A O 1
ATOM 4984 N N . GLY A 1 675 ? -5.437 -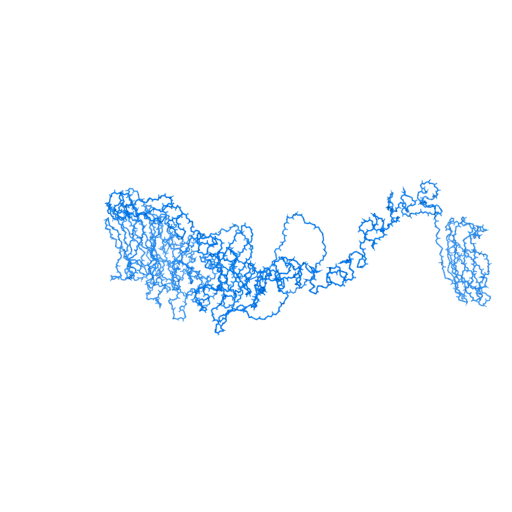23.185 -12.567 1.00 85.12 675 GLY A N 1
ATOM 4985 C CA . GLY A 1 675 ? -6.549 -22.267 -12.332 1.00 85.12 675 GLY A CA 1
ATOM 4986 C C . GLY A 1 675 ? -7.492 -22.086 -13.523 1.00 85.12 675 GLY A C 1
ATOM 4987 O O . GLY A 1 675 ? -8.136 -21.035 -13.622 1.00 85.12 675 GLY A O 1
ATOM 4988 N N . ASP A 1 676 ? -7.564 -23.047 -14.446 1.00 81.06 676 ASP A N 1
ATOM 4989 C CA . ASP A 1 676 ? -8.509 -23.047 -15.574 1.00 81.06 676 ASP A CA 1
ATOM 4990 C C . ASP A 1 676 ? -9.983 -23.259 -15.146 1.00 81.06 676 ASP A C 1
ATOM 4992 O O . ASP A 1 676 ? -10.899 -22.729 -15.788 1.00 81.06 676 ASP A O 1
ATOM 4996 N N . GLY A 1 677 ? -10.217 -23.936 -14.015 1.00 84.00 677 GLY A N 1
ATOM 4997 C CA . GLY A 1 677 ? -11.535 -24.305 -13.497 1.00 84.00 677 GLY A CA 1
ATOM 4998 C C . GLY A 1 677 ? -11.846 -25.809 -13.535 1.00 84.00 677 GLY A C 1
ATOM 4999 O O . GLY A 1 677 ? -12.898 -26.215 -13.023 1.00 84.00 677 GLY A O 1
ATOM 5000 N N . VAL A 1 678 ? -10.969 -26.643 -14.101 1.00 84.31 678 VAL A N 1
ATOM 5001 C CA . VAL A 1 678 ? -11.086 -28.107 -14.136 1.00 84.31 678 VAL A CA 1
ATOM 5002 C C . VAL A 1 678 ? -10.002 -28.755 -13.273 1.00 84.31 678 VAL A C 1
ATOM 5004 O O . VAL A 1 678 ? -8.826 -28.771 -13.605 1.00 84.31 678 VAL A O 1
ATOM 5007 N N . ALA A 1 679 ? -10.411 -29.373 -12.162 1.00 83.38 679 ALA A N 1
ATOM 5008 C CA . ALA A 1 679 ? -9.485 -30.088 -11.282 1.00 83.38 679 ALA A CA 1
ATOM 5009 C C . ALA A 1 679 ? -8.718 -31.209 -12.015 1.00 83.38 679 ALA A C 1
ATOM 5011 O O . ALA A 1 679 ? -9.304 -31.961 -12.803 1.00 83.38 679 ALA A O 1
ATOM 5012 N N . ASN A 1 680 ? -7.443 -31.397 -11.651 1.00 83.88 680 ASN A N 1
ATOM 5013 C CA . ASN A 1 680 ? -6.430 -32.239 -12.315 1.00 83.88 680 ASN A CA 1
ATOM 5014 C C . ASN A 1 680 ? -6.839 -33.700 -12.610 1.00 83.88 680 ASN A C 1
ATOM 5016 O O . ASN A 1 680 ? -6.159 -34.412 -13.345 1.00 83.88 680 ASN A O 1
ATOM 5020 N N . CYS A 1 681 ? -7.897 -34.195 -11.969 1.00 81.81 681 CYS A N 1
ATOM 5021 C CA . CYS A 1 681 ? -8.440 -35.542 -12.140 1.00 81.81 681 CYS A CA 1
ATOM 5022 C C . CYS A 1 681 ? -9.397 -35.691 -13.341 1.00 81.81 681 CYS A C 1
ATOM 5024 O O . CYS A 1 681 ? -9.691 -36.818 -13.744 1.00 81.81 681 CYS A O 1
ATOM 5026 N N . LEU A 1 682 ? -9.924 -34.576 -13.861 1.00 82.06 682 LEU A N 1
ATOM 5027 C CA . LEU A 1 682 ? -10.836 -34.501 -15.010 1.00 82.06 682 LEU A CA 1
ATOM 5028 C C . LEU A 1 682 ? -10.199 -33.811 -16.222 1.00 82.06 682 LEU A C 1
ATOM 5030 O O . LEU A 1 682 ? -10.748 -33.892 -17.320 1.00 82.06 682 LEU A O 1
ATOM 5034 N N . ASP A 1 683 ? -9.062 -33.158 -16.015 1.00 85.50 683 ASP A N 1
ATOM 5035 C CA . ASP A 1 683 ? -8.332 -32.424 -17.032 1.00 85.50 683 ASP A CA 1
ATOM 5036 C C . ASP A 1 683 ? -7.325 -33.311 -17.804 1.00 85.50 683 ASP A C 1
ATOM 5038 O O . ASP A 1 683 ? -6.722 -34.245 -17.267 1.00 85.50 683 ASP A O 1
ATOM 5042 N N . GLY A 1 684 ? -7.175 -33.031 -19.101 1.00 83.94 684 GLY A N 1
ATOM 5043 C CA . GLY A 1 684 ? -6.171 -33.617 -19.981 1.00 83.94 684 GLY A CA 1
ATOM 5044 C C . GLY A 1 684 ? -4.814 -32.902 -19.966 1.00 83.94 684 GLY A C 1
ATOM 5045 O O . GLY A 1 684 ? -3.851 -33.500 -20.449 1.00 83.94 684 GLY A O 1
ATOM 5046 N N . CYS A 1 685 ? -4.716 -31.684 -19.419 1.00 87.62 685 CYS A N 1
ATOM 5047 C CA . CYS A 1 685 ? -3.488 -30.886 -19.370 1.00 87.62 685 CYS A CA 1
ATOM 5048 C C . CYS A 1 685 ? -3.232 -30.179 -18.013 1.00 87.62 685 CYS A C 1
ATOM 5050 O O . CYS A 1 685 ? -3.095 -28.962 -18.023 1.00 87.62 685 CYS A O 1
ATOM 5052 N N . PRO A 1 686 ? -3.040 -30.894 -16.874 1.00 85.50 686 PRO A N 1
ATOM 5053 C CA . PRO A 1 686 ? -3.178 -30.332 -15.505 1.00 85.50 686 PRO A CA 1
ATOM 5054 C C . PRO A 1 686 ? -2.132 -29.318 -15.006 1.00 85.50 686 PRO A C 1
ATOM 5056 O O . PRO A 1 686 ? -1.818 -29.302 -13.815 1.00 85.50 686 PRO A O 1
ATOM 5059 N N . ASN A 1 687 ? -1.475 -28.597 -15.915 1.00 86.88 687 ASN A N 1
ATOM 5060 C CA . ASN A 1 687 ? -0.579 -27.469 -15.660 1.00 86.88 687 ASN A CA 1
ATOM 5061 C C . ASN A 1 687 ? -0.637 -26.430 -16.822 1.00 86.88 687 ASN A C 1
ATOM 5063 O O . ASN A 1 687 ? 0.322 -25.678 -17.000 1.00 86.88 687 ASN A O 1
ATOM 5067 N N . ASP A 1 688 ? -1.685 -26.434 -17.659 1.00 84.94 688 ASP A N 1
ATOM 5068 C CA . ASP A 1 688 ? -1.902 -25.511 -18.787 1.00 84.94 688 ASP A CA 1
ATOM 5069 C C . ASP A 1 688 ? -3.235 -24.767 -18.596 1.00 84.94 688 ASP A C 1
ATOM 5071 O O . ASP A 1 688 ? -4.287 -25.261 -19.012 1.00 84.94 688 ASP A O 1
ATOM 5075 N N . PRO A 1 689 ? -3.214 -23.535 -18.056 1.00 85.38 689 PRO A N 1
ATOM 5076 C CA . PRO A 1 689 ? -4.433 -22.804 -17.731 1.00 85.38 689 PRO A CA 1
ATOM 5077 C C . PRO A 1 689 ? -5.230 -22.357 -18.966 1.00 85.38 689 PRO A C 1
ATOM 5079 O O . PRO A 1 689 ? -6.202 -21.613 -18.821 1.00 85.38 689 PRO A O 1
ATOM 5082 N N . LEU A 1 690 ? -4.814 -22.694 -20.189 1.00 82.88 690 LEU A N 1
ATOM 5083 C CA . LEU A 1 690 ? -5.498 -22.331 -21.429 1.00 82.88 690 LEU A CA 1
ATOM 5084 C C . LEU A 1 690 ? -6.118 -23.536 -22.154 1.00 82.88 690 LEU A C 1
ATOM 5086 O O . LEU A 1 690 ? -6.851 -23.323 -23.126 1.00 82.88 690 LEU A O 1
ATOM 5090 N N . LYS A 1 691 ? -5.890 -24.776 -21.694 1.00 80.62 691 LYS A N 1
ATOM 5091 C CA . LYS A 1 691 ? -6.442 -25.984 -22.323 1.00 80.62 691 LYS A CA 1
ATOM 5092 C C . LYS A 1 691 ? -6.867 -27.049 -21.318 1.00 80.62 691 LYS A C 1
ATOM 5094 O O . LYS A 1 691 ? -6.039 -27.621 -20.632 1.00 80.62 691 LYS A O 1
ATOM 5099 N N . THR A 1 692 ? -8.113 -27.506 -21.440 1.00 85.62 692 THR A N 1
ATOM 5100 C CA . THR A 1 692 ? -8.592 -28.721 -20.749 1.00 85.62 692 THR A CA 1
ATOM 5101 C C . THR A 1 692 ? -8.237 -30.042 -21.459 1.00 85.62 692 THR A C 1
ATOM 5103 O O . THR A 1 692 ? -8.625 -31.125 -21.013 1.00 85.62 692 THR A O 1
ATOM 5106 N N . GLN A 1 693 ? -7.600 -29.991 -22.639 1.00 84.69 693 GLN A N 1
ATOM 5107 C CA . GLN A 1 693 ? -7.263 -31.144 -23.493 1.00 84.69 693 GLN A CA 1
ATOM 5108 C C . GLN A 1 693 ? -6.039 -30.830 -24.385 1.00 84.69 693 GLN A C 1
ATOM 5110 O O . GLN A 1 693 ? -5.965 -29.717 -24.896 1.00 84.69 693 GLN A O 1
ATOM 5115 N N . PRO A 1 694 ? -5.145 -31.795 -24.697 1.00 78.62 694 PRO A N 1
ATOM 5116 C CA . PRO A 1 694 ? -3.878 -31.509 -25.396 1.00 78.62 694 PRO A CA 1
ATOM 5117 C C . PRO A 1 694 ? -3.949 -30.929 -26.818 1.00 78.62 694 PRO A C 1
ATOM 5119 O O . PRO A 1 694 ? -2.955 -30.384 -27.285 1.00 78.62 694 PRO A O 1
ATOM 5122 N N . GLY A 1 695 ? -5.066 -31.057 -27.538 1.00 83.81 695 GLY A N 1
ATOM 5123 C CA . GLY A 1 695 ? -5.146 -30.599 -28.932 1.00 83.81 695 GLY A CA 1
ATOM 5124 C C . GLY A 1 695 ? -4.181 -31.337 -29.873 1.00 83.81 695 GLY A C 1
ATOM 5125 O O . GLY A 1 695 ? -4.011 -32.554 -29.759 1.00 83.81 695 GLY A O 1
ATOM 5126 N N . VAL A 1 696 ? -3.580 -30.605 -30.815 1.00 84.38 696 VAL A N 1
ATOM 5127 C CA . VAL A 1 696 ? -2.546 -31.090 -31.749 1.00 84.38 696 VAL A CA 1
ATOM 5128 C C . VAL A 1 696 ? -1.154 -30.689 -31.258 1.00 84.38 696 VAL A C 1
ATOM 5130 O O . VAL A 1 696 ? -0.259 -31.532 -31.225 1.00 84.38 696 VAL A O 1
ATOM 5133 N N . CYS A 1 697 ? -0.996 -29.442 -30.809 1.00 82.00 697 CYS A N 1
ATOM 5134 C CA . CYS A 1 697 ? 0.272 -28.884 -30.332 1.00 82.00 697 CYS A CA 1
ATOM 5135 C C . CYS A 1 697 ? 0.698 -29.376 -28.936 1.00 82.00 697 CYS A C 1
ATOM 5137 O O . CYS A 1 697 ? 1.825 -29.138 -28.508 1.00 82.00 697 CYS A O 1
ATOM 5139 N N . GLY A 1 698 ? -0.184 -30.075 -28.217 1.00 83.88 698 GLY A N 1
ATOM 5140 C CA . GLY A 1 698 ? 0.042 -30.508 -26.840 1.00 83.88 698 GLY A CA 1
ATOM 5141 C C . GLY A 1 698 ? -0.397 -29.473 -25.799 1.00 83.88 698 GLY A C 1
ATOM 5142 O O . GLY A 1 698 ? -0.955 -28.422 -26.113 1.00 83.88 698 GLY A O 1
ATOM 5143 N N . CYS A 1 699 ? -0.161 -29.799 -24.530 1.00 82.94 699 CYS A N 1
ATOM 5144 C CA . CYS A 1 699 ? -0.377 -28.887 -23.408 1.00 82.94 699 CYS A CA 1
ATOM 5145 C C . CYS A 1 699 ? 0.744 -27.836 -23.350 1.00 82.94 699 CYS A C 1
ATOM 5147 O O . CYS A 1 699 ? 1.912 -28.179 -23.534 1.00 82.94 699 CYS A O 1
ATOM 5149 N N . GLY A 1 700 ? 0.402 -26.587 -23.045 1.00 80.88 700 GLY A N 1
ATOM 5150 C CA . GLY A 1 700 ? 1.323 -25.455 -22.902 1.00 80.88 700 GLY A CA 1
ATOM 5151 C C . GLY A 1 700 ? 1.652 -24.721 -24.207 1.00 80.88 700 GLY A C 1
ATOM 5152 O O . GLY A 1 700 ? 2.444 -23.783 -24.186 1.00 80.88 700 GLY A O 1
ATOM 5153 N N . VAL A 1 701 ? 1.064 -25.129 -25.337 1.00 82.62 701 VAL A N 1
ATOM 5154 C CA . VAL A 1 701 ? 1.277 -24.536 -26.670 1.00 82.62 701 VAL A CA 1
ATOM 5155 C C . VAL A 1 701 ? -0.078 -24.381 -27.353 1.00 82.62 701 VAL A C 1
ATOM 5157 O O . VAL A 1 701 ? -0.784 -25.372 -27.521 1.00 82.62 701 VAL A O 1
ATOM 5160 N N . ALA A 1 702 ? -0.476 -23.167 -27.733 1.00 80.38 702 ALA A N 1
ATOM 5161 C CA . ALA A 1 702 ? -1.777 -22.927 -28.362 1.00 80.38 702 ALA A CA 1
ATOM 5162 C C . ALA A 1 702 ? -1.930 -23.698 -29.689 1.00 80.38 702 ALA A C 1
ATOM 5164 O O . ALA A 1 702 ? -0.982 -23.790 -30.461 1.00 80.38 702 ALA A O 1
ATOM 5165 N N . ASP A 1 703 ? -3.129 -24.224 -29.972 1.00 83.75 703 ASP A N 1
ATOM 5166 C CA . ASP A 1 703 ? -3.481 -24.708 -31.317 1.00 83.75 703 ASP A CA 1
ATOM 5167 C C . ASP A 1 703 ? -3.889 -23.499 -32.180 1.00 83.75 703 ASP A C 1
ATOM 5169 O O . ASP A 1 703 ? -5.074 -23.266 -32.424 1.00 83.75 703 ASP A O 1
ATOM 5173 N N . ALA A 1 704 ? -2.901 -22.681 -32.542 1.00 85.06 704 ALA A N 1
ATOM 5174 C CA . ALA A 1 704 ? -3.057 -21.487 -33.366 1.00 85.06 704 ALA A CA 1
ATOM 5175 C C . ALA A 1 704 ? -2.557 -21.724 -34.804 1.00 85.06 704 ALA A C 1
ATOM 5177 O O . ALA A 1 704 ? -1.782 -22.644 -35.051 1.00 85.06 704 ALA A O 1
ATOM 5178 N N . ASP A 1 705 ? -3.077 -20.909 -35.718 1.00 85.12 705 ASP A N 1
ATOM 5179 C CA . ASP A 1 705 ? -2.724 -20.768 -37.136 1.00 85.12 705 ASP A CA 1
ATOM 5180 C C . ASP A 1 705 ? -2.665 -19.249 -37.343 1.00 85.12 705 ASP A C 1
ATOM 5182 O O . ASP A 1 705 ? -3.710 -18.586 -37.413 1.00 85.12 705 ASP A O 1
ATOM 5186 N N . PHE A 1 706 ? -1.470 -18.663 -37.226 1.00 87.69 706 PHE A N 1
ATOM 5187 C CA . PHE A 1 706 ? -1.333 -17.211 -37.109 1.00 87.69 706 PHE A CA 1
ATOM 5188 C C . PHE A 1 706 ? -1.566 -16.468 -38.437 1.00 87.69 706 PHE A C 1
ATOM 5190 O O . PHE A 1 706 ? -2.105 -15.355 -38.426 1.00 87.69 706 PHE A O 1
ATOM 5197 N N . ASP A 1 707 ? -1.183 -17.047 -39.578 1.00 80.75 707 ASP A N 1
ATOM 5198 C CA . ASP A 1 707 ? -1.289 -16.382 -40.885 1.00 80.75 707 ASP A CA 1
ATOM 5199 C C . ASP A 1 707 ? -2.419 -16.893 -41.803 1.00 80.75 707 ASP A C 1
ATOM 5201 O O . ASP A 1 707 ? -2.781 -16.200 -42.766 1.00 80.75 707 ASP A O 1
ATOM 5205 N N . GLY A 1 708 ? -3.064 -18.011 -41.451 1.00 88.44 708 GLY A N 1
ATOM 5206 C CA . GLY A 1 708 ? -4.266 -18.532 -42.097 1.00 88.44 708 GLY A CA 1
ATOM 5207 C C . GLY A 1 708 ? -4.014 -19.506 -43.250 1.00 88.44 708 GLY A C 1
ATOM 5208 O O . GLY A 1 708 ? -4.846 -19.570 -44.167 1.00 88.44 708 GLY A O 1
ATOM 5209 N N . ASP A 1 709 ? -2.881 -20.214 -43.261 1.00 85.31 709 ASP A N 1
ATOM 5210 C CA . ASP A 1 709 ? -2.516 -21.178 -44.310 1.00 85.31 709 ASP A CA 1
ATOM 5211 C C . ASP A 1 709 ? -3.216 -22.542 -44.168 1.00 85.31 709 ASP A C 1
ATOM 5213 O O . ASP A 1 709 ? -3.654 -23.115 -45.180 1.00 85.31 709 ASP A O 1
ATOM 5217 N N . GLY A 1 710 ? -3.461 -22.970 -42.925 1.00 88.19 710 GLY A N 1
ATOM 5218 C CA . GLY A 1 710 ? -4.193 -24.182 -42.565 1.00 88.19 710 GLY A CA 1
ATOM 5219 C C . GLY A 1 710 ? -3.369 -25.293 -41.901 1.00 88.19 710 GLY A C 1
ATOM 5220 O O . GLY A 1 710 ? -3.982 -26.262 -41.434 1.00 88.19 710 GLY A O 1
ATOM 5221 N N . ASP A 1 711 ? -2.043 -25.176 -41.833 1.00 89.19 711 ASP A N 1
ATOM 5222 C CA . ASP A 1 711 ? -1.230 -25.843 -40.809 1.00 89.19 711 ASP A CA 1
ATOM 5223 C C . ASP A 1 711 ? -1.223 -24.999 -39.502 1.00 89.19 711 ASP A C 1
ATOM 5225 O O . ASP A 1 711 ? -1.803 -23.917 -39.449 1.00 89.19 711 ASP A O 1
ATOM 5229 N N . LEU A 1 712 ? -0.697 -25.537 -38.392 1.00 89.50 712 LEU A N 1
ATOM 5230 C CA . LEU A 1 712 ? -0.696 -24.860 -37.077 1.00 89.50 712 LEU A CA 1
ATOM 5231 C C . LEU A 1 712 ? 0.723 -24.416 -36.707 1.00 89.50 712 LEU A C 1
ATOM 5233 O O . LEU A 1 712 ? 1.658 -25.175 -36.958 1.00 89.50 712 LEU A O 1
ATOM 5237 N N . ASP A 1 713 ? 0.874 -23.299 -35.985 1.00 87.25 713 ASP A N 1
ATOM 5238 C CA . ASP A 1 713 ? 2.156 -22.672 -35.592 1.00 87.25 713 ASP A CA 1
ATOM 5239 C C . ASP A 1 713 ? 3.196 -23.660 -35.006 1.00 87.25 713 ASP A C 1
ATOM 5241 O O . ASP A 1 713 ? 4.402 -23.446 -35.070 1.00 87.25 713 ASP A O 1
ATOM 5245 N N . CYS A 1 714 ? 2.730 -24.748 -34.383 1.00 86.69 714 CYS A N 1
ATOM 5246 C CA . CYS A 1 714 ? 3.547 -25.774 -33.730 1.00 86.69 714 CYS A CA 1
ATOM 5247 C C . CYS A 1 714 ? 4.039 -26.913 -34.650 1.00 86.69 714 CYS A C 1
ATOM 5249 O O . CYS A 1 714 ? 4.774 -27.793 -34.191 1.00 86.69 714 CYS A O 1
ATOM 5251 N N . VAL A 1 715 ? 3.584 -26.949 -35.906 1.00 89.75 715 VAL A N 1
ATOM 5252 C CA . VAL A 1 715 ? 3.956 -27.927 -36.950 1.00 89.75 715 VAL A CA 1
ATOM 5253 C C . VAL A 1 715 ? 4.289 -27.273 -38.300 1.00 89.75 715 VAL A C 1
ATOM 5255 O O . VAL A 1 715 ? 4.669 -27.985 -39.227 1.00 89.75 715 VAL A O 1
ATOM 5258 N N . ASP A 1 716 ? 4.153 -25.951 -38.394 1.00 92.94 716 ASP A N 1
ATOM 5259 C CA . ASP A 1 716 ? 4.483 -25.109 -39.544 1.00 92.94 716 ASP A CA 1
ATOM 5260 C C . ASP A 1 716 ? 5.977 -24.721 -39.546 1.00 92.94 716 ASP A C 1
ATOM 5262 O O . ASP A 1 716 ? 6.552 -24.431 -38.494 1.00 92.94 716 ASP A O 1
ATOM 5266 N N . ASN A 1 717 ? 6.612 -24.718 -40.723 1.00 92.69 717 ASN A N 1
ATOM 5267 C CA . ASN A 1 717 ? 7.995 -24.275 -40.920 1.00 92.69 717 ASN A CA 1
ATOM 5268 C C . ASN A 1 717 ? 8.166 -22.782 -41.263 1.00 92.69 717 ASN A C 1
ATOM 5270 O O . ASN A 1 717 ? 9.299 -22.305 -41.266 1.00 92.69 717 ASN A O 1
ATOM 5274 N N . CYS A 1 718 ? 7.085 -22.021 -41.463 1.00 93.50 718 CYS A N 1
ATOM 5275 C CA . CYS A 1 718 ? 7.087 -20.554 -41.416 1.00 93.50 718 CYS A CA 1
ATOM 5276 C C . CYS A 1 718 ? 5.841 -19.983 -40.700 1.00 93.50 718 CYS A C 1
ATOM 5278 O O . CYS A 1 718 ? 5.074 -19.288 -41.367 1.00 93.50 718 CYS A O 1
ATOM 5280 N N . PRO A 1 719 ? 5.692 -20.136 -39.362 1.00 89.50 719 PRO A N 1
ATOM 5281 C CA . PRO A 1 719 ? 4.495 -19.769 -38.573 1.00 89.50 719 PRO A CA 1
ATOM 5282 C C . PRO A 1 719 ? 3.908 -18.349 -38.700 1.00 89.50 719 PRO A C 1
ATOM 5284 O O . PRO A 1 719 ? 2.971 -18.013 -37.980 1.00 89.50 719 PRO A O 1
ATOM 5287 N N . THR A 1 720 ? 4.467 -17.469 -39.535 1.00 89.19 720 THR A N 1
ATOM 5288 C CA . THR A 1 720 ? 3.918 -16.140 -39.825 1.00 89.19 720 THR A CA 1
ATOM 5289 C C . THR A 1 720 ? 3.898 -15.762 -41.318 1.00 89.19 720 THR A C 1
ATOM 5291 O O . THR A 1 720 ? 3.505 -14.627 -41.635 1.00 89.19 720 THR A O 1
ATOM 5294 N N . LEU A 1 721 ? 4.313 -16.630 -42.264 1.00 89.31 721 LEU A N 1
ATOM 5295 C CA . LEU A 1 721 ? 4.510 -16.300 -43.691 1.00 89.31 721 LEU A CA 1
ATOM 5296 C C . LEU A 1 721 ? 3.754 -17.124 -44.778 1.00 89.31 721 LEU A C 1
ATOM 5298 O O . LEU A 1 721 ? 4.223 -17.134 -45.914 1.00 89.31 721 LEU A O 1
ATOM 5302 N N . TYR A 1 722 ? 2.558 -17.658 -44.528 1.00 93.25 722 TYR A N 1
ATOM 5303 C CA . TYR A 1 722 ? 1.603 -18.242 -45.498 1.00 93.25 722 TYR A CA 1
ATOM 5304 C C . TYR A 1 722 ? 2.252 -19.106 -46.594 1.00 93.25 722 TYR A C 1
ATOM 5306 O O . TYR A 1 722 ? 2.491 -18.678 -47.735 1.00 93.25 722 TYR A O 1
ATOM 5314 N N . ASN A 1 723 ? 2.499 -20.363 -46.257 1.00 93.00 723 ASN A N 1
ATOM 5315 C CA . ASN A 1 723 ? 3.331 -21.303 -46.996 1.00 93.00 723 ASN A CA 1
ATOM 5316 C C . ASN A 1 723 ? 2.668 -22.694 -47.110 1.00 93.00 723 ASN A C 1
ATOM 5318 O O . ASN A 1 723 ? 3.368 -23.681 -46.884 1.00 93.00 723 ASN A O 1
ATOM 5322 N N . PRO A 1 724 ? 1.405 -22.844 -47.596 1.00 92.56 724 PRO A N 1
ATOM 5323 C CA . PRO A 1 724 ? 0.567 -24.055 -47.415 1.00 92.56 724 PRO A CA 1
ATOM 5324 C C . PRO A 1 724 ? 0.953 -25.250 -48.310 1.00 92.56 724 PRO A C 1
ATOM 5326 O O . PRO A 1 724 ? 0.137 -26.082 -48.718 1.00 92.56 724 PRO A O 1
ATOM 5329 N N . ALA A 1 725 ? 2.223 -25.296 -48.696 1.00 92.75 725 ALA A N 1
ATOM 5330 C CA . ALA A 1 725 ? 2.930 -26.443 -49.236 1.00 92.75 725 ALA A CA 1
ATOM 5331 C C . ALA A 1 725 ? 4.029 -26.958 -48.278 1.00 92.75 725 ALA A C 1
ATOM 5333 O O . ALA A 1 725 ? 4.672 -27.948 -48.629 1.00 92.75 725 ALA A O 1
ATOM 5334 N N . GLN A 1 726 ? 4.255 -26.287 -47.136 1.00 93.75 726 GLN A N 1
ATOM 5335 C CA . GLN A 1 726 ? 5.264 -26.576 -46.106 1.00 93.75 726 GLN A CA 1
ATOM 5336 C C . GLN A 1 726 ? 6.644 -26.879 -46.710 1.00 93.75 726 GLN A C 1
ATOM 5338 O O . GLN A 1 726 ? 7.326 -27.849 -46.375 1.00 93.75 726 GLN A O 1
ATOM 5343 N N . ALA A 1 727 ? 7.020 -26.074 -47.706 1.00 94.69 727 ALA A N 1
ATOM 5344 C CA . ALA A 1 727 ? 8.183 -26.329 -48.537 1.00 94.69 727 ALA A CA 1
ATOM 5345 C C . ALA A 1 727 ? 9.457 -25.847 -47.839 1.00 94.69 727 ALA A C 1
ATOM 5347 O O . ALA A 1 727 ? 9.703 -24.648 -47.768 1.00 94.69 727 ALA A O 1
ATOM 5348 N N . ASP A 1 728 ? 10.287 -26.798 -47.441 1.00 95.25 728 ASP A N 1
ATOM 5349 C CA . ASP A 1 728 ? 11.677 -26.687 -46.981 1.00 95.25 728 ASP A CA 1
ATOM 5350 C C . ASP A 1 728 ? 12.552 -27.376 -48.063 1.00 95.25 728 ASP A C 1
ATOM 5352 O O . ASP A 1 728 ? 12.135 -28.391 -48.641 1.00 95.25 728 ASP A O 1
ATOM 5356 N N . ALA A 1 729 ? 13.672 -26.758 -48.463 1.00 95.62 729 ALA A N 1
ATOM 5357 C CA . ALA A 1 729 ? 14.473 -27.195 -49.618 1.00 95.62 729 ALA A CA 1
ATOM 5358 C C . ALA A 1 729 ? 15.802 -27.875 -49.261 1.00 95.62 729 ALA A C 1
ATOM 5360 O O . ALA A 1 729 ? 16.281 -28.686 -50.064 1.00 95.62 729 ALA A O 1
ATOM 5361 N N . ASP A 1 730 ? 16.383 -27.571 -48.105 1.00 94.25 730 ASP A N 1
ATOM 5362 C CA . ASP A 1 730 ? 17.696 -28.056 -47.674 1.00 94.25 730 ASP A CA 1
ATOM 5363 C C . ASP A 1 730 ? 17.629 -28.963 -46.424 1.00 94.25 730 ASP A C 1
ATOM 5365 O O . ASP A 1 730 ? 18.515 -29.804 -46.224 1.00 94.25 730 ASP A O 1
ATOM 5369 N N . GLY A 1 731 ? 16.515 -28.919 -45.687 1.00 94.56 731 GLY A N 1
ATOM 5370 C CA . GLY A 1 731 ? 16.173 -29.775 -44.559 1.00 94.56 731 GLY A CA 1
ATOM 5371 C C . GLY A 1 731 ? 16.500 -29.190 -43.186 1.00 94.56 731 GLY A C 1
ATOM 5372 O O . GLY A 1 731 ? 16.684 -29.981 -42.252 1.00 94.56 731 GLY A O 1
ATOM 5373 N N . ASP A 1 732 ? 16.648 -27.870 -43.055 1.00 94.31 732 ASP A N 1
ATOM 5374 C CA . ASP A 1 732 ? 17.056 -27.221 -41.802 1.00 94.31 732 ASP A CA 1
ATOM 5375 C C . ASP A 1 732 ? 15.911 -27.092 -40.762 1.00 94.31 732 ASP A C 1
ATOM 5377 O O . ASP A 1 732 ? 16.157 -27.205 -39.555 1.00 94.31 732 ASP A O 1
ATOM 5381 N N . GLY A 1 733 ? 14.660 -26.991 -41.227 1.00 92.50 733 GLY A N 1
ATOM 5382 C CA . GLY A 1 733 ? 13.444 -26.842 -40.416 1.00 92.50 733 GLY A CA 1
ATOM 5383 C C . GLY A 1 733 ? 12.691 -25.516 -40.598 1.00 92.50 733 GLY A C 1
ATOM 5384 O O . GLY A 1 733 ? 11.594 -25.383 -40.054 1.00 92.50 733 GLY A O 1
ATOM 5385 N N . ILE A 1 734 ? 13.241 -24.578 -41.365 1.00 95.06 734 ILE A N 1
ATOM 5386 C CA . ILE A 1 734 ? 12.664 -23.301 -41.781 1.00 95.06 734 ILE A CA 1
ATOM 5387 C C . ILE A 1 734 ? 12.119 -23.457 -43.215 1.00 95.06 734 ILE A C 1
ATOM 5389 O O . ILE A 1 734 ? 12.656 -24.187 -44.048 1.00 95.06 734 ILE A O 1
ATOM 5393 N N . GLY A 1 735 ? 10.984 -22.834 -43.524 1.00 95.56 735 GLY A N 1
ATOM 5394 C CA . GLY A 1 735 ? 10.391 -22.910 -44.860 1.00 95.56 735 GLY A CA 1
ATOM 5395 C C . GLY A 1 735 ? 10.991 -21.892 -45.839 1.00 95.56 735 GLY A C 1
ATOM 5396 O O . GLY A 1 735 ? 11.274 -20.752 -45.486 1.00 95.56 735 GLY A O 1
ATOM 5397 N N . ASN A 1 736 ? 11.037 -22.244 -47.129 1.00 93.31 736 ASN A N 1
ATOM 5398 C CA . ASN A 1 736 ? 11.546 -21.432 -48.257 1.00 93.31 736 ASN A CA 1
ATOM 5399 C C . ASN A 1 736 ? 10.918 -20.023 -48.421 1.00 93.31 736 ASN A C 1
ATOM 5401 O O . ASN A 1 736 ? 11.260 -19.300 -49.358 1.00 93.31 736 ASN A O 1
ATOM 5405 N N . VAL A 1 737 ? 9.913 -19.671 -47.616 1.00 94.19 737 VAL A N 1
ATOM 5406 C CA . VAL A 1 737 ? 9.228 -18.369 -47.644 1.00 94.19 737 VAL A CA 1
ATOM 5407 C C . VAL A 1 737 ? 9.742 -17.438 -46.538 1.00 94.19 737 VAL A C 1
ATOM 5409 O O . VAL A 1 737 ? 9.681 -16.222 -46.720 1.00 94.19 737 VAL A O 1
ATOM 5412 N N . CYS A 1 738 ? 10.243 -17.994 -45.427 1.00 92.94 738 CYS A N 1
ATOM 5413 C CA . CYS A 1 738 ? 10.808 -17.280 -44.275 1.00 92.94 738 CYS A CA 1
ATOM 5414 C C . CYS A 1 738 ? 12.325 -17.399 -44.153 1.00 92.94 738 CYS A C 1
ATOM 5416 O O . CYS A 1 738 ? 12.928 -16.555 -43.500 1.00 92.94 738 CYS A O 1
ATOM 5418 N N . ASP A 1 739 ? 12.910 -18.404 -44.793 1.00 95.56 739 ASP A N 1
ATOM 5419 C CA . ASP A 1 739 ? 14.338 -18.673 -44.778 1.00 95.56 739 ASP A CA 1
ATOM 5420 C C . ASP A 1 739 ? 15.167 -17.573 -45.480 1.00 95.56 739 ASP A C 1
ATOM 5422 O O . ASP A 1 739 ? 14.896 -17.214 -46.633 1.00 95.56 739 ASP A O 1
ATOM 5426 N N . ASN A 1 740 ? 16.184 -17.046 -44.787 1.00 94.56 740 ASN A N 1
ATOM 5427 C CA . ASN A 1 740 ? 17.167 -16.094 -45.310 1.00 94.56 740 ASN A CA 1
ATOM 5428 C C . ASN A 1 740 ? 18.386 -16.753 -45.996 1.00 94.56 740 ASN A C 1
ATOM 5430 O O . ASN A 1 740 ? 19.138 -16.051 -46.676 1.00 94.56 740 ASN A O 1
ATOM 5434 N N . CYS A 1 741 ? 18.532 -18.082 -45.923 1.00 95.12 741 CYS A N 1
ATOM 5435 C CA . CYS A 1 741 ? 19.439 -18.890 -46.744 1.00 95.12 741 CYS A CA 1
ATOM 5436 C C . CYS A 1 741 ? 18.761 -20.146 -47.354 1.00 95.12 741 CYS A C 1
ATOM 5438 O O . CYS A 1 741 ? 19.238 -21.247 -47.094 1.00 95.12 741 CYS A O 1
ATOM 5440 N N . PRO A 1 742 ? 17.766 -20.018 -48.275 1.00 94.75 742 PRO A N 1
ATOM 5441 C CA . PRO A 1 742 ? 16.927 -21.113 -48.822 1.00 94.75 742 PRO A CA 1
ATOM 5442 C C . PRO A 1 742 ? 17.577 -22.368 -49.438 1.00 94.75 742 PRO A C 1
ATOM 5444 O O . PRO A 1 742 ? 16.873 -23.144 -50.088 1.00 94.75 742 PRO A O 1
ATOM 5447 N N . GLN A 1 743 ? 18.897 -22.541 -49.384 1.00 95.25 743 GLN A N 1
ATOM 5448 C CA . GLN A 1 743 ? 19.662 -23.664 -49.935 1.00 95.25 743 GLN A CA 1
ATOM 5449 C C . GLN A 1 743 ? 20.816 -24.138 -49.014 1.00 95.25 743 GLN A C 1
ATOM 5451 O O . GLN A 1 743 ? 21.465 -25.129 -49.367 1.00 95.25 743 GLN A O 1
ATOM 5456 N N . ASP A 1 744 ? 21.101 -23.449 -47.899 1.00 95.31 744 ASP A N 1
ATOM 5457 C CA . ASP A 1 744 ? 22.313 -23.605 -47.079 1.00 95.31 744 ASP A CA 1
ATOM 5458 C C . ASP A 1 744 ? 21.976 -23.607 -45.557 1.00 95.31 744 ASP A C 1
ATOM 5460 O O . ASP A 1 744 ? 21.959 -22.546 -44.930 1.00 95.31 744 ASP A O 1
ATOM 5464 N N . PRO A 1 745 ? 21.776 -24.794 -44.931 1.00 96.69 745 PRO A N 1
ATOM 5465 C CA . PRO A 1 745 ? 21.039 -24.958 -43.669 1.00 96.69 745 PRO A CA 1
ATOM 5466 C C . PRO A 1 745 ? 21.473 -24.094 -42.473 1.00 96.69 745 PRO A C 1
ATOM 5468 O O . PRO A 1 745 ? 22.539 -24.326 -41.883 1.00 96.69 745 PRO A O 1
ATOM 5471 N N . ASN A 1 746 ? 20.593 -23.195 -42.016 1.00 95.12 746 ASN A N 1
ATOM 5472 C CA . ASN A 1 746 ? 20.831 -22.289 -40.888 1.00 95.12 746 ASN A CA 1
ATOM 5473 C C . ASN A 1 746 ? 19.621 -22.138 -39.923 1.00 95.12 746 ASN A C 1
ATOM 5475 O O . ASN A 1 746 ? 19.029 -21.058 -39.830 1.00 95.12 746 ASN A O 1
ATOM 5479 N N . PRO A 1 747 ? 19.335 -23.135 -39.047 1.00 94.50 747 PRO A N 1
ATOM 5480 C CA . PRO A 1 747 ? 18.127 -23.151 -38.193 1.00 94.50 747 PRO A CA 1
ATOM 5481 C C . PRO A 1 747 ? 18.075 -22.088 -37.083 1.00 94.50 747 PRO A C 1
ATOM 5483 O O . PRO A 1 747 ? 17.236 -22.141 -36.182 1.00 94.50 747 PRO A O 1
ATOM 5486 N N . ASN A 1 748 ? 19.043 -21.177 -37.072 1.00 93.81 748 ASN A N 1
ATOM 5487 C CA . ASN A 1 748 ? 19.138 -20.021 -36.192 1.00 93.81 748 ASN A CA 1
ATOM 5488 C C . ASN A 1 748 ? 18.822 -18.697 -36.909 1.00 93.81 748 ASN A C 1
ATOM 5490 O O . ASN A 1 748 ? 18.698 -17.694 -36.210 1.00 93.81 748 ASN A O 1
ATOM 5494 N N . GLN A 1 749 ? 18.721 -18.700 -38.248 1.00 94.50 749 GLN A N 1
ATOM 5495 C CA . GLN A 1 749 ? 18.386 -17.559 -39.108 1.00 94.50 749 GLN A CA 1
ATOM 5496 C C . GLN A 1 749 ? 19.163 -16.283 -38.736 1.00 94.50 749 GLN A C 1
ATOM 5498 O O . GLN A 1 749 ? 18.619 -15.179 -38.720 1.00 94.50 749 GLN A O 1
ATOM 5503 N N . LEU A 1 750 ? 20.443 -16.442 -38.372 1.00 95.38 750 LEU A N 1
ATOM 5504 C CA . LEU A 1 750 ? 21.295 -15.308 -38.019 1.00 95.38 750 LEU A CA 1
ATOM 5505 C C . LEU A 1 750 ? 21.557 -14.445 -39.254 1.00 95.38 750 LEU A C 1
ATOM 5507 O O . LEU A 1 750 ? 21.850 -14.970 -40.322 1.00 95.38 750 LEU A O 1
ATOM 5511 N N . ASP A 1 751 ? 21.440 -13.140 -39.050 1.00 93.94 751 ASP A N 1
ATOM 5512 C CA . ASP A 1 751 ? 21.767 -12.045 -39.959 1.00 93.94 751 ASP A CA 1
ATOM 5513 C C . ASP A 1 751 ? 22.374 -10.962 -39.044 1.00 93.94 751 ASP A C 1
ATOM 5515 O O . ASP A 1 751 ? 21.675 -10.352 -38.221 1.00 93.94 751 ASP A O 1
ATOM 5519 N N . GLN A 1 752 ? 23.705 -10.846 -39.048 1.00 95.19 752 GLN A N 1
ATOM 5520 C CA . GLN A 1 752 ? 24.447 -10.012 -38.091 1.00 95.19 752 GLN A CA 1
ATOM 5521 C C . GLN A 1 752 ? 24.511 -8.517 -38.447 1.00 95.19 752 GLN A C 1
ATOM 5523 O O . GLN A 1 752 ? 24.827 -7.709 -37.564 1.00 95.19 752 GLN A O 1
ATOM 5528 N N . ASP A 1 753 ? 24.210 -8.122 -39.686 1.00 91.69 753 ASP A N 1
ATOM 5529 C CA . ASP A 1 753 ? 24.326 -6.735 -40.165 1.00 91.69 753 ASP A CA 1
ATOM 5530 C C . ASP A 1 753 ? 23.036 -6.138 -40.769 1.00 91.69 753 ASP A C 1
ATOM 5532 O O . ASP A 1 753 ? 22.958 -4.918 -40.970 1.00 91.69 753 ASP A O 1
ATOM 5536 N N . GLN A 1 754 ? 21.996 -6.966 -40.886 1.00 94.44 754 GLN A N 1
ATOM 5537 C CA . GLN A 1 754 ? 20.609 -6.665 -41.241 1.00 94.44 754 GLN A CA 1
ATOM 5538 C C . GLN A 1 754 ? 20.374 -6.428 -42.741 1.00 94.44 754 GLN A C 1
ATOM 5540 O O . GLN A 1 754 ? 19.598 -5.539 -43.120 1.00 94.44 754 GLN A O 1
ATOM 5545 N N . ASP A 1 755 ? 21.041 -7.216 -43.591 1.00 93.06 755 ASP A N 1
ATOM 5546 C CA . ASP A 1 755 ? 20.968 -7.159 -45.060 1.00 93.06 755 ASP A CA 1
ATOM 5547 C C . ASP A 1 755 ? 19.908 -8.077 -45.714 1.00 93.06 755 ASP A C 1
ATOM 5549 O O . ASP A 1 755 ? 19.595 -7.891 -46.898 1.00 93.06 755 ASP A O 1
ATOM 5553 N N . TYR A 1 756 ? 19.262 -8.946 -44.923 1.00 92.69 756 TYR A N 1
ATOM 5554 C CA . TYR A 1 756 ? 18.284 -9.978 -45.311 1.00 92.69 756 TYR A CA 1
ATOM 5555 C C . TYR A 1 756 ? 18.852 -11.254 -45.969 1.00 92.69 756 TYR A C 1
ATOM 5557 O O . TYR A 1 756 ? 18.062 -12.094 -46.413 1.00 92.69 756 TYR A O 1
ATOM 5565 N N . ILE A 1 757 ? 20.170 -11.435 -46.009 1.00 94.69 757 ILE A N 1
ATOM 5566 C CA . ILE A 1 757 ? 20.869 -12.697 -46.287 1.00 94.69 757 ILE A CA 1
ATOM 5567 C C . ILE A 1 757 ? 21.390 -13.248 -44.950 1.00 94.69 757 ILE A C 1
ATOM 5569 O O . ILE A 1 757 ? 21.761 -12.493 -44.055 1.00 94.69 757 ILE A O 1
ATOM 5573 N N . GLY A 1 758 ? 21.363 -14.567 -44.755 1.00 95.31 758 GLY A N 1
ATOM 5574 C CA . GLY A 1 758 ? 21.825 -15.158 -43.496 1.00 95.31 758 GLY A CA 1
ATOM 5575 C C . GLY A 1 758 ? 23.339 -15.385 -43.429 1.00 95.31 758 GLY A C 1
ATOM 5576 O O . GLY A 1 758 ? 23.956 -15.755 -44.426 1.00 95.31 758 GLY A O 1
ATOM 5577 N N . ASP A 1 759 ? 23.909 -15.327 -42.219 1.00 94.81 759 ASP A N 1
ATOM 5578 C CA . ASP A 1 759 ? 25.316 -15.607 -41.854 1.00 94.81 759 ASP A CA 1
ATOM 5579 C C . ASP A 1 759 ? 25.922 -16.893 -42.481 1.00 94.81 759 ASP A C 1
ATOM 5581 O O . ASP A 1 759 ? 27.139 -17.089 -42.459 1.00 94.81 759 ASP A O 1
ATOM 5585 N N . ALA A 1 760 ? 25.084 -17.825 -42.951 1.00 94.38 760 ALA A N 1
ATOM 5586 C CA . ALA A 1 760 ? 25.483 -19.103 -43.544 1.00 94.38 760 ALA A CA 1
ATOM 5587 C C . ALA A 1 760 ? 25.695 -19.057 -45.070 1.00 94.38 760 ALA A C 1
ATOM 5589 O O . ALA A 1 760 ? 26.426 -19.898 -45.596 1.00 94.38 760 ALA A O 1
ATOM 5590 N N . CYS A 1 761 ? 25.071 -18.101 -45.762 1.00 93.75 761 CYS A N 1
ATOM 5591 C CA . CYS A 1 761 ? 25.144 -17.917 -47.213 1.00 93.75 761 CYS A CA 1
ATOM 5592 C C . CYS A 1 761 ? 25.624 -16.512 -47.631 1.00 93.75 761 CYS A C 1
ATOM 5594 O O . CYS A 1 761 ? 25.898 -16.291 -48.811 1.00 93.75 761 CYS A O 1
ATOM 5596 N N . ASP A 1 762 ? 25.759 -15.594 -46.673 1.00 95.69 762 ASP A N 1
ATOM 5597 C CA . ASP A 1 762 ? 26.341 -14.265 -46.828 1.00 95.69 762 ASP A CA 1
ATOM 5598 C C . ASP A 1 762 ? 27.885 -14.304 -46.923 1.00 95.69 762 ASP A C 1
ATOM 5600 O O . ASP A 1 762 ? 28.567 -14.976 -46.143 1.00 95.69 762 ASP A O 1
ATOM 5604 N N . ASN A 1 763 ? 28.446 -13.564 -47.886 1.00 93.94 763 ASN A N 1
ATOM 5605 C CA . ASN A 1 763 ? 29.886 -13.387 -48.081 1.00 93.94 763 ASN A CA 1
ATOM 5606 C C . ASN A 1 763 ? 30.495 -12.171 -47.342 1.00 93.94 763 ASN A C 1
ATOM 5608 O O . ASN A 1 763 ? 31.718 -12.002 -47.368 1.00 93.94 763 ASN A O 1
ATOM 5612 N N . CYS A 1 764 ? 29.685 -11.368 -46.643 1.00 94.75 764 CYS A N 1
ATOM 5613 C CA . CYS A 1 764 ? 30.100 -10.309 -45.722 1.00 94.75 764 CYS A CA 1
ATOM 5614 C C . CYS A 1 764 ? 29.286 -10.222 -44.398 1.00 94.75 764 CYS A C 1
ATOM 5616 O O . CYS A 1 764 ? 28.811 -9.123 -44.117 1.00 94.75 764 CYS A O 1
ATOM 5618 N N . PRO A 1 765 ? 29.274 -11.245 -43.498 1.00 93.50 765 PRO A N 1
ATOM 5619 C CA . PRO A 1 765 ? 28.438 -11.320 -42.263 1.00 93.50 765 PRO A CA 1
ATOM 5620 C C . PRO A 1 765 ? 28.575 -10.245 -41.165 1.00 93.50 765 PRO A C 1
ATOM 5622 O O . PRO A 1 765 ? 28.296 -10.513 -39.996 1.00 93.50 765 PRO A O 1
ATOM 5625 N N . LEU A 1 766 ? 29.092 -9.056 -41.476 1.00 93.75 766 LEU A N 1
ATOM 5626 C CA . LEU A 1 766 ? 29.301 -7.904 -40.599 1.00 93.75 766 LEU A CA 1
ATOM 5627 C C . LEU A 1 766 ? 29.232 -6.555 -41.371 1.00 93.75 766 LEU A C 1
ATOM 5629 O O . LEU A 1 766 ? 29.701 -5.540 -40.841 1.00 93.75 766 LEU A O 1
ATOM 5633 N N . SER A 1 767 ? 28.798 -6.502 -42.641 1.00 93.38 767 SER A N 1
ATOM 5634 C CA . SER A 1 767 ? 28.944 -5.338 -43.546 1.00 93.38 767 SER A CA 1
ATOM 5635 C C . SER A 1 767 ? 27.914 -5.211 -44.702 1.00 93.38 767 SER A C 1
ATOM 5637 O O . SER A 1 767 ? 28.314 -4.955 -45.834 1.00 93.38 767 SER A O 1
ATOM 5639 N N . PHE A 1 768 ? 26.615 -5.282 -44.395 1.00 94.31 768 PHE A N 1
ATOM 5640 C CA . PHE A 1 768 ? 25.420 -4.978 -45.213 1.00 94.31 768 PHE A CA 1
ATOM 5641 C C . PHE A 1 768 ? 25.663 -4.883 -46.730 1.00 94.31 768 PHE A C 1
ATOM 5643 O O . PHE A 1 768 ? 25.919 -3.791 -47.258 1.00 94.31 768 PHE A O 1
ATOM 5650 N N . ASN A 1 769 ? 25.515 -5.995 -47.452 1.00 93.31 769 ASN A N 1
ATOM 5651 C CA . ASN A 1 769 ? 25.756 -6.054 -48.893 1.00 93.31 769 ASN A CA 1
ATOM 5652 C C . ASN A 1 769 ? 24.703 -6.880 -49.681 1.00 93.31 769 ASN A C 1
ATOM 5654 O O . ASN A 1 769 ? 25.085 -7.770 -50.445 1.00 93.31 769 ASN A O 1
ATOM 5658 N N . PRO A 1 770 ? 23.397 -6.508 -49.687 1.00 92.94 770 PRO A N 1
ATOM 5659 C CA . PRO A 1 770 ? 22.320 -7.357 -50.234 1.00 92.94 770 PRO A CA 1
ATOM 5660 C C . PRO A 1 770 ? 22.462 -7.860 -51.687 1.00 92.94 770 PRO A C 1
ATOM 5662 O O . PRO A 1 770 ? 21.787 -8.820 -52.062 1.00 92.94 770 PRO A O 1
ATOM 5665 N N . PRO A 1 771 ? 23.263 -7.233 -52.579 1.00 93.81 771 PRO A N 1
ATOM 5666 C CA . PRO A 1 771 ? 23.598 -7.813 -53.880 1.00 93.81 771 PRO A CA 1
ATOM 5667 C C . PRO A 1 771 ? 24.512 -9.051 -53.853 1.00 93.81 771 PRO A C 1
ATOM 5669 O O . PRO A 1 771 ? 24.661 -9.655 -54.916 1.00 93.81 771 PRO A O 1
ATOM 5672 N N . GLN A 1 772 ? 25.140 -9.381 -52.716 1.00 93.50 772 GLN A N 1
ATOM 5673 C CA . GLN A 1 772 ? 26.106 -10.476 -52.530 1.00 93.50 772 GLN A CA 1
ATOM 5674 C C . GLN A 1 772 ? 27.201 -10.472 -53.612 1.00 93.50 772 GLN A C 1
ATOM 5676 O O . GLN A 1 772 ? 27.437 -11.441 -54.337 1.00 93.50 772 GLN A O 1
ATOM 5681 N N . ALA A 1 773 ? 27.820 -9.301 -53.787 1.00 95.00 773 ALA A N 1
ATOM 5682 C CA . ALA A 1 773 ? 28.830 -9.062 -54.810 1.00 95.00 773 ALA A CA 1
ATOM 5683 C C . ALA A 1 773 ? 30.212 -9.544 -54.347 1.00 95.00 773 ALA A C 1
ATOM 5685 O O . ALA A 1 773 ? 30.660 -9.172 -53.271 1.00 95.00 773 ALA A O 1
ATOM 5686 N N . ASP A 1 774 ? 30.877 -10.334 -55.185 1.00 93.19 774 ASP A N 1
ATOM 5687 C CA . ASP A 1 774 ? 32.274 -10.764 -55.067 1.00 93.19 774 ASP A CA 1
ATOM 5688 C C . ASP A 1 774 ? 32.898 -10.588 -56.465 1.00 93.19 774 ASP A C 1
ATOM 5690 O O . ASP A 1 774 ? 32.467 -11.221 -57.441 1.00 93.19 774 ASP A O 1
ATOM 5694 N N . SER A 1 775 ? 33.829 -9.638 -56.596 1.00 94.25 775 SER A N 1
ATOM 5695 C CA . SER A 1 775 ? 34.393 -9.217 -57.883 1.00 94.25 775 SER A CA 1
ATOM 5696 C C . SER A 1 775 ? 35.552 -10.081 -58.392 1.00 94.25 775 SER A C 1
ATOM 5698 O O . SER A 1 775 ? 35.858 -10.001 -59.591 1.00 94.25 775 SER A O 1
ATOM 5700 N N . ASP A 1 776 ? 36.199 -10.899 -57.553 1.00 89.88 776 ASP A N 1
ATOM 5701 C CA . ASP A 1 776 ? 37.368 -11.699 -57.955 1.00 89.88 776 ASP A CA 1
ATOM 5702 C C . ASP A 1 776 ? 37.298 -13.208 -57.642 1.00 89.88 776 ASP A C 1
ATOM 5704 O O . ASP A 1 776 ? 37.979 -13.991 -58.322 1.00 89.88 776 ASP A O 1
ATOM 5708 N N . GLY A 1 777 ? 36.386 -13.633 -56.767 1.00 93.19 777 GLY A N 1
ATOM 5709 C CA . GLY A 1 777 ? 36.039 -15.025 -56.490 1.00 93.19 777 GLY A CA 1
ATOM 5710 C C . GLY A 1 777 ? 36.763 -15.655 -55.297 1.00 93.19 777 GLY A C 1
ATOM 5711 O O . GLY A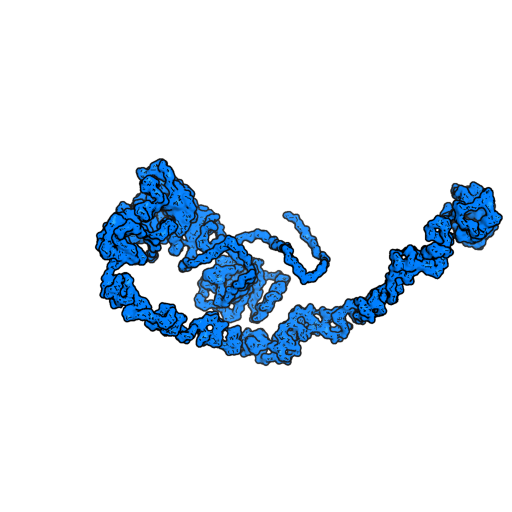 1 777 ? 36.894 -16.883 -55.276 1.00 93.19 777 GLY A O 1
ATOM 5712 N N . ASP A 1 778 ? 37.281 -14.855 -54.361 1.00 89.62 778 ASP A N 1
ATOM 5713 C CA . ASP A 1 778 ? 37.942 -15.310 -53.124 1.00 89.62 778 ASP A CA 1
ATOM 5714 C C . ASP A 1 778 ? 36.949 -15.866 -52.076 1.00 89.62 778 ASP A C 1
ATOM 5716 O O . ASP A 1 778 ? 37.309 -16.774 -51.316 1.00 89.62 778 ASP A O 1
ATOM 5720 N N . GLY A 1 779 ? 35.681 -15.438 -52.128 1.00 90.31 779 GLY A N 1
ATOM 5721 C CA . GLY A 1 779 ? 34.617 -15.842 -51.204 1.00 90.31 779 GLY A CA 1
ATOM 5722 C C . GLY A 1 779 ? 34.290 -14.818 -50.113 1.00 90.31 779 GLY A C 1
ATOM 5723 O O . GLY A 1 779 ? 33.385 -15.074 -49.320 1.00 90.31 779 GLY A O 1
ATOM 5724 N N . VAL A 1 780 ? 34.982 -13.677 -50.079 1.00 93.00 780 VAL A N 1
ATOM 5725 C CA . VAL A 1 780 ? 34.637 -12.487 -49.288 1.00 93.00 780 VAL A CA 1
ATOM 5726 C C . VAL A 1 780 ? 34.051 -11.415 -50.215 1.00 93.00 780 VAL A C 1
ATOM 5728 O O . VAL A 1 780 ? 34.538 -11.213 -51.325 1.00 93.00 780 VAL A O 1
ATOM 5731 N N . GLY A 1 781 ? 32.974 -10.746 -49.799 1.00 94.12 781 GLY A N 1
ATOM 5732 C CA . GLY A 1 781 ? 32.273 -9.785 -50.657 1.00 94.12 781 GLY A CA 1
ATOM 5733 C C . GLY A 1 781 ? 32.933 -8.402 -50.780 1.00 94.12 781 GLY A C 1
ATOM 5734 O O . GLY A 1 781 ? 33.639 -7.932 -49.888 1.00 94.12 781 GLY A O 1
ATOM 5735 N N . ASP A 1 782 ? 32.621 -7.702 -51.875 1.00 92.06 782 ASP A N 1
ATOM 5736 C CA . ASP A 1 782 ? 33.210 -6.415 -52.293 1.00 92.06 782 ASP A CA 1
ATOM 5737 C C . ASP A 1 782 ? 33.126 -5.287 -51.241 1.00 92.06 782 ASP A C 1
ATOM 5739 O O . ASP A 1 782 ? 33.940 -4.360 -51.267 1.00 92.06 782 ASP A O 1
ATOM 5743 N N . ASP A 1 783 ? 32.125 -5.328 -50.355 1.00 93.44 783 ASP A N 1
ATOM 5744 C CA . ASP A 1 783 ? 31.864 -4.299 -49.337 1.00 93.44 783 ASP A CA 1
ATOM 5745 C C . ASP A 1 783 ? 32.587 -4.567 -47.995 1.00 93.44 783 ASP A C 1
ATOM 5747 O O . ASP A 1 783 ? 32.739 -3.640 -47.193 1.00 93.44 783 ASP A O 1
ATOM 5751 N N . CYS A 1 784 ? 33.094 -5.788 -47.763 1.00 91.50 784 CYS A N 1
ATOM 5752 C CA . CYS A 1 784 ? 33.887 -6.149 -46.578 1.00 91.50 784 CYS A CA 1
ATOM 5753 C C . CYS A 1 784 ? 35.336 -6.559 -46.878 1.00 91.50 784 CYS A C 1
ATOM 5755 O O . CYS A 1 784 ? 36.184 -6.466 -45.983 1.00 91.50 784 CYS A O 1
ATOM 5757 N N . ASP A 1 785 ? 35.652 -6.961 -48.111 1.00 91.62 785 ASP A N 1
ATOM 5758 C CA . ASP A 1 785 ? 37.027 -7.196 -48.535 1.00 91.62 785 ASP A CA 1
ATOM 5759 C C . ASP A 1 785 ? 37.826 -5.875 -48.554 1.00 91.62 785 ASP A C 1
ATOM 5761 O O . ASP A 1 785 ? 37.458 -4.867 -49.163 1.00 91.62 785 ASP A O 1
ATOM 5765 N N . GLY A 1 786 ? 38.980 -5.872 -47.884 1.00 88.75 786 GLY A N 1
ATOM 5766 C CA . GLY A 1 786 ? 39.915 -4.752 -47.934 1.00 88.75 786 GLY A CA 1
ATOM 5767 C C . GLY A 1 786 ? 40.760 -4.676 -49.220 1.00 88.75 786 GLY A C 1
ATOM 5768 O O . GLY A 1 786 ? 41.500 -3.701 -49.389 1.00 88.75 786 GLY A O 1
ATOM 5769 N N . CYS A 1 787 ? 40.672 -5.669 -50.107 1.00 91.38 787 CYS A N 1
ATOM 5770 C CA . CYS A 1 787 ? 41.379 -5.808 -51.377 1.00 91.38 787 CYS A CA 1
ATOM 5771 C C . CYS A 1 787 ? 40.524 -6.385 -52.553 1.00 91.38 787 CYS A C 1
ATOM 5773 O O . CYS A 1 787 ? 41.060 -7.279 -53.203 1.00 91.38 787 CYS A O 1
ATOM 5775 N N . PRO A 1 788 ? 39.337 -5.836 -52.950 1.00 90.31 788 PRO A N 1
ATOM 5776 C CA . PRO A 1 788 ? 38.318 -6.464 -53.854 1.00 90.31 788 PRO A CA 1
ATOM 5777 C C . PRO A 1 788 ? 38.694 -6.824 -55.316 1.00 90.31 788 PRO A C 1
ATOM 5779 O O . PRO A 1 788 ? 37.877 -6.709 -56.231 1.00 90.31 788 PRO A O 1
ATOM 5782 N N . ASN A 1 789 ? 39.974 -7.048 -55.606 1.00 90.88 789 ASN A N 1
ATOM 5783 C CA . ASN A 1 789 ? 40.584 -7.355 -56.902 1.00 90.88 789 ASN A CA 1
ATOM 5784 C C . ASN A 1 789 ? 41.862 -8.246 -56.744 1.00 90.88 789 ASN A C 1
ATOM 5786 O O . ASN A 1 789 ? 42.653 -8.338 -57.692 1.00 90.88 789 ASN A O 1
ATOM 5790 N N . ASP A 1 790 ? 42.129 -8.831 -55.567 1.00 89.19 790 ASP A N 1
ATOM 5791 C CA . ASP A 1 790 ? 43.220 -9.780 -55.288 1.00 89.19 790 ASP A CA 1
ATOM 5792 C C . ASP A 1 790 ? 42.678 -11.073 -54.628 1.00 89.19 790 ASP A C 1
ATOM 5794 O O . ASP A 1 790 ? 42.665 -11.155 -53.396 1.00 89.19 790 ASP A O 1
ATOM 5798 N N . PRO A 1 791 ? 42.337 -12.119 -55.421 1.00 90.94 791 PRO A N 1
ATOM 5799 C CA . PRO A 1 791 ? 41.630 -13.337 -54.980 1.00 90.94 791 PRO A CA 1
ATOM 5800 C C . PRO A 1 791 ? 42.509 -14.321 -54.179 1.00 90.94 791 PRO A C 1
ATOM 5802 O O . PRO A 1 791 ? 42.491 -15.540 -54.371 1.00 90.94 791 PRO A O 1
ATOM 5805 N N . ASN A 1 792 ? 43.385 -13.782 -53.339 1.00 86.50 792 ASN A N 1
ATOM 5806 C CA . ASN A 1 792 ? 44.268 -14.492 -52.424 1.00 86.50 792 ASN A CA 1
ATOM 5807 C C . ASN A 1 792 ? 44.282 -13.825 -51.034 1.00 86.50 792 ASN A C 1
ATOM 5809 O O . ASN A 1 792 ? 45.066 -14.258 -50.180 1.00 86.50 792 ASN A O 1
ATOM 5813 N N . LYS A 1 793 ? 43.576 -12.694 -50.845 1.00 84.44 793 LYS A N 1
ATOM 5814 C CA . LYS A 1 793 ? 43.961 -11.711 -49.827 1.00 84.44 793 LYS A CA 1
ATOM 5815 C C . LYS A 1 793 ? 42.855 -10.728 -49.408 1.00 84.44 793 LYS A C 1
ATOM 5817 O O . LYS A 1 793 ? 43.085 -9.523 -49.474 1.00 84.44 793 LYS A O 1
ATOM 5822 N N . ALA A 1 794 ? 41.781 -11.231 -48.798 1.00 85.88 794 ALA A N 1
ATOM 5823 C CA . ALA A 1 794 ? 40.680 -10.472 -48.170 1.00 85.88 794 ALA A CA 1
ATOM 5824 C C . ALA A 1 794 ? 41.031 -9.278 -47.212 1.00 85.88 794 ALA A C 1
ATOM 5826 O O . ALA A 1 794 ? 40.155 -8.654 -46.608 1.00 85.88 794 ALA A O 1
ATOM 5827 N N . ALA A 1 795 ? 42.315 -8.970 -46.968 1.00 86.88 795 ALA A N 1
ATOM 5828 C CA . ALA A 1 795 ? 42.765 -7.836 -46.157 1.00 86.88 795 ALA A CA 1
ATOM 5829 C C . ALA A 1 795 ? 44.166 -7.311 -46.573 1.00 86.88 795 ALA A C 1
ATOM 5831 O O . ALA A 1 795 ? 45.102 -8.104 -46.735 1.00 86.88 795 ALA A O 1
ATOM 5832 N N . PRO A 1 796 ? 44.398 -5.977 -46.617 1.00 81.31 796 PRO A N 1
ATOM 5833 C CA . PRO A 1 796 ? 45.676 -5.376 -47.019 1.00 81.31 796 PRO A CA 1
ATOM 5834 C C . PRO A 1 796 ? 46.904 -5.834 -46.229 1.00 81.31 796 PRO A C 1
ATOM 5836 O O . PRO A 1 796 ? 47.995 -5.869 -46.790 1.00 81.31 796 PRO A O 1
ATOM 5839 N N . GLY A 1 797 ? 46.758 -6.234 -44.964 1.00 84.12 797 GLY A N 1
ATOM 5840 C CA . GLY A 1 797 ? 47.880 -6.704 -44.147 1.00 84.12 797 GLY A CA 1
ATOM 5841 C C . GLY A 1 797 ? 48.959 -5.634 -43.934 1.00 84.12 797 GLY A C 1
ATOM 5842 O O . GLY A 1 797 ? 48.655 -4.459 -43.728 1.00 84.12 797 GLY A O 1
ATOM 5843 N N . VAL A 1 798 ? 50.222 -6.055 -43.964 1.00 84.50 798 VAL A N 1
ATOM 5844 C CA . VAL A 1 798 ? 51.418 -5.234 -43.714 1.00 84.50 798 VAL A CA 1
ATOM 5845 C C . VAL A 1 798 ? 52.093 -4.807 -45.026 1.00 84.50 798 VAL A C 1
ATOM 5847 O O . VAL A 1 798 ? 52.642 -3.705 -45.103 1.00 84.50 798 VAL A O 1
ATOM 5850 N N . CYS A 1 799 ? 52.013 -5.639 -46.067 1.00 84.25 799 CYS A N 1
ATOM 5851 C CA . CYS A 1 799 ? 52.596 -5.400 -47.391 1.00 84.25 799 CYS A CA 1
ATOM 5852 C C . CYS A 1 799 ? 51.627 -4.778 -48.418 1.00 84.25 799 CYS A C 1
ATOM 5854 O O . CYS A 1 799 ? 52.068 -4.340 -49.484 1.00 84.25 799 CYS A O 1
ATOM 5856 N N . GLY A 1 800 ? 50.329 -4.699 -48.107 1.00 85.50 800 GLY A N 1
ATOM 5857 C CA . GLY A 1 800 ? 49.276 -4.223 -49.010 1.00 85.50 800 GLY A CA 1
ATOM 5858 C C . GLY A 1 800 ? 48.630 -5.334 -49.851 1.00 85.50 800 GLY A C 1
ATOM 5859 O O . GLY A 1 800 ? 48.997 -6.504 -49.773 1.00 85.50 800 GLY A O 1
ATOM 5860 N N . CYS A 1 801 ? 47.648 -4.958 -50.672 1.00 87.12 801 CYS A N 1
ATOM 5861 C CA . CYS A 1 801 ? 47.022 -5.853 -51.651 1.00 87.12 801 CYS A CA 1
ATOM 5862 C C . CYS A 1 801 ? 48.002 -6.203 -52.788 1.00 87.12 801 CYS A C 1
ATOM 5864 O O . CYS A 1 801 ? 48.793 -5.355 -53.212 1.00 87.12 801 CYS A O 1
ATOM 5866 N N . GLY A 1 802 ? 47.941 -7.428 -53.313 1.00 82.50 802 GLY A N 1
ATOM 5867 C CA . GLY A 1 802 ? 48.801 -7.917 -54.395 1.00 82.50 802 GLY A CA 1
ATOM 5868 C C . GLY A 1 802 ? 50.221 -8.319 -53.975 1.00 82.50 802 GLY A C 1
ATOM 5869 O O . GLY A 1 802 ? 51.048 -8.615 -54.842 1.00 82.50 802 GLY A O 1
ATOM 5870 N N . VAL A 1 803 ? 50.534 -8.316 -52.672 1.00 84.38 803 VAL A N 1
ATOM 5871 C CA . VAL A 1 803 ? 51.848 -8.684 -52.113 1.00 84.38 803 VAL A CA 1
ATOM 5872 C C . VAL A 1 803 ? 51.649 -9.530 -50.855 1.00 84.38 803 VAL A C 1
ATOM 5874 O O . VAL A 1 803 ? 50.970 -9.106 -49.929 1.00 84.38 803 VAL A O 1
ATOM 5877 N N . ALA A 1 804 ? 52.243 -10.722 -50.799 1.00 79.50 804 ALA A N 1
ATOM 5878 C CA . ALA A 1 804 ? 52.103 -11.613 -49.647 1.00 79.50 804 ALA A CA 1
ATOM 5879 C C . ALA A 1 804 ? 52.881 -11.109 -48.416 1.00 79.50 804 ALA A C 1
ATOM 5881 O O . ALA A 1 804 ? 54.045 -10.723 -48.535 1.00 79.50 804 ALA A O 1
ATOM 5882 N N . ASP A 1 805 ? 52.259 -11.195 -47.237 1.00 82.81 805 ASP A N 1
ATOM 5883 C CA . ASP A 1 805 ? 52.858 -10.893 -45.927 1.00 82.81 805 ASP A CA 1
ATOM 5884 C C . ASP A 1 805 ? 53.789 -12.030 -45.444 1.00 82.81 805 ASP A C 1
ATOM 5886 O O . ASP A 1 805 ? 53.604 -12.599 -44.369 1.00 82.81 805 ASP A O 1
ATOM 5890 N N . THR A 1 806 ? 54.766 -12.413 -46.269 1.00 87.31 806 THR A N 1
ATOM 5891 C CA . THR A 1 806 ? 55.774 -13.428 -45.922 1.00 87.31 806 THR A CA 1
ATOM 5892 C C . THR A 1 806 ? 56.782 -12.857 -44.927 1.00 87.31 806 THR A C 1
ATOM 5894 O O . THR A 1 806 ? 57.276 -11.756 -45.135 1.00 87.31 806 THR A O 1
ATOM 5897 N N . ASP A 1 807 ? 57.110 -13.628 -43.893 1.00 83.81 807 ASP A N 1
ATOM 5898 C CA . ASP A 1 807 ? 58.249 -13.431 -42.988 1.00 83.81 807 ASP A CA 1
ATOM 5899 C C . ASP A 1 807 ? 59.240 -14.581 -43.259 1.00 83.81 807 ASP A C 1
ATOM 5901 O O . ASP A 1 807 ? 58.903 -15.759 -43.078 1.00 83.81 807 ASP A O 1
ATOM 5905 N N . GLY A 1 808 ? 60.402 -14.249 -43.827 1.00 87.19 808 GLY A N 1
ATOM 5906 C CA . GLY A 1 808 ? 61.356 -15.207 -44.384 1.00 87.19 808 GLY A CA 1
ATOM 5907 C C . GLY A 1 808 ? 62.211 -15.965 -43.364 1.00 87.19 808 GLY A C 1
ATOM 5908 O O . GLY A 1 808 ? 62.699 -17.056 -43.686 1.00 87.19 808 GLY A O 1
ATOM 5909 N N . ASP A 1 809 ? 62.388 -15.432 -42.151 1.00 82.75 809 ASP A N 1
ATOM 5910 C CA . ASP A 1 809 ? 63.268 -16.007 -41.122 1.00 82.75 809 ASP A CA 1
ATOM 5911 C C . ASP A 1 809 ? 62.631 -16.178 -39.729 1.00 82.75 809 ASP A C 1
ATOM 5913 O O . ASP A 1 809 ? 63.120 -17.000 -38.942 1.00 82.75 809 ASP A O 1
ATOM 5917 N N . GLY A 1 810 ? 61.498 -15.524 -39.461 1.00 86.56 810 GLY A N 1
ATOM 5918 C CA . GLY A 1 810 ? 60.729 -15.629 -38.223 1.00 86.56 810 GLY A CA 1
ATOM 5919 C C . GLY A 1 810 ? 61.044 -14.567 -37.163 1.00 86.56 810 GLY A C 1
ATOM 5920 O O . GLY A 1 810 ? 60.711 -14.793 -35.996 1.00 86.56 810 GLY A O 1
ATOM 5921 N N . ASP A 1 811 ? 61.680 -13.451 -37.531 1.00 84.44 811 ASP A N 1
ATOM 5922 C CA . ASP A 1 811 ? 61.869 -12.252 -36.694 1.00 84.44 811 ASP A CA 1
ATOM 5923 C C . ASP A 1 811 ? 60.536 -11.641 -36.201 1.00 84.44 811 ASP A C 1
ATOM 5925 O O . ASP A 1 811 ? 60.453 -11.150 -35.068 1.00 84.44 811 ASP A O 1
ATOM 5929 N N . GLY A 1 812 ? 59.475 -11.724 -37.014 1.00 85.19 812 GLY A N 1
ATOM 5930 C CA . GLY A 1 812 ? 58.188 -11.060 -36.797 1.00 85.19 812 GLY A CA 1
ATOM 5931 C C . GLY A 1 812 ? 57.927 -9.863 -37.722 1.00 85.19 812 GLY A C 1
ATOM 5932 O O . GLY A 1 812 ? 56.848 -9.266 -37.643 1.00 85.19 812 GLY A O 1
ATOM 5933 N N . THR A 1 813 ? 58.873 -9.517 -38.599 1.00 87.31 813 THR A N 1
ATOM 5934 C CA . THR A 1 813 ? 58.757 -8.439 -39.592 1.00 87.31 813 THR A CA 1
ATOM 5935 C C . THR A 1 813 ? 58.651 -9.014 -41.010 1.00 87.31 813 THR A C 1
ATOM 5937 O O . THR A 1 813 ? 59.597 -9.634 -41.482 1.00 87.31 813 THR A O 1
ATOM 5940 N N . PRO A 1 814 ? 57.541 -8.794 -41.743 1.00 88.12 814 PRO A N 1
ATOM 5941 C CA . PRO A 1 814 ? 57.415 -9.286 -43.114 1.00 88.12 814 PRO A CA 1
ATOM 5942 C C . PRO A 1 814 ? 58.456 -8.698 -44.084 1.00 88.12 814 PRO A C 1
ATOM 5944 O O . PRO A 1 814 ? 58.737 -7.495 -44.043 1.00 88.12 814 PRO A O 1
ATOM 5947 N N . ASP A 1 815 ? 58.926 -9.522 -45.029 1.00 86.06 815 ASP A N 1
ATOM 5948 C CA . ASP A 1 815 ? 59.987 -9.276 -46.026 1.00 86.06 815 ASP A CA 1
ATOM 5949 C C . ASP A 1 815 ? 59.877 -7.925 -46.759 1.00 86.06 815 ASP A C 1
ATOM 5951 O O . ASP A 1 815 ? 60.865 -7.375 -47.245 1.00 86.06 815 ASP A O 1
ATOM 5955 N N . CYS A 1 816 ? 58.656 -7.404 -46.903 1.00 85.38 816 CYS A N 1
ATOM 5956 C CA . CYS A 1 816 ? 58.364 -6.150 -47.594 1.00 85.38 816 CYS A CA 1
ATOM 5957 C C . CYS A 1 816 ? 58.761 -4.890 -46.803 1.00 85.38 816 CYS A C 1
ATOM 5959 O O . CYS A 1 816 ? 58.920 -3.828 -47.408 1.00 85.38 816 CYS A O 1
ATOM 5961 N N . ASN A 1 817 ? 58.896 -4.999 -45.477 1.00 83.75 817 ASN A N 1
ATOM 5962 C CA . ASN A 1 817 ? 59.196 -3.899 -44.555 1.00 83.75 817 ASN A CA 1
ATOM 5963 C C . ASN A 1 817 ? 60.461 -4.134 -43.710 1.00 83.75 817 ASN A C 1
ATOM 5965 O O . ASN A 1 817 ? 60.897 -3.206 -43.027 1.00 83.75 817 ASN A O 1
ATOM 5969 N N . ASP A 1 818 ? 61.052 -5.328 -43.758 1.00 87.25 818 ASP A N 1
ATOM 5970 C CA . ASP A 1 818 ? 62.301 -5.637 -43.064 1.00 87.25 818 ASP A CA 1
ATOM 5971 C C . ASP A 1 818 ? 63.550 -5.158 -43.842 1.00 87.25 818 ASP A C 1
ATOM 5973 O O . ASP A 1 818 ? 63.654 -5.265 -45.068 1.00 87.25 818 ASP A O 1
ATOM 5977 N N . GLY A 1 819 ? 64.522 -4.606 -43.111 1.00 83.44 819 GLY A N 1
ATOM 5978 C CA . GLY A 1 819 ? 65.841 -4.244 -43.621 1.00 83.44 819 GLY A CA 1
ATOM 5979 C C . GLY A 1 819 ? 66.828 -5.414 -43.729 1.00 83.44 819 GLY A C 1
ATOM 5980 O O . GLY A 1 819 ? 67.859 -5.243 -44.388 1.00 83.44 819 GLY A O 1
ATOM 5981 N N . CYS A 1 820 ? 66.541 -6.569 -43.118 1.00 86.31 820 CYS A N 1
ATOM 5982 C CA . CYS A 1 820 ? 67.392 -7.762 -43.121 1.00 86.31 820 CYS A CA 1
ATOM 5983 C C . CYS A 1 820 ? 66.614 -9.109 -43.220 1.00 86.31 820 CYS A C 1
ATOM 5985 O O . CYS A 1 820 ? 66.841 -9.942 -42.349 1.00 86.31 820 CYS A O 1
ATOM 5987 N N . PRO A 1 821 ? 65.843 -9.418 -44.299 1.00 85.69 821 PRO A N 1
ATOM 5988 C CA . PRO A 1 821 ? 64.870 -10.548 -44.354 1.00 85.69 821 PRO A CA 1
ATOM 5989 C C . PRO A 1 821 ? 65.413 -11.997 -44.295 1.00 85.69 821 PRO A C 1
ATOM 5991 O O . PRO A 1 821 ? 64.846 -12.908 -44.899 1.00 85.69 821 PRO A O 1
ATOM 5994 N N . ASN A 1 822 ? 66.619 -12.197 -43.762 1.00 86.88 822 ASN A N 1
ATOM 5995 C CA . ASN A 1 822 ? 67.325 -13.468 -43.579 1.00 86.88 822 ASN A CA 1
ATOM 5996 C C . ASN A 1 822 ? 68.193 -13.468 -42.279 1.00 86.88 822 ASN A C 1
ATOM 5998 O O . ASN A 1 822 ? 69.095 -14.305 -42.159 1.00 86.88 822 ASN A O 1
ATOM 6002 N N . ASP A 1 823 ? 68.002 -12.521 -41.351 1.00 84.50 823 ASP A N 1
ATOM 6003 C CA . ASP A 1 823 ? 68.691 -12.411 -40.053 1.00 84.50 823 ASP A CA 1
ATOM 6004 C C . ASP A 1 823 ? 67.678 -12.261 -38.894 1.00 84.50 823 ASP A C 1
ATOM 6006 O O . ASP A 1 823 ? 67.381 -11.134 -38.489 1.00 84.50 823 ASP A O 1
ATOM 6010 N N . PRO A 1 824 ? 67.217 -13.371 -38.274 1.00 86.12 824 PRO A N 1
ATOM 6011 C CA . PRO A 1 824 ? 66.128 -13.389 -37.283 1.00 86.12 824 PRO A CA 1
ATOM 6012 C C . PRO A 1 824 ? 66.513 -12.822 -35.897 1.00 86.12 824 PRO A C 1
ATOM 6014 O O . PRO A 1 824 ? 66.028 -13.263 -34.852 1.00 86.12 824 PRO A O 1
ATOM 6017 N N . LEU A 1 825 ? 67.470 -11.894 -35.873 1.00 82.38 825 LEU A N 1
ATOM 6018 C CA . LEU A 1 825 ? 67.945 -11.135 -34.720 1.00 82.38 825 LEU A CA 1
ATOM 6019 C C . LEU A 1 825 ? 67.941 -9.614 -34.982 1.00 82.38 825 LEU A C 1
ATOM 6021 O O . LEU A 1 825 ? 68.267 -8.861 -34.057 1.00 82.38 825 LEU A O 1
ATOM 6025 N N . LYS A 1 826 ? 67.610 -9.152 -36.200 1.00 81.69 826 LYS A N 1
ATOM 6026 C CA . LYS A 1 826 ? 67.629 -7.732 -36.581 1.00 81.69 826 LYS A CA 1
ATOM 6027 C C . LYS A 1 826 ? 66.606 -7.376 -37.670 1.00 81.69 826 LYS A C 1
ATOM 6029 O O . LYS A 1 826 ? 66.853 -7.632 -38.837 1.00 81.69 826 LYS A O 1
ATOM 6034 N N . THR A 1 827 ? 65.636 -6.526 -37.339 1.00 84.56 827 THR A N 1
ATOM 6035 C CA . THR A 1 827 ? 64.752 -5.845 -38.318 1.00 84.56 827 THR A CA 1
ATOM 6036 C C . THR A 1 827 ? 65.433 -4.762 -39.180 1.00 84.56 827 THR A C 1
ATOM 6038 O O . THR A 1 827 ? 64.804 -4.074 -39.992 1.00 84.56 827 THR A O 1
ATOM 6041 N N . ALA A 1 828 ? 66.719 -4.487 -38.932 1.00 83.38 828 ALA A N 1
ATOM 6042 C CA . ALA A 1 828 ? 67.487 -3.440 -39.600 1.00 83.38 828 ALA A CA 1
ATOM 6043 C C . ALA A 1 828 ? 69.004 -3.679 -39.453 1.00 83.38 828 ALA A C 1
ATOM 6045 O O . ALA A 1 828 ? 69.441 -4.105 -38.386 1.00 83.38 828 ALA A O 1
ATOM 6046 N N . PRO A 1 829 ? 69.851 -3.314 -40.441 1.00 79.56 829 PRO A N 1
ATOM 6047 C CA . PRO A 1 829 ? 71.271 -3.698 -40.453 1.00 79.56 829 PRO A CA 1
ATOM 6048 C C . PRO A 1 829 ? 72.136 -3.296 -39.242 1.00 79.56 829 PRO A C 1
ATOM 6050 O O . PRO A 1 829 ? 73.164 -3.926 -39.005 1.00 79.56 829 PRO A O 1
ATOM 6053 N N . GLY A 1 830 ? 71.773 -2.266 -38.473 1.00 81.12 830 GLY A N 1
ATOM 6054 C CA . GLY A 1 830 ? 72.623 -1.754 -37.389 1.00 81.12 830 GLY A CA 1
ATOM 6055 C C . GLY A 1 830 ? 73.927 -1.126 -37.904 1.00 81.12 830 GLY A C 1
ATOM 6056 O O . GLY A 1 830 ? 73.957 -0.566 -39.002 1.00 81.12 830 GLY A O 1
ATOM 6057 N N . ALA A 1 831 ? 74.999 -1.210 -37.113 1.00 79.06 831 ALA A N 1
ATOM 6058 C CA . ALA A 1 831 ? 76.337 -0.742 -37.483 1.00 79.06 831 ALA A CA 1
ATOM 6059 C C . ALA A 1 831 ? 77.147 -1.842 -38.192 1.00 79.06 831 ALA A C 1
ATOM 6061 O O . ALA A 1 831 ? 77.785 -1.582 -39.212 1.00 79.06 831 ALA A O 1
ATOM 6062 N N . CYS A 1 832 ? 77.065 -3.082 -37.701 1.00 81.25 832 CYS A N 1
ATOM 6063 C CA . CYS A 1 832 ? 77.812 -4.230 -38.223 1.00 81.25 832 CYS A CA 1
ATOM 6064 C C . CYS A 1 832 ? 77.181 -4.901 -39.458 1.00 81.25 832 CYS A C 1
ATOM 6066 O O . CYS A 1 832 ? 77.790 -5.792 -40.051 1.00 81.25 832 CYS A O 1
ATOM 6068 N N . GLY A 1 833 ? 75.967 -4.503 -39.847 1.00 84.19 833 GLY A N 1
ATOM 6069 C CA . GLY A 1 833 ? 75.176 -5.176 -40.879 1.00 84.19 833 GLY A CA 1
ATOM 6070 C C . GLY A 1 833 ? 74.333 -6.343 -40.343 1.00 84.19 833 GLY A C 1
ATOM 6071 O O . GLY A 1 833 ? 74.426 -6.727 -39.175 1.00 84.19 833 GLY A O 1
ATOM 6072 N N . CYS A 1 834 ? 73.496 -6.910 -41.214 1.00 83.88 834 CYS A N 1
ATOM 6073 C CA . CYS A 1 834 ? 72.724 -8.121 -40.923 1.00 83.88 834 CYS A CA 1
ATOM 6074 C C . CYS A 1 834 ? 73.667 -9.317 -40.665 1.00 83.88 834 CYS A C 1
ATOM 6076 O O . CYS A 1 834 ? 74.655 -9.500 -41.382 1.00 83.88 834 CYS A O 1
ATOM 6078 N N . GLY A 1 835 ? 73.349 -10.150 -39.679 1.00 80.94 835 GLY A N 1
ATOM 6079 C CA . GLY A 1 835 ? 74.049 -11.388 -39.327 1.00 80.94 835 GLY A CA 1
ATOM 6080 C C . GLY A 1 835 ? 75.225 -11.221 -38.357 1.00 80.94 835 GLY A C 1
ATOM 6081 O O . GLY A 1 835 ? 75.909 -12.202 -38.056 1.00 80.94 835 GLY A O 1
ATOM 6082 N N . VAL A 1 836 ? 75.488 -10.002 -37.868 1.00 81.81 836 VAL A N 1
ATOM 6083 C CA . VAL A 1 836 ? 76.584 -9.688 -36.932 1.00 81.81 836 VAL A CA 1
ATOM 6084 C C . VAL A 1 836 ? 76.063 -8.779 -35.820 1.00 81.81 836 VAL A C 1
ATOM 6086 O O . VAL A 1 836 ? 75.544 -7.702 -36.098 1.00 81.81 836 VAL A O 1
ATOM 6089 N N . ALA A 1 837 ? 76.195 -9.193 -34.559 1.00 78.81 837 ALA A N 1
ATOM 6090 C CA . ALA A 1 837 ? 75.716 -8.416 -33.415 1.00 78.81 837 ALA A CA 1
ATOM 6091 C C . ALA A 1 837 ? 76.507 -7.108 -33.227 1.00 78.81 837 ALA A C 1
ATOM 6093 O O . ALA A 1 837 ? 77.736 -7.117 -33.285 1.00 78.81 837 ALA A O 1
ATOM 6094 N N . ASP A 1 838 ? 75.798 -6.012 -32.944 1.00 82.81 838 ASP A N 1
ATOM 6095 C CA . ASP A 1 838 ? 76.377 -4.705 -32.603 1.00 82.81 838 ASP A CA 1
ATOM 6096 C C . ASP A 1 838 ? 76.837 -4.687 -31.127 1.00 82.81 838 ASP A C 1
ATOM 6098 O O . ASP A 1 838 ? 76.266 -3.997 -30.283 1.00 82.81 838 ASP A O 1
ATOM 6102 N N . THR A 1 839 ? 77.819 -5.530 -30.796 1.00 86.75 839 THR A N 1
ATOM 6103 C CA . THR A 1 839 ? 78.468 -5.562 -29.473 1.00 86.75 839 THR A CA 1
ATOM 6104 C C . THR A 1 839 ? 79.360 -4.334 -29.299 1.00 86.75 839 THR A C 1
ATOM 6106 O O . THR A 1 839 ? 80.028 -3.952 -30.250 1.00 86.75 839 THR A O 1
ATOM 6109 N N . ASP A 1 840 ? 79.379 -3.763 -28.096 1.00 87.50 840 ASP A N 1
ATOM 6110 C CA . ASP A 1 840 ? 80.288 -2.705 -27.629 1.00 87.50 840 ASP A CA 1
ATOM 6111 C C . ASP A 1 840 ? 80.973 -3.261 -26.364 1.00 87.50 840 ASP A C 1
ATOM 6113 O O . ASP A 1 840 ? 80.313 -3.490 -25.340 1.00 87.50 840 ASP A O 1
ATOM 6117 N N . THR A 1 841 ? 82.251 -3.632 -26.483 1.00 91.25 841 THR A N 1
ATOM 6118 C CA . THR A 1 841 ? 82.976 -4.435 -25.483 1.00 91.25 841 THR A CA 1
ATOM 6119 C C . THR A 1 841 ? 83.515 -3.619 -24.302 1.00 91.25 841 THR A C 1
ATOM 6121 O O . THR A 1 841 ? 83.625 -4.166 -23.196 1.00 91.25 841 THR A O 1
ATOM 6124 N N . ASP A 1 842 ? 83.803 -2.326 -24.474 1.00 84.62 842 ASP A N 1
ATOM 6125 C CA . ASP A 1 842 ? 84.349 -1.472 -23.407 1.00 84.62 842 ASP A CA 1
ATOM 6126 C C . ASP A 1 842 ? 83.444 -0.304 -22.959 1.00 84.62 842 ASP A C 1
ATOM 6128 O O . ASP A 1 842 ? 83.642 0.231 -21.858 1.00 84.62 842 ASP A O 1
ATOM 6132 N N . GLY A 1 843 ? 82.378 -0.009 -23.708 1.00 87.69 843 GLY A N 1
ATOM 6133 C CA . GLY A 1 843 ? 81.310 0.924 -23.352 1.00 87.69 843 GLY A CA 1
ATOM 6134 C C . GLY A 1 843 ? 81.488 2.348 -23.883 1.00 87.69 843 GLY A C 1
ATOM 6135 O O . GLY A 1 843 ? 81.001 3.286 -23.237 1.00 87.69 843 GLY A O 1
ATOM 6136 N N . ASP A 1 844 ? 82.200 2.535 -24.995 1.00 86.12 844 ASP A N 1
ATOM 6137 C CA . ASP A 1 844 ? 82.493 3.847 -25.586 1.00 86.12 844 ASP A CA 1
ATOM 6138 C C . ASP A 1 844 ? 81.355 4.409 -26.469 1.00 86.12 844 ASP A C 1
ATOM 6140 O O . ASP A 1 844 ? 81.201 5.635 -26.571 1.00 86.12 844 ASP A O 1
ATOM 6144 N N . GLY A 1 845 ? 80.500 3.531 -27.013 1.00 86.56 845 GLY A N 1
ATOM 6145 C CA . GLY A 1 845 ? 79.414 3.860 -27.940 1.00 86.56 845 GLY A CA 1
ATOM 6146 C C . GLY A 1 845 ? 79.644 3.466 -29.408 1.00 86.56 845 GLY A C 1
ATOM 6147 O O . GLY A 1 845 ? 78.762 3.721 -30.235 1.00 86.56 845 GLY A O 1
ATOM 6148 N N . VAL A 1 846 ? 80.781 2.857 -29.743 1.00 88.25 846 VAL A N 1
ATOM 6149 C CA . VAL A 1 846 ? 81.105 2.249 -31.041 1.00 88.25 846 VAL A CA 1
ATOM 6150 C C . VAL A 1 846 ? 81.047 0.724 -30.916 1.00 88.25 846 VAL A C 1
ATOM 6152 O O . VAL A 1 846 ? 81.342 0.159 -29.871 1.00 88.25 846 VAL A O 1
ATOM 6155 N N . ALA A 1 847 ? 80.609 0.039 -31.976 1.00 87.94 847 ALA A N 1
ATOM 6156 C CA . ALA A 1 847 ? 80.523 -1.419 -31.967 1.00 87.94 847 ALA A CA 1
ATOM 6157 C C . ALA A 1 847 ? 81.853 -2.064 -32.393 1.00 87.94 847 ALA A C 1
ATOM 6159 O O . ALA A 1 847 ? 82.444 -1.612 -33.376 1.00 87.94 847 ALA A O 1
ATOM 6160 N N . ASP A 1 848 ? 82.245 -3.173 -31.753 1.00 87.25 848 ASP A N 1
ATOM 6161 C CA . ASP A 1 848 ? 83.494 -3.942 -31.938 1.00 87.25 848 ASP A CA 1
ATOM 6162 C C . ASP A 1 848 ? 83.861 -4.193 -33.418 1.00 87.25 848 ASP A C 1
ATOM 6164 O O . ASP A 1 848 ? 85.023 -4.258 -33.804 1.00 87.25 848 ASP A O 1
ATOM 6168 N N . CYS A 1 849 ? 82.854 -4.357 -34.280 1.00 85.38 849 CYS A N 1
ATOM 6169 C CA . CYS A 1 849 ? 83.007 -4.594 -35.721 1.00 85.38 849 CYS A CA 1
ATOM 6170 C C . CYS A 1 849 ? 83.512 -3.373 -36.520 1.00 85.38 849 CYS A C 1
ATOM 6172 O O . CYS A 1 849 ? 83.842 -3.495 -37.702 1.00 85.38 849 CYS A O 1
ATOM 6174 N N . THR A 1 850 ? 83.505 -2.202 -35.886 1.00 86.38 850 THR A N 1
ATOM 6175 C CA . THR A 1 850 ? 83.827 -0.871 -36.418 1.00 86.38 850 THR A CA 1
ATOM 6176 C C . THR A 1 850 ? 84.756 -0.076 -35.497 1.00 86.38 850 THR A C 1
ATOM 6178 O O . THR A 1 850 ? 85.092 1.058 -35.829 1.00 86.38 850 THR A O 1
ATOM 6181 N N . ASP A 1 851 ? 85.157 -0.662 -34.369 1.00 90.69 851 ASP A N 1
ATOM 6182 C CA . ASP A 1 851 ? 86.030 -0.063 -33.368 1.00 90.69 851 ASP A CA 1
ATOM 6183 C C . ASP A 1 851 ? 87.504 -0.392 -33.666 1.00 90.69 851 ASP A C 1
ATOM 6185 O O . ASP A 1 851 ? 87.876 -1.555 -33.844 1.00 90.69 851 ASP A O 1
ATOM 6189 N N . ASN A 1 852 ? 88.351 0.636 -33.736 1.00 88.25 852 ASN A N 1
ATOM 6190 C CA . ASN A 1 852 ? 89.793 0.501 -33.932 1.00 88.25 852 ASN A CA 1
ATOM 6191 C C . ASN A 1 852 ? 90.598 0.334 -32.625 1.00 88.25 852 ASN A C 1
ATOM 6193 O O . ASN A 1 852 ? 91.818 0.159 -32.692 1.00 88.25 852 ASN A O 1
ATOM 6197 N N . CYS A 1 853 ? 89.941 0.325 -31.460 1.00 88.75 853 CYS A N 1
ATOM 6198 C CA . CYS A 1 853 ? 90.515 0.023 -30.147 1.00 88.75 853 CYS A CA 1
ATOM 6199 C C . CYS A 1 853 ? 89.557 -0.783 -29.234 1.00 88.75 853 CYS A C 1
ATOM 6201 O O . CYS A 1 853 ? 89.443 -0.429 -28.066 1.00 88.75 853 CYS A O 1
ATOM 6203 N N . ASP A 1 854 ? 88.989 -1.898 -29.725 1.00 87.38 854 ASP A N 1
ATOM 6204 C CA . ASP A 1 854 ? 87.990 -2.844 -29.136 1.00 87.38 854 ASP A CA 1
ATOM 6205 C C . ASP A 1 854 ? 88.032 -3.243 -27.628 1.00 87.38 854 ASP A C 1
ATOM 6207 O O . ASP A 1 854 ? 87.243 -4.076 -27.174 1.00 87.38 854 ASP A O 1
ATOM 6211 N N . ASN A 1 855 ? 88.985 -2.737 -26.845 1.00 88.06 855 ASN A N 1
ATOM 6212 C CA . ASN A 1 855 ? 89.162 -2.954 -25.408 1.00 88.06 855 ASN A CA 1
ATOM 6213 C C . ASN A 1 855 ? 89.656 -1.681 -24.655 1.00 88.06 855 ASN A C 1
ATOM 6215 O O . ASN A 1 855 ? 90.092 -1.790 -23.499 1.00 88.06 855 ASN A O 1
ATOM 6219 N N . LEU A 1 856 ? 89.693 -0.499 -25.291 1.00 87.00 856 LEU A N 1
ATOM 6220 C CA . LEU A 1 856 ? 90.178 0.769 -24.728 1.00 87.00 856 LEU A CA 1
ATOM 6221 C C . LEU A 1 856 ? 89.473 2.034 -25.287 1.00 87.00 856 LEU A C 1
ATOM 6223 O O . LEU A 1 856 ? 90.099 2.865 -25.950 1.00 87.00 856 LEU A O 1
ATOM 6227 N N . ALA A 1 857 ? 88.214 2.204 -24.891 1.00 88.88 857 ALA A N 1
ATOM 6228 C CA . ALA A 1 857 ? 87.295 3.325 -25.101 1.00 88.88 857 ALA A CA 1
ATOM 6229 C C . ALA A 1 857 ? 87.900 4.622 -25.675 1.00 88.88 857 ALA A C 1
ATOM 6231 O O . ALA A 1 857 ? 88.525 5.423 -24.961 1.00 88.88 857 ALA A O 1
ATOM 6232 N N . ASN A 1 858 ? 87.621 4.879 -26.952 1.00 87.88 858 ASN A N 1
ATOM 6233 C CA . ASN A 1 858 ? 88.107 6.011 -27.730 1.00 87.88 858 ASN A CA 1
ATOM 6234 C C . ASN A 1 858 ? 87.019 6.606 -28.668 1.00 87.88 858 ASN A C 1
ATOM 6236 O O . ASN A 1 858 ? 87.244 6.648 -29.878 1.00 87.88 858 ASN A O 1
ATOM 6240 N N . PRO A 1 859 ? 85.910 7.214 -28.167 1.00 88.50 859 PRO A N 1
ATOM 6241 C CA . PRO A 1 859 ? 84.674 7.458 -28.952 1.00 88.50 859 PRO A CA 1
ATOM 6242 C C . PRO A 1 859 ? 84.784 8.371 -30.185 1.00 88.50 859 PRO A C 1
ATOM 6244 O O . PRO A 1 859 ? 83.811 8.609 -30.900 1.00 88.50 859 PRO A O 1
ATOM 6247 N N . SER A 1 860 ? 85.954 8.965 -30.409 1.00 83.69 860 SER A N 1
ATOM 6248 C CA . SER A 1 860 ? 86.311 9.702 -31.619 1.00 83.69 860 SER A CA 1
ATOM 6249 C C . SER A 1 860 ? 86.820 8.820 -32.765 1.00 83.69 860 SER A C 1
ATOM 6251 O O . SER A 1 860 ? 86.949 9.341 -33.871 1.00 83.69 860 SER A O 1
ATOM 6253 N N . GLN A 1 861 ? 87.146 7.545 -32.506 1.00 88.56 861 GLN A N 1
ATOM 6254 C CA . GLN A 1 861 ? 87.704 6.569 -33.456 1.00 88.56 861 GLN A CA 1
ATOM 6255 C C . GLN A 1 861 ? 88.874 7.148 -34.265 1.00 88.56 861 GLN A C 1
ATOM 6257 O O . GLN A 1 861 ? 88.968 7.020 -35.485 1.00 88.56 861 GLN A O 1
ATOM 6262 N N . ALA A 1 862 ? 89.750 7.864 -33.558 1.00 84.00 862 ALA A N 1
ATOM 6263 C CA . ALA A 1 862 ? 90.866 8.578 -34.154 1.00 84.00 862 ALA A CA 1
ATOM 6264 C C . ALA A 1 862 ? 91.966 7.582 -34.541 1.00 84.00 862 ALA A C 1
ATOM 6266 O O . ALA A 1 862 ? 92.466 6.856 -33.687 1.00 84.00 862 ALA A O 1
ATOM 6267 N N . ASP A 1 863 ? 92.291 7.550 -35.828 1.00 82.62 863 ASP A N 1
ATOM 6268 C CA . ASP A 1 863 ? 93.383 6.800 -36.449 1.00 82.62 863 ASP A CA 1
ATOM 6269 C C . ASP A 1 863 ? 94.044 7.774 -37.437 1.00 82.62 863 ASP A C 1
ATOM 6271 O O . ASP A 1 863 ? 93.465 8.152 -38.467 1.00 82.62 863 ASP A O 1
ATOM 6275 N N . CYS A 1 864 ? 95.202 8.303 -37.040 1.00 80.81 864 CYS A N 1
ATOM 6276 C CA . CYS A 1 864 ? 95.847 9.417 -37.723 1.00 80.81 864 CYS A CA 1
ATOM 6277 C C . CYS A 1 864 ? 96.706 8.988 -38.926 1.00 80.81 864 CYS A C 1
ATOM 6279 O O . CYS A 1 864 ? 96.800 9.753 -39.895 1.00 80.81 864 CYS A O 1
ATOM 6281 N N . ASP A 1 865 ? 97.313 7.792 -38.904 1.00 77.25 865 ASP A N 1
ATOM 6282 C CA . ASP A 1 865 ? 98.154 7.284 -40.003 1.00 77.25 865 ASP A CA 1
ATOM 6283 C C . ASP A 1 865 ? 97.502 6.189 -40.877 1.00 77.25 865 ASP A C 1
ATOM 6285 O O . ASP A 1 865 ? 98.010 5.899 -41.967 1.00 77.25 865 ASP A O 1
ATOM 6289 N N . GLN A 1 866 ? 96.285 5.765 -40.515 1.00 82.31 866 GLN A N 1
ATOM 6290 C CA . GLN A 1 866 ? 95.338 4.952 -41.293 1.00 82.31 866 GLN A CA 1
ATOM 6291 C C . GLN A 1 866 ? 95.779 3.495 -41.482 1.00 82.31 866 GLN A C 1
ATOM 6293 O O . GLN A 1 866 ? 95.585 2.890 -42.543 1.00 82.31 866 GLN A O 1
ATOM 6298 N N . ASP A 1 867 ? 96.378 2.948 -40.426 1.00 82.88 867 ASP A N 1
ATOM 6299 C CA . ASP A 1 867 ? 96.789 1.550 -40.264 1.00 82.88 867 ASP A CA 1
ATOM 6300 C C . ASP A 1 867 ? 95.606 0.626 -39.888 1.00 82.88 867 ASP A C 1
ATOM 6302 O O . ASP A 1 867 ? 95.583 -0.540 -40.306 1.00 82.88 867 ASP A O 1
ATOM 6306 N N . GLY A 1 868 ? 94.577 1.163 -39.217 1.00 84.06 868 GLY A N 1
ATOM 6307 C CA . GLY A 1 868 ? 93.403 0.430 -38.732 1.00 84.06 868 GLY A CA 1
ATOM 6308 C C . GLY A 1 868 ? 93.386 0.172 -37.221 1.00 84.06 868 GLY A C 1
ATOM 6309 O O . GLY A 1 868 ? 92.408 -0.393 -36.732 1.00 84.06 868 GLY A O 1
ATOM 6310 N N . VAL A 1 869 ? 94.423 0.585 -36.488 1.00 86.25 869 VAL A N 1
ATOM 6311 C CA . VAL A 1 869 ? 94.470 0.644 -35.018 1.00 86.25 869 VAL A CA 1
ATOM 6312 C C . VAL A 1 869 ? 94.345 2.104 -34.567 1.00 86.25 869 VAL A C 1
ATOM 6314 O O . VAL A 1 869 ? 94.952 2.994 -35.154 1.00 86.25 869 VAL A O 1
ATOM 6317 N N . GLY A 1 870 ? 93.551 2.378 -33.531 1.00 87.75 870 GLY A N 1
ATOM 6318 C CA . GLY A 1 870 ? 93.317 3.751 -33.078 1.00 87.75 870 GLY A CA 1
ATOM 6319 C C . GLY A 1 870 ? 94.478 4.366 -32.286 1.00 87.75 870 GLY A C 1
ATOM 6320 O O . GLY A 1 870 ? 95.133 3.704 -31.474 1.00 87.75 870 GLY A O 1
ATOM 6321 N N . ASP A 1 871 ? 94.650 5.684 -32.433 1.00 84.00 871 ASP A N 1
ATOM 6322 C CA . ASP A 1 871 ? 95.679 6.513 -31.784 1.00 84.00 871 ASP A CA 1
ATOM 6323 C C . ASP A 1 871 ? 95.762 6.252 -30.262 1.00 84.00 871 ASP A C 1
ATOM 6325 O O . ASP A 1 871 ? 96.838 6.264 -29.665 1.00 84.00 871 ASP A O 1
ATOM 6329 N N . VAL A 1 872 ? 94.621 5.989 -29.611 1.00 85.88 872 VAL A N 1
ATOM 6330 C CA . VAL A 1 872 ? 94.512 5.791 -28.155 1.00 85.88 872 VAL A CA 1
ATOM 6331 C C . VAL A 1 872 ? 95.132 4.466 -27.698 1.00 85.88 872 VAL A C 1
ATOM 6333 O O . VAL A 1 872 ? 95.888 4.448 -26.721 1.00 85.88 872 VAL A O 1
ATOM 6336 N N . CYS A 1 873 ? 94.863 3.359 -28.395 1.00 86.62 873 CYS A N 1
ATOM 6337 C CA . CYS A 1 873 ? 95.457 2.063 -28.069 1.00 86.62 873 CYS A CA 1
ATOM 6338 C C . CYS A 1 873 ? 96.904 1.941 -28.575 1.00 86.62 873 CYS A C 1
ATOM 6340 O O . CYS A 1 873 ? 97.718 1.291 -27.915 1.00 86.62 873 CYS A O 1
ATOM 6342 N N . GLU A 1 874 ? 97.277 2.663 -29.635 1.00 84.06 874 GLU A N 1
ATOM 6343 C CA . GLU A 1 874 ? 98.671 2.876 -30.047 1.00 84.06 874 GLU A CA 1
ATOM 6344 C C . GLU A 1 874 ? 99.500 3.629 -28.988 1.00 84.06 874 GLU A C 1
ATOM 6346 O O . GLU A 1 874 ? 100.570 3.167 -28.574 1.00 84.06 874 GLU A O 1
ATOM 6351 N N . LEU A 1 875 ? 98.999 4.755 -28.467 1.00 80.81 875 LEU A N 1
ATOM 6352 C CA . LEU A 1 875 ? 99.651 5.496 -27.378 1.00 80.81 875 LEU A CA 1
ATOM 6353 C C . LEU A 1 875 ? 99.735 4.659 -26.088 1.00 80.81 875 LEU A C 1
ATOM 6355 O O . LEU A 1 875 ? 100.744 4.717 -25.380 1.00 80.81 875 LEU A O 1
ATOM 6359 N N . ALA A 1 876 ? 98.732 3.821 -25.802 1.00 81.06 876 ALA A N 1
ATOM 6360 C CA . ALA A 1 876 ? 98.771 2.872 -24.687 1.00 81.06 876 ALA A CA 1
ATOM 6361 C C . ALA A 1 876 ? 99.774 1.716 -24.898 1.00 81.06 876 ALA A C 1
ATOM 6363 O O . ALA A 1 876 ? 100.379 1.242 -23.931 1.00 81.06 876 ALA A O 1
ATOM 6364 N N . ALA A 1 877 ? 99.987 1.279 -26.144 1.00 81.44 877 ALA A N 1
ATOM 6365 C CA . ALA A 1 877 ? 101.010 0.302 -26.520 1.00 81.44 877 ALA A CA 1
ATOM 6366 C C . ALA A 1 877 ? 102.429 0.907 -26.579 1.00 81.44 877 ALA A C 1
ATOM 6368 O O . ALA A 1 877 ? 103.419 0.182 -26.432 1.00 81.44 877 ALA A O 1
ATOM 6369 N N . GLY A 1 878 ? 102.534 2.228 -26.758 1.00 76.56 878 GLY A N 1
ATOM 6370 C CA . GLY A 1 878 ? 103.789 2.970 -26.883 1.00 76.56 878 GLY A CA 1
ATOM 6371 C C . GLY A 1 878 ? 104.417 2.896 -28.279 1.00 76.56 878 GLY A C 1
ATOM 6372 O O . GLY A 1 878 ? 105.646 2.934 -28.394 1.00 76.56 878 GLY A O 1
ATOM 6373 N N . THR A 1 879 ? 103.600 2.738 -29.323 1.00 77.12 879 THR A N 1
ATOM 6374 C CA . THR A 1 879 ? 104.031 2.720 -30.732 1.00 77.12 879 THR A CA 1
ATOM 6375 C C . THR A 1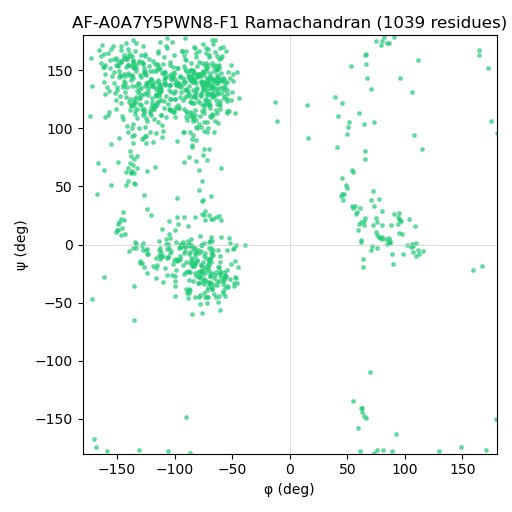 879 ? 104.193 4.132 -31.299 1.00 77.12 879 THR A C 1
ATOM 6377 O O . THR A 1 879 ? 105.240 4.422 -31.886 1.00 77.12 879 THR A O 1
ATOM 6380 N N . GLN A 1 880 ? 103.234 5.030 -31.045 1.00 75.88 880 GLN A N 1
ATOM 6381 C CA . GLN A 1 880 ? 103.328 6.465 -31.355 1.00 75.88 880 GLN A CA 1
ATOM 6382 C C . GLN A 1 880 ? 103.855 7.304 -30.175 1.00 75.88 880 GLN A C 1
ATOM 6384 O O . GLN A 1 880 ? 103.994 6.818 -29.050 1.00 75.88 880 GLN A O 1
ATOM 6389 N N . TRP A 1 881 ? 104.239 8.558 -30.451 1.00 68.94 881 TRP A N 1
ATOM 6390 C CA . TRP A 1 881 ? 104.818 9.499 -29.482 1.00 68.94 881 TRP A CA 1
ATOM 6391 C C . TRP A 1 881 ? 103.938 10.754 -29.349 1.00 68.94 881 TRP A C 1
ATOM 6393 O O . TRP A 1 881 ? 103.514 11.328 -30.351 1.00 68.94 881 TRP A O 1
ATOM 6403 N N . ASP A 1 882 ? 103.737 11.179 -28.103 1.00 70.12 882 ASP A N 1
ATOM 6404 C CA . ASP A 1 882 ? 103.037 12.394 -27.665 1.00 70.12 882 ASP A CA 1
ATOM 6405 C C . ASP A 1 882 ? 103.996 13.135 -26.707 1.00 70.12 882 ASP A C 1
ATOM 6407 O O . ASP A 1 882 ? 104.372 12.596 -25.657 1.00 70.12 882 ASP A O 1
ATOM 6411 N N . VAL A 1 883 ? 104.511 14.303 -27.118 1.00 71.44 883 VAL A N 1
ATOM 6412 C CA . VAL A 1 883 ? 105.638 14.986 -26.448 1.00 71.44 883 VAL A CA 1
ATOM 6413 C C . VAL A 1 883 ? 105.218 16.169 -25.567 1.00 71.44 883 VAL A C 1
ATOM 6415 O O . VAL A 1 883 ? 105.932 16.467 -24.599 1.00 71.44 883 VAL A O 1
ATOM 6418 N N . ASP A 1 884 ? 104.091 16.835 -25.838 1.00 62.66 884 ASP A N 1
ATOM 6419 C CA . ASP A 1 884 ? 103.483 17.808 -24.910 1.00 62.66 884 ASP A CA 1
ATOM 6420 C C . ASP A 1 884 ? 102.386 17.206 -24.005 1.00 62.66 884 ASP A C 1
ATOM 6422 O O . ASP A 1 884 ? 101.978 17.845 -23.027 1.00 62.66 884 ASP A O 1
ATOM 6426 N N . ASN A 1 885 ? 102.101 15.915 -24.198 1.00 64.38 885 ASN A N 1
ATOM 6427 C CA . ASN A 1 885 ? 101.302 15.021 -23.363 1.00 64.38 885 ASN A CA 1
ATOM 6428 C C . ASN A 1 885 ? 99.782 15.288 -23.435 1.00 64.38 885 ASN A C 1
ATOM 6430 O O . ASN A 1 885 ? 99.089 15.129 -22.421 1.00 64.38 885 ASN A O 1
ATOM 6434 N N . ASP A 1 886 ? 99.276 15.717 -24.599 1.00 71.62 886 ASP A N 1
ATOM 6435 C CA . ASP A 1 886 ? 97.881 16.139 -24.814 1.00 71.62 886 ASP A CA 1
ATOM 6436 C C . ASP A 1 886 ? 96.919 15.031 -25.303 1.00 71.62 886 ASP A C 1
ATOM 6438 O O . ASP A 1 886 ? 95.711 15.275 -25.379 1.00 71.62 886 ASP A O 1
ATOM 6442 N N . LEU A 1 887 ? 97.428 13.802 -25.494 1.00 69.38 887 LEU A N 1
ATOM 6443 C CA . LEU A 1 887 ? 96.743 12.616 -26.039 1.00 69.38 887 LEU A CA 1
ATOM 6444 C C . LEU A 1 887 ? 96.446 12.657 -27.550 1.00 69.38 887 LEU A C 1
ATOM 6446 O O . LEU A 1 887 ? 95.660 11.844 -28.037 1.00 69.38 887 LEU A O 1
ATOM 6450 N N . ILE A 1 888 ? 97.096 13.547 -28.302 1.00 71.38 888 ILE A N 1
ATOM 6451 C CA . ILE A 1 888 ? 97.150 13.528 -29.768 1.00 71.38 888 ILE A CA 1
ATOM 6452 C C . ILE A 1 888 ? 98.604 13.230 -30.185 1.00 71.38 888 ILE A C 1
ATOM 6454 O O . ILE A 1 888 ? 99.517 13.883 -29.682 1.00 71.38 888 ILE A O 1
ATOM 6458 N N . PRO A 1 889 ? 98.878 12.288 -31.108 1.00 74.38 889 PRO A N 1
ATOM 6459 C CA . PRO A 1 889 ? 100.252 12.044 -31.543 1.00 74.38 889 PRO A CA 1
ATOM 6460 C C . PRO A 1 889 ? 100.893 13.272 -32.215 1.00 74.38 889 PRO A C 1
ATOM 6462 O O . PRO A 1 889 ? 100.242 13.977 -32.993 1.00 74.38 889 PRO A O 1
ATOM 6465 N N . ASP A 1 890 ? 102.198 13.486 -31.993 1.00 66.19 890 ASP A N 1
ATOM 6466 C CA . ASP A 1 890 ? 102.970 14.652 -32.480 1.00 66.19 890 ASP A CA 1
ATOM 6467 C C . ASP A 1 890 ? 102.759 14.947 -33.984 1.00 66.19 890 ASP A C 1
ATOM 6469 O O . ASP A 1 890 ? 102.796 16.100 -34.425 1.00 66.19 890 ASP A O 1
ATOM 6473 N N . GLN A 1 891 ? 102.553 13.901 -34.793 1.00 66.31 891 GLN A N 1
ATOM 6474 C CA . GLN A 1 891 ? 102.380 13.991 -36.247 1.00 66.31 891 GLN A CA 1
ATOM 6475 C C . GLN A 1 891 ? 101.014 14.552 -36.698 1.00 66.31 891 GLN A C 1
ATOM 6477 O O . GLN A 1 891 ? 100.840 14.843 -37.883 1.00 66.31 891 GLN A O 1
ATOM 6482 N N . CYS A 1 892 ? 100.077 14.759 -35.766 1.00 65.88 892 CYS A N 1
ATOM 6483 C CA . CYS A 1 892 ? 98.672 15.077 -36.033 1.00 65.88 892 CYS A CA 1
ATOM 6484 C C . CYS A 1 892 ? 98.264 16.518 -35.630 1.00 65.88 892 CYS A C 1
ATOM 6486 O O . CYS A 1 892 ? 97.191 16.985 -36.023 1.00 65.88 892 CYS A O 1
ATOM 6488 N N . GLN A 1 893 ? 99.100 17.268 -34.890 1.00 65.62 893 GLN A N 1
ATOM 6489 C CA . GLN A 1 893 ? 98.814 18.668 -34.517 1.00 65.62 893 GLN A CA 1
ATOM 6490 C C . GLN A 1 893 ? 98.844 19.637 -35.729 1.00 65.62 893 GLN A C 1
ATOM 6492 O O . GLN A 1 893 ? 99.682 19.543 -36.628 1.00 65.62 893 GLN A O 1
ATOM 6497 N N . ALA A 1 894 ? 97.948 20.638 -35.741 1.00 57.38 894 ALA A N 1
ATOM 6498 C CA . ALA A 1 894 ? 97.707 21.519 -36.896 1.00 57.38 894 ALA A CA 1
ATOM 6499 C C . ALA A 1 894 ? 98.092 23.005 -36.689 1.00 57.38 894 ALA A C 1
ATOM 6501 O O . ALA A 1 894 ? 97.832 23.614 -35.651 1.00 57.38 894 ALA A O 1
ATOM 6502 N N . CYS A 1 895 ? 98.651 23.639 -37.730 1.00 58.28 895 CYS A N 1
ATOM 6503 C CA . CYS A 1 895 ? 99.095 25.042 -37.698 1.00 58.28 895 CYS A CA 1
ATOM 6504 C C . CYS A 1 895 ? 97.949 26.076 -37.887 1.00 58.28 895 CYS A C 1
ATOM 6506 O O . CYS A 1 895 ? 97.056 25.852 -38.707 1.00 58.28 895 CYS A O 1
ATOM 6508 N N . PRO A 1 896 ? 97.995 27.263 -37.236 1.00 60.50 896 PRO A N 1
ATOM 6509 C CA . PRO A 1 896 ? 96.978 28.314 -37.395 1.00 60.50 896 PRO A CA 1
ATOM 6510 C C . PRO A 1 896 ? 96.834 28.895 -38.815 1.00 60.50 896 PRO A C 1
ATOM 6512 O O . PRO A 1 896 ? 97.788 28.976 -39.588 1.00 60.50 896 PRO A O 1
ATOM 6515 N N . SER A 1 897 ? 95.623 29.364 -39.130 1.00 64.50 897 SER A N 1
ATOM 6516 C CA . SER A 1 897 ? 95.183 29.696 -40.490 1.00 64.50 897 SER A CA 1
ATOM 6517 C C . SER A 1 897 ? 95.794 30.963 -41.114 1.00 64.50 897 SER A C 1
ATOM 6519 O O . SER A 1 897 ? 96.151 31.941 -40.455 1.00 64.50 897 SER A O 1
ATOM 6521 N N . ILE A 1 898 ? 95.877 30.945 -42.449 1.00 76.62 898 ILE A N 1
ATOM 6522 C CA . ILE A 1 898 ? 96.392 32.035 -43.287 1.00 76.62 898 ILE A CA 1
ATOM 6523 C C . ILE A 1 898 ? 95.281 33.071 -43.530 1.00 76.62 898 ILE A C 1
ATOM 6525 O O . ILE A 1 898 ? 94.238 32.759 -44.106 1.00 76.62 898 ILE A O 1
ATOM 6529 N N . LEU A 1 899 ? 95.516 34.325 -43.145 1.00 84.62 899 LEU A N 1
ATOM 6530 C CA . LEU A 1 899 ? 94.552 35.424 -43.221 1.00 84.62 899 LEU A CA 1
ATOM 6531 C C . LEU A 1 899 ? 94.864 36.380 -44.384 1.00 84.62 899 LEU A C 1
ATOM 6533 O O . LEU A 1 899 ? 95.856 37.110 -44.360 1.00 84.62 899 LEU A O 1
ATOM 6537 N N . SER A 1 900 ? 93.973 36.468 -45.373 1.00 84.56 900 SER A N 1
ATOM 6538 C CA . SER A 1 900 ? 93.981 37.593 -46.322 1.00 84.56 900 SER A CA 1
ATOM 6539 C C . SER A 1 900 ? 93.463 38.859 -45.640 1.00 84.56 900 SER A C 1
ATOM 6541 O O . SER A 1 900 ? 92.414 38.841 -44.999 1.00 84.56 900 SER A O 1
ATOM 6543 N N . TYR A 1 901 ? 94.162 39.979 -45.814 1.00 86.12 901 TYR A N 1
ATOM 6544 C CA . TYR A 1 901 ? 93.801 41.263 -45.210 1.00 86.12 901 TYR A CA 1
ATOM 6545 C C . TYR A 1 901 ? 94.113 42.426 -46.159 1.00 86.12 901 TYR A C 1
ATOM 6547 O O . TYR A 1 901 ? 94.925 42.291 -47.072 1.00 86.12 901 TYR A O 1
ATOM 6555 N N . CYS A 1 902 ? 93.530 43.606 -45.907 1.00 83.50 902 CYS A N 1
ATOM 6556 C CA . CYS A 1 902 ? 93.663 44.786 -46.777 1.00 83.50 902 CYS A CA 1
ATOM 6557 C C . CYS A 1 902 ? 93.009 44.594 -48.167 1.00 83.50 902 CYS A C 1
ATOM 6559 O O . CYS A 1 902 ? 92.714 43.477 -48.587 1.00 83.50 902 CYS A O 1
ATOM 6561 N N . THR A 1 903 ? 92.779 45.685 -48.899 1.00 81.88 903 THR A N 1
ATOM 6562 C CA . THR A 1 903 ? 92.143 45.641 -50.229 1.00 81.88 903 THR A CA 1
ATOM 6563 C C . THR A 1 903 ? 93.186 45.825 -51.327 1.00 81.88 903 THR A C 1
ATOM 6565 O O . THR A 1 903 ? 94.060 46.686 -51.212 1.00 81.88 903 THR A O 1
ATOM 6568 N N . ALA A 1 904 ? 93.087 45.034 -52.397 1.00 83.50 904 ALA A N 1
ATOM 6569 C CA . ALA A 1 904 ? 93.899 45.209 -53.598 1.00 83.50 904 ALA A CA 1
ATOM 6570 C C . ALA A 1 904 ? 93.564 46.523 -54.319 1.00 83.50 904 ALA A C 1
ATOM 6572 O O . ALA A 1 904 ? 92.415 46.968 -54.304 1.00 83.50 904 ALA A O 1
ATOM 6573 N N . GLY A 1 905 ? 94.550 47.119 -54.991 1.00 79.50 905 GLY A N 1
ATOM 6574 C CA . GLY A 1 905 ? 94.292 48.215 -55.919 1.00 79.50 905 GLY A CA 1
ATOM 6575 C C . GLY A 1 905 ? 93.868 47.691 -57.288 1.00 79.50 905 GLY A C 1
ATOM 6576 O O . GLY A 1 905 ? 94.580 46.888 -57.892 1.00 79.50 905 GLY A O 1
ATOM 6577 N N . THR A 1 906 ? 92.744 48.183 -57.808 1.00 84.38 906 THR A N 1
ATOM 6578 C CA . THR A 1 906 ? 92.330 47.917 -59.191 1.00 84.38 906 THR A CA 1
ATOM 6579 C C . THR A 1 906 ? 93.295 48.587 -60.167 1.00 84.38 906 THR A C 1
ATOM 6581 O O . THR A 1 906 ? 93.540 49.791 -60.035 1.00 84.38 906 THR A O 1
ATOM 6584 N N . THR A 1 907 ? 93.839 47.830 -61.124 1.00 81.38 907 THR A N 1
ATOM 6585 C CA . THR A 1 907 ? 94.713 48.362 -62.186 1.00 81.38 907 THR A CA 1
ATOM 6586 C C . THR A 1 907 ? 93.948 49.174 -63.225 1.00 81.38 907 THR A C 1
ATOM 6588 O O . THR A 1 907 ? 92.720 49.108 -63.309 1.00 81.38 907 THR A O 1
ATOM 6591 N N . THR A 1 908 ? 94.673 49.878 -64.098 1.00 80.19 908 THR A N 1
ATOM 6592 C CA . THR A 1 908 ? 94.078 50.579 -65.250 1.00 80.19 908 THR A CA 1
ATOM 6593 C C . THR A 1 908 ? 93.343 49.627 -66.208 1.00 80.19 908 THR A C 1
ATOM 6595 O O . THR A 1 908 ? 92.370 50.025 -66.844 1.00 80.19 908 THR A O 1
ATOM 6598 N N . SER A 1 909 ? 93.763 48.358 -66.263 1.00 77.94 909 SER A N 1
ATOM 6599 C CA . SER A 1 909 ? 93.116 47.274 -67.022 1.00 77.94 909 SER A CA 1
ATOM 6600 C C . SER A 1 909 ? 91.974 46.571 -66.259 1.00 77.94 909 SER A C 1
ATOM 6602 O O . SER A 1 909 ? 91.419 45.595 -66.754 1.00 77.94 909 SER A O 1
ATOM 6604 N N . GLY A 1 910 ? 91.609 47.042 -65.058 1.00 81.44 910 GLY A N 1
ATOM 6605 C CA . GLY A 1 910 ? 90.510 46.503 -64.243 1.00 81.44 910 GLY A CA 1
ATOM 6606 C C . GLY A 1 910 ? 90.872 45.327 -63.322 1.00 81.44 910 GLY A C 1
ATOM 6607 O O . GLY A 1 910 ? 89.986 44.765 -62.682 1.00 81.44 910 GLY A O 1
ATOM 6608 N N . CYS A 1 911 ? 92.148 44.947 -63.225 1.00 84.75 911 CYS A N 1
ATOM 6609 C CA . CYS A 1 911 ? 92.581 43.768 -62.472 1.00 84.75 911 CYS A CA 1
ATOM 6610 C C . CYS A 1 911 ? 92.708 44.050 -60.969 1.00 84.75 911 CYS A C 1
ATOM 6612 O O . CYS A 1 911 ? 93.344 45.027 -60.578 1.00 84.75 911 CYS A O 1
ATOM 6614 N N . ASN A 1 912 ? 92.171 43.163 -60.128 1.00 90.19 912 ASN A N 1
ATOM 6615 C CA . ASN A 1 912 ? 92.320 43.201 -58.670 1.00 90.19 912 ASN A CA 1
ATOM 6616 C C . ASN A 1 912 ? 93.221 42.039 -58.228 1.00 90.19 912 ASN A C 1
ATOM 6618 O O . ASN A 1 912 ? 92.750 40.912 -58.102 1.00 90.19 912 ASN A O 1
ATOM 6622 N N . ALA A 1 913 ? 94.511 42.303 -58.009 1.00 89.06 913 ALA A N 1
ATOM 6623 C CA . ALA A 1 913 ? 95.477 41.248 -57.698 1.00 89.06 913 ALA A CA 1
ATOM 6624 C C . ALA A 1 913 ? 95.286 40.666 -56.285 1.00 89.06 913 ALA A C 1
ATOM 6626 O O . ALA A 1 913 ? 95.265 41.400 -55.295 1.00 89.06 913 ALA A O 1
ATOM 6627 N N . THR A 1 914 ? 95.208 39.340 -56.193 1.00 91.75 914 THR A N 1
ATOM 6628 C CA . THR A 1 914 ? 94.902 38.585 -54.972 1.00 91.75 914 THR A CA 1
ATOM 6629 C C . THR A 1 914 ? 96.073 37.705 -54.542 1.00 91.75 914 THR A C 1
ATOM 6631 O O . THR A 1 914 ? 96.458 36.789 -55.268 1.00 91.75 914 THR A O 1
ATOM 6634 N N . MET A 1 915 ? 96.600 37.943 -53.344 1.00 93.06 915 MET A N 1
ATOM 6635 C CA . MET A 1 915 ? 97.512 37.055 -52.633 1.00 93.06 915 MET A CA 1
ATOM 6636 C C . MET A 1 915 ? 96.783 35.819 -52.099 1.00 93.06 915 MET A C 1
ATOM 6638 O O . MET A 1 915 ? 95.708 35.934 -51.509 1.00 93.06 915 MET A O 1
ATOM 6642 N N . SER A 1 916 ? 97.431 34.668 -52.224 1.00 90.56 916 SER A N 1
ATOM 6643 C CA . SER A 1 916 ? 97.117 33.407 -51.557 1.00 90.56 916 SER A CA 1
ATOM 6644 C C . SER A 1 916 ? 98.415 32.682 -51.175 1.00 90.56 916 SER A C 1
ATOM 6646 O O . SER A 1 916 ? 99.519 33.117 -51.524 1.00 90.56 916 SER A O 1
ATOM 6648 N N . ALA A 1 917 ? 98.293 31.579 -50.441 1.00 89.31 917 ALA A N 1
ATOM 6649 C CA . ALA A 1 917 ? 99.395 30.668 -50.160 1.00 89.31 917 ALA A CA 1
ATOM 6650 C C . ALA A 1 917 ? 98.920 29.211 -50.255 1.00 89.31 917 ALA A C 1
ATOM 6652 O O . ALA A 1 917 ? 97.717 28.955 -50.217 1.00 89.31 917 ALA A O 1
ATOM 6653 N N . SER A 1 918 ? 99.864 28.282 -50.390 1.00 85.38 918 SER A N 1
ATOM 6654 C CA . SER A 1 918 ? 99.625 26.835 -50.394 1.00 85.38 918 SER A CA 1
ATOM 6655 C C . SER A 1 918 ? 100.737 26.114 -49.627 1.00 85.38 918 SER A C 1
ATOM 6657 O O . SER A 1 918 ? 101.881 26.573 -49.646 1.00 85.38 918 SER A O 1
ATOM 6659 N N . GLY A 1 919 ? 100.398 25.003 -48.966 1.00 81.12 919 GLY A N 1
ATOM 6660 C CA . GLY A 1 919 ? 101.257 24.306 -48.002 1.00 81.12 919 GLY A CA 1
ATOM 6661 C C . GLY A 1 919 ? 101.225 24.925 -46.597 1.00 81.12 919 GLY A C 1
ATOM 6662 O O . GLY A 1 919 ? 100.573 25.947 -46.371 1.00 81.12 919 GLY A O 1
ATOM 6663 N N . ASN A 1 920 ? 101.966 24.322 -45.663 1.00 81.12 920 ASN A N 1
ATOM 6664 C CA . ASN A 1 920 ? 102.054 24.769 -44.268 1.00 81.12 920 ASN A CA 1
ATOM 6665 C C . ASN A 1 920 ? 103.317 25.626 -44.035 1.00 81.12 920 ASN A C 1
ATOM 6667 O O . ASN A 1 920 ? 104.394 25.234 -44.488 1.00 81.12 920 ASN A O 1
ATOM 6671 N N . PRO A 1 921 ? 103.242 26.750 -43.293 1.00 80.19 921 PRO A N 1
ATOM 6672 C CA . PRO A 1 921 ? 104.390 27.603 -42.959 1.00 80.19 921 PRO A CA 1
ATOM 6673 C C . PRO A 1 921 ? 105.238 27.031 -41.798 1.00 80.19 921 PRO A C 1
ATOM 6675 O O . PRO A 1 921 ? 105.569 27.742 -40.847 1.00 80.19 921 PRO A O 1
ATOM 6678 N N . SER A 1 922 ? 105.547 25.736 -41.861 1.00 80.06 922 SER A N 1
ATOM 6679 C CA . SER A 1 922 ? 106.390 25.004 -40.905 1.00 80.06 922 SER A CA 1
ATOM 6680 C C . SER A 1 922 ? 107.855 25.433 -41.021 1.00 80.06 922 SER A C 1
ATOM 6682 O O . SER A 1 922 ? 108.343 25.648 -42.129 1.00 80.06 922 SER A O 1
ATOM 6684 N N . LEU A 1 923 ? 108.573 25.556 -39.900 1.00 74.62 923 LEU A N 1
ATOM 6685 C CA . LEU A 1 923 ? 109.996 25.924 -39.885 1.00 74.62 923 LEU A CA 1
ATOM 6686 C C . LEU A 1 923 ? 110.946 24.726 -40.018 1.00 74.62 923 LEU A C 1
ATOM 6688 O O . LEU A 1 923 ? 112.074 24.906 -40.480 1.00 74.62 923 LEU A O 1
ATOM 6692 N N . SER A 1 924 ? 110.497 23.525 -39.664 1.00 75.94 924 SER A N 1
ATOM 6693 C CA . SER A 1 924 ? 111.205 22.259 -39.878 1.00 75.94 924 SER A CA 1
ATOM 6694 C C . SER A 1 924 ? 111.139 21.775 -41.334 1.00 75.94 924 SER A C 1
ATOM 6696 O O . SER A 1 924 ? 112.073 21.118 -41.803 1.00 75.94 924 SER A O 1
ATOM 6698 N N . ALA A 1 925 ? 110.106 22.159 -42.093 1.00 75.88 925 ALA A N 1
ATOM 6699 C CA . ALA A 1 925 ? 110.032 21.902 -43.531 1.00 75.88 925 ALA A CA 1
ATOM 6700 C C . ALA A 1 925 ? 111.128 22.668 -44.322 1.00 75.88 925 ALA A C 1
ATOM 6702 O O . ALA A 1 925 ? 111.324 23.866 -44.103 1.00 75.88 925 ALA A O 1
ATOM 6703 N N . PRO A 1 926 ? 111.830 22.042 -45.291 1.00 72.94 926 PRO A N 1
ATOM 6704 C CA . PRO A 1 926 ? 112.867 22.712 -46.089 1.00 72.94 926 PRO A CA 1
ATOM 6705 C C . PRO A 1 926 ? 112.325 23.474 -47.315 1.00 72.94 926 PRO A C 1
ATOM 6707 O O . PRO A 1 926 ? 113.033 24.304 -47.886 1.00 72.94 926 PRO A O 1
ATOM 6710 N N . SER A 1 927 ? 111.101 23.170 -47.749 1.00 80.88 927 SER A N 1
ATOM 6711 C CA . SER A 1 927 ? 110.444 23.710 -48.945 1.00 80.88 927 SER A CA 1
ATOM 6712 C C . SER A 1 927 ? 108.930 23.465 -48.876 1.00 80.88 927 SER A C 1
ATOM 6714 O O . SER A 1 927 ? 108.456 22.745 -47.998 1.00 80.88 927 SER A O 1
ATOM 6716 N N . GLY A 1 928 ? 108.167 24.040 -49.810 1.00 80.06 928 GLY A N 1
ATOM 6717 C CA . GLY A 1 928 ? 106.762 23.672 -50.040 1.00 80.06 928 GLY A CA 1
ATOM 6718 C C . GLY A 1 928 ? 105.705 24.679 -49.578 1.00 80.06 928 GLY A C 1
ATOM 6719 O O . GLY A 1 928 ? 104.540 24.506 -49.930 1.00 80.06 928 GLY A O 1
ATOM 6720 N N . PHE A 1 929 ? 106.079 25.759 -48.881 1.00 88.81 929 PHE A N 1
ATOM 6721 C CA . PHE A 1 929 ? 105.150 26.852 -48.568 1.00 88.81 929 PHE A CA 1
ATOM 6722 C C . PHE A 1 929 ? 105.205 27.943 -49.646 1.00 88.81 929 PHE A C 1
ATOM 6724 O O . PHE A 1 929 ? 106.087 28.808 -49.646 1.00 88.81 929 PHE A O 1
ATOM 6731 N N . VAL A 1 930 ? 104.273 27.899 -50.599 1.00 91.06 930 VAL A N 1
ATOM 6732 C CA . VAL A 1 930 ? 104.302 28.739 -51.807 1.00 91.06 930 VAL A CA 1
ATOM 6733 C C . VAL A 1 930 ? 103.353 29.925 -51.680 1.00 91.06 930 VAL A C 1
ATOM 6735 O O . VAL A 1 930 ? 102.133 29.769 -51.694 1.00 91.06 930 VAL A O 1
ATOM 6738 N N . LEU A 1 931 ? 103.918 31.132 -51.633 1.00 93.50 931 LEU A N 1
ATOM 6739 C CA . LEU A 1 931 ? 103.184 32.396 -51.670 1.00 93.50 931 LEU A CA 1
ATOM 6740 C C . LEU A 1 931 ? 102.920 32.794 -53.123 1.00 93.50 931 LEU A C 1
ATOM 6742 O O . LEU A 1 931 ? 103.861 32.888 -53.912 1.00 93.50 931 LEU A O 1
ATOM 6746 N N . THR A 1 932 ? 101.664 33.072 -53.474 1.00 93.31 932 THR A N 1
ATOM 6747 C CA . THR A 1 932 ? 101.261 33.411 -54.848 1.00 93.31 932 THR A CA 1
ATOM 6748 C C . THR A 1 932 ? 100.436 34.692 -54.892 1.00 93.31 932 THR A C 1
ATOM 6750 O O . THR A 1 932 ? 99.509 34.867 -54.113 1.00 93.31 932 THR A O 1
ATOM 6753 N N . ALA A 1 933 ? 100.744 35.581 -55.832 1.00 93.00 933 ALA A N 1
ATOM 6754 C CA . ALA A 1 933 ? 99.886 36.682 -56.249 1.00 93.00 933 ALA A CA 1
ATOM 6755 C C . ALA A 1 933 ? 99.246 36.324 -57.593 1.00 93.00 933 ALA A C 1
ATOM 6757 O O . ALA A 1 933 ? 99.962 36.172 -58.580 1.00 93.00 933 ALA A O 1
ATOM 6758 N N . SER A 1 934 ? 97.923 36.204 -57.635 1.00 91.25 934 SER A N 1
ATOM 6759 C CA . SER A 1 934 ? 97.130 35.904 -58.837 1.00 91.25 934 SER A CA 1
ATOM 6760 C C . SER A 1 934 ? 96.264 37.099 -59.238 1.00 91.25 934 SER A C 1
ATOM 6762 O O . SER A 1 934 ? 96.207 38.096 -58.518 1.00 91.25 934 SER A O 1
ATOM 6764 N N . ASN A 1 935 ? 95.581 37.015 -60.384 1.00 90.44 935 ASN A N 1
ATOM 6765 C CA . ASN A 1 935 ? 94.770 38.107 -60.942 1.00 90.44 935 ASN A CA 1
ATOM 6766 C C . ASN A 1 935 ? 95.574 39.402 -61.191 1.00 90.44 935 ASN A C 1
ATOM 6768 O O . ASN A 1 935 ? 95.040 40.513 -61.150 1.00 90.44 935 ASN A O 1
ATOM 6772 N N . VAL A 1 936 ? 96.880 39.260 -61.436 1.00 88.38 936 VAL A N 1
ATOM 6773 C CA . VAL A 1 936 ? 97.765 40.345 -61.873 1.00 88.38 936 VAL A CA 1
ATOM 6774 C C . VAL A 1 936 ? 97.580 40.533 -63.382 1.00 88.38 936 VAL A C 1
ATOM 6776 O O . VAL A 1 936 ? 97.215 39.590 -64.082 1.00 88.38 936 VAL A O 1
ATOM 6779 N N . GLU A 1 937 ? 97.837 41.727 -63.921 1.00 88.12 937 GLU A N 1
ATOM 6780 C CA . GLU A 1 937 ? 97.819 41.878 -65.380 1.00 88.12 937 GLU A CA 1
ATOM 6781 C C . GLU A 1 937 ? 98.955 41.060 -66.032 1.00 88.12 937 GLU A C 1
ATOM 6783 O O . GLU A 1 937 ? 100.083 41.012 -65.521 1.00 88.12 937 GLU A O 1
ATOM 6788 N N . GLY A 1 938 ? 98.676 40.426 -67.170 1.00 87.31 938 GLY A N 1
ATOM 6789 C CA . GLY A 1 938 ? 99.655 39.643 -67.914 1.00 87.31 938 GLY A CA 1
ATOM 6790 C C . GLY A 1 938 ? 100.797 40.469 -68.530 1.00 87.31 938 GLY A C 1
ATOM 6791 O O . GLY A 1 938 ? 100.679 41.661 -68.849 1.00 87.31 938 GLY A O 1
ATOM 6792 N N . GLN A 1 939 ? 101.931 39.794 -68.718 1.00 87.88 939 GLN A N 1
ATOM 6793 C CA . GLN A 1 939 ? 103.178 40.272 -69.324 1.00 87.88 939 GLN A CA 1
ATOM 6794 C C . GLN A 1 939 ? 103.781 41.514 -68.642 1.00 87.88 939 GLN A C 1
ATOM 6796 O O . GLN A 1 939 ? 104.407 42.362 -69.287 1.00 87.88 939 GLN A O 1
ATOM 6801 N N . LYS A 1 940 ? 103.606 41.639 -67.322 1.00 88.12 940 LYS A N 1
ATOM 6802 C CA . LYS A 1 940 ? 104.214 42.692 -66.490 1.00 88.12 940 LYS A CA 1
ATOM 6803 C C . LYS A 1 940 ? 105.416 42.153 -65.721 1.00 88.12 940 LYS A C 1
ATOM 6805 O O . LYS A 1 940 ? 105.710 40.965 -65.731 1.00 88.12 940 LYS A O 1
ATOM 6810 N N . GLN A 1 941 ? 106.115 43.052 -65.033 1.00 90.06 941 GLN A N 1
ATOM 6811 C CA . GLN A 1 941 ? 107.107 42.701 -64.015 1.00 90.06 941 GLN A CA 1
ATOM 6812 C C . GLN A 1 941 ? 106.570 43.033 -62.625 1.00 90.06 941 GLN A C 1
ATOM 6814 O O . GLN A 1 941 ? 105.932 44.077 -62.451 1.00 90.06 941 GLN A O 1
ATOM 6819 N N . GLY A 1 942 ? 106.905 42.192 -61.648 1.00 91.06 942 GLY A N 1
ATOM 6820 C CA . GLY A 1 942 ? 106.580 42.400 -60.241 1.00 91.06 942 GLY A CA 1
ATOM 6821 C C . GLY A 1 942 ? 107.480 41.608 -59.291 1.00 91.06 942 GLY A C 1
ATOM 6822 O O . GLY A 1 942 ? 108.424 40.945 -59.720 1.00 91.06 942 GLY A O 1
ATOM 6823 N N . LEU A 1 943 ? 107.204 41.727 -57.993 1.00 93.44 943 LEU A N 1
ATOM 6824 C CA . LEU A 1 943 ? 107.862 40.996 -56.905 1.00 93.44 943 LEU A CA 1
ATOM 6825 C C . LEU A 1 943 ? 106.951 40.917 -55.674 1.00 93.44 943 LEU A C 1
ATOM 6827 O O . LEU A 1 943 ? 106.076 41.766 -55.493 1.00 93.44 943 LEU A O 1
ATOM 6831 N N . LEU A 1 944 ? 107.206 39.944 -54.800 1.00 94.31 944 LEU A N 1
ATOM 6832 C CA . LEU A 1 944 ? 106.638 39.890 -53.449 1.00 94.31 944 LEU A CA 1
ATOM 6833 C C . LEU A 1 944 ? 107.574 40.600 -52.456 1.00 94.31 944 LEU A C 1
ATOM 6835 O O . LEU A 1 944 ? 108.796 40.629 -52.631 1.00 94.31 944 LEU A O 1
ATOM 6839 N N . PHE A 1 945 ? 107.015 41.159 -51.387 1.00 93.81 945 PHE A N 1
ATOM 6840 C CA . PHE A 1 945 ? 107.774 41.730 -50.275 1.00 93.81 945 PHE A CA 1
ATOM 6841 C C . PHE A 1 945 ? 107.018 41.563 -48.954 1.00 93.81 945 PHE A C 1
ATOM 6843 O O . PHE A 1 945 ? 105.791 41.632 -48.924 1.00 93.81 945 PHE A O 1
ATOM 6850 N N . TYR A 1 946 ? 107.748 41.355 -47.858 1.00 93.12 946 TYR A N 1
ATOM 6851 C CA . TYR A 1 946 ? 107.163 41.078 -46.543 1.00 93.12 946 TYR A CA 1
ATOM 6852 C C . TYR A 1 946 ? 107.799 41.893 -45.414 1.00 93.12 946 TYR A C 1
ATOM 6854 O O . TYR A 1 946 ? 108.868 42.484 -45.571 1.00 93.12 946 TYR A O 1
ATOM 6862 N N . GLY A 1 947 ? 107.134 41.897 -44.261 1.00 91.44 947 GLY A N 1
ATOM 6863 C CA . GLY A 1 947 ? 107.617 42.428 -42.990 1.00 91.44 947 GLY A CA 1
ATOM 6864 C C . GLY A 1 947 ? 106.982 41.684 -41.812 1.00 91.44 947 GLY A C 1
ATOM 6865 O O . GLY A 1 947 ? 105.949 41.035 -41.964 1.00 91.44 947 GLY A O 1
ATOM 6866 N N . VAL A 1 948 ? 107.601 41.774 -40.633 1.00 87.00 948 VAL A N 1
ATOM 6867 C CA . VAL A 1 948 ? 107.169 41.059 -39.408 1.00 87.00 948 VAL A CA 1
ATOM 6868 C C . VAL A 1 948 ? 106.672 41.991 -38.293 1.00 87.00 948 VAL A C 1
ATOM 6870 O O . VAL A 1 948 ? 106.311 41.546 -37.213 1.00 87.00 948 VAL A O 1
ATOM 6873 N N . LEU A 1 949 ? 106.609 43.308 -38.539 1.00 85.44 949 LEU A N 1
ATOM 6874 C CA . LEU A 1 949 ? 106.136 44.303 -37.557 1.00 85.44 949 LEU A CA 1
ATOM 6875 C C . LEU A 1 949 ? 104.624 44.599 -37.654 1.00 85.44 949 LEU A C 1
ATOM 6877 O O . LEU A 1 949 ? 104.169 45.677 -37.248 1.00 85.44 949 LEU A O 1
ATOM 6881 N N . GLY A 1 950 ? 103.863 43.648 -38.201 1.00 81.00 950 GLY A N 1
ATOM 6882 C CA . GLY A 1 950 ? 102.423 43.741 -38.427 1.00 81.00 950 GLY A CA 1
ATOM 6883 C C . GLY A 1 950 ? 102.015 44.525 -39.686 1.00 81.00 950 GLY A C 1
ATOM 6884 O O . GLY A 1 950 ? 102.867 44.974 -40.467 1.00 81.00 950 GLY A O 1
ATOM 6885 N N . PRO A 1 951 ? 100.699 44.699 -39.891 1.00 82.44 951 PRO A N 1
ATOM 6886 C CA . PRO A 1 951 ? 100.149 45.345 -41.073 1.00 82.44 951 PRO A CA 1
ATOM 6887 C C . PRO A 1 951 ? 100.377 46.864 -41.084 1.00 82.44 951 PRO A C 1
ATOM 6889 O O . PRO A 1 951 ? 100.683 47.510 -40.077 1.00 82.44 951 PRO A O 1
ATOM 6892 N N . LYS A 1 952 ? 100.180 47.449 -42.264 1.00 84.38 952 LYS A N 1
ATOM 6893 C CA . LYS A 1 952 ? 100.104 48.891 -42.520 1.00 84.38 952 LYS A CA 1
ATOM 6894 C C . LYS A 1 952 ? 98.794 49.197 -43.256 1.00 84.38 952 LYS A C 1
ATOM 6896 O O . LYS A 1 952 ? 98.150 48.300 -43.784 1.00 84.38 952 LYS A O 1
ATOM 6901 N N . ASN A 1 953 ? 98.396 50.464 -43.285 1.00 84.00 953 ASN A N 1
ATOM 6902 C CA . ASN A 1 953 ? 97.363 50.963 -44.187 1.00 84.00 953 ASN A CA 1
ATOM 6903 C C . ASN A 1 953 ? 97.748 52.393 -44.594 1.00 84.00 953 ASN A C 1
ATOM 6905 O O . ASN A 1 953 ? 97.787 53.302 -43.763 1.00 84.00 953 ASN A O 1
ATOM 6909 N N . THR A 1 954 ? 98.170 52.587 -45.842 1.00 87.38 954 THR A N 1
ATOM 6910 C CA . THR A 1 954 ? 98.529 53.901 -46.400 1.00 87.38 954 THR A CA 1
ATOM 6911 C C . THR A 1 954 ? 98.404 53.843 -47.917 1.00 87.38 954 THR A C 1
ATOM 6913 O O . THR A 1 954 ? 98.947 52.920 -48.516 1.00 87.38 954 THR A O 1
ATOM 6916 N N . VAL A 1 955 ? 97.743 54.815 -48.551 1.00 84.56 955 VAL A N 1
ATOM 6917 C CA . VAL A 1 955 ? 97.653 54.893 -50.024 1.00 84.56 955 VAL A CA 1
ATOM 6918 C C . VAL A 1 955 ? 99.061 54.877 -50.635 1.00 84.56 955 VAL A C 1
ATOM 6920 O O . VAL A 1 955 ? 99.935 55.626 -50.198 1.00 84.56 955 VAL A O 1
ATOM 6923 N N . TRP A 1 956 ? 99.287 53.996 -51.610 1.00 83.56 956 TRP A N 1
ATOM 6924 C CA . TRP A 1 956 ? 100.617 53.662 -52.137 1.00 83.56 956 TRP A CA 1
ATOM 6925 C C . TRP A 1 956 ? 101.316 54.848 -52.812 1.00 83.56 956 TRP A C 1
ATOM 6927 O O . TRP A 1 956 ? 102.490 55.111 -52.555 1.00 83.56 956 TRP A O 1
ATOM 6937 N N . ALA A 1 957 ? 100.580 55.582 -53.647 1.00 78.12 957 ALA A N 1
ATOM 6938 C CA . ALA A 1 957 ? 101.042 56.783 -54.333 1.00 78.12 957 ALA A CA 1
ATOM 6939 C C . ALA A 1 957 ? 99.855 57.731 -54.603 1.00 78.12 957 ALA A C 1
ATOM 6941 O O . ALA A 1 957 ? 98.723 57.254 -54.725 1.00 78.12 957 ALA A O 1
ATOM 6942 N N . PRO A 1 958 ? 100.072 59.055 -54.732 1.00 76.69 958 PRO A N 1
ATOM 6943 C CA . PRO A 1 958 ? 99.007 59.996 -55.078 1.00 76.69 958 PRO A CA 1
ATOM 6944 C C . PRO A 1 958 ? 98.290 59.596 -56.376 1.00 76.69 958 PRO A C 1
ATOM 6946 O O . PRO A 1 958 ? 98.928 59.446 -57.415 1.00 76.69 958 PRO A O 1
ATOM 6949 N N . GLY A 1 959 ? 96.968 59.418 -56.306 1.00 68.69 959 GLY A N 1
ATOM 6950 C CA . GLY A 1 959 ? 96.140 58.984 -57.438 1.00 68.69 959 GLY A CA 1
ATOM 6951 C C . GLY A 1 959 ? 96.073 57.469 -57.674 1.00 68.69 959 GLY A C 1
ATOM 6952 O O . GLY A 1 959 ? 95.385 57.052 -58.599 1.00 68.69 959 GLY A O 1
ATOM 6953 N N . SER A 1 960 ? 96.739 56.640 -56.862 1.00 73.50 960 SER A N 1
ATOM 6954 C CA . SER A 1 960 ? 96.604 55.178 -56.932 1.00 73.50 960 SER A CA 1
ATOM 6955 C C . SER A 1 960 ? 95.403 54.674 -56.123 1.00 73.50 960 SER A C 1
ATOM 6957 O O . SER A 1 960 ? 95.136 55.160 -55.025 1.00 73.50 960 SER A O 1
ATOM 6959 N N . SER A 1 961 ? 94.733 53.645 -56.646 1.00 77.19 961 SER A N 1
ATOM 6960 C CA . SER A 1 961 ? 93.752 52.803 -55.944 1.00 77.19 961 SER A CA 1
ATOM 6961 C C . SER A 1 961 ? 94.388 51.890 -54.882 1.00 77.19 961 SER A C 1
ATOM 6963 O O . SER A 1 961 ? 93.690 51.363 -54.020 1.00 77.19 961 SER A O 1
ATOM 6965 N N . SER A 1 962 ? 95.707 51.679 -54.949 1.00 83.06 962 SER A N 1
ATOM 6966 C CA . SER A 1 962 ? 96.440 50.715 -54.123 1.00 83.06 962 SER A CA 1
ATOM 6967 C C . SER A 1 962 ? 96.746 51.214 -52.715 1.00 83.06 962 SER A C 1
ATOM 6969 O O . SER A 1 962 ? 97.113 52.373 -52.506 1.00 83.06 962 SER A O 1
ATOM 6971 N N . VAL A 1 963 ? 96.730 50.287 -51.758 1.00 87.81 963 VAL A N 1
ATOM 6972 C CA . VAL A 1 963 ? 97.131 50.511 -50.364 1.00 87.81 963 VAL A CA 1
ATOM 6973 C C . VAL A 1 963 ? 98.394 49.709 -50.056 1.00 87.81 963 VAL A C 1
ATOM 6975 O O . VAL A 1 963 ? 98.483 48.527 -50.366 1.00 87.81 963 VAL A O 1
ATOM 6978 N N . LEU A 1 964 ? 99.384 50.337 -49.423 1.00 90.88 964 LEU A N 1
ATOM 6979 C CA . LEU A 1 964 ? 100.542 49.658 -48.847 1.00 90.88 964 LEU A CA 1
ATOM 6980 C C . LEU A 1 964 ? 100.149 49.022 -47.512 1.00 90.88 964 LEU A C 1
ATOM 6982 O O . LEU A 1 964 ? 99.919 49.724 -46.521 1.00 90.88 964 LEU A O 1
ATOM 6986 N N . CYS A 1 965 ? 100.110 47.693 -47.502 1.00 88.31 965 CYS A N 1
ATOM 6987 C CA . CYS A 1 965 ? 99.539 46.887 -46.428 1.00 88.31 965 CYS A CA 1
ATOM 6988 C C . CYS A 1 965 ? 100.601 46.248 -45.512 1.00 88.31 965 CYS A C 1
ATOM 6990 O O . CYS A 1 965 ? 100.260 45.665 -44.484 1.00 88.31 965 CYS A O 1
ATOM 6992 N N . VAL A 1 966 ? 101.892 46.388 -45.839 1.00 90.50 966 VAL A N 1
ATOM 6993 C CA . VAL A 1 966 ? 103.031 45.858 -45.063 1.00 90.50 966 VAL A CA 1
ATOM 6994 C C . VAL A 1 966 ? 103.843 46.999 -44.436 1.00 90.50 966 VAL A C 1
ATOM 6996 O O . VAL A 1 966 ? 104.093 48.035 -45.063 1.00 90.50 966 VAL A O 1
ATOM 6999 N N . LYS A 1 967 ? 104.262 46.825 -43.179 1.00 91.31 967 LYS A N 1
ATOM 7000 C CA . LYS A 1 967 ? 105.028 47.815 -42.409 1.00 91.31 967 LYS A CA 1
ATOM 7001 C C . LYS A 1 967 ? 106.540 47.612 -42.562 1.00 91.31 967 LYS A C 1
ATOM 7003 O O . LYS A 1 967 ? 107.028 46.490 -42.572 1.00 91.31 967 LYS A O 1
ATOM 7008 N N . SER A 1 968 ? 107.284 48.714 -42.657 1.00 84.50 968 SER A N 1
ATOM 7009 C CA . SER A 1 968 ? 108.751 48.725 -42.753 1.00 84.50 968 SER A CA 1
ATOM 7010 C C . SER A 1 968 ? 109.441 48.422 -41.408 1.00 84.50 968 SER A C 1
ATOM 7012 O O . SER A 1 968 ? 108.919 48.868 -40.382 1.00 84.50 968 SER A O 1
ATOM 7014 N N . PRO A 1 969 ? 110.630 47.782 -41.392 1.00 88.88 969 PRO A N 1
ATOM 7015 C CA . PRO A 1 969 ? 111.447 47.392 -42.546 1.00 88.88 969 PRO A CA 1
ATOM 7016 C C . PRO A 1 969 ? 110.843 46.217 -43.326 1.00 88.88 969 PRO A C 1
ATOM 7018 O O . PRO A 1 969 ? 110.247 45.319 -42.740 1.00 88.88 969 PRO A O 1
ATOM 7021 N N . THR A 1 970 ? 110.986 46.252 -44.653 1.00 89.31 970 THR A N 1
ATOM 7022 C CA . THR A 1 970 ? 110.460 45.223 -45.558 1.00 89.31 970 THR A CA 1
ATOM 7023 C C . THR A 1 970 ? 111.575 44.555 -46.350 1.00 89.31 970 THR A C 1
ATOM 7025 O O . THR A 1 970 ? 112.467 45.226 -46.873 1.00 89.31 970 THR A O 1
ATOM 7028 N N . GLN A 1 971 ? 111.502 43.233 -46.470 1.00 91.75 971 GLN A N 1
ATOM 7029 C CA . GLN A 1 971 ? 112.400 42.434 -47.295 1.00 91.75 971 GLN A CA 1
ATOM 7030 C C . GLN A 1 971 ? 111.723 42.146 -48.636 1.00 91.75 971 GLN A C 1
ATOM 7032 O O . GLN A 1 971 ? 110.530 41.848 -48.687 1.00 91.75 971 GLN A O 1
ATOM 7037 N N . ARG A 1 972 ? 112.480 42.243 -49.732 1.00 92.38 972 ARG A N 1
ATOM 7038 C CA . ARG A 1 972 ? 112.005 41.902 -51.082 1.00 92.38 972 ARG A CA 1
ATOM 7039 C C . ARG A 1 972 ? 112.410 40.475 -51.431 1.00 92.38 972 ARG A C 1
ATOM 7041 O O . ARG A 1 972 ? 113.555 40.092 -51.186 1.00 92.38 972 ARG A O 1
ATOM 7048 N N . LEU A 1 973 ? 111.486 39.736 -52.033 1.00 90.69 973 LEU A N 1
ATOM 7049 C CA . LEU A 1 973 ? 111.754 38.467 -52.702 1.00 90.69 973 LEU A CA 1
ATOM 7050 C C . LEU A 1 973 ? 112.288 38.745 -54.128 1.00 90.69 973 LEU A C 1
ATOM 7052 O O . LEU A 1 973 ? 112.251 39.898 -54.584 1.00 90.69 973 LEU A O 1
ATOM 7056 N N . PRO A 1 974 ? 112.804 37.729 -54.848 1.00 89.94 974 PRO A N 1
ATOM 7057 C CA . PRO A 1 974 ? 113.180 37.867 -56.253 1.00 89.94 974 PRO A CA 1
ATOM 7058 C C . PRO A 1 974 ? 112.039 38.413 -57.129 1.00 89.94 974 PRO A C 1
ATOM 7060 O O . PRO A 1 974 ? 110.862 38.165 -56.872 1.00 89.94 974 PRO A O 1
ATOM 7063 N N . ALA A 1 975 ? 112.396 39.162 -58.175 1.00 88.56 975 ALA A N 1
ATOM 7064 C CA . ALA A 1 975 ? 111.444 39.728 -59.129 1.00 88.56 975 ALA A CA 1
ATOM 7065 C C . ALA A 1 975 ? 111.276 38.827 -60.362 1.00 88.56 975 ALA A C 1
ATOM 7067 O O . ALA A 1 975 ? 112.253 38.256 -60.847 1.00 88.56 975 ALA A O 1
ATOM 7068 N N . SER A 1 976 ? 110.059 38.755 -60.902 1.00 88.75 976 SER A N 1
ATOM 7069 C CA . SER A 1 976 ? 109.711 37.917 -62.057 1.00 88.75 976 SER A CA 1
ATOM 7070 C C . SER A 1 976 ? 108.824 38.653 -63.073 1.00 88.75 976 SER A C 1
ATOM 7072 O O . SER A 1 976 ? 108.429 39.808 -62.879 1.00 88.75 976 SER A O 1
ATOM 7074 N N . ASN A 1 977 ? 108.529 37.977 -64.188 1.00 89.19 977 ASN A N 1
ATOM 7075 C CA . ASN A 1 977 ? 107.429 38.332 -65.086 1.00 89.19 977 ASN A CA 1
ATOM 7076 C C . ASN A 1 977 ? 106.129 37.662 -64.587 1.00 89.19 977 ASN A C 1
ATOM 7078 O O . ASN A 1 977 ? 106.207 36.597 -63.976 1.00 89.19 977 ASN A O 1
ATOM 7082 N N . THR A 1 978 ? 104.970 38.277 -64.835 1.00 88.38 978 THR A N 1
ATOM 7083 C CA . THR A 1 978 ? 103.647 37.770 -64.424 1.00 88.38 978 THR A CA 1
ATOM 7084 C C . THR A 1 978 ? 103.082 36.656 -65.315 1.00 88.38 978 THR A C 1
ATOM 7086 O O . THR A 1 978 ? 102.045 36.092 -64.991 1.00 88.38 978 THR A O 1
ATOM 7089 N N . GLY A 1 979 ? 103.704 36.327 -66.451 1.00 88.19 979 GLY A N 1
ATOM 7090 C CA . GLY A 1 979 ? 103.122 35.372 -67.402 1.00 88.19 979 GLY A CA 1
ATOM 7091 C C . GLY A 1 979 ? 101.813 35.903 -68.002 1.00 88.19 979 GLY A C 1
ATOM 7092 O O . GLY A 1 979 ? 101.681 37.109 -68.194 1.00 88.19 979 GLY A O 1
ATOM 7093 N N . GLY A 1 980 ? 100.856 35.028 -68.318 1.00 86.75 980 GLY A N 1
ATOM 7094 C CA . GLY A 1 980 ? 99.534 35.431 -68.825 1.00 86.75 980 GLY A CA 1
ATOM 7095 C C . GLY A 1 980 ? 99.555 36.244 -70.131 1.00 86.75 980 GLY A C 1
ATOM 7096 O O . GLY A 1 980 ? 100.524 36.228 -70.900 1.00 86.75 980 GLY A O 1
ATOM 7097 N N . THR A 1 981 ? 98.478 36.986 -70.367 1.00 88.44 981 THR A N 1
ATOM 7098 C CA . THR A 1 981 ? 98.152 37.708 -71.600 1.00 88.44 981 THR A CA 1
ATOM 7099 C C . THR A 1 981 ? 98.110 39.214 -71.334 1.00 88.44 981 THR A C 1
ATOM 7101 O O . THR A 1 981 ? 97.423 39.687 -70.434 1.00 88.44 981 THR A O 1
ATOM 7104 N N . SER A 1 982 ? 98.838 40.017 -72.118 1.00 85.56 982 SER A N 1
ATOM 7105 C CA . SER A 1 982 ? 98.856 41.474 -71.902 1.00 85.56 982 SER A CA 1
ATOM 7106 C C . SER A 1 982 ? 97.462 42.086 -72.087 1.00 85.56 982 SER A C 1
ATOM 7108 O O . SER A 1 982 ? 96.834 41.873 -73.121 1.00 85.56 982 SER A O 1
ATOM 7110 N N . GLY A 1 983 ? 97.015 42.897 -71.126 1.00 79.81 983 GLY A N 1
ATOM 7111 C CA . GLY A 1 983 ? 95.669 43.476 -71.086 1.00 79.81 983 GLY A CA 1
ATOM 7112 C C . GLY A 1 983 ? 94.621 42.608 -70.379 1.00 79.81 983 GLY A C 1
ATOM 7113 O O . GLY A 1 983 ? 93.518 43.092 -70.148 1.00 79.81 983 GLY A O 1
ATOM 7114 N N . ALA A 1 984 ? 94.946 41.362 -70.018 1.00 87.06 984 ALA A N 1
ATOM 7115 C CA . ALA A 1 984 ? 94.078 40.471 -69.250 1.00 87.06 984 ALA A CA 1
ATOM 7116 C C . ALA A 1 984 ? 94.601 40.272 -67.818 1.00 87.06 984 ALA A C 1
ATOM 7118 O O . ALA A 1 984 ? 95.772 40.514 -67.527 1.00 87.06 984 ALA A O 1
ATOM 7119 N N . CYS A 1 985 ? 93.720 39.818 -66.927 1.00 90.25 985 CYS A N 1
ATOM 7120 C CA . CYS A 1 985 ? 93.994 39.610 -65.502 1.00 90.25 985 CYS A CA 1
ATOM 7121 C C . CYS A 1 985 ? 94.331 38.142 -65.183 1.00 90.25 985 CYS A C 1
ATOM 7123 O O . CYS A 1 985 ? 93.862 37.593 -64.193 1.00 90.25 985 CYS A O 1
ATOM 7125 N N . ASP A 1 986 ? 95.096 37.491 -66.057 1.00 90.12 986 ASP A N 1
ATOM 7126 C CA . ASP A 1 986 ? 95.479 36.072 -66.007 1.00 90.12 986 ASP A CA 1
ATOM 7127 C C . ASP A 1 986 ? 96.944 35.857 -65.565 1.00 90.12 986 ASP A C 1
ATOM 7129 O O . ASP A 1 986 ? 97.467 34.744 -65.635 1.00 90.12 986 ASP A O 1
ATOM 7133 N N . GLY A 1 987 ? 97.624 36.917 -65.116 1.00 90.31 987 GLY A N 1
ATOM 7134 C CA . GLY A 1 987 ? 99.007 36.877 -64.650 1.00 90.31 987 GLY A CA 1
ATOM 7135 C C . GLY A 1 987 ? 99.154 36.448 -63.186 1.00 90.31 987 GLY A C 1
ATOM 7136 O O . GLY A 1 987 ? 98.327 36.778 -62.327 1.00 90.31 987 GLY A O 1
ATOM 7137 N N . THR A 1 988 ? 100.254 35.753 -62.890 1.00 91.69 988 THR A N 1
ATOM 7138 C CA . THR A 1 988 ? 100.611 35.241 -61.562 1.00 91.69 988 THR A CA 1
ATOM 7139 C C . THR A 1 988 ? 102.085 35.486 -61.206 1.00 91.69 988 THR A C 1
ATOM 7141 O O . THR A 1 988 ? 102.958 35.569 -62.068 1.00 91.69 988 THR A O 1
ATOM 7144 N N . ILE A 1 989 ? 102.389 35.605 -59.912 1.00 92.62 989 ILE A N 1
ATOM 7145 C CA . ILE A 1 989 ? 103.753 35.618 -59.358 1.00 92.62 989 ILE A CA 1
ATOM 7146 C C . ILE A 1 989 ? 103.774 34.667 -58.164 1.00 92.62 989 ILE A C 1
ATOM 7148 O O . ILE A 1 989 ? 103.101 34.941 -57.176 1.00 92.62 989 ILE A O 1
ATOM 7152 N N . ALA A 1 990 ? 104.557 33.590 -58.224 1.00 91.06 990 ALA A N 1
ATOM 7153 C CA . ALA A 1 990 ? 104.687 32.617 -57.137 1.00 91.06 990 ALA A CA 1
ATOM 7154 C C . ALA A 1 990 ? 106.137 32.505 -56.645 1.00 91.06 990 ALA A C 1
ATOM 7156 O O . ALA A 1 990 ? 107.070 32.550 -57.451 1.00 91.06 990 ALA A O 1
ATOM 7157 N N . VAL A 1 991 ? 106.329 32.336 -55.332 1.00 91.56 991 VAL A N 1
ATOM 7158 C CA . VAL A 1 991 ? 107.630 32.032 -54.715 1.00 91.56 991 VAL A CA 1
ATOM 7159 C C . VAL A 1 991 ? 107.438 31.069 -53.540 1.00 91.56 991 VAL A C 1
ATOM 7161 O O . VAL A 1 991 ? 106.610 31.322 -52.668 1.00 91.56 991 VAL A O 1
ATOM 7164 N N . ASP A 1 992 ? 108.235 29.999 -53.484 1.00 90.38 992 ASP A N 1
ATOM 7165 C CA . ASP A 1 992 ? 108.391 29.191 -52.267 1.00 90.38 992 ASP A CA 1
ATOM 7166 C C . ASP A 1 992 ? 109.125 30.021 -51.202 1.00 90.38 992 ASP A C 1
ATOM 7168 O O . ASP A 1 992 ? 110.308 30.353 -51.338 1.00 90.38 992 ASP A O 1
ATOM 7172 N N . PHE A 1 993 ? 108.390 30.401 -50.161 1.00 89.69 993 PHE A N 1
ATOM 7173 C CA . PHE A 1 993 ? 108.893 31.210 -49.060 1.00 89.69 993 PHE A CA 1
ATOM 7174 C C . PHE A 1 993 ? 109.795 30.401 -48.129 1.00 89.69 993 PHE A C 1
ATOM 7176 O O . PHE A 1 993 ? 110.753 30.951 -47.592 1.00 89.69 993 PHE A O 1
ATOM 7183 N N . GLN A 1 994 ? 109.554 29.098 -47.999 1.00 86.19 994 GLN A N 1
ATOM 7184 C CA . GLN A 1 994 ? 110.334 28.224 -47.134 1.00 86.19 994 GLN A CA 1
ATOM 7185 C C . GLN A 1 994 ? 111.722 27.950 -47.727 1.00 86.19 994 GLN A C 1
ATOM 7187 O O . GLN A 1 994 ? 112.737 28.181 -47.067 1.00 86.19 994 GLN A O 1
ATOM 7192 N N . SER A 1 995 ? 111.782 27.642 -49.027 1.00 87.81 995 SER A N 1
ATOM 7193 C CA . SER A 1 995 ? 113.046 27.588 -49.784 1.00 87.81 995 SER A CA 1
ATOM 7194 C C . SER A 1 995 ? 113.818 28.924 -49.748 1.00 87.81 995 SER A C 1
ATOM 7196 O O . SER A 1 995 ? 115.055 28.950 -49.772 1.00 87.81 995 SER A O 1
ATOM 7198 N N . TYR A 1 996 ? 113.110 30.060 -49.670 1.00 87.69 996 TYR A N 1
ATOM 7199 C CA . TYR A 1 996 ? 113.732 31.376 -49.493 1.00 87.69 996 TYR A CA 1
ATOM 7200 C C . TYR A 1 996 ? 114.305 31.570 -48.077 1.00 87.69 996 TYR A C 1
ATOM 7202 O O . TYR A 1 996 ? 115.453 32.007 -47.952 1.00 87.69 996 TYR A O 1
ATOM 7210 N N . LEU A 1 997 ? 113.564 31.208 -47.022 1.00 84.38 997 LEU A N 1
ATOM 7211 C CA . LEU A 1 997 ? 114.033 31.288 -45.633 1.00 84.38 997 LEU A CA 1
ATOM 7212 C C . LEU A 1 997 ? 115.254 30.398 -45.380 1.00 84.38 997 LEU A C 1
ATOM 7214 O O . LEU A 1 997 ? 116.230 30.875 -44.802 1.00 84.38 997 LEU A O 1
ATOM 7218 N N . ALA A 1 998 ? 115.254 29.160 -45.882 1.00 81.56 998 ALA A N 1
ATOM 7219 C CA . ALA A 1 998 ? 116.369 28.219 -45.733 1.00 81.56 998 ALA A CA 1
ATOM 7220 C C . ALA A 1 998 ? 117.706 28.768 -46.277 1.00 81.56 998 ALA A C 1
ATOM 7222 O O . ALA A 1 998 ? 118.778 28.440 -45.769 1.00 81.56 998 ALA A O 1
ATOM 7223 N N . THR A 1 999 ? 117.655 29.649 -47.284 1.00 82.38 999 THR A N 1
ATOM 7224 C CA . THR A 1 999 ? 118.837 30.318 -47.858 1.00 82.38 999 THR A CA 1
ATOM 7225 C C . THR A 1 999 ? 119.111 31.711 -47.277 1.00 82.38 999 THR A C 1
ATOM 7227 O O . THR A 1 999 ? 120.205 32.243 -47.467 1.00 82.38 999 THR A O 1
ATOM 7230 N N . HIS A 1 1000 ? 118.160 32.300 -46.542 1.00 85.19 1000 HIS A N 1
ATOM 7231 C CA . HIS A 1 1000 ? 118.249 33.643 -45.956 1.00 85.19 1000 HIS A CA 1
ATOM 7232 C C . HIS A 1 1000 ? 117.779 33.682 -44.480 1.00 85.19 1000 HIS A C 1
ATOM 7234 O O . HIS A 1 1000 ? 116.968 34.542 -44.120 1.00 85.19 1000 HIS A O 1
ATOM 7240 N N . PRO A 1 1001 ? 118.299 32.817 -43.583 1.00 76.88 1001 PRO A N 1
ATOM 7241 C CA . PRO A 1 1001 ? 117.705 32.561 -42.263 1.00 76.88 1001 PRO A CA 1
ATOM 7242 C C . PRO A 1 1001 ? 117.741 33.743 -41.281 1.00 76.88 1001 PRO A C 1
ATOM 7244 O O . PRO A 1 1001 ? 117.118 33.670 -40.231 1.00 76.88 1001 PRO A O 1
ATOM 7247 N N . ALA A 1 1002 ? 118.456 34.827 -41.599 1.00 76.12 1002 ALA A N 1
ATOM 7248 C CA . ALA A 1 1002 ? 118.520 36.060 -40.806 1.00 76.12 1002 ALA A CA 1
ATOM 7249 C C . ALA A 1 1002 ? 118.035 37.303 -41.586 1.00 76.12 1002 ALA A C 1
ATOM 7251 O O . ALA A 1 1002 ? 118.471 38.429 -41.321 1.00 76.12 1002 ALA A O 1
ATOM 7252 N N . ALA A 1 1003 ? 117.168 37.123 -42.589 1.00 76.31 1003 ALA A N 1
ATOM 7253 C CA . ALA A 1 1003 ? 116.538 38.230 -43.308 1.00 76.31 1003 ALA A CA 1
ATOM 7254 C C . ALA A 1 1003 ? 115.770 39.163 -42.347 1.00 76.31 1003 ALA A C 1
ATOM 7256 O O . ALA A 1 1003 ? 115.181 38.719 -41.369 1.00 76.31 1003 ALA A O 1
ATOM 7257 N N . LEU A 1 1004 ? 115.806 40.478 -42.603 1.00 79.56 1004 LEU A N 1
ATOM 7258 C CA . LEU A 1 1004 ? 115.415 41.545 -41.655 1.00 79.56 1004 LEU A CA 1
ATOM 7259 C C . LEU A 1 1004 ? 116.246 41.635 -40.353 1.00 79.56 1004 LEU A C 1
ATOM 7261 O O . LEU A 1 1004 ? 116.010 42.541 -39.555 1.00 79.56 1004 LEU A O 1
ATOM 7265 N N . GLY A 1 1005 ? 117.276 40.801 -40.175 1.00 72.69 1005 GLY A N 1
ATOM 7266 C CA . GLY A 1 1005 ? 118.286 40.939 -39.121 1.00 72.69 1005 GLY A CA 1
ATOM 7267 C C . GLY A 1 1005 ? 118.038 40.129 -37.847 1.00 72.69 1005 GLY A C 1
ATOM 7268 O O . GLY A 1 1005 ? 118.758 40.340 -36.873 1.00 72.69 1005 GLY A O 1
ATOM 7269 N N . GLN A 1 1006 ? 117.059 39.221 -37.836 1.00 69.25 1006 GLN A N 1
ATOM 7270 C CA . GLN A 1 1006 ? 116.785 38.248 -36.767 1.00 69.25 1006 GLN A CA 1
ATOM 7271 C C . GLN A 1 1006 ? 116.375 36.899 -37.393 1.00 69.25 1006 GLN A C 1
ATOM 7273 O O . GLN A 1 1006 ? 115.877 36.905 -38.520 1.00 69.25 1006 GLN A O 1
ATOM 7278 N N . PRO A 1 1007 ? 116.577 35.758 -36.706 1.00 75.75 1007 PRO A N 1
ATOM 7279 C CA . PRO A 1 1007 ? 116.042 34.472 -37.144 1.00 75.75 1007 PRO A CA 1
ATOM 7280 C C . PRO A 1 1007 ? 114.528 34.367 -36.920 1.00 75.75 1007 PRO A C 1
ATOM 7282 O O . PRO A 1 1007 ? 113.976 35.010 -36.026 1.00 75.75 1007 PRO A O 1
ATOM 7285 N N . PHE A 1 1008 ? 113.868 33.530 -37.721 1.00 77.06 1008 PHE A N 1
ATOM 7286 C CA . PHE A 1 1008 ? 112.457 33.177 -37.547 1.00 77.06 1008 PHE A CA 1
ATOM 7287 C C . PHE A 1 1008 ? 112.298 32.097 -36.469 1.00 77.06 1008 PHE A C 1
ATOM 7289 O O . PHE A 1 1008 ? 113.159 31.232 -36.320 1.00 77.06 1008 PHE A O 1
ATOM 7296 N N . VAL A 1 1009 ? 111.185 32.148 -35.736 1.00 80.12 1009 VAL A N 1
ATOM 7297 C CA . VAL A 1 1009 ? 110.805 31.174 -34.696 1.00 80.12 1009 VAL A CA 1
ATOM 7298 C C . VAL A 1 1009 ? 109.322 30.816 -34.818 1.00 80.12 1009 VAL A C 1
ATOM 7300 O O . VAL A 1 1009 ? 108.551 31.589 -35.396 1.00 80.12 1009 VAL A O 1
ATOM 7303 N N . ALA A 1 1010 ? 108.896 29.669 -34.285 1.00 74.94 1010 ALA A N 1
ATOM 7304 C CA . ALA A 1 1010 ? 107.477 29.317 -34.247 1.00 74.94 1010 ALA A CA 1
ATOM 7305 C C . ALA A 1 1010 ? 106.674 30.423 -33.526 1.00 74.94 1010 ALA A C 1
ATOM 7307 O O . ALA A 1 1010 ? 107.149 31.025 -32.561 1.00 74.94 1010 ALA A O 1
ATOM 7308 N N . GLY A 1 1011 ? 105.495 30.759 -34.050 1.00 75.06 1011 GLY A N 1
ATOM 7309 C CA . GLY A 1 1011 ? 104.706 31.924 -33.641 1.00 75.06 1011 GLY A CA 1
ATOM 7310 C C . GLY A 1 1011 ? 105.038 33.245 -34.361 1.00 75.06 1011 GLY A C 1
ATOM 7311 O O . GLY A 1 1011 ? 104.409 34.261 -34.062 1.00 75.06 1011 GLY A O 1
ATOM 7312 N N . THR A 1 1012 ? 105.983 33.293 -35.313 1.00 83.62 1012 THR A N 1
ATOM 7313 C CA . THR A 1 1012 ? 106.310 34.552 -36.021 1.00 83.62 1012 THR A CA 1
ATOM 7314 C C . THR A 1 1012 ? 105.226 34.923 -37.037 1.00 83.62 1012 THR A C 1
ATOM 7316 O O . THR A 1 1012 ? 105.035 34.235 -38.037 1.00 83.62 1012 THR A O 1
ATOM 7319 N N . VAL A 1 1013 ? 104.551 36.058 -36.823 1.00 86.50 1013 VAL A N 1
ATOM 7320 C CA . VAL A 1 1013 ? 103.501 36.568 -37.723 1.00 86.50 1013 VAL A CA 1
ATOM 7321 C C . VAL A 1 1013 ? 104.105 37.363 -38.888 1.00 86.50 1013 VAL A C 1
ATOM 7323 O O . VAL A 1 1013 ? 104.563 38.502 -38.741 1.00 86.50 1013 VAL A O 1
ATOM 7326 N N . VAL A 1 1014 ? 104.068 36.781 -40.083 1.00 88.75 1014 VAL A N 1
ATOM 7327 C CA . VAL A 1 1014 ? 104.606 37.348 -41.325 1.00 88.75 1014 VAL A CA 1
ATOM 7328 C C . VAL A 1 1014 ? 103.496 38.036 -42.115 1.00 88.75 1014 VAL A C 1
ATOM 7330 O O . VAL A 1 1014 ? 102.394 37.515 -42.236 1.00 88.75 1014 VAL A O 1
ATOM 7333 N N . ASN A 1 1015 ? 103.777 39.223 -42.654 1.00 92.25 1015 ASN A N 1
ATOM 7334 C CA . ASN A 1 1015 ? 102.843 40.023 -43.451 1.00 92.25 1015 ASN A CA 1
ATOM 7335 C C . ASN A 1 1015 ? 103.454 40.268 -44.840 1.00 92.25 1015 ASN A C 1
ATOM 7337 O O . ASN A 1 1015 ? 104.481 40.943 -44.929 1.00 92.25 1015 ASN A O 1
ATOM 7341 N N . VAL A 1 1016 ? 102.852 39.739 -45.910 1.00 93.31 1016 VAL A N 1
ATOM 7342 C CA . VAL A 1 1016 ? 103.364 39.791 -47.296 1.00 93.31 1016 VAL A CA 1
ATOM 7343 C C . VAL A 1 1016 ? 102.380 40.468 -48.257 1.00 93.31 1016 VAL A C 1
ATOM 7345 O O . VAL A 1 1016 ? 101.167 40.416 -48.069 1.00 93.31 1016 VAL A O 1
ATOM 7348 N N . GLN A 1 1017 ? 102.908 41.117 -49.296 1.00 94.25 1017 GLN A N 1
ATOM 7349 C CA . GLN A 1 1017 ? 102.153 41.774 -50.367 1.00 94.25 1017 GLN A CA 1
ATOM 7350 C C . GLN A 1 1017 ? 102.958 41.720 -51.680 1.00 94.25 1017 GLN A C 1
ATOM 7352 O O . GLN A 1 1017 ? 104.189 41.646 -51.654 1.00 94.25 1017 GLN A O 1
ATOM 7357 N N . ALA A 1 1018 ? 102.288 41.773 -52.832 1.00 93.56 1018 ALA A N 1
ATOM 7358 C CA . ALA A 1 1018 ? 102.927 41.872 -54.142 1.00 93.56 1018 ALA A CA 1
ATOM 7359 C C . ALA A 1 1018 ? 102.860 43.296 -54.715 1.00 93.56 1018 ALA A C 1
ATOM 7361 O O . ALA A 1 1018 ? 101.891 44.028 -54.513 1.00 93.56 1018 ALA A O 1
ATOM 7362 N N . TRP A 1 1019 ? 103.900 43.667 -55.464 1.00 92.38 1019 TRP A N 1
ATOM 7363 C CA . TRP A 1 1019 ? 104.010 44.909 -56.232 1.00 92.38 1019 TRP A CA 1
ATOM 7364 C C . TRP A 1 1019 ? 104.272 44.594 -57.701 1.00 92.38 1019 TRP A C 1
ATOM 7366 O O . TRP A 1 1019 ? 105.071 43.707 -58.008 1.00 92.38 1019 TRP A O 1
ATOM 7376 N N . PHE A 1 1020 ? 103.641 45.338 -58.610 1.00 88.12 1020 PHE A N 1
ATOM 7377 C CA . PHE A 1 1020 ? 103.789 45.147 -60.054 1.00 88.12 1020 PHE A CA 1
ATOM 7378 C C . PHE A 1 1020 ? 103.492 46.431 -60.852 1.00 88.12 1020 PHE A C 1
ATOM 7380 O O . PHE A 1 1020 ? 103.006 47.438 -60.330 1.00 88.12 1020 PHE A O 1
ATOM 7387 N N . ARG A 1 1021 ? 103.843 46.415 -62.144 1.00 87.06 1021 ARG A N 1
ATOM 7388 C CA . ARG A 1 1021 ? 103.659 47.545 -63.077 1.00 87.06 1021 ARG A CA 1
ATOM 7389 C C . ARG A 1 1021 ? 102.242 47.595 -63.659 1.00 87.06 1021 ARG A C 1
ATOM 7391 O O . ARG A 1 1021 ? 101.706 46.561 -64.036 1.00 87.06 1021 ARG A O 1
ATOM 7398 N N . ASP A 1 1022 ? 101.709 48.805 -63.819 1.00 78.50 1022 ASP A N 1
ATOM 7399 C CA . ASP A 1 1022 ? 100.331 49.085 -64.255 1.00 78.50 1022 ASP A CA 1
ATOM 7400 C C . ASP A 1 1022 ? 100.338 50.217 -65.311 1.00 78.50 1022 ASP A C 1
ATOM 7402 O O . ASP A 1 1022 ? 100.328 51.390 -64.941 1.00 78.50 1022 ASP A O 1
ATOM 7406 N N . PRO A 1 1023 ? 100.500 49.918 -66.617 1.00 69.12 1023 PRO A N 1
ATOM 7407 C CA . PRO A 1 1023 ? 100.505 50.915 -67.702 1.00 69.12 1023 PRO A CA 1
ATOM 7408 C C . PRO A 1 1023 ? 99.103 51.530 -67.929 1.00 69.12 1023 PRO A C 1
ATOM 7410 O O . PRO A 1 1023 ? 98.121 50.918 -67.529 1.00 69.12 1023 PRO A O 1
ATOM 7413 N N . PRO A 1 1024 ? 98.963 52.703 -68.592 1.00 56.69 1024 PRO A N 1
ATOM 7414 C CA . PRO A 1 1024 ? 99.641 53.031 -69.856 1.00 56.69 1024 PRO A CA 1
ATOM 7415 C C . PRO A 1 1024 ? 100.819 54.017 -69.773 1.00 56.69 1024 PRO A C 1
ATOM 7417 O O . PRO A 1 1024 ? 101.412 54.321 -70.806 1.00 56.69 1024 PRO A O 1
ATOM 7420 N N . ALA A 1 1025 ? 101.188 54.521 -68.591 1.00 54.94 1025 ALA A N 1
ATOM 7421 C CA . ALA A 1 1025 ? 102.316 55.448 -68.434 1.00 54.94 1025 ALA A CA 1
ATOM 7422 C C . ALA A 1 1025 ? 103.580 54.751 -67.878 1.00 54.94 1025 ALA A C 1
ATOM 7424 O O . ALA A 1 1025 ? 103.474 53.867 -67.023 1.00 54.94 1025 ALA A O 1
ATOM 7425 N N . PRO A 1 1026 ? 104.803 55.147 -68.290 1.00 52.06 1026 PRO A N 1
ATOM 7426 C CA . PRO A 1 1026 ? 106.045 54.595 -67.747 1.00 52.06 1026 PRO A CA 1
ATOM 7427 C C . PRO A 1 1026 ? 106.334 55.146 -66.338 1.00 52.06 1026 PRO A C 1
ATOM 7429 O O . PRO A 1 1026 ? 107.172 56.025 -66.153 1.00 52.06 1026 PRO A O 1
ATOM 7432 N N . GLY A 1 1027 ? 105.633 54.620 -65.332 1.00 58.00 1027 GLY A N 1
ATOM 7433 C CA . GLY A 1 1027 ? 105.819 54.986 -63.922 1.00 58.00 1027 GLY A CA 1
ATOM 7434 C C . GLY A 1 1027 ? 104.711 54.513 -62.975 1.00 58.00 1027 GLY A C 1
ATOM 7435 O O . GLY A 1 1027 ? 104.942 54.428 -61.771 1.00 58.00 1027 GLY A O 1
ATOM 7436 N N . THR A 1 1028 ? 103.531 54.171 -63.497 1.00 72.69 1028 THR A N 1
ATOM 7437 C CA . THR A 1 1028 ? 102.384 53.703 -62.709 1.00 72.69 1028 THR A CA 1
ATOM 7438 C C . THR A 1 1028 ? 102.540 52.240 -62.266 1.00 72.69 1028 THR A C 1
ATOM 7440 O O . THR A 1 1028 ? 103.106 51.394 -62.968 1.00 72.69 1028 THR A O 1
ATOM 7443 N N . THR A 1 1029 ? 102.121 51.962 -61.028 1.00 83.31 1029 THR A N 1
ATOM 7444 C CA . THR A 1 1029 ? 102.320 50.682 -60.325 1.00 83.31 1029 THR A CA 1
ATOM 7445 C C . THR A 1 1029 ? 101.159 50.421 -59.373 1.00 83.31 1029 THR A C 1
ATOM 7447 O O . THR A 1 1029 ? 100.594 51.373 -58.828 1.00 83.31 1029 THR A O 1
ATOM 7450 N N . SER A 1 1030 ? 100.846 49.145 -59.158 1.00 88.56 1030 SER A N 1
ATOM 7451 C CA . SER A 1 1030 ? 99.749 48.692 -58.301 1.00 88.56 1030 SER A CA 1
ATOM 7452 C C . SER A 1 1030 ? 100.233 47.639 -57.292 1.00 88.56 1030 SER A C 1
ATOM 7454 O O . SER A 1 1030 ? 101.334 47.086 -57.427 1.00 88.56 1030 SER A O 1
ATOM 7456 N N . LEU A 1 1031 ? 99.430 47.413 -56.253 1.00 92.12 1031 LEU A N 1
ATOM 7457 C CA . LEU A 1 1031 ? 99.648 46.439 -55.187 1.00 92.12 1031 LEU A CA 1
ATOM 7458 C C . LEU A 1 1031 ? 98.449 45.491 -55.062 1.00 92.12 1031 LEU A C 1
ATOM 7460 O O . LEU A 1 1031 ? 97.293 45.899 -55.200 1.00 92.12 1031 LEU A O 1
ATOM 7464 N N . SER A 1 1032 ? 98.733 44.239 -54.713 1.00 92.81 1032 SER A N 1
ATOM 7465 C CA . SER A 1 1032 ? 97.716 43.277 -54.274 1.00 92.81 1032 SER A CA 1
ATOM 7466 C C . SER A 1 1032 ? 97.111 43.662 -52.915 1.00 92.81 1032 SER A C 1
ATOM 7468 O O . SER A 1 1032 ? 97.584 44.579 -52.242 1.00 92.81 1032 SER A O 1
ATOM 7470 N N . ASN A 1 1033 ? 96.121 42.902 -52.446 1.00 91.56 1033 ASN A N 1
ATOM 7471 C CA . ASN A 1 1033 ? 95.849 42.770 -51.007 1.00 91.56 1033 ASN A CA 1
ATOM 7472 C C . ASN A 1 1033 ? 97.090 42.239 -50.247 1.00 91.56 1033 ASN A C 1
ATOM 7474 O O . ASN A 1 1033 ? 98.088 41.823 -50.845 1.00 91.56 1033 ASN A O 1
ATOM 7478 N N . GLY A 1 1034 ? 97.034 42.265 -48.919 1.00 91.62 1034 GLY A N 1
ATOM 7479 C CA . GLY A 1 1034 ? 98.012 41.613 -48.054 1.00 91.62 1034 GLY A CA 1
ATOM 7480 C C . GLY A 1 1034 ? 97.605 40.181 -47.701 1.00 91.62 1034 GLY A C 1
ATOM 7481 O O . GLY A 1 1034 ? 96.431 39.813 -47.748 1.00 91.62 1034 GLY A O 1
ATOM 7482 N N . LEU A 1 1035 ? 98.589 39.384 -47.299 1.00 91.69 1035 LEU A N 1
ATOM 7483 C CA . LEU A 1 1035 ? 98.398 38.059 -46.718 1.00 91.69 1035 LEU A CA 1
ATOM 7484 C C . LEU A 1 1035 ? 99.224 37.963 -45.435 1.00 91.69 1035 LEU A C 1
ATOM 7486 O O . LEU A 1 1035 ? 100.380 38.392 -45.401 1.00 91.69 1035 LEU A O 1
ATOM 7490 N N . GLN A 1 1036 ? 98.620 37.445 -44.375 1.00 91.00 1036 GLN A N 1
ATOM 7491 C CA . GLN A 1 1036 ? 99.239 37.244 -43.075 1.00 91.00 1036 GLN A CA 1
ATOM 7492 C C . GLN A 1 1036 ? 99.211 35.756 -42.732 1.00 91.00 1036 GLN A C 1
ATOM 7494 O O . GLN A 1 1036 ? 98.201 35.091 -42.938 1.00 91.00 1036 GLN A O 1
ATOM 7499 N N . PHE A 1 1037 ? 100.316 35.237 -42.216 1.00 87.56 1037 PHE A N 1
ATOM 7500 C CA . PHE A 1 1037 ? 100.420 33.862 -41.734 1.00 87.56 1037 PHE A CA 1
ATOM 7501 C C . PHE A 1 1037 ? 101.371 33.806 -40.540 1.00 87.56 1037 PHE A C 1
ATOM 7503 O O . PHE A 1 1037 ? 102.231 34.677 -40.381 1.00 87.56 1037 PHE A O 1
ATOM 7510 N N . THR A 1 1038 ? 101.221 32.781 -39.713 1.00 85.31 1038 THR A N 1
ATOM 7511 C CA . THR A 1 1038 ? 102.080 32.530 -38.554 1.00 85.31 1038 THR A CA 1
ATOM 7512 C C . THR A 1 1038 ? 102.962 31.333 -38.870 1.00 85.31 1038 THR A C 1
ATOM 7514 O O . THR A 1 1038 ? 102.439 30.301 -39.277 1.00 85.31 1038 THR A O 1
ATOM 7517 N N . THR A 1 1039 ? 104.280 31.444 -38.705 1.00 79.88 1039 THR A N 1
ATOM 7518 C CA . THR A 1 1039 ? 105.162 30.278 -38.862 1.00 79.88 1039 THR A CA 1
ATOM 7519 C C . THR A 1 1039 ? 104.956 29.298 -37.709 1.00 79.88 1039 THR A C 1
ATOM 7521 O O . THR A 1 1039 ? 104.913 29.722 -36.554 1.00 79.88 1039 THR A O 1
ATOM 7524 N N . CYS A 1 1040 ? 104.841 28.007 -38.000 1.00 70.88 1040 CYS A N 1
ATOM 7525 C CA . CYS A 1 1040 ? 104.698 26.936 -37.007 1.00 70.88 1040 CYS A CA 1
ATOM 7526 C C . CYS A 1 1040 ? 106.006 26.112 -36.890 1.00 70.88 1040 CYS A C 1
ATOM 7528 O O . CYS A 1 1040 ? 106.979 26.479 -37.559 1.00 70.88 1040 CYS A O 1
ATOM 7530 N N . PRO A 1 1041 ? 106.102 25.109 -35.991 1.00 66.38 1041 PRO A N 1
ATOM 7531 C CA . PRO A 1 1041 ? 107.284 24.246 -35.874 1.00 66.38 1041 PRO A CA 1
ATOM 7532 C C . PRO A 1 1041 ? 107.729 23.612 -37.200 1.00 66.38 1041 PRO A C 1
ATOM 7534 O O . PRO A 1 1041 ? 106.900 23.441 -38.116 1.00 66.38 1041 PRO A O 1
#

Secondary structure (DSSP, 8-state):
-------------------------------------S------------TT-PSSTT-EEEE------TTTTHHHHHHHGGG-------------S---S--EEEE-TTS-EEEEEEEEEEEETTEEEEEEEEETTTTEEEEEEE--S-----SSS-EEEEEEEEE-HHHHHHTT--SSS--EEEEEEEEE-----TTS---------S----S--EEEEEEEEEEEEEEEETTEEEEEEEEEEEE-SSSPEE---TTS-S-TT-S-EEEEEEEEEEEETTEEEEEEEEE-PEEEP-----BS-GGG--TT----------SSSSEE-TT-B-EE-HHHHT-TTSEE-GGG--TTT----SS-S-----SSTTTTSEEEEHHHH-TTTSTT-EEEEEEEEE-SS--TTGGGS-EEEEEEEEEEEETTEEEEEEEEEEE-S--HHHHHHHH-TT-EEEEEEETTTEEEEEEEEEEE-STT-EEEEEEEEESS-SS-EEEEEEE--TT--EEEEEEE-PPP-TT-SS----PEEEEETTTEEEEE---TTT-TTS--B-TTEEEEEEEEESSPEEEEEEEEEESSS-SSSEEEEEEEEEET------SSSSSS-TTTSS-TT-TT-SS-TTT-TTS----SSSSS--TTT-SSTT-TT-SS-TTT-TTS----SSSSSS-TTT-SSTT-TT-SS-TTT-TTS----SSSSSS-TTT-SSTTS--TT---SSSSSS-TTT-SSTTS--TT---SSSSSS-TTT-S-TTS--TT---SSSSSS-TTT-SSTT-TT-SS-TTT-TTS----SSSSSS-TTT-S-TT-TT-SS-TTT-TTS----SSSSSS-TTT-TTTTS--TT---SS-SSS-HHHHHHHTSS--SS-SSS-GGG--PPPPEEESPPPBPTTS-B-EEEEES--BSS-SS--EEEEEEEPTT-EEEEEEESS-EEEEESSTT-S-EEEEPSS-EEEEEEE--S-TTSS-EEEEEEHHHHHHH-TTGGGS---TT-EEEEEEEEE--SSTT-EEEEEEEEEE-B-

Nearest PDB structures (foldseek):
  3fby-assembly3_C  TM=1.485E-01  e=1.945E-09  Homo sapiens
  1yo8-assembly1_A  TM=1.066E-01  e=7.702E-09  Homo sapiens
  2rhp-assembly1_A  TM=1.064E-01  e=6.233E-09  unclassified
  2rtt-assembly1_A  TM=5.875E-01  e=9.497E-03  Streptomyces coelicolor
  4qda-assembly4_E  TM=3.646E-01  e=1.528E+00  Pseudomonas aeruginosa PAO1

Mean predicted aligned error: 23.13 Å

Radius of gyration: 61.17 Å; Cα contacts (8 Å, |Δi|>4): 2324; chains: 1; bounding box: 166×102×120 Å

Foldseek 3Di:
DDDDDDDDDDDDDDDDDDDDDDDDDDDDDDDDDDDWDDPDAPWFWDWAFDPPDDDPPQKDKFFDDDDDDPPPPPVVVVVCVVPDDADDDDDDDGDPQDDDWFTIWIAGSVGDIFTFHRWDWDQDPNFTFIQGCDGPRHPHGQWTFDDDDDFDDDPDWKTKDKGFIFGDLVVCVVSPHDSPDGGTRGMTMTMGTDDDDPPDDDDPDDDDDDDDDAFWFKAFQFWDFFWDWLFDDPQKTFIFIKTKIWTLHPFWAFQAACVVDDDQQAHKKKKKWKWKWADDLNDIDIATQKIFFIFTGHFFPQAQDLVVPRPPPDMDPDRDGDPRRGTHTNNTMGIDGRCSRLDLQRGAGLLQAQLQQRGGDPPHDQSFAPVDSRFRGIIGGQCVQDCVNGPPMKMKMKMFMGGNTQDNVSSQFRMKIFTKDWDDDDNSHTGIGTDDTIDGRDDVLRVVCVVPVQKDKDKDADPPFGIKMKIKGWDDSPPLKIKIKIKIAAARGQQFFFKKKFFAAAQKWWAPKDKDWHDDDRRDLADPDFWDWDTDHRGIIMTGWDACVVPVRIPGRHHRIMMMIMTMISFDWDWAKMKTATRHDDPPRIDIDGGGTGGNYDDADQQCPLPDGPVQFCASNASVGSHLQQQGGPDDQDQDCPLRHRPNQQCARNANVGSHQPPQGGPDDQDQPSPLPHRPNQACASNANVGSHQPPLGGPDDQDQSCPLPHGLNQAQDSRFNDVVSDQDCPQSHHPRQALDRHFHDVPQDQQCPQSHHPRQALDSNFRDVVSAQQDPLSHHPRQQCARNASPGSHLPPQGGPDDQDQQPPLPHGPNQACASNASVGSHQPPQGGPDDQPQQCPQPHGCNQALDSNFRDVVSDDPVPPSHHLQVCVVVVVFDDDVPPSDGPVRDDFDDKDFADFWWQFPLRFAKAKDWDDALELPDQWDIKIKIALAAAFWKKWKKKDQPAWDFDQPDVPTSATRTHDPPMDIDDMDGQHDDHSGRGGMDMDTVSNVCNVVQQPVRHGDDFFGKMKMKMKIAGDPDPPHIIIHTIMIGTRHD